Protein 2ISS (pdb70)

Nearest PDB structures (foldseek):
  2iss-assembly1_B  TM=1.004E+00  e=1.706E-60  Thermotoga maritima
  4wxy-assembly1_C  TM=9.943E-01  e=1.405E-43  Geobacillus kaustophilus HTA426
  5k2z-assembly1_D  TM=9.893E-01  e=1.104E-43  Arabidopsis thaliana
  7nhe-assembly1_A-3  TM=9.900E-01  e=8.049E-43  Arabidopsis thaliana
  5lnt-assembly1_A  TM=9.871E-01  e=1.227E-42  Arabidopsis thaliana

Structure (mmCIF, N/CA/C/O backbone):
data_2ISS
#
_entry.id   2ISS
#
_cell.length_a   92.529
_cell.length_b   204.098
_cell.length_c   221.336
_cell.angle_alpha   90.00
_cell.angle_beta   90.00
_cell.angle_gamma   90.00
#
_symmetry.space_group_name_H-M   'I 2 2 2'
#
loop_
_entity.id
_entity.type
_entity.pdbx_description
1 polymer 'Pyridoxal biosynthesis lyase pdxS'
2 polymer 'Glutamine amidotransferase subunit pdxT'
3 non-polymer RIBULOSE-5-PHOSPHATE
4 non-polymer 'PHOSPHATE ION'
5 water water
#
loop_
_atom_site.group_PDB
_atom_site.id
_atom_site.type_symbol
_atom_site.label_atom_id
_atom_site.label_alt_id
_atom_site.label_comp_id
_atom_site.label_asym_id
_atom_site.label_entity_id
_atom_site.label_seq_id
_atom_site.pdbx_PDB_ins_code
_atom_site.Cartn_x
_atom_site.Cartn_y
_atom_site.Cartn_z
_atom_site.occupancy
_atom_site.B_iso_or_equiv
_atom_site.auth_seq_id
_atom_site.auth_comp_id
_atom_site.auth_asym_id
_atom_site.auth_atom_id
_atom_site.pdbx_PDB_model_num
ATOM 1 N N . HIS A 1 20 ? 67.601 0.763 36.680 1.00 100.42 0 HIS A N 1
ATOM 2 C CA . HIS A 1 20 ? 67.595 1.671 37.862 1.00 100.43 0 HIS A CA 1
ATOM 3 C C . HIS A 1 20 ? 66.313 2.506 37.976 1.00 98.91 0 HIS A C 1
ATOM 4 O O . HIS A 1 20 ? 65.768 2.974 36.977 1.00 99.70 0 HIS A O 1
ATOM 11 N N . MET A 1 21 ? 65.833 2.680 39.204 1.00 96.00 1 MET A N 1
ATOM 12 C CA . MET 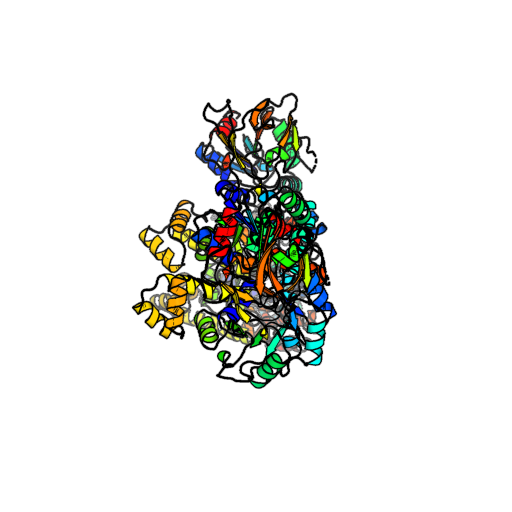A 1 21 ? 64.629 3.463 39.461 1.00 91.85 1 MET A CA 1
ATOM 13 C C . MET A 1 21 ? 64.664 4.097 40.844 1.00 88.94 1 MET A C 1
ATOM 14 O O . MET A 1 21 ? 65.715 4.168 41.482 1.00 89.81 1 MET A O 1
ATOM 19 N N . GLU A 1 22 ? 63.503 4.549 41.305 1.00 84.33 2 GLU A N 1
ATOM 20 C CA . GLU A 1 22 ? 63.391 5.188 42.610 1.00 79.33 2 GLU A CA 1
ATOM 21 C C . GLU A 1 22 ? 63.737 4.240 43.759 1.00 75.04 2 GLU A C 1
ATOM 22 O O . GLU A 1 22 ? 63.248 3.107 43.818 1.00 73.60 2 GLU A O 1
ATOM 28 N N . ILE A 1 23 ? 64.585 4.711 44.670 1.00 69.83 3 ILE A N 1
ATOM 29 C CA . ILE A 1 23 ? 64.973 3.906 45.815 1.00 65.31 3 ILE A CA 1
ATOM 30 C C . ILE A 1 23 ? 64.384 4.491 47.090 1.00 62.60 3 ILE A C 1
ATOM 31 O O . ILE A 1 23 ? 64.100 5.682 47.156 1.00 61.94 3 ILE A O 1
ATOM 36 N N . LYS A 1 24 ? 64.204 3.644 48.096 1.00 60.04 4 LYS A N 1
ATOM 37 C CA . LYS A 1 24 ? 63.665 4.069 49.380 1.00 58.58 4 LYS A CA 1
ATOM 38 C C . LYS A 1 24 ? 64.604 3.561 50.476 1.00 58.09 4 LYS A C 1
ATOM 39 O O . LYS A 1 24 ? 65.095 2.430 50.410 1.00 58.33 4 LYS A O 1
ATOM 45 N N . LYS A 1 25 ? 64.868 4.402 51.471 1.00 56.37 5 LYS A N 1
AT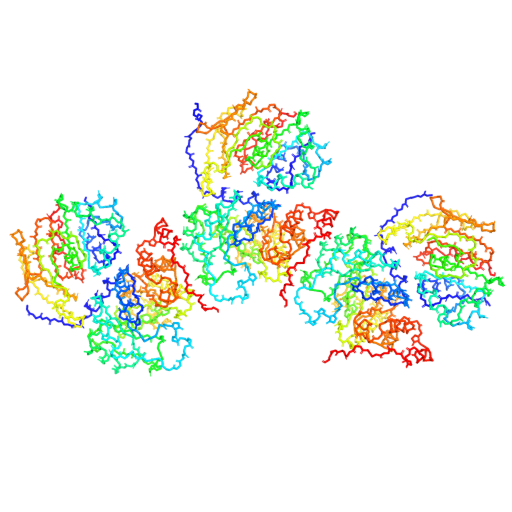OM 46 C CA . LYS A 1 25 ? 65.747 4.020 52.569 1.00 55.42 5 LYS A CA 1
ATOM 47 C C . LYS A 1 25 ? 65.026 4.099 53.910 1.00 54.61 5 LYS A C 1
ATOM 48 O O . LYS A 1 25 ? 63.980 4.730 54.032 1.00 54.65 5 LYS A O 1
ATOM 54 N N . GLY A 1 26 ? 65.598 3.451 54.916 1.00 53.20 6 GLY A N 1
ATOM 55 C CA . GLY A 1 26 ? 65.013 3.480 56.243 1.00 51.86 6 GLY A CA 1
ATOM 56 C C . GLY A 1 26 ? 63.531 3.179 56.393 1.00 50.63 6 GLY A C 1
ATOM 57 O O . GLY A 1 26 ? 62.878 3.750 57.259 1.00 51.47 6 GLY A O 1
ATOM 58 N N . THR A 1 27 ? 62.992 2.285 55.573 1.00 49.62 7 THR A N 1
ATOM 59 C CA . THR A 1 27 ? 61.580 1.932 55.669 1.00 47.91 7 THR A CA 1
ATOM 60 C C . THR A 1 27 ? 61.427 0.756 56.633 1.00 48.21 7 THR A C 1
ATOM 61 O O . THR A 1 27 ? 62.409 0.085 56.961 1.00 49.09 7 THR A O 1
ATOM 65 N N . TRP A 1 28 ? 60.198 0.495 57.074 1.00 46.80 8 TRP A N 1
ATOM 66 C CA . TRP A 1 28 ? 59.942 -0.584 58.024 1.00 44.53 8 TRP A CA 1
ATOM 67 C C . TRP A 1 28 ? 60.394 -1.957 57.562 1.00 44.31 8 TRP A C 1
ATOM 68 O O . TRP A 1 28 ? 60.919 -2.735 58.350 1.00 43.51 8 TRP A O 1
ATOM 79 N N . ILE A 1 29 ? 60.186 -2.260 56.289 1.00 44.30 9 ILE A N 1
ATOM 80 C CA . ILE A 1 29 ? 60.584 -3.552 55.756 1.00 44.19 9 ILE A CA 1
ATOM 81 C C . ILE A 1 29 ? 62.101 -3.725 55.876 1.00 44.22 9 ILE A C 1
ATOM 82 O O . ILE A 1 29 ? 62.592 -4.817 56.167 1.00 45.87 9 ILE A O 1
ATOM 87 N N . ILE A 1 30 ? 62.839 -2.636 55.687 1.00 41.83 10 ILE A N 1
ATOM 88 C CA . ILE A 1 30 ? 64.291 -2.674 55.765 1.00 40.22 10 ILE A CA 1
ATOM 89 C C . ILE A 1 30 ? 64.797 -2.804 57.200 1.00 39.80 10 ILE A C 1
ATOM 90 O O . ILE A 1 30 ? 65.773 -3.509 57.461 1.00 40.75 10 ILE A O 1
ATOM 95 N N . LYS A 1 31 ? 64.143 -2.115 58.129 1.00 38.74 11 LYS A N 1
ATOM 96 C CA . LYS A 1 31 ? 64.561 -2.159 59.529 1.00 38.11 11 LYS A CA 1
ATOM 97 C C . LYS A 1 31 ? 64.223 -3.510 60.132 1.00 38.45 11 LYS A C 1
ATOM 98 O O . LYS A 1 31 ? 65.080 -4.197 60.676 1.00 38.33 11 LYS A O 1
ATOM 104 N N . LYS A 1 32 ? 62.954 -3.879 60.036 1.00 39.67 12 LYS A N 1
ATOM 105 C CA . LYS A 1 32 ? 62.474 -5.150 60.553 1.00 39.60 12 LYS A CA 1
ATOM 106 C C . LYS A 1 32 ? 63.273 -6.255 59.870 1.00 38.90 12 LYS A C 1
ATOM 107 O O . LYS A 1 32 ? 63.686 -7.227 60.499 1.00 38.04 12 LYS A O 1
ATOM 113 N N . GLY A 1 33 ? 63.484 -6.086 58.569 1.00 38.44 13 GLY A N 1
ATOM 114 C CA . GLY A 1 33 ? 64.226 -7.060 57.800 1.00 37.84 13 GLY A CA 1
ATOM 115 C C . GLY A 1 33 ? 65.665 -7.244 58.241 1.00 38.23 13 GLY A C 1
ATOM 116 O O . GLY A 1 33 ? 66.124 -8.368 58.419 1.00 37.88 13 GLY A O 1
ATOM 117 N N . PHE A 1 34 ? 66.388 -6.149 58.421 1.00 38.54 14 PHE A N 1
ATOM 118 C CA . PHE A 1 34 ? 67.778 -6.242 58.831 1.00 38.97 14 PHE A CA 1
ATOM 119 C C . PHE A 1 34 ? 67.937 -7.159 60.025 1.00 40.45 14 PHE A C 1
ATOM 120 O O . PHE A 1 34 ? 68.855 -7.982 60.066 1.00 41.48 14 PHE A O 1
ATOM 128 N N . ALA A 1 35 ? 67.034 -7.025 60.991 1.00 41.13 15 ALA A N 1
ATOM 129 C CA . ALA A 1 35 ? 67.089 -7.827 62.208 1.00 42.32 15 ALA A CA 1
ATOM 130 C C . ALA A 1 35 ? 66.800 -9.316 62.007 1.00 43.43 15 ALA A C 1
ATOM 131 O O . ALA A 1 35 ? 67.218 -10.152 62.813 1.00 43.54 15 ALA A O 1
ATOM 133 N N . GLU A 1 36 ? 66.080 -9.647 60.944 1.00 44.32 16 GLU A N 1
ATOM 134 C CA . GLU A 1 36 ? 65.765 -11.039 60.666 1.00 46.28 16 GLU A CA 1
ATOM 135 C C . GLU A 1 36 ? 67.059 -11.786 60.382 1.00 45.32 16 GLU A C 1
ATOM 136 O O . GLU A 1 36 ? 67.176 -12.976 60.678 1.00 44.60 16 GLU A O 1
ATOM 142 N N . MET A 1 37 ? 68.030 -11.064 59.822 1.00 45.08 17 MET A N 1
ATOM 143 C CA . MET A 1 37 ? 69.331 -11.626 59.472 1.00 43.20 17 MET A CA 1
ATOM 144 C C . MET A 1 37 ? 70.131 -12.066 60.689 1.00 42.11 17 MET A C 1
ATOM 145 O O . MET A 1 37 ? 71.063 -12.853 60.566 1.00 42.90 17 MET A O 1
ATOM 150 N N . PHE A 1 38 ? 69.767 -11.565 61.866 1.00 40.81 18 PHE A N 1
ATOM 151 C CA . PHE A 1 38 ? 70.468 -11.925 63.091 1.00 38.21 18 PHE A CA 1
ATOM 152 C C . PHE A 1 38 ? 69.998 -13.218 63.712 1.00 36.42 18 PHE A C 1
ATOM 153 O O . PHE A 1 38 ? 70.697 -13.786 64.535 1.00 36.80 18 PHE A O 1
ATOM 161 N N . LYS A 1 39 ? 68.818 -13.683 63.331 1.00 35.73 19 LYS A N 1
ATOM 162 C CA . LYS A 1 39 ? 68.286 -14.902 63.916 1.00 35.79 19 LYS A CA 1
ATOM 163 C C . LYS A 1 39 ? 69.278 -16.055 63.944 1.00 36.14 19 LYS A C 1
ATOM 164 O O . LYS A 1 39 ? 70.048 -16.246 63.003 1.00 37.48 19 LYS A O 1
ATOM 170 N N . GLY A 1 40 ? 69.261 -16.809 65.042 1.00 34.91 20 GLY A N 1
ATOM 171 C CA . GLY A 1 40 ? 70.158 -17.941 65.203 1.00 33.97 20 GLY A CA 1
ATOM 172 C C . GLY A 1 40 ? 71.578 -17.555 65.577 1.00 34.42 20 GLY A C 1
ATOM 173 O O . GLY A 1 40 ? 72.485 -18.392 65.560 1.00 33.50 20 GLY A O 1
ATOM 174 N N . GLY A 1 41 ? 71.775 -16.289 65.932 1.00 34.44 21 GLY A N 1
ATOM 175 C CA . GLY A 1 41 ? 73.105 -15.832 66.284 1.00 34.87 21 GLY A CA 1
ATOM 176 C C . GLY A 1 41 ? 73.313 -15.247 67.672 1.00 35.64 21 GLY A C 1
ATOM 177 O O . GLY A 1 41 ? 72.401 -15.206 68.511 1.00 35.49 21 GLY A O 1
ATOM 178 N N . VAL A 1 42 ? 74.542 -14.791 67.902 1.00 35.26 22 VAL A N 1
ATOM 179 C CA . VAL A 1 42 ? 74.944 -14.185 69.161 1.00 35.81 22 VAL A CA 1
ATOM 180 C C . VAL A 1 42 ? 75.534 -12.790 68.927 1.00 37.02 22 VAL A C 1
ATOM 181 O O . VAL A 1 42 ? 76.383 -12.599 68.048 1.00 38.04 22 VAL A O 1
ATOM 185 N N . ILE A 1 43 ? 75.071 -11.819 69.709 1.00 36.38 23 ILE A N 1
ATOM 186 C CA . ILE A 1 43 ? 75.559 -10.453 69.623 1.00 35.13 23 ILE A CA 1
ATOM 187 C C . ILE A 1 43 ? 76.392 -10.261 70.874 1.00 36.64 23 ILE A C 1
ATOM 188 O O . ILE A 1 43 ? 75.900 -10.469 71.973 1.00 35.97 23 ILE A O 1
ATOM 193 N N . MET A 1 44 ? 77.648 -9.861 70.704 1.00 38.29 24 MET A N 1
ATOM 194 C CA . MET A 1 44 ? 78.557 -9.692 71.829 1.00 39.23 24 MET A CA 1
ATOM 195 C C . MET A 1 44 ? 78.945 -8.263 72.176 1.00 40.72 24 MET A C 1
ATOM 196 O O . MET A 1 44 ? 79.192 -7.444 71.292 1.00 41.07 24 MET A O 1
ATOM 201 N N . ASP A 1 45 ? 78.998 -7.973 73.473 1.00 42.54 25 ASP A N 1
ATOM 202 C CA . ASP A 1 45 ? 79.403 -6.656 73.952 1.00 43.53 25 ASP A CA 1
ATOM 203 C C . ASP A 1 45 ? 80.915 -6.659 73.828 1.00 43.10 25 ASP A C 1
ATOM 204 O O . ASP A 1 45 ? 81.557 -7.658 74.168 1.00 42.67 25 ASP A O 1
ATOM 209 N N . VAL A 1 46 ? 81.479 -5.561 73.334 1.00 42.89 26 VAL A N 1
ATOM 210 C CA . VAL A 1 46 ? 82.925 -5.447 73.178 1.00 42.58 26 VAL A CA 1
ATOM 211 C C . VAL A 1 46 ? 83.387 -4.067 73.630 1.00 44.57 26 VAL A C 1
ATOM 212 O O . VAL A 1 46 ? 82.721 -3.061 73.395 1.00 44.95 26 VAL A O 1
ATOM 216 N N . THR A 1 47 ? 84.541 -4.032 74.280 1.00 47.41 27 THR A N 1
ATOM 217 C CA . THR A 1 47 ? 85.097 -2.802 74.823 1.00 49.64 27 THR A CA 1
ATOM 218 C C . THR A 1 47 ? 86.282 -2.256 74.058 1.00 48.97 27 THR A C 1
ATOM 219 O O . THR A 1 47 ? 86.626 -1.085 74.188 1.00 49.24 27 THR A O 1
ATOM 223 N N . SER A 1 48 ? 86.902 -3.111 73.258 1.00 48.28 28 SER A N 1
ATOM 224 C CA . SER A 1 48 ? 88.073 -2.720 72.493 1.00 47.89 28 SER A CA 1
ATOM 225 C C . SER A 1 48 ? 88.033 -3.264 71.077 1.00 48.54 28 SER A C 1
ATOM 226 O O . SER A 1 48 ? 87.139 -4.027 70.714 1.00 48.80 28 SER A O 1
ATOM 229 N N . ALA A 1 49 ? 89.020 -2.874 70.281 1.00 49.04 29 ALA A N 1
ATOM 230 C CA . ALA A 1 49 ? 89.097 -3.350 68.914 1.00 49.47 29 ALA A CA 1
ATOM 231 C C . ALA A 1 49 ? 89.567 -4.796 68.969 1.00 49.76 29 ALA A C 1
ATOM 232 O O . ALA A 1 49 ? 89.258 -5.598 68.081 1.00 48.67 29 ALA A O 1
ATOM 234 N N . GLU A 1 50 ? 90.309 -5.132 70.025 1.00 50.36 30 GLU A N 1
ATOM 235 C CA . GLU A 1 50 ? 90.798 -6.496 70.161 1.00 51.08 30 GLU A CA 1
ATOM 236 C C . GLU A 1 50 ? 89.660 -7.445 70.444 1.00 48.62 30 GLU A C 1
ATOM 237 O O . GLU A 1 50 ? 89.623 -8.548 69.916 1.00 47.60 30 GLU A O 1
ATOM 243 N N . GLN A 1 51 ? 88.731 -7.010 71.283 1.00 46.91 31 GLN A N 1
ATOM 244 C CA . GLN A 1 51 ? 87.591 -7.836 71.623 1.00 44.68 31 GLN A CA 1
ATOM 245 C C . GLN A 1 51 ? 86.679 -7.984 70.420 1.00 44.47 31 GLN A C 1
ATOM 246 O O . GLN A 1 51 ? 86.124 -9.058 70.177 1.00 45.96 31 GLN A O 1
ATOM 252 N N . ALA A 1 52 ? 86.524 -6.897 69.672 1.00 42.28 32 ALA A N 1
ATOM 253 C CA . ALA A 1 52 ? 85.677 -6.914 68.498 1.00 41.55 32 ALA A CA 1
ATOM 254 C C . ALA A 1 52 ? 86.159 -8.019 67.577 1.00 42.21 32 ALA A C 1
ATOM 255 O O . ALA A 1 52 ? 85.358 -8.778 67.029 1.00 41.79 32 ALA A O 1
ATOM 257 N N . LYS A 1 53 ? 87.478 -8.115 67.422 1.00 43.40 33 LYS A N 1
ATOM 258 C CA . LYS A 1 53 ? 88.072 -9.123 66.553 1.00 43.91 33 LYS A CA 1
ATOM 259 C C . LYS A 1 53 ? 87.877 -10.539 67.075 1.00 42.68 33 LYS A C 1
ATOM 260 O O . LYS A 1 53 ? 87.643 -11.459 66.299 1.00 41.87 33 LYS A O 1
ATOM 266 N N . ILE A 1 54 ? 87.981 -10.721 68.385 1.00 41.41 34 ILE A N 1
ATOM 267 C CA . ILE A 1 54 ? 87.780 -12.040 68.968 1.00 40.18 34 ILE A CA 1
ATOM 268 C C . ILE A 1 54 ? 86.336 -12.420 68.684 1.00 41.71 34 ILE A C 1
ATOM 269 O O . ILE A 1 54 ? 86.055 -13.508 68.177 1.00 41.91 34 ILE A O 1
ATOM 274 N N . ALA A 1 55 ? 85.424 -11.504 69.003 1.00 41.69 35 ALA A N 1
ATOM 275 C CA . ALA A 1 55 ? 84.004 -11.720 68.780 1.00 42.55 35 ALA A CA 1
ATOM 276 C C . ALA A 1 55 ? 83.722 -12.107 67.331 1.00 44.46 35 ALA A C 1
ATOM 277 O O . ALA A 1 55 ? 83.008 -13.074 67.071 1.00 44.94 35 ALA A O 1
ATOM 279 N N . GLU A 1 56 ? 84.283 -11.352 66.388 1.00 46.11 36 GLU A N 1
ATOM 280 C CA . GLU A 1 56 ? 84.072 -11.626 64.969 1.00 48.11 36 GLU A CA 1
ATOM 281 C C . GLU A 1 56 ? 84.649 -12.976 64.537 1.00 49.06 36 GLU A C 1
ATOM 282 O O . GLU A 1 56 ? 84.032 -13.695 63.759 1.00 49.90 36 GLU A O 1
ATOM 288 N N . GLU A 1 57 ? 85.831 -13.319 65.040 1.00 49.93 37 GLU A N 1
ATOM 289 C CA . GLU A 1 57 ? 86.468 -14.585 64.701 1.00 50.53 37 GLU A CA 1
ATOM 290 C C . GLU A 1 57 ? 85.651 -15.736 65.272 1.00 48.40 37 GLU A C 1
ATOM 291 O O . GLU A 1 57 ? 85.577 -16.813 64.682 1.00 48.07 37 GLU A O 1
ATOM 297 N N . ALA A 1 58 ? 85.040 -15.503 66.429 1.00 45.31 38 ALA A N 1
ATOM 298 C CA . ALA A 1 58 ? 84.243 -16.528 67.095 1.00 43.73 38 ALA A CA 1
ATOM 299 C C . ALA A 1 58 ? 82.961 -16.880 66.344 1.00 42.53 38 ALA A C 1
ATOM 300 O O . ALA A 1 58 ? 82.415 -17.979 66.507 1.00 43.96 38 ALA A O 1
ATOM 302 N N . GLY A 1 59 ? 82.479 -15.946 65.529 1.00 39.01 39 GLY A N 1
ATOM 303 C CA . GLY A 1 59 ? 81.271 -16.193 64.770 1.00 36.55 39 GLY A CA 1
ATOM 304 C C . GLY A 1 59 ? 80.104 -15.345 65.216 1.00 35.68 39 GLY A C 1
ATOM 305 O O . GLY A 1 59 ? 78.952 -15.647 64.904 1.00 34.20 39 GLY A O 1
ATOM 306 N N . ALA A 1 60 ? 80.396 -14.286 65.961 1.00 36.19 40 ALA A N 1
ATOM 307 C CA . ALA A 1 60 ? 79.360 -13.383 66.434 1.00 35.93 40 ALA A CA 1
ATOM 308 C C . ALA A 1 60 ? 78.687 -12.765 65.211 1.00 36.53 40 ALA A C 1
ATOM 309 O O . ALA A 1 60 ? 79.345 -12.527 64.196 1.00 37.97 40 ALA A O 1
ATOM 311 N N . VAL A 1 61 ? 77.386 -12.509 65.293 1.00 35.84 41 VAL A N 1
ATOM 312 C CA . VAL A 1 61 ? 76.696 -11.908 64.159 1.00 37.02 41 VAL A CA 1
ATOM 313 C C . VAL A 1 61 ? 76.771 -10.378 64.195 1.00 37.87 41 VAL A C 1
ATOM 314 O O . VAL A 1 61 ? 76.483 -9.706 63.198 1.00 40.00 41 VAL A O 1
ATOM 318 N N . ALA A 1 62 ? 77.167 -9.829 65.341 1.00 37.02 42 ALA A N 1
ATOM 319 C CA . ALA A 1 62 ? 77.301 -8.382 65.509 1.00 36.05 42 ALA A CA 1
ATOM 320 C C . ALA A 1 62 ? 77.908 -8.080 66.870 1.00 36.76 42 ALA A C 1
ATOM 321 O O . ALA A 1 62 ? 77.873 -8.916 67.774 1.00 37.72 42 ALA A O 1
ATOM 323 N N . VAL A 1 63 ? 78.469 -6.887 67.017 1.00 37.14 43 VAL A N 1
ATOM 324 C CA . VAL A 1 63 ? 79.073 -6.502 68.283 1.00 39.15 43 VAL A CA 1
ATOM 325 C C . VAL A 1 63 ? 78.389 -5.252 68.818 1.00 42.27 43 VAL A C 1
ATOM 326 O O . VAL A 1 63 ? 77.834 -4.461 68.054 1.00 43.74 43 VAL A O 1
ATOM 330 N N . MET A 1 64 ? 78.434 -5.084 70.136 1.00 44.76 44 MET A N 1
ATOM 331 C CA . MET A 1 64 ? 77.836 -3.938 70.809 1.00 46.29 44 MET A CA 1
ATOM 332 C C . MET A 1 64 ? 78.995 -3.138 71.414 1.00 46.51 44 MET A C 1
ATOM 333 O O . MET A 1 64 ? 79.739 -3.645 72.259 1.00 45.90 44 MET A O 1
ATOM 338 N N . ALA A 1 65 ? 79.148 -1.893 70.973 1.00 47.03 45 ALA A N 1
ATOM 339 C CA . ALA A 1 65 ? 80.219 -1.024 71.457 1.00 47.02 45 ALA A CA 1
ATOM 340 C C . ALA A 1 65 ? 79.939 -0.406 72.823 1.00 48.52 45 ALA A C 1
ATOM 341 O O . ALA A 1 65 ? 78.913 0.255 73.034 1.00 49.10 45 ALA A O 1
ATOM 343 N N . LEU A 1 66 ? 80.873 -0.611 73.742 1.00 50.45 46 LEU A N 1
ATOM 344 C CA . LEU A 1 66 ? 80.748 -0.087 75.092 1.00 53.81 46 LEU A CA 1
ATOM 345 C C . LEU A 1 66 ? 82.095 0.370 75.658 1.00 57.12 46 LEU A C 1
ATOM 346 O O . LEU A 1 66 ? 83.162 -0.009 75.165 1.00 57.61 46 LEU A O 1
ATOM 351 N N . GLU A 1 67 ? 82.031 1.184 76.705 1.00 60.63 47 GLU A N 1
ATOM 352 C CA . GLU A 1 67 ? 83.227 1.669 77.370 1.00 63.89 47 GLU A CA 1
ATOM 353 C C . GLU A 1 67 ? 83.552 0.635 78.441 1.00 65.66 47 GLU A C 1
ATOM 354 O O . GLU A 1 67 ? 84.718 0.331 78.694 1.00 66.24 47 GLU A O 1
ATOM 360 N N . ARG A 1 68 ? 82.503 0.100 79.064 1.00 67.42 48 ARG A N 1
ATOM 361 C CA . ARG A 1 68 ? 82.637 -0.916 80.109 1.00 69.30 48 ARG A CA 1
ATOM 362 C C . ARG A 1 68 ? 81.397 -1.825 80.088 1.00 69.89 48 ARG A C 1
ATOM 363 O O . ARG A 1 68 ? 80.268 -1.330 80.040 1.00 69.62 48 ARG A O 1
ATOM 365 N N . VAL A 1 69 ? 81.614 -3.143 80.108 1.00 70.54 49 VAL A N 1
ATOM 366 C CA . VAL A 1 69 ? 80.513 -4.110 80.084 1.00 71.49 49 VAL A CA 1
ATOM 367 C C . VAL A 1 69 ? 79.578 -3.971 81.291 1.00 72.98 49 VAL A C 1
ATOM 368 O O . VAL A 1 69 ? 79.952 -3.402 82.317 1.00 72.35 49 VAL A O 1
ATOM 372 N N . PRO A 1 70 ? 78.344 -4.497 81.180 1.00 74.08 50 PRO A N 1
ATOM 373 C CA . PRO A 1 70 ? 77.329 -4.446 82.237 1.00 74.67 50 PRO A CA 1
ATOM 374 C C . PRO A 1 70 ? 77.807 -4.731 83.658 1.00 75.51 50 PRO A C 1
ATOM 375 O O . PRO A 1 70 ? 77.423 -4.027 84.590 1.00 76.62 50 PRO A O 1
ATOM 379 N N . ALA A 1 71 ? 78.639 -5.756 83.825 1.00 75.96 51 ALA A N 1
ATOM 380 C CA . ALA A 1 71 ? 79.145 -6.115 85.150 1.00 75.79 51 ALA A CA 1
ATOM 381 C C . ALA A 1 71 ? 79.965 -4.984 85.758 1.00 76.24 51 ALA A C 1
ATOM 382 O O . ALA A 1 71 ? 79.910 -4.754 86.965 1.00 76.93 51 ALA A O 1
ATOM 384 N N . ASP A 1 72 ? 80.725 -4.280 84.925 1.00 76.59 52 ASP A N 1
ATOM 385 C CA . ASP A 1 72 ? 81.533 -3.164 85.403 1.00 76.81 52 ASP A CA 1
ATOM 386 C C . ASP A 1 72 ? 80.626 -1.961 85.645 1.00 76.58 52 ASP A C 1
ATOM 387 O O . ASP A 1 72 ? 80.832 -1.199 86.586 1.00 77.61 52 ASP A O 1
ATOM 392 N N . ILE A 1 73 ? 79.621 -1.793 84.791 1.00 76.07 53 ILE A N 1
ATOM 393 C CA . ILE A 1 73 ? 78.678 -0.696 84.945 1.00 75.12 53 ILE A CA 1
ATOM 394 C C . ILE A 1 73 ? 78.116 -0.768 86.364 1.00 75.79 53 ILE A C 1
ATOM 395 O O . ILE A 1 73 ? 77.930 0.260 87.019 1.00 75.68 53 ILE A O 1
ATOM 400 N N . ARG A 1 74 ? 77.850 -1.989 86.832 1.00 76.35 54 ARG A N 1
ATOM 401 C CA . ARG A 1 74 ? 77.318 -2.201 88.182 1.00 78.12 54 ARG A CA 1
ATOM 402 C C . ARG A 1 74 ? 78.378 -1.849 89.218 1.00 78.63 54 ARG A C 1
ATOM 403 O O . ARG A 1 74 ? 78.189 -0.942 90.030 1.00 78.20 54 ARG A O 1
ATOM 411 N N . LYS A 1 75 ? 79.490 -2.580 89.178 1.00 79.52 55 LYS A N 1
ATOM 412 C CA . LYS A 1 75 ? 80.590 -2.365 90.106 1.00 81.33 55 LYS A CA 1
ATOM 413 C C . LYS A 1 75 ? 80.949 -0.883 90.244 1.00 82.85 55 LYS A C 1
ATOM 414 O O . LYS A 1 75 ? 80.934 -0.338 91.350 1.00 83.47 55 LYS A O 1
ATOM 416 N N . GLU A 1 76 ? 81.262 -0.235 89.123 1.00 83.62 56 GLU A N 1
ATOM 417 C CA . GLU A 1 76 ? 81.639 1.180 89.120 1.00 84.14 56 GLU A CA 1
ATOM 418 C C . GLU A 1 76 ? 80.603 2.129 89.737 1.00 82.48 56 GLU A C 1
ATOM 419 O O . GLU A 1 76 ? 80.786 2.625 90.851 1.00 82.38 56 GLU A O 1
ATOM 425 N N . GLY A 1 77 ? 79.521 2.380 89.006 1.00 79.70 57 GLY A N 1
ATOM 426 C CA . GLY A 1 77 ? 78.497 3.282 89.498 1.00 75.27 57 GLY A CA 1
ATOM 427 C C . GLY A 1 77 ? 78.560 4.574 88.710 1.00 72.64 57 GLY A C 1
ATOM 428 O O . GLY A 1 77 ? 79.187 4.615 87.651 1.00 74.24 57 GLY A O 1
ATOM 429 N N . GLY A 1 78 ? 77.928 5.629 89.215 1.00 68.08 58 GLY A N 1
ATOM 430 C CA . GLY A 1 78 ? 77.942 6.898 88.505 1.00 61.81 58 GLY A CA 1
ATOM 431 C C . GLY A 1 78 ? 76.888 6.920 87.415 1.00 57.03 58 GLY A C 1
ATOM 432 O O . GLY A 1 78 ? 76.018 6.057 87.390 1.00 57.04 58 GLY A O 1
ATOM 433 N N . VAL A 1 79 ? 76.964 7.886 86.507 1.00 52.33 59 VAL A N 1
ATOM 434 C CA . VAL A 1 79 ? 75.977 7.994 85.433 1.00 47.67 59 VAL A CA 1
ATOM 435 C C . VAL A 1 79 ? 76.442 7.343 84.133 1.00 46.29 59 VAL A C 1
ATOM 436 O O . VAL A 1 79 ? 77.366 7.826 83.479 1.00 46.56 59 VAL A O 1
ATOM 440 N N . ALA A 1 80 ? 75.793 6.248 83.750 1.00 44.42 60 ALA A N 1
ATOM 441 C CA . ALA A 1 80 ? 76.163 5.549 82.524 1.00 42.36 60 ALA A CA 1
ATOM 442 C C . ALA A 1 80 ? 75.523 6.187 81.298 1.00 42.55 60 ALA A C 1
ATOM 443 O O . ALA A 1 80 ? 74.293 6.201 81.152 1.00 42.22 60 ALA A O 1
ATOM 445 N N . ARG A 1 81 ? 76.365 6.713 80.414 1.00 42.07 61 ARG A N 1
ATOM 446 C CA . ARG A 1 81 ? 75.887 7.358 79.194 1.00 40.39 61 ARG A CA 1
ATOM 447 C C . ARG A 1 81 ? 76.361 6.650 77.922 1.00 39.39 61 ARG A C 1
ATOM 448 O O . ARG A 1 81 ? 76.859 5.519 77.948 1.00 37.66 61 ARG A O 1
ATOM 456 N N . MET A 1 82 ? 76.185 7.349 76.809 1.00 38.91 62 MET A N 1
ATOM 457 C CA . MET A 1 82 ? 76.580 6.869 75.501 1.00 39.97 62 MET A CA 1
ATOM 458 C C . MET A 1 82 ? 78.103 6.717 75.486 1.00 40.80 62 MET A C 1
ATOM 459 O O . MET A 1 82 ? 78.820 7.431 76.183 1.00 42.02 62 MET A O 1
ATOM 464 N N . ALA A 1 83 ? 78.613 5.777 74.711 1.00 40.55 63 ALA A N 1
ATOM 465 C CA . ALA A 1 83 ? 80.055 5.609 74.662 1.00 39.04 63 ALA A CA 1
ATOM 466 C C . ALA A 1 83 ? 80.657 6.790 73.909 1.00 38.04 63 ALA A C 1
ATOM 467 O O . ALA A 1 83 ? 79.940 7.543 73.240 1.00 37.09 63 ALA A O 1
ATOM 469 N N . SER A 1 84 ? 81.972 6.954 74.023 1.00 36.62 64 SER A N 1
ATOM 470 C CA . SER A 1 84 ? 82.658 8.036 73.334 1.00 35.07 64 SER A CA 1
ATOM 471 C C . SER A 1 84 ? 82.703 7.705 71.841 1.00 35.71 64 SER A C 1
ATOM 472 O O . SER A 1 84 ? 82.833 6.538 71.455 1.00 36.48 64 SER A O 1
ATOM 475 N N . ILE A 1 85 ? 82.584 8.723 70.998 1.00 34.56 65 ILE A N 1
ATOM 476 C CA . ILE A 1 85 ? 82.607 8.493 69.566 1.00 34.47 65 ILE A CA 1
ATOM 477 C C . ILE A 1 85 ? 83.890 7.755 69.209 1.00 36.50 65 ILE A C 1
ATOM 478 O O . ILE A 1 85 ? 83.876 6.836 68.394 1.00 37.88 65 ILE A O 1
ATOM 483 N N . ALA A 1 86 ? 84.994 8.147 69.839 1.00 37.58 66 ALA A N 1
ATOM 484 C CA . ALA A 1 86 ? 86.285 7.523 69.576 1.00 37.70 66 ALA A CA 1
ATOM 485 C C . ALA A 1 86 ? 86.215 6.013 69.752 1.00 38.28 66 ALA A C 1
ATOM 486 O O . ALA A 1 86 ? 86.644 5.252 68.887 1.00 38.92 66 ALA A O 1
ATOM 488 N N . LYS A 1 87 ? 85.669 5.589 70.885 1.00 38.51 67 LYS A N 1
ATOM 489 C CA . LYS A 1 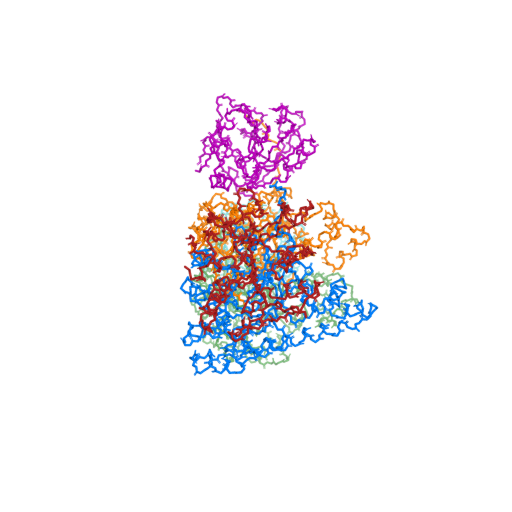87 ? 85.557 4.180 71.194 1.00 39.05 67 LYS A CA 1
ATOM 490 C C . LYS A 1 87 ? 84.720 3.441 70.161 1.00 40.30 67 LYS A C 1
ATOM 491 O O . LYS A 1 87 ? 85.066 2.324 69.764 1.00 41.16 67 LYS A O 1
ATOM 497 N N . ILE A 1 88 ? 83.628 4.062 69.717 1.00 39.56 68 ILE A N 1
ATOM 498 C CA . ILE A 1 88 ? 82.749 3.448 68.727 1.00 38.55 68 ILE A CA 1
ATOM 499 C C . ILE A 1 88 ? 83.406 3.356 67.343 1.00 39.94 68 ILE A C 1
ATOM 500 O O . ILE A 1 88 ? 83.262 2.352 66.645 1.00 40.70 68 ILE A O 1
ATOM 505 N N . ARG A 1 89 ? 84.131 4.395 66.944 1.00 40.61 69 ARG A N 1
ATOM 506 C CA . ARG A 1 89 ? 84.812 4.380 65.651 1.00 40.77 69 ARG A CA 1
ATOM 507 C C . ARG A 1 89 ? 85.852 3.273 65.675 1.00 41.03 69 ARG A C 1
ATOM 508 O O . ARG A 1 89 ? 86.031 2.553 64.695 1.00 40.83 69 ARG A O 1
ATOM 516 N N . GLU A 1 90 ? 86.531 3.150 66.809 1.00 41.47 70 GLU A N 1
ATOM 517 C CA . GLU A 1 90 ? 87.544 2.126 66.994 1.00 43.89 70 GLU A CA 1
ATOM 518 C C . GLU A 1 90 ? 86.967 0.778 66.593 1.00 44.88 70 GLU A C 1
ATOM 519 O O . GLU A 1 90 ? 87.519 0.057 65.753 1.00 45.16 70 GLU A O 1
ATOM 525 N N . ILE A 1 91 ? 85.835 0.449 67.197 1.00 45.98 71 ILE A N 1
ATOM 526 C CA . ILE A 1 91 ? 85.176 -0.813 66.936 1.00 45.65 71 ILE A CA 1
ATOM 527 C C . ILE A 1 91 ? 84.574 -0.913 65.541 1.00 45.49 71 ILE A C 1
ATOM 528 O O . ILE A 1 91 ? 84.599 -1.977 64.930 1.00 45.06 71 ILE A O 1
ATOM 533 N N . MET A 1 92 ? 84.046 0.189 65.023 1.00 45.69 72 MET A N 1
ATOM 534 C CA . MET A 1 92 ? 83.466 0.161 63.689 1.00 46.28 72 MET A CA 1
ATOM 535 C C . MET A 1 92 ? 84.527 -0.183 62.663 1.00 47.25 72 MET A C 1
ATOM 536 O O . MET A 1 92 ? 84.276 -0.919 61.713 1.00 46.12 72 MET A O 1
ATOM 541 N N . GLU A 1 93 ? 85.722 0.354 62.864 1.00 49.25 73 GLU A N 1
ATOM 542 C CA . GLU A 1 93 ? 86.820 0.124 61.941 1.00 49.98 73 GLU A CA 1
ATOM 543 C C . GLU A 1 93 ? 87.518 -1.216 62.130 1.00 47.66 73 GLU A C 1
ATOM 544 O O . GLU A 1 93 ? 88.247 -1.665 61.250 1.00 47.93 73 GLU A O 1
ATOM 550 N N . ALA A 1 94 ? 87.271 -1.870 63.257 1.00 44.65 74 ALA A N 1
ATOM 551 C CA . ALA A 1 94 ? 87.924 -3.139 63.558 1.00 42.56 74 ALA A CA 1
ATOM 552 C C . ALA A 1 94 ? 87.304 -4.402 62.976 1.00 41.71 74 ALA A C 1
ATOM 553 O O . ALA A 1 94 ? 87.991 -5.422 62.843 1.00 43.50 74 ALA A O 1
ATOM 555 N N . VAL A 1 95 ? 86.019 -4.353 62.636 1.00 40.03 75 VAL A N 1
ATOM 556 C CA . VAL A 1 95 ? 85.337 -5.531 62.104 1.00 37.91 75 VAL A CA 1
ATOM 557 C C . VAL A 1 95 ? 84.454 -5.165 60.945 1.00 37.79 75 VAL A C 1
ATOM 558 O O . VAL A 1 95 ? 84.210 -3.995 60.705 1.00 39.08 75 VAL A O 1
ATOM 562 N N . SER A 1 96 ? 83.966 -6.165 60.226 1.00 37.59 76 SER A N 1
ATOM 563 C CA . SER A 1 96 ? 83.101 -5.901 59.091 1.00 38.28 76 SER A CA 1
ATOM 564 C C . SER A 1 96 ? 81.649 -6.230 59.408 1.00 38.57 76 SER A C 1
ATOM 565 O O . SER A 1 96 ? 80.756 -5.959 58.604 1.00 40.87 76 SER A O 1
ATOM 568 N N . ILE A 1 97 ? 81.409 -6.825 60.573 1.00 38.12 77 ILE A N 1
ATOM 569 C CA . ILE A 1 97 ? 80.049 -7.155 60.968 1.00 36.59 77 ILE A CA 1
ATOM 570 C C . ILE A 1 97 ? 79.408 -5.907 61.546 1.00 35.53 77 ILE A C 1
ATOM 571 O O . ILE A 1 97 ? 80.101 -4.985 61.967 1.00 35.24 77 ILE A O 1
ATOM 576 N N . PRO A 1 98 ? 78.071 -5.856 61.562 1.00 34.62 78 PRO A N 1
ATOM 577 C CA . PRO A 1 98 ? 77.365 -4.689 62.092 1.00 34.46 78 PRO A CA 1
ATOM 578 C C . PRO A 1 98 ? 77.832 -4.309 63.488 1.00 35.59 78 PRO A C 1
ATOM 579 O O . PRO A 1 98 ? 78.208 -5.165 64.293 1.00 34.74 78 PRO A O 1
ATOM 583 N N . VAL A 1 99 ? 77.802 -3.013 63.766 1.00 37.60 79 VAL A N 1
ATOM 584 C CA . VAL A 1 99 ? 78.201 -2.495 65.066 1.00 39.18 79 VAL A CA 1
ATOM 585 C C . VAL A 1 99 ? 77.009 -1.753 65.675 1.00 41.21 79 VAL A C 1
ATOM 586 O O . VAL A 1 99 ? 76.421 -0.879 65.029 1.00 40.79 79 VAL A O 1
ATOM 590 N N . MET A 1 100 ? 76.645 -2.128 66.904 1.00 42.33 80 MET A N 1
ATOM 591 C CA . MET A 1 100 ? 75.538 -1.496 67.623 1.00 43.35 80 MET A CA 1
ATOM 592 C C . MET A 1 100 ? 76.098 -0.641 68.755 1.00 43.64 80 MET A C 1
ATOM 593 O O . MET A 1 100 ? 77.192 -0.894 69.258 1.00 44.34 80 MET A O 1
ATOM 598 N N . ALA A 1 101 ? 75.342 0.370 69.157 1.00 42.92 81 ALA A N 1
ATOM 599 C CA . ALA A 1 101 ? 75.755 1.242 70.248 1.00 41.79 81 ALA A CA 1
ATOM 600 C C . ALA A 1 101 ? 74.519 1.512 71.106 1.00 41.04 81 ALA A C 1
ATOM 601 O O . ALA A 1 101 ? 73.412 1.626 70.587 1.00 41.91 81 ALA A O 1
ATOM 603 N N . LYS A 1 102 ? 74.713 1.597 72.416 1.00 38.97 82 LYS A N 1
ATOM 604 C CA . LYS A 1 102 ? 73.615 1.835 73.362 1.00 37.87 82 LYS A CA 1
ATOM 605 C C . LYS A 1 102 ? 73.430 3.337 73.589 1.00 37.50 82 LYS A C 1
ATOM 606 O O . LYS A 1 102 ? 74.365 4.114 73.448 1.00 39.51 82 LYS A O 1
ATOM 612 N N . VAL A 1 103 ? 72.203 3.747 73.898 1.00 36.62 83 VAL A N 1
ATOM 613 C CA . VAL A 1 103 ? 71.908 5.144 74.220 1.00 35.83 83 VAL A CA 1
ATOM 614 C C . VAL A 1 103 ? 70.973 5.117 75.416 1.00 35.04 83 VAL A C 1
ATOM 615 O O . VAL A 1 103 ? 70.231 4.153 75.603 1.00 35.21 83 VAL A O 1
ATOM 619 N N . ARG A 1 104 ? 71.018 6.163 76.231 1.00 33.99 84 ARG A N 1
ATOM 620 C CA . ARG A 1 104 ? 70.161 6.245 77.402 1.00 32.16 84 ARG A CA 1
ATOM 621 C C . ARG A 1 104 ? 68.711 6.359 76.966 1.00 32.16 84 ARG A C 1
ATOM 622 O O . ARG A 1 104 ? 68.399 7.011 75.978 1.00 31.47 84 ARG A O 1
ATOM 630 N N . ILE A 1 105 ? 67.820 5.703 77.692 1.00 33.49 85 ILE A N 1
ATOM 631 C CA . ILE A 1 105 ? 66.410 5.768 77.353 1.00 34.29 85 ILE A CA 1
ATOM 632 C C . ILE A 1 105 ? 65.927 7.221 77.241 1.00 35.03 85 ILE A C 1
ATOM 633 O O . ILE A 1 105 ? 66.222 8.061 78.093 1.00 35.38 85 ILE A O 1
ATOM 638 N N . GLY A 1 106 ? 65.203 7.509 76.165 1.00 34.23 86 GLY A N 1
ATOM 639 C CA . GLY A 1 106 ? 64.671 8.837 75.957 1.00 32.40 86 GLY A CA 1
ATOM 640 C C . GLY A 1 106 ? 65.654 9.898 75.517 1.00 32.32 86 GLY A C 1
ATOM 641 O O . GLY A 1 106 ? 65.257 11.046 75.332 1.00 33.34 86 GLY A O 1
ATOM 642 N N . HIS A 1 107 ? 66.920 9.541 75.331 1.00 31.47 87 HIS A N 1
ATOM 643 C CA . HIS A 1 107 ? 67.916 10.530 74.918 1.00 31.16 87 HIS A CA 1
ATOM 644 C C . HIS A 1 107 ? 67.970 10.738 73.404 1.00 31.59 87 HIS A C 1
ATOM 645 O O . HIS A 1 107 ? 68.847 10.204 72.722 1.00 31.71 87 HIS A O 1
ATOM 652 N N . ILE A 1 108 ? 67.045 11.534 72.882 1.00 30.34 88 ILE A N 1
ATOM 653 C CA . ILE A 1 108 ? 66.987 11.777 71.451 1.00 30.18 88 ILE A CA 1
ATOM 654 C C . ILE A 1 108 ? 68.323 12.231 70.858 1.00 31.95 88 ILE A C 1
ATOM 655 O O . ILE A 1 108 ? 68.764 11.712 69.833 1.00 32.68 88 ILE A O 1
ATOM 660 N N . ALA A 1 109 ? 68.970 13.191 71.508 1.00 32.94 89 ALA A N 1
ATOM 661 C CA . ALA A 1 109 ? 70.246 13.714 71.030 1.00 33.11 89 ALA A CA 1
ATOM 662 C C . ALA A 1 109 ? 71.307 12.636 70.823 1.00 33.54 89 ALA A C 1
ATOM 663 O O . ALA A 1 109 ? 71.931 12.589 69.769 1.00 33.31 89 ALA A O 1
ATOM 665 N N . GLU A 1 110 ? 71.516 11.778 71.818 1.00 33.66 90 GLU A N 1
ATOM 666 C CA . GLU A 1 110 ? 72.508 10.720 71.682 1.00 35.19 90 GLU A CA 1
ATOM 667 C C . GLU A 1 110 ? 72.211 9.894 70.439 1.00 35.75 90 GLU A C 1
ATOM 668 O O . GLU A 1 110 ? 73.117 9.582 69.661 1.00 35.89 90 GLU A O 1
ATOM 674 N N . ALA A 1 111 ? 70.937 9.553 70.251 1.00 35.72 91 ALA A N 1
ATOM 675 C CA . ALA A 1 111 ? 70.516 8.744 69.109 1.00 36.69 91 ALA A CA 1
ATOM 676 C C . ALA A 1 111 ? 70.762 9.447 67.773 1.00 36.90 91 ALA A C 1
ATOM 677 O O . ALA A 1 111 ? 71.186 8.819 66.799 1.00 36.34 91 ALA A O 1
ATOM 679 N N . LYS A 1 112 ? 70.487 10.747 67.719 1.00 37.09 92 LYS A N 1
ATOM 680 C CA . LYS A 1 112 ? 70.707 11.510 66.497 1.00 36.24 92 LYS A CA 1
ATOM 681 C C . LYS A 1 112 ? 72.183 11.447 66.155 1.00 36.28 92 LYS A C 1
ATOM 682 O O . LYS A 1 112 ? 72.559 11.190 65.011 1.00 37.12 92 LYS A O 1
ATOM 688 N N . ILE A 1 113 ? 73.017 11.686 67.162 1.00 35.03 93 ILE A N 1
ATOM 689 C CA . ILE A 1 113 ? 74.462 11.642 66.986 1.00 35.00 93 ILE A CA 1
ATOM 690 C C . ILE A 1 113 ? 74.883 10.274 66.441 1.00 36.40 93 ILE A C 1
ATOM 691 O O . ILE A 1 113 ? 75.621 10.183 65.460 1.00 37.08 93 ILE A O 1
ATOM 696 N N . LEU A 1 114 ? 74.398 9.212 67.071 1.00 36.75 94 LEU A N 1
ATOM 697 C CA . LEU A 1 114 ? 74.733 7.855 66.647 1.00 37.59 94 LEU A CA 1
ATOM 698 C C . LEU A 1 114 ? 74.284 7.542 65.228 1.00 37.66 94 LEU A C 1
ATOM 699 O O . LEU A 1 114 ? 75.031 6.927 64.465 1.00 38.40 94 LEU A O 1
ATOM 704 N N . GLU A 1 115 ? 73.069 7.949 64.875 1.00 37.99 95 GLU A N 1
ATOM 705 C CA . GLU A 1 115 ? 72.572 7.707 63.532 1.00 39.36 95 GLU A CA 1
ATOM 706 C C . GLU A 1 115 ? 73.523 8.364 62.540 1.00 39.34 95 GLU A C 1
ATOM 707 O O . GLU A 1 115 ? 73.942 7.737 61.573 1.00 38.79 95 GLU A O 1
ATOM 713 N N . GLU A 1 116 ? 73.870 9.622 62.804 1.00 39.47 96 GLU A N 1
ATOM 714 C CA . GLU A 1 116 ? 74.788 10.383 61.960 1.00 40.68 96 GLU A CA 1
ATOM 715 C C . GLU A 1 116 ? 76.159 9.704 61.886 1.00 40.14 96 GLU A C 1
ATOM 716 O O . GLU A 1 116 ? 76.839 9.757 60.866 1.00 39.26 96 GLU A O 1
ATOM 722 N N . LEU A 1 117 ? 76.569 9.062 62.971 1.00 40.94 97 LEU A N 1
ATOM 723 C CA . LEU A 1 117 ? 77.853 8.386 62.985 1.00 41.02 97 LEU A CA 1
ATOM 724 C C . LEU A 1 117 ? 77.834 7.148 62.093 1.00 42.96 97 LEU A C 1
ATOM 725 O O . LEU A 1 117 ? 78.886 6.649 61.697 1.00 45.08 97 LEU A O 1
ATOM 730 N N . GLY A 1 118 ? 76.643 6.642 61.786 1.00 41.89 98 GLY A N 1
ATOM 731 C CA . GLY A 1 118 ? 76.561 5.473 60.934 1.00 41.46 98 GLY A CA 1
ATOM 732 C C . GLY A 1 118 ? 76.479 4.130 61.641 1.00 42.73 98 GLY A C 1
ATOM 733 O O . GLY A 1 118 ? 76.661 3.083 61.009 1.00 43.61 98 GLY A O 1
ATOM 734 N N . VAL A 1 119 ? 76.228 4.137 62.948 1.00 42.42 99 VAL A N 1
ATOM 735 C CA . VAL A 1 119 ? 76.086 2.884 63.688 1.00 41.75 99 VAL A CA 1
ATOM 736 C C . VAL A 1 119 ? 74.983 2.060 62.993 1.00 41.11 99 VAL A C 1
ATOM 737 O O . VAL A 1 119 ? 74.054 2.630 62.426 1.00 40.47 99 VAL A O 1
ATOM 741 N N . ASP A 1 120 ? 75.079 0.733 63.031 1.00 40.46 100 ASP A N 1
ATOM 742 C CA . ASP A 1 120 ? 74.091 -0.107 62.356 1.00 40.34 100 ASP A CA 1
ATOM 743 C C . ASP A 1 120 ? 72.802 -0.381 63.123 1.00 39.68 100 ASP A C 1
ATOM 744 O O . ASP A 1 120 ? 71.770 -0.692 62.522 1.00 40.50 100 ASP A O 1
ATOM 749 N N . PHE A 1 121 ? 72.841 -0.254 64.442 1.00 37.80 101 PHE A N 1
ATOM 750 C CA . PHE A 1 121 ? 71.652 -0.522 65.238 1.00 36.45 101 PHE A CA 1
ATOM 751 C C . PHE A 1 121 ? 71.788 0.180 66.568 1.00 36.03 101 PHE A C 1
ATOM 752 O O . PHE A 1 121 ? 72.770 -0.044 67.280 1.00 35.89 101 PHE A O 1
ATOM 760 N N . ILE A 1 122 ? 70.823 1.034 66.906 1.00 34.51 102 ILE A N 1
ATOM 761 C CA . ILE A 1 122 ? 70.868 1.724 68.192 1.00 32.83 102 ILE A CA 1
ATOM 762 C C . ILE A 1 122 ? 70.106 0.919 69.229 1.00 35.29 102 ILE A C 1
ATOM 763 O O . ILE A 1 122 ? 69.044 0.367 68.942 1.00 35.53 102 ILE A O 1
ATOM 768 N N . ASP A 1 123 ? 70.653 0.852 70.435 1.00 37.57 103 ASP A N 1
ATOM 769 C CA . ASP A 1 123 ? 70.012 0.124 71.511 1.00 39.20 103 ASP A CA 1
ATOM 770 C C . ASP A 1 123 ? 69.645 1.082 72.624 1.00 40.30 103 ASP A C 1
ATOM 771 O O . ASP A 1 123 ? 70.511 1.557 73.350 1.00 40.53 103 ASP A O 1
ATOM 776 N N . GLU A 1 124 ? 68.352 1.386 72.726 1.00 41.82 104 GLU A N 1
ATOM 777 C CA . GLU A 1 124 ? 67.845 2.259 73.769 1.00 42.37 104 GLU A CA 1
ATOM 778 C C . GLU A 1 124 ? 67.733 1.294 74.934 1.00 43.36 104 GLU A C 1
ATOM 779 O O . GLU A 1 124 ? 66.697 0.678 75.131 1.00 43.77 104 GLU A O 1
ATOM 785 N N . SER A 1 125 ? 68.814 1.140 75.691 1.00 45.91 105 SER A N 1
ATOM 786 C CA . SER A 1 125 ? 68.805 0.185 76.789 1.00 49.23 105 SER A CA 1
ATOM 787 C C . SER A 1 125 ? 68.669 0.762 78.183 1.00 50.31 105 SER A C 1
ATOM 788 O O . SER A 1 125 ? 68.960 1.934 78.438 1.00 51.18 105 SER A O 1
ATOM 791 N N . GLU A 1 126 ? 68.226 -0.097 79.090 1.00 50.93 106 GLU A N 1
ATOM 792 C CA . GLU A 1 126 ? 68.031 0.286 80.470 1.00 52.28 106 GLU A CA 1
ATOM 793 C C . GLU A 1 126 ? 69.257 -0.017 81.327 1.00 50.02 106 GLU A C 1
ATOM 794 O O . GLU A 1 126 ? 69.244 0.220 82.527 1.00 50.81 106 GLU A O 1
ATOM 800 N N . VAL A 1 127 ? 70.324 -0.526 80.723 1.00 47.75 107 VAL A N 1
ATOM 801 C CA . VAL A 1 127 ? 71.519 -0.813 81.500 1.00 47.05 107 VAL A CA 1
ATOM 802 C C . VAL A 1 127 ? 72.280 0.496 81.670 1.00 46.69 107 VAL A C 1
ATOM 803 O O . VAL A 1 127 ? 73.279 0.565 82.393 1.00 48.31 107 VAL A O 1
ATOM 807 N N . LEU A 1 128 ? 71.801 1.537 80.998 1.00 45.52 108 LEU A N 1
ATOM 808 C CA . LEU A 1 128 ? 72.404 2.864 81.086 1.00 44.26 108 LEU A CA 1
ATOM 809 C C . LEU A 1 128 ? 71.443 3.795 81.826 1.00 45.27 108 LEU A C 1
ATOM 810 O O . LEU A 1 128 ? 70.222 3.654 81.717 1.00 47.65 108 LEU A O 1
ATOM 815 N N . THR A 1 129 ? 71.994 4.750 82.565 1.00 44.21 109 THR A N 1
ATOM 816 C CA . THR A 1 129 ? 71.194 5.708 83.325 1.00 42.78 109 THR A CA 1
ATOM 817 C C . THR A 1 129 ? 70.140 6.374 82.434 1.00 44.19 109 THR A C 1
ATOM 818 O O . THR A 1 129 ? 70.467 7.191 81.578 1.00 45.53 109 THR A O 1
ATOM 822 N N . PRO A 1 130 ? 68.856 6.047 82.638 1.00 43.81 110 PRO A N 1
ATOM 823 C CA . PRO A 1 130 ? 67.777 6.624 81.829 1.00 43.68 110 PRO A CA 1
ATOM 824 C C . PRO A 1 130 ? 67.825 8.139 81.789 1.00 44.45 110 PRO A C 1
ATOM 825 O O . PRO A 1 130 ? 68.103 8.777 82.799 1.00 45.41 110 PRO A O 1
ATOM 829 N N . ALA A 1 131 ? 67.554 8.699 80.612 1.00 45.64 111 ALA A N 1
ATOM 830 C CA . ALA A 1 131 ? 67.564 10.143 80.402 1.00 46.50 111 ALA A CA 1
ATOM 831 C C . ALA A 1 131 ? 66.160 10.709 80.560 1.00 47.86 111 ALA A C 1
ATOM 832 O O . ALA A 1 131 ? 65.979 11.820 81.052 1.00 49.01 111 ALA A O 1
ATOM 834 N N . ASP A 1 132 ? 65.172 9.947 80.111 1.00 49.06 112 ASP A N 1
ATOM 835 C CA . ASP A 1 132 ? 63.785 10.347 80.241 1.00 50.94 112 ASP A CA 1
ATOM 836 C C . ASP A 1 132 ? 63.181 9.330 81.197 1.00 53.32 112 ASP A C 1
ATOM 837 O O . ASP A 1 132 ? 63.423 8.134 81.084 1.00 51.87 112 ASP A O 1
ATOM 842 N N . ASP A 1 133 ? 62.393 9.817 82.144 1.00 56.96 113 ASP A N 1
ATOM 843 C CA . ASP A 1 133 ? 61.786 8.969 83.152 1.00 58.36 113 ASP A CA 1
ATOM 844 C C . ASP A 1 133 ? 60.416 8.417 82.777 1.00 57.35 113 ASP A C 1
ATOM 845 O O . ASP A 1 133 ? 59.925 7.499 83.420 1.00 57.26 113 ASP A O 1
ATOM 850 N N . ARG A 1 134 ? 59.804 8.969 81.735 1.00 56.63 114 ARG A N 1
ATOM 851 C CA . ARG A 1 134 ? 58.483 8.529 81.305 1.00 56.08 114 ARG A CA 1
ATOM 852 C C . ARG A 1 134 ? 58.404 8.105 79.849 1.00 55.47 114 ARG A C 1
ATOM 853 O O . ARG A 1 134 ? 57.860 7.048 79.523 1.00 55.38 114 ARG A O 1
ATOM 861 N N . PHE A 1 135 ? 58.947 8.931 78.966 1.00 54.76 115 PHE A N 1
ATOM 862 C CA . PHE A 1 135 ? 58.891 8.629 77.547 1.00 52.72 115 PHE A CA 1
ATOM 863 C C . PHE A 1 135 ? 60.160 8.029 76.974 1.00 50.12 115 PHE A C 1
ATOM 864 O O . PHE A 1 135 ? 61.241 8.159 77.537 1.00 49.56 115 PHE A O 1
ATOM 872 N N . HIS A 1 136 ? 59.999 7.353 75.845 1.00 47.96 116 HIS A N 1
ATOM 873 C CA . HIS A 1 136 ? 61.109 6.752 75.141 1.00 43.97 116 HIS A CA 1
ATOM 874 C C . HIS A 1 136 ? 61.318 7.580 73.889 1.00 42.92 116 HIS A C 1
ATOM 875 O O . HIS A 1 136 ? 60.615 8.563 73.643 1.00 43.19 116 HIS A O 1
ATOM 882 N N . ILE A 1 137 ? 62.299 7.190 73.097 1.00 40.73 117 ILE A N 1
ATOM 883 C CA . ILE A 1 137 ? 62.581 7.914 71.875 1.00 37.04 117 ILE A CA 1
ATOM 884 C C . ILE A 1 137 ? 61.547 7.518 70.841 1.00 35.76 117 ILE A C 1
ATOM 885 O O . ILE A 1 137 ? 61.188 6.352 70.734 1.00 35.11 117 ILE A O 1
ATOM 890 N N . ASN A 1 138 ? 61.047 8.496 70.101 1.00 35.62 118 ASN A N 1
ATOM 891 C CA . ASN A 1 138 ? 60.108 8.203 69.038 1.00 36.50 118 ASN A CA 1
ATOM 892 C C . ASN A 1 138 ? 60.993 7.708 67.894 1.00 36.57 118 ASN A C 1
ATOM 893 O O . ASN A 1 138 ? 61.520 8.496 67.109 1.00 36.20 118 ASN A O 1
ATOM 898 N N . LYS A 1 139 ? 61.150 6.392 67.817 1.00 36.53 119 LYS A N 1
ATOM 899 C CA . LYS A 1 139 ? 62.013 5.766 66.825 1.00 37.49 119 LYS A CA 1
ATOM 900 C C . LYS A 1 139 ? 61.594 5.843 65.368 1.00 39.24 119 LYS A C 1
ATOM 901 O O . LYS A 1 139 ? 62.400 5.554 64.484 1.00 40.60 119 LYS A O 1
ATOM 907 N N . HIS A 1 140 ? 60.355 6.240 65.103 1.00 41.54 120 HIS A N 1
ATOM 908 C CA . HIS A 1 140 ? 59.889 6.346 63.728 1.00 42.90 120 HIS A CA 1
ATOM 909 C C . HIS A 1 140 ? 60.657 7.414 62.953 1.00 45.47 120 HIS A C 1
ATOM 910 O O . HIS A 1 140 ? 60.880 7.287 61.748 1.00 45.77 120 HIS A O 1
ATOM 917 N N . GLU A 1 141 ? 61.050 8.472 63.656 1.00 47.86 121 GLU A N 1
ATOM 918 C CA . GLU A 1 141 ? 61.775 9.580 63.052 1.00 49.84 121 GLU A CA 1
ATOM 919 C C . GLU A 1 141 ? 63.111 9.175 62.457 1.00 48.03 121 GLU A C 1
ATOM 920 O O . GLU A 1 141 ? 63.610 9.833 61.555 1.00 49.12 121 GLU A O 1
ATOM 926 N N . PHE A 1 142 ? 63.682 8.089 62.963 1.00 44.99 122 PHE A N 1
ATOM 927 C CA . PHE A 1 142 ? 64.990 7.616 62.515 1.00 43.02 122 PHE A CA 1
ATOM 928 C C . PHE A 1 142 ? 65.006 6.699 61.296 1.00 42.21 122 PHE A C 1
ATOM 929 O O . PHE A 1 142 ? 63.987 6.126 60.915 1.00 42.14 122 PHE A O 1
ATOM 937 N N . LYS A 1 143 ? 66.182 6.570 60.690 1.00 42.05 123 LYS A N 1
ATOM 938 C CA . LYS A 1 143 ? 66.360 5.706 59.534 1.00 43.13 123 LYS A CA 1
ATOM 939 C C . LYS A 1 143 ? 67.003 4.434 60.025 1.00 42.02 123 LYS A C 1
ATOM 940 O O . LYS A 1 143 ? 66.764 3.354 59.492 1.00 44.00 123 LYS A O 1
ATOM 946 N N . VAL A 1 144 ? 67.816 4.556 61.062 1.00 38.79 124 VAL A N 1
ATOM 947 C CA . VAL A 1 144 ? 68.485 3.393 61.605 1.00 36.33 124 VAL A CA 1
ATOM 948 C C . VAL A 1 144 ? 67.560 2.655 62.557 1.00 35.05 124 VAL A C 1
ATOM 949 O O . VAL A 1 144 ? 66.798 3.270 63.289 1.00 35.87 124 VAL A O 1
ATOM 953 N N . PRO A 1 145 ? 67.601 1.319 62.545 1.00 34.60 125 PRO A N 1
ATOM 954 C CA . PRO A 1 145 ? 66.744 0.544 63.441 1.00 34.89 125 PRO A CA 1
ATOM 955 C C . PRO A 1 145 ? 67.151 0.601 64.912 1.00 34.26 125 PRO A C 1
ATOM 956 O O . PRO A 1 145 ? 68.314 0.797 65.243 1.00 35.21 125 PRO A O 1
ATOM 960 N N . PHE A 1 146 ? 66.165 0.426 65.782 1.00 34.49 126 PHE A N 1
ATOM 961 C CA . PHE A 1 146 ? 66.353 0.419 67.228 1.00 33.61 126 PHE A CA 1
ATOM 962 C C . PHE A 1 146 ? 65.949 -0.948 67.813 1.00 33.55 126 PHE A C 1
ATOM 963 O O . PHE A 1 146 ? 65.107 -1.670 67.264 1.00 32.83 126 PHE A O 1
ATOM 971 N N . VAL A 1 147 ? 66.553 -1.287 68.940 1.00 32.49 127 VAL A N 1
ATOM 972 C CA . VAL A 1 147 ? 66.239 -2.520 69.637 1.00 32.10 127 VAL A CA 1
ATOM 973 C C . VAL A 1 147 ? 65.958 -2.081 71.068 1.00 32.60 127 VAL A C 1
ATOM 974 O O . VAL A 1 147 ? 66.700 -1.271 71.619 1.00 32.36 127 VAL A O 1
ATOM 978 N N . CYS A 1 148 ? 64.871 -2.588 71.651 1.00 32.77 128 CYS A N 1
ATOM 979 C CA . CYS A 1 148 ? 64.508 -2.226 73.011 1.00 33.53 128 CYS A CA 1
ATOM 980 C C . CYS A 1 148 ? 64.221 -3.424 73.889 1.00 33.94 128 CYS A C 1
ATOM 981 O O . CYS A 1 148 ? 63.951 -4.520 73.403 1.00 34.94 128 CYS A O 1
ATOM 984 N N . GLY A 1 149 ? 64.260 -3.191 75.194 1.00 33.40 129 GLY A N 1
ATOM 985 C CA . GLY A 1 149 ? 64.003 -4.252 76.140 1.00 34.96 129 GLY A CA 1
ATOM 986 C C . GLY A 1 149 ? 62.546 -4.357 76.540 1.00 36.79 129 GLY A C 1
ATOM 987 O O . GLY A 1 149 ? 61.753 -3.417 76.373 1.00 37.37 129 GLY A O 1
ATOM 988 N N . ALA A 1 150 ? 62.193 -5.518 77.076 1.00 36.71 130 ALA A N 1
ATOM 989 C CA . ALA A 1 150 ? 60.835 -5.771 77.500 1.00 38.10 130 ALA A CA 1
ATOM 990 C C . ALA A 1 150 ? 60.866 -6.885 78.525 1.00 40.84 130 ALA A C 1
ATOM 991 O O . ALA A 1 150 ? 61.752 -7.741 78.490 1.00 42.02 130 ALA A O 1
ATOM 993 N N . ARG A 1 151 ? 59.906 -6.869 79.443 1.00 42.19 131 ARG A N 1
ATOM 994 C CA . ARG A 1 151 ? 59.838 -7.897 80.455 1.00 43.84 131 ARG A CA 1
ATOM 995 C C . ARG A 1 151 ? 58.601 -8.732 80.226 1.00 42.95 131 ARG A C 1
ATOM 996 O O . ARG A 1 151 ? 58.402 -9.744 80.895 1.00 42.42 131 ARG A O 1
ATOM 1004 N N . ASP A 1 152 ? 57.779 -8.310 79.268 1.00 42.63 132 ASP A N 1
ATOM 1005 C CA . ASP A 1 152 ? 56.543 -9.018 78.941 1.00 43.10 132 ASP A CA 1
ATOM 1006 C C . ASP A 1 152 ? 55.988 -8.531 77.612 1.00 41.08 132 ASP A C 1
ATOM 1007 O O . ASP A 1 152 ? 56.503 -7.569 77.031 1.00 40.01 132 ASP A O 1
ATOM 1012 N N . LEU A 1 153 ? 54.918 -9.186 77.155 1.00 39.55 133 LEU A N 1
ATOM 1013 C CA . LEU A 1 153 ? 54.270 -8.846 75.884 1.00 37.55 133 LEU A CA 1
ATOM 1014 C C . LEU A 1 153 ? 53.766 -7.410 75.832 1.00 36.69 133 LEU A C 1
ATOM 1015 O O . LEU A 1 153 ? 53.790 -6.779 74.776 1.00 35.26 133 LEU A O 1
ATOM 1020 N N . GLY A 1 154 ? 53.304 -6.914 76.978 1.00 36.76 134 GLY A N 1
ATOM 1021 C CA . GLY A 1 154 ? 52.800 -5.559 77.069 1.00 36.04 134 GLY A CA 1
ATOM 1022 C C . GLY A 1 154 ? 53.817 -4.503 76.673 1.00 37.76 134 GLY A C 1
ATOM 1023 O O . GLY A 1 154 ? 53.525 -3.660 75.812 1.00 36.22 134 GLY A O 1
ATOM 1024 N N . GLU A 1 155 ? 55.009 -4.522 77.280 1.00 38.05 135 GLU A N 1
ATOM 1025 C CA . GLU A 1 155 ? 55.992 -3.512 76.910 1.00 37.29 135 GLU A CA 1
ATOM 1026 C C . GLU A 1 155 ? 56.717 -3.842 75.625 1.00 35.19 135 GLU A C 1
ATOM 1027 O O . GLU A 1 155 ? 57.161 -2.949 74.915 1.00 34.84 135 GLU A O 1
ATOM 1033 N N . ALA A 1 156 ? 56.828 -5.118 75.296 1.00 33.56 136 ALA A N 1
ATOM 1034 C CA . ALA A 1 156 ? 57.464 -5.471 74.038 1.00 31.48 136 ALA A CA 1
ATOM 1035 C C . ALA A 1 156 ? 56.621 -4.800 72.967 1.00 31.21 136 ALA A C 1
ATOM 1036 O O . ALA A 1 156 ? 57.135 -4.172 72.047 1.00 30.78 136 ALA A O 1
ATOM 1038 N N . LEU A 1 157 ? 55.307 -4.930 73.111 1.00 31.79 137 LEU A N 1
ATOM 1039 C CA . LEU A 1 157 ? 54.363 -4.351 72.166 1.00 30.76 137 LEU A CA 1
ATOM 1040 C C . LEU A 1 157 ? 54.371 -2.833 72.165 1.00 30.70 137 LEU A C 1
ATOM 1041 O O . LEU A 1 157 ? 54.237 -2.216 71.107 1.00 29.89 137 LEU A O 1
ATOM 1046 N N . ARG A 1 158 ? 54.512 -2.226 73.344 1.00 31.49 138 ARG A N 1
ATOM 1047 C CA . ARG A 1 158 ? 54.570 -0.763 73.434 1.00 31.42 138 ARG A CA 1
ATOM 1048 C C . ARG A 1 158 ? 55.835 -0.267 72.738 1.00 32.03 138 ARG A C 1
ATOM 1049 O O . ARG A 1 158 ? 55.782 0.655 71.929 1.00 32.06 138 ARG A O 1
ATOM 1057 N N . ARG A 1 159 ? 56.967 -0.892 73.052 1.00 31.34 139 ARG A N 1
ATOM 1058 C CA . ARG A 1 159 ? 58.238 -0.526 72.455 1.00 30.71 139 ARG A CA 1
ATOM 1059 C C . ARG A 1 159 ? 58.124 -0.576 70.939 1.00 32.43 139 ARG A C 1
ATOM 1060 O O . ARG A 1 159 ? 58.653 0.286 70.239 1.00 34.48 139 ARG A O 1
ATOM 1068 N N . ILE A 1 160 ? 57.429 -1.585 70.428 1.00 33.60 140 ILE A N 1
ATOM 1069 C CA . ILE A 1 160 ? 57.251 -1.726 68.986 1.00 34.34 140 ILE A CA 1
ATOM 1070 C C . ILE A 1 160 ? 56.393 -0.596 68.420 1.00 35.79 140 ILE A C 1
ATOM 1071 O O . ILE A 1 160 ? 56.641 -0.105 67.316 1.00 37.22 140 ILE A O 1
ATOM 1076 N N . ALA A 1 161 ? 55.387 -0.184 69.186 1.00 35.50 141 ALA A N 1
ATOM 1077 C CA . ALA A 1 161 ? 54.490 0.886 68.767 1.00 35.24 141 ALA A CA 1
ATOM 1078 C C . ALA A 1 161 ? 55.254 2.195 68.614 1.00 34.87 141 ALA A C 1
ATOM 1079 O O . ALA A 1 161 ? 54.836 3.084 67.866 1.00 33.96 141 ALA A O 1
ATOM 1081 N N . GLU A 1 162 ? 56.371 2.309 69.329 1.00 35.30 142 GLU A N 1
ATOM 1082 C CA . GLU A 1 162 ? 57.202 3.506 69.270 1.00 36.23 142 GLU A CA 1
ATOM 1083 C C . GLU A 1 162 ? 58.183 3.421 68.112 1.00 36.80 142 GLU A C 1
ATOM 1084 O O . GLU A 1 162 ? 58.848 4.405 67.795 1.00 36.71 142 GLU A O 1
ATOM 1090 N N . GLY A 1 163 ? 58.271 2.244 67.486 1.00 37.82 143 GLY A N 1
ATOM 1091 C CA . GLY A 1 163 ? 59.151 2.076 66.338 1.00 38.60 143 GLY A CA 1
ATOM 1092 C C . GLY A 1 163 ? 60.223 1.000 66.391 1.00 38.66 143 GLY A C 1
ATOM 1093 O O . GLY A 1 163 ? 60.896 0.753 65.389 1.00 38.30 143 GLY A O 1
ATOM 1094 N N . ALA A 1 164 ? 60.386 0.358 67.544 1.00 38.97 144 ALA A N 1
ATOM 1095 C CA . ALA A 1 164 ? 61.408 -0.674 67.716 1.00 38.66 144 ALA A CA 1
ATOM 1096 C C . ALA A 1 164 ? 61.318 -1.746 66.656 1.00 38.85 144 ALA A C 1
ATOM 1097 O O . ALA A 1 164 ? 60.249 -2.294 66.427 1.00 39.09 144 ALA A O 1
ATOM 1099 N N . ALA A 1 165 ? 62.442 -2.051 66.015 1.00 38.58 145 ALA A N 1
ATOM 1100 C CA . ALA A 1 165 ? 62.466 -3.081 64.977 1.00 38.58 145 ALA A CA 1
ATOM 1101 C C . ALA A 1 165 ? 62.879 -4.444 65.539 1.00 38.52 145 ALA A C 1
ATOM 1102 O O . ALA A 1 165 ? 62.758 -5.473 64.873 1.00 39.66 145 ALA A O 1
ATOM 1104 N N . MET A 1 166 ? 63.360 -4.445 66.775 1.00 36.35 146 MET A N 1
ATOM 1105 C CA . MET A 1 166 ? 63.799 -5.665 67.423 1.00 34.95 146 MET A CA 1
ATOM 1106 C C . MET A 1 166 ? 63.667 -5.512 68.936 1.00 34.74 146 MET A C 1
ATOM 1107 O O . MET A 1 166 ? 63.980 -4.472 69.508 1.00 34.34 146 MET A O 1
ATOM 1112 N N . ILE A 1 167 ? 63.195 -6.569 69.578 1.00 33.62 147 ILE A N 1
ATOM 1113 C CA . ILE A 1 167 ? 62.991 -6.583 71.013 1.00 32.62 147 ILE A CA 1
ATOM 1114 C C . ILE A 1 167 ? 63.942 -7.575 71.641 1.00 35.78 147 ILE A C 1
ATOM 1115 O O . ILE A 1 167 ? 64.295 -8.582 71.032 1.00 36.88 147 ILE A O 1
ATOM 1120 N N . ARG A 1 168 ? 64.383 -7.288 72.855 1.00 38.25 148 ARG A N 1
ATOM 1121 C CA . ARG A 1 168 ? 65.234 -8.233 73.539 1.00 42.22 148 ARG A CA 1
ATOM 1122 C C . ARG A 1 168 ? 64.609 -8.358 74.905 1.00 44.75 148 ARG A C 1
ATOM 1123 O O . ARG A 1 168 ? 64.330 -7.361 75.576 1.00 45.69 148 ARG A O 1
ATOM 1131 N N . THR A 1 169 ? 64.320 -9.596 75.277 1.00 46.21 149 THR A N 1
ATOM 1132 C CA . THR A 1 169 ? 63.710 -9.883 76.556 1.00 46.53 149 THR A CA 1
ATOM 1133 C C . THR A 1 169 ? 64.867 -9.881 77.538 1.00 46.92 149 THR A C 1
ATOM 1134 O O . THR A 1 169 ? 65.729 -10.758 77.507 1.00 46.18 149 THR A O 1
ATOM 1138 N N . LYS A 1 170 ? 64.879 -8.856 78.383 1.00 48.93 150 LYS A N 1
ATOM 1139 C CA . LYS A 1 170 ? 65.920 -8.632 79.376 1.00 53.28 150 LYS A CA 1
ATOM 1140 C C . LYS A 1 170 ? 65.794 -9.376 80.706 1.00 54.43 150 LYS A C 1
ATOM 1141 O O . LYS A 1 170 ? 64.719 -9.807 81.113 1.00 54.02 150 LYS A O 1
ATOM 1147 N N . GLY A 1 171 ? 66.931 -9.498 81.379 1.00 55.68 151 GLY A N 1
ATOM 1148 C CA . GLY A 1 171 ? 66.997 -10.143 82.669 1.00 56.28 151 GLY A CA 1
ATOM 1149 C C . GLY A 1 171 ? 67.809 -9.186 83.515 1.00 57.83 151 GLY A C 1
ATOM 1150 O O . GLY A 1 171 ? 67.565 -7.987 83.479 1.00 58.04 151 GLY A O 1
ATOM 1151 N N . GLU A 1 172 ? 68.778 -9.695 84.264 1.00 59.19 152 GLU A N 1
ATOM 1152 C CA . GLU A 1 172 ? 69.607 -8.839 85.098 1.00 60.77 152 GLU A CA 1
ATOM 1153 C C . GLU A 1 172 ? 70.957 -8.709 84.428 1.00 59.55 152 GLU A C 1
ATOM 1154 O O . GLU A 1 172 ? 71.723 -9.668 84.371 1.00 60.61 152 GLU A O 1
ATOM 1160 N N . ALA A 1 173 ? 71.260 -7.526 83.919 1.00 57.43 153 ALA A N 1
ATOM 1161 C CA . ALA A 1 173 ? 72.538 -7.329 83.262 1.00 55.46 153 ALA A CA 1
ATOM 1162 C C . ALA A 1 173 ? 73.714 -7.565 84.218 1.00 55.05 153 ALA A C 1
ATOM 1163 O O . ALA A 1 173 ? 73.663 -7.204 85.396 1.00 53.70 153 ALA A O 1
ATOM 1165 N N . GLY A 1 174 ? 74.759 -8.199 83.695 1.00 54.78 154 GLY A N 1
ATOM 1166 C CA . GLY A 1 174 ? 75.964 -8.457 84.461 1.00 53.34 154 GLY A CA 1
ATOM 1167 C C . GLY A 1 174 ? 75.892 -9.117 85.823 1.00 51.69 154 GLY A C 1
ATOM 1168 O O . GLY A 1 174 ? 76.522 -8.644 86.761 1.00 51.77 154 GLY A O 1
ATOM 1169 N N . THR A 1 175 ? 75.147 -10.209 85.944 1.00 49.53 155 THR A N 1
ATOM 1170 C CA . THR A 1 175 ? 75.066 -10.915 87.217 1.00 47.26 155 THR A CA 1
ATOM 1171 C C . THR A 1 175 ? 75.368 -12.397 87.030 1.00 45.28 155 THR A C 1
ATOM 1172 O O . THR A 1 175 ? 75.581 -13.116 87.997 1.00 45.74 155 THR A O 1
ATOM 1176 N N . GLY A 1 176 ? 75.394 -12.843 85.779 1.00 43.48 156 GLY A N 1
ATOM 1177 C CA . GLY A 1 176 ? 75.680 -14.235 85.490 1.00 42.02 156 GLY A CA 1
ATOM 1178 C C . GLY A 1 176 ? 74.542 -15.160 85.873 1.00 42.21 156 GLY A C 1
ATOM 1179 O O . GLY A 1 176 ? 74.714 -16.383 85.950 1.00 44.13 156 GLY A O 1
ATOM 1180 N N . ASN A 1 177 ? 73.367 -14.579 86.088 1.00 40.53 157 ASN A N 1
ATOM 1181 C CA . ASN A 1 177 ? 72.195 -15.343 86.487 1.00 39.02 157 ASN A CA 1
ATOM 1182 C C . ASN A 1 177 ? 71.077 -15.268 85.442 1.00 38.73 157 ASN A C 1
ATOM 1183 O O . ASN A 1 177 ? 70.443 -14.222 85.287 1.00 40.83 157 ASN A O 1
ATOM 1188 N N . VAL A 1 178 ? 70.821 -16.365 84.733 1.00 36.81 158 VAL A N 1
ATOM 1189 C CA . VAL A 1 178 ? 69.764 -16.369 83.711 1.00 36.13 158 VAL A CA 1
ATOM 1190 C C . VAL A 1 178 ? 68.325 -16.325 84.240 1.00 36.96 158 VAL A C 1
ATOM 1191 O O . VAL A 1 178 ? 67.381 -16.145 83.471 1.00 37.48 158 VAL A O 1
ATOM 1195 N N . VAL A 1 179 ? 68.158 -16.491 85.543 1.00 35.88 159 VAL A N 1
ATOM 1196 C CA . VAL A 1 179 ? 66.835 -16.513 86.133 1.00 36.65 159 VAL A CA 1
ATOM 1197 C C . VAL A 1 179 ? 65.820 -15.457 85.633 1.00 39.07 159 VAL A C 1
ATOM 1198 O O . VAL A 1 179 ? 64.693 -15.807 85.246 1.00 38.38 159 VAL A O 1
ATOM 1202 N N . GLU A 1 180 ? 66.184 -14.177 85.632 1.00 40.87 160 GLU A N 1
ATOM 1203 C CA . GLU A 1 180 ? 65.230 -13.175 85.152 1.00 44.05 160 GLU A CA 1
ATOM 1204 C C . GLU A 1 180 ? 64.966 -13.341 83.654 1.00 43.89 160 GLU A C 1
ATOM 1205 O O . GLU A 1 180 ? 63.840 -13.179 83.191 1.00 42.06 1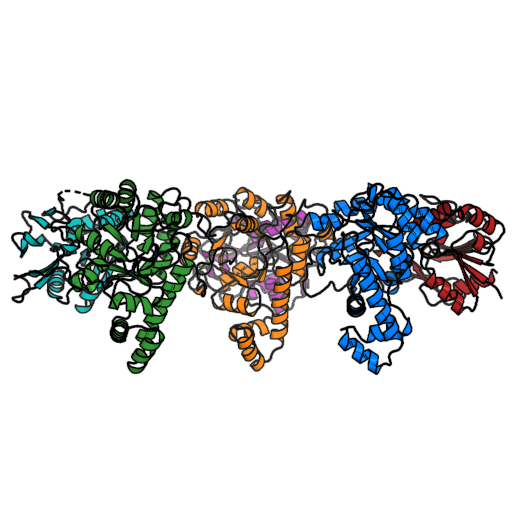60 GLU A O 1
ATOM 1211 N N . ALA A 1 181 ? 66.010 -13.666 82.898 1.00 43.47 161 ALA A N 1
ATOM 1212 C CA . ALA A 1 181 ? 65.857 -13.877 81.467 1.00 41.90 161 ALA A CA 1
ATOM 1213 C C . ALA A 1 181 ? 64.872 -15.023 81.231 1.00 40.34 161 ALA A C 1
ATOM 1214 O O . ALA A 1 181 ? 63.991 -14.933 80.383 1.00 40.64 161 ALA A O 1
ATOM 1216 N N . VAL A 1 182 ? 65.023 -16.105 81.980 1.00 38.23 162 VAL A N 1
ATOM 1217 C CA . VAL A 1 182 ? 64.117 -17.228 81.832 1.00 38.30 162 VAL A CA 1
ATOM 1218 C C . VAL A 1 182 ? 62.708 -16.761 82.145 1.00 38.77 162 VAL A C 1
ATOM 1219 O O . VAL A 1 182 ? 61.800 -16.910 81.329 1.00 38.01 162 VAL A O 1
ATOM 1223 N N . LYS A 1 183 ? 62.540 -16.180 83.330 1.00 40.06 163 LYS A N 1
ATOM 1224 C CA . LYS A 1 183 ? 61.245 -15.677 83.782 1.00 41.19 163 LYS A CA 1
ATOM 1225 C C . LYS A 1 183 ? 60.498 -14.914 82.680 1.00 39.71 163 LYS A C 1
ATOM 1226 O O . LYS A 1 183 ? 59.387 -15.270 82.306 1.00 40.63 163 LYS A O 1
ATOM 1232 N N . HIS A 1 184 ? 61.138 -13.883 82.149 1.00 38.43 164 HIS A N 1
ATOM 1233 C CA . HIS A 1 184 ? 60.562 -13.034 81.116 1.00 39.33 164 HIS A CA 1
ATOM 1234 C C . HIS A 1 184 ? 60.371 -13.674 79.746 1.00 39.84 164 HIS A C 1
ATOM 1235 O O . HIS A 1 184 ? 59.412 -13.369 79.036 1.00 39.59 164 HIS A O 1
ATOM 1242 N N . MET A 1 185 ? 61.290 -14.539 79.352 1.00 40.66 165 MET A N 1
ATOM 1243 C CA . MET A 1 185 ? 61.162 -15.181 78.063 1.00 41.11 165 MET A CA 1
ATOM 1244 C C . MET A 1 185 ? 59.938 -16.081 78.145 1.00 40.14 165 MET A C 1
ATOM 1245 O O . MET A 1 185 ? 59.138 -16.141 77.211 1.00 39.03 165 MET A O 1
ATOM 1250 N N . ARG A 1 186 ? 59.784 -16.762 79.278 1.00 38.55 166 ARG A N 1
ATOM 1251 C CA . ARG A 1 186 ? 58.644 -17.647 79.461 1.00 38.90 166 ARG A CA 1
ATOM 1252 C C . ARG A 1 186 ? 57.378 -16.820 79.484 1.00 39.13 166 ARG A C 1
ATOM 1253 O O . ARG A 1 186 ? 56.378 -17.169 78.860 1.00 39.68 166 ARG A O 1
ATOM 1261 N N . ARG A 1 187 ? 57.434 -15.714 80.206 1.00 39.77 167 ARG A N 1
ATOM 1262 C CA . ARG A 1 187 ? 56.299 -14.816 80.311 1.00 41.87 167 ARG A CA 1
ATOM 1263 C C . ARG A 1 187 ? 55.806 -14.368 78.929 1.00 41.19 167 ARG A C 1
ATOM 1264 O O . ARG A 1 187 ? 54.640 -14.555 78.580 1.00 40.74 167 ARG A O 1
ATOM 1272 N N . VAL A 1 188 ? 56.700 -13.783 78.140 1.00 40.29 168 VAL A N 1
ATOM 1273 C CA . VAL A 1 188 ? 56.338 -13.316 76.811 1.00 40.22 168 VAL A CA 1
ATOM 1274 C C . VAL A 1 188 ? 55.718 -14.428 75.978 1.00 40.48 168 VAL A C 1
ATOM 1275 O O . VAL A 1 188 ? 54.614 -14.281 75.453 1.00 40.51 168 VAL A O 1
ATOM 1279 N N . MET A 1 189 ? 56.437 -15.538 75.862 1.00 41.65 169 MET A N 1
ATOM 1280 C CA . MET A 1 189 ? 55.981 -16.676 75.078 1.00 41.46 169 MET A CA 1
ATOM 1281 C C . MET A 1 189 ? 54.616 -17.177 75.526 1.00 41.57 169 MET A C 1
ATOM 1282 O O . MET A 1 189 ? 53.773 -17.527 74.701 1.00 41.10 169 MET A O 1
ATOM 1287 N N . GLU A 1 190 ? 54.408 -17.212 76.837 1.00 41.75 170 GLU A N 1
ATOM 1288 C CA . GLU A 1 190 ? 53.147 -17.664 77.419 1.00 43.93 170 GLU A CA 1
ATOM 1289 C C . GLU A 1 190 ? 52.003 -16.776 76.915 1.00 42.91 170 GLU A C 1
ATOM 1290 O O . GLU A 1 190 ? 51.014 -17.261 76.356 1.00 40.68 170 GLU A O 1
ATOM 1296 N N . GLN A 1 191 ? 52.156 -15.470 77.121 1.00 41.48 171 GLN A N 1
ATOM 1297 C CA . GLN A 1 191 ? 51.167 -14.504 76.687 1.00 39.54 171 GLN A CA 1
ATOM 1298 C C . GLN A 1 191 ? 50.929 -14.609 75.190 1.00 38.99 171 GLN A C 1
ATOM 1299 O O . GLN A 1 191 ? 49.791 -14.627 74.744 1.00 40.80 171 GLN A O 1
ATOM 1305 N N . ILE A 1 192 ? 51.989 -14.663 74.398 1.00 39.11 172 ILE A N 1
ATOM 1306 C CA . ILE A 1 192 ? 51.782 -14.766 72.963 1.00 40.10 172 ILE A CA 1
ATOM 1307 C C . ILE A 1 192 ? 50.846 -15.930 72.706 1.00 41.13 172 ILE A C 1
ATOM 1308 O O . ILE A 1 192 ? 49.776 -15.754 72.136 1.00 40.27 172 ILE A O 1
ATOM 1313 N N . LYS A 1 193 ? 51.244 -17.112 73.162 1.00 42.97 173 LYS A N 1
ATOM 1314 C CA . LYS A 1 193 ? 50.450 -18.318 72.986 1.00 44.75 173 LYS A CA 1
ATOM 1315 C C . LYS A 1 193 ? 48.972 -18.068 73.302 1.00 45.84 173 LYS A C 1
ATOM 1316 O O . LYS A 1 193 ? 48.093 -18.398 72.493 1.00 45.90 173 LYS A O 1
ATOM 1322 N N . GLN A 1 194 ? 48.702 -17.475 74.463 1.00 46.23 174 GLN A N 1
ATOM 1323 C CA . GLN A 1 194 ? 47.335 -17.172 74.870 1.00 47.34 174 GLN A CA 1
ATOM 1324 C C . GLN A 1 194 ? 46.640 -16.275 73.857 1.00 47.00 174 GLN A C 1
ATOM 1325 O O . GLN A 1 194 ? 45.593 -16.620 73.309 1.00 48.20 174 GLN A O 1
ATOM 1331 N N . VAL A 1 195 ? 47.225 -15.115 73.612 1.00 46.48 175 VAL A N 1
ATOM 1332 C CA . VAL A 1 195 ? 46.664 -14.171 72.659 1.00 46.69 175 VAL A CA 1
ATOM 1333 C C . VAL A 1 195 ? 46.300 -14.856 71.350 1.00 49.45 175 VAL A C 1
ATOM 1334 O O . VAL A 1 195 ? 45.331 -14.483 70.686 1.00 49.61 175 VAL A O 1
ATOM 1338 N N . THR A 1 196 ? 47.057 -15.889 71.010 1.00 52.68 176 THR A N 1
ATOM 1339 C CA . THR A 1 196 ? 46.883 -16.585 69.741 1.00 56.48 176 THR A CA 1
ATOM 1340 C C . THR A 1 196 ? 45.475 -17.154 69.612 1.00 56.91 176 THR A C 1
ATOM 1341 O O . THR A 1 196 ? 44.977 -17.361 68.506 1.00 55.54 176 THR A O 1
ATOM 1345 N N . LYS A 1 197 ? 44.886 -17.481 70.754 1.00 59.22 177 LYS A N 1
ATOM 1346 C CA . LYS A 1 197 ? 43.566 -18.080 70.806 1.00 61.79 177 LYS A CA 1
ATOM 1347 C C . LYS A 1 197 ? 42.496 -17.193 71.440 1.00 62.21 177 LYS A C 1
ATOM 1348 O O . LYS A 1 197 ? 41.554 -17.690 72.057 1.00 62.41 177 LYS A O 1
ATOM 1354 N N . MET A 1 198 ? 42.636 -15.882 71.303 1.00 62.06 178 MET A N 1
ATOM 1355 C CA . MET A 1 198 ? 41.643 -14.986 71.865 1.00 60.31 178 MET A CA 1
ATOM 1356 C C . MET A 1 198 ? 40.752 -14.460 70.752 1.00 60.11 178 MET A C 1
ATOM 1357 O O . MET A 1 198 ? 41.179 -14.339 69.600 1.00 58.79 178 MET A O 1
ATOM 1362 N N . GLU A 1 199 ? 39.503 -14.176 71.106 1.00 59.79 179 GLU A N 1
ATOM 1363 C CA . GLU A 1 199 ? 38.541 -13.625 70.168 1.00 59.76 179 GLU A CA 1
ATOM 1364 C C . GLU A 1 199 ? 38.682 -12.108 70.245 1.00 58.67 179 GLU A C 1
ATOM 1365 O O . GLU A 1 199 ? 39.034 -11.562 71.288 1.00 58.30 179 GLU A O 1
ATOM 1371 N N . ASP A 1 200 ? 38.409 -11.427 69.142 1.00 57.00 180 ASP A N 1
ATOM 1372 C CA . ASP A 1 200 ? 38.554 -9.984 69.113 1.00 55.83 180 ASP A CA 1
ATOM 1373 C C . ASP A 1 200 ? 38.145 -9.261 70.395 1.00 54.73 180 ASP A C 1
ATOM 1374 O O . ASP A 1 200 ? 38.921 -8.471 70.929 1.00 54.47 180 ASP A O 1
ATOM 1379 N N . GLU A 1 201 ? 36.939 -9.524 70.891 1.00 53.86 181 GLU A N 1
ATOM 1380 C CA . GLU A 1 201 ? 36.468 -8.849 72.098 1.00 52.67 181 GLU A CA 1
ATOM 1381 C C . GLU A 1 201 ? 37.381 -9.117 73.283 1.00 51.63 181 GLU A C 1
ATOM 1382 O O . GLU A 1 201 ? 37.482 -8.288 74.194 1.00 49.97 181 GLU A O 1
ATOM 1388 N N . GLU A 1 202 ? 38.038 -10.278 73.266 1.00 51.94 182 GLU A N 1
ATOM 1389 C CA . GLU A 1 202 ? 38.974 -10.666 74.325 1.00 51.02 182 GLU A CA 1
ATOM 1390 C C . GLU A 1 202 ? 40.298 -9.935 74.111 1.00 48.03 182 GLU A C 1
ATOM 1391 O O . GLU A 1 202 ? 40.975 -9.556 75.066 1.00 46.24 182 GLU A O 1
ATOM 1397 N N . LEU A 1 203 ? 40.650 -9.742 72.845 1.00 45.88 183 LEU A N 1
ATOM 1398 C CA . LEU A 1 203 ? 41.864 -9.032 72.468 1.00 44.97 183 LEU A CA 1
ATOM 1399 C C . LEU A 1 203 ? 41.810 -7.584 72.977 1.00 43.99 183 LEU A C 1
ATOM 1400 O O . LEU A 1 203 ? 42.739 -7.112 73.635 1.00 43.48 183 LEU A O 1
ATOM 1405 N N . VAL A 1 204 ? 40.718 -6.885 72.670 1.00 41.90 184 VAL A N 1
ATOM 1406 C CA . VAL A 1 204 ? 40.540 -5.505 73.105 1.00 39.84 184 VAL A CA 1
ATOM 1407 C C . VAL A 1 204 ? 40.607 -5.415 74.626 1.00 39.98 184 VAL A C 1
ATOM 1408 O O . VAL A 1 204 ? 41.174 -4.477 75.190 1.00 41.68 184 VAL A O 1
ATOM 1412 N N . ALA A 1 205 ? 40.025 -6.399 75.291 1.00 37.38 185 ALA A N 1
ATOM 1413 C CA . ALA A 1 205 ? 40.035 -6.414 76.740 1.00 37.16 185 ALA A CA 1
ATOM 1414 C C . ALA A 1 205 ? 41.455 -6.660 77.253 1.00 37.50 185 ALA A C 1
ATOM 1415 O O . ALA A 1 205 ? 41.943 -5.955 78.141 1.00 36.43 185 ALA A O 1
ATOM 1417 N N . TYR A 1 206 ? 42.113 -7.666 76.691 1.00 39.09 186 TYR A N 1
ATOM 1418 C CA . TYR A 1 206 ? 43.468 -8.002 77.101 1.00 40.08 186 TYR A CA 1
ATOM 1419 C C . TYR A 1 206 ? 44.374 -6.791 76.910 1.00 40.59 186 TYR A C 1
ATOM 1420 O O . TYR A 1 206 ? 45.224 -6.497 77.753 1.00 39.17 186 TYR A O 1
ATOM 1429 N N . GLY A 1 207 ? 44.178 -6.090 75.797 1.00 40.08 187 GLY A N 1
ATOM 1430 C CA . GLY A 1 207 ? 44.987 -4.922 75.515 1.00 41.21 187 GLY A CA 1
ATOM 1431 C C . GLY A 1 207 ? 44.951 -3.946 76.674 1.00 42.99 187 GLY A C 1
ATOM 1432 O O . GLY A 1 207 ? 45.979 -3.380 77.067 1.00 43.15 187 GLY A O 1
ATOM 1433 N N . LYS A 1 208 ? 43.760 -3.736 77.224 1.00 44.09 188 LYS A N 1
ATOM 1434 C CA . LYS A 1 208 ? 43.610 -2.829 78.350 1.00 44.21 188 LYS A CA 1
ATOM 1435 C C . LYS A 1 208 ? 44.383 -3.390 79.544 1.00 44.50 188 LYS A C 1
ATOM 1436 O O . LYS A 1 208 ? 45.139 -2.680 80.196 1.00 42.87 188 LYS A O 1
ATOM 1442 N N . GLU A 1 209 ? 44.195 -4.678 79.804 1.00 46.24 189 GLU A N 1
ATOM 1443 C CA . GLU A 1 209 ? 44.848 -5.335 80.919 1.00 49.59 189 GLU A CA 1
ATOM 1444 C C . GLU A 1 209 ? 46.366 -5.196 80.913 1.00 48.82 189 GLU A C 1
ATOM 1445 O O . GLU A 1 209 ? 46.946 -4.665 81.861 1.00 49.50 189 GLU A O 1
ATOM 1451 N N . ILE A 1 210 ? 47.014 -5.662 79.849 1.00 47.30 190 ILE A N 1
ATOM 1452 C CA . ILE A 1 210 ? 48.472 -5.589 79.768 1.00 44.70 190 ILE A CA 1
ATOM 1453 C C . ILE A 1 210 ? 48.975 -4.298 79.137 1.00 43.37 190 ILE A C 1
ATOM 1454 O O . ILE A 1 210 ? 50.153 -4.166 78.837 1.00 42.41 190 ILE A O 1
ATOM 1459 N N . GLY A 1 211 ? 48.073 -3.352 78.928 1.00 43.12 191 GLY A N 1
ATOM 1460 C CA . GLY A 1 211 ? 48.465 -2.077 78.359 1.00 44.42 191 GLY A CA 1
ATOM 1461 C C . GLY A 1 211 ? 49.234 -2.112 77.055 1.00 44.60 191 GLY A C 1
ATOM 1462 O O . GLY A 1 211 ? 50.265 -1.461 76.920 1.00 44.40 191 GLY A O 1
ATOM 1463 N N . ALA A 1 212 ? 48.719 -2.858 76.085 1.00 45.16 192 ALA A N 1
ATOM 1464 C CA . ALA A 1 212 ? 49.347 -2.959 74.775 1.00 44.87 192 ALA A CA 1
ATOM 1465 C C . ALA A 1 212 ? 48.341 -2.590 73.698 1.00 45.29 192 ALA A C 1
ATOM 1466 O O . ALA A 1 212 ? 47.140 -2.810 73.850 1.00 44.85 192 ALA A O 1
ATOM 1468 N N . PRO A 1 213 ? 48.818 -2.010 72.595 1.00 45.12 193 PRO A N 1
ATOM 1469 C CA . PRO A 1 213 ? 47.956 -1.610 71.479 1.00 45.80 193 PRO A CA 1
ATOM 1470 C C . PRO A 1 213 ? 47.244 -2.789 70.809 1.00 45.50 193 PRO A C 1
ATOM 1471 O O . PRO A 1 213 ? 47.889 -3.709 70.311 1.00 46.43 193 PRO A O 1
ATOM 1475 N N . VAL A 1 214 ? 45.912 -2.741 70.797 1.00 44.94 194 VAL A N 1
ATOM 1476 C CA . VAL A 1 214 ? 45.092 -3.803 70.219 1.00 44.59 194 VAL A CA 1
ATOM 1477 C C . VAL A 1 214 ? 45.488 -4.155 68.790 1.00 45.28 194 VAL A C 1
ATOM 1478 O O . VAL A 1 214 ? 45.418 -5.318 68.392 1.00 44.74 194 VAL A O 1
ATOM 1482 N N . GLU A 1 215 ? 45.900 -3.159 68.018 1.00 46.52 195 GLU A N 1
ATOM 1483 C CA . GLU A 1 215 ? 46.304 -3.428 66.649 1.00 48.69 195 GLU A CA 1
ATOM 1484 C C . GLU A 1 215 ? 47.454 -4.419 66.600 1.00 47.39 195 GLU A C 1
ATOM 1485 O O . GLU A 1 215 ? 47.459 -5.327 65.773 1.00 48.44 195 GLU A O 1
ATOM 1491 N N . LEU A 1 216 ? 48.432 -4.250 67.483 1.00 44.96 196 LEU A N 1
ATOM 1492 C CA . LEU A 1 216 ? 49.564 -5.164 67.505 1.00 43.17 196 LEU A CA 1
ATOM 1493 C C . LEU A 1 216 ? 49.154 -6.537 68.052 1.00 42.90 196 LEU A C 1
ATOM 1494 O O . LEU A 1 216 ? 49.721 -7.561 67.673 1.00 41.82 196 LEU A O 1
ATOM 1499 N N . LEU A 1 217 ? 48.163 -6.567 68.936 1.00 42.85 197 LEU A N 1
ATOM 1500 C CA . LEU A 1 217 ? 47.710 -7.841 69.478 1.00 42.15 197 LEU A CA 1
ATOM 1501 C C . LEU A 1 217 ? 47.077 -8.677 68.378 1.00 42.05 197 LEU A C 1
ATOM 1502 O O . LEU A 1 217 ? 47.277 -9.890 68.311 1.00 41.74 197 LEU A O 1
ATOM 1507 N N . ARG A 1 218 ? 46.314 -8.021 67.512 1.00 42.19 198 ARG A N 1
ATOM 1508 C CA . ARG A 1 218 ? 45.651 -8.720 66.418 1.00 42.48 198 ARG A CA 1
ATOM 1509 C C . ARG A 1 218 ? 46.713 -9.291 65.507 1.00 42.96 198 ARG A C 1
ATOM 1510 O O . ARG A 1 218 ? 46.533 -10.353 64.920 1.00 42.47 198 ARG A O 1
ATOM 1518 N N . GLU A 1 219 ? 47.828 -8.571 65.405 1.00 45.31 199 GLU A N 1
ATOM 1519 C CA . GLU A 1 219 ? 48.960 -8.966 64.567 1.00 46.08 199 GLU A CA 1
ATOM 1520 C C . GLU A 1 219 ? 49.639 -10.184 65.182 1.00 44.56 199 GLU A C 1
ATOM 1521 O O . GLU A 1 219 ? 49.963 -11.144 64.489 1.00 42.67 199 GLU A O 1
ATOM 1527 N N . VAL A 1 220 ? 49.848 -10.142 66.493 1.00 44.15 200 VAL A N 1
ATOM 1528 C CA . VAL A 1 220 ? 50.479 -11.255 67.188 1.00 44.25 200 VAL A CA 1
ATOM 1529 C C . VAL A 1 220 ? 49.611 -12.479 67.020 1.00 45.34 200 VAL A C 1
ATOM 1530 O O . VAL A 1 220 ? 50.105 -13.569 66.757 1.00 44.60 200 VAL A O 1
ATOM 1534 N N . LYS A 1 221 ? 48.308 -12.281 67.168 1.00 47.67 201 LYS A N 1
ATOM 1535 C CA . LYS A 1 221 ? 47.347 -13.362 67.052 1.00 49.02 201 LYS A CA 1
ATOM 1536 C C . LYS A 1 221 ? 47.451 -14.103 65.720 1.00 49.48 201 LYS A C 1
ATOM 1537 O O . LYS A 1 221 ? 47.298 -15.318 65.680 1.00 50.72 201 LYS A O 1
ATOM 1543 N N . ARG A 1 222 ? 47.716 -13.387 64.631 1.00 49.07 202 ARG A N 1
ATOM 1544 C CA . ARG A 1 222 ? 47.835 -14.055 63.347 1.00 49.61 202 ARG A CA 1
ATOM 1545 C C . ARG A 1 222 ? 49.202 -14.683 63.146 1.00 50.33 202 ARG A C 1
ATOM 1546 O O . ARG A 1 222 ? 49.288 -15.863 62.830 1.00 53.09 202 ARG A O 1
ATOM 1554 N N . LEU A 1 223 ? 50.273 -13.919 63.341 1.00 49.67 203 LEU A N 1
ATOM 1555 C CA . LEU A 1 223 ? 51.622 -14.454 63.164 1.00 47.15 203 LEU A CA 1
ATOM 1556 C C . LEU A 1 223 ? 51.961 -15.573 64.138 1.00 45.93 203 LEU A C 1
ATOM 1557 O O . LEU A 1 223 ? 52.833 -16.384 63.861 1.00 46.37 203 LEU A O 1
ATOM 1562 N N . GLY A 1 224 ? 51.281 -15.610 65.279 1.00 44.56 204 GLY A N 1
ATOM 1563 C CA . GLY A 1 224 ? 51.555 -16.633 66.269 1.00 42.94 204 GLY A CA 1
ATOM 1564 C C . GLY A 1 224 ? 52.862 -16.345 66.980 1.00 43.37 204 GLY A C 1
ATOM 1565 O O . GLY A 1 224 ? 53.393 -17.200 67.687 1.00 43.67 204 GLY A O 1
ATOM 1566 N N . ARG A 1 225 ? 53.368 -15.125 66.804 1.00 43.12 205 ARG A N 1
ATOM 1567 C CA . ARG A 1 225 ? 54.628 -14.692 67.406 1.00 42.02 205 ARG A CA 1
ATOM 1568 C C . ARG A 1 225 ? 54.701 -13.158 67.417 1.00 41.13 205 ARG A C 1
ATOM 1569 O O . ARG A 1 225 ? 53.817 -12.485 66.880 1.00 41.08 205 ARG A O 1
ATOM 1577 N N . LEU A 1 226 ? 55.755 -12.607 68.024 1.00 39.34 206 LEU A N 1
ATOM 1578 C CA . LEU A 1 226 ? 55.946 -11.155 68.046 1.00 37.33 206 LEU A CA 1
ATOM 1579 C C . LEU A 1 226 ? 56.117 -10.682 66.614 1.00 36.91 206 LEU A C 1
ATOM 1580 O O . LEU A 1 226 ? 56.544 -11.436 65.750 1.00 35.77 206 LEU A O 1
ATOM 1585 N N . PRO A 1 227 ? 55.779 -9.425 66.336 1.00 37.28 207 PRO A N 1
ATOM 1586 C CA . PRO A 1 227 ? 55.946 -8.974 64.956 1.00 36.30 207 PRO A CA 1
ATOM 1587 C C . PRO A 1 227 ? 57.363 -8.542 64.585 1.00 36.66 207 PRO A C 1
ATOM 1588 O O . PRO A 1 227 ? 57.571 -7.963 63.519 1.00 37.30 207 PRO A O 1
ATOM 1592 N N . VAL A 1 228 ? 58.328 -8.810 65.468 1.00 35.85 208 VAL A N 1
ATOM 1593 C CA . VAL A 1 228 ? 59.745 -8.502 65.219 1.00 34.26 208 VAL A CA 1
ATOM 1594 C C . VAL A 1 228 ? 60.591 -9.552 65.928 1.00 35.46 208 VAL A C 1
ATOM 1595 O O . VAL A 1 228 ? 60.090 -10.299 66.768 1.00 36.59 208 VAL A O 1
ATOM 1599 N N . VAL A 1 229 ? 61.877 -9.596 65.599 1.00 35.27 209 VAL A N 1
ATOM 1600 C CA . VAL A 1 229 ? 62.795 -10.560 66.201 1.00 34.73 209 VAL A CA 1
ATOM 1601 C C . VAL A 1 229 ? 62.913 -10.361 67.704 1.00 34.43 209 VAL A C 1
ATOM 1602 O O . VAL A 1 229 ? 63.032 -9.238 68.160 1.00 35.63 209 VAL A O 1
ATOM 1606 N N . ASN A 1 230 ? 62.890 -11.449 68.469 1.00 34.12 210 ASN A N 1
ATOM 1607 C CA . ASN A 1 230 ? 63.008 -11.368 69.928 1.00 34.03 210 ASN A CA 1
ATOM 1608 C C . ASN A 1 230 ? 64.232 -12.148 70.466 1.00 34.89 210 ASN A C 1
ATOM 1609 O O . ASN A 1 230 ? 64.327 -13.376 70.357 1.00 33.03 210 ASN A O 1
ATOM 1614 N N . PHE A 1 231 ? 65.172 -11.419 71.053 1.00 34.69 211 PHE A N 1
ATOM 1615 C CA . PHE A 1 231 ? 66.375 -12.033 71.580 1.00 35.64 211 PHE A CA 1
ATOM 1616 C C . PHE A 1 231 ? 66.379 -12.123 73.094 1.00 36.11 211 PHE A C 1
ATOM 1617 O O . PHE A 1 231 ? 65.775 -11.295 73.778 1.00 36.56 211 PHE A O 1
ATOM 1625 N N . ALA A 1 232 ? 67.068 -13.137 73.611 1.00 35.46 212 ALA A N 1
ATOM 1626 C CA . ALA A 1 232 ? 67.187 -13.331 75.049 1.00 35.01 212 ALA A CA 1
ATOM 1627 C C . ALA A 1 232 ? 68.395 -12.500 75.445 1.00 34.90 212 ALA A C 1
ATOM 1628 O O . ALA A 1 232 ? 69.333 -12.373 74.658 1.00 34.27 212 ALA A O 1
ATOM 1630 N N . ALA A 1 233 ? 68.374 -11.931 76.648 1.00 34.50 213 ALA A N 1
ATOM 1631 C CA . ALA A 1 233 ? 69.484 -11.105 77.101 1.00 35.06 213 ALA A CA 1
ATOM 1632 C C . ALA A 1 233 ? 69.555 -10.943 78.610 1.00 36.98 213 ALA A C 1
ATOM 1633 O O . ALA A 1 233 ? 68.532 -10.895 79.281 1.00 38.67 213 ALA A O 1
ATOM 1635 N N . GLY A 1 234 ? 70.771 -10.847 79.138 1.00 37.98 214 GLY A N 1
ATOM 1636 C CA . GLY A 1 234 ? 70.942 -10.655 80.563 1.00 37.23 214 GLY A CA 1
ATOM 1637 C C . GLY A 1 234 ? 71.174 -11.910 81.375 1.00 38.10 214 GLY A C 1
ATOM 1638 O O . GLY A 1 234 ? 70.244 -12.685 81.614 1.00 39.17 214 GLY A O 1
ATOM 1639 N N . GLY A 1 235 ? 72.419 -12.114 81.798 1.00 36.65 215 GLY A N 1
ATOM 1640 C CA . GLY A 1 235 ? 72.737 -13.270 82.618 1.00 35.87 215 GLY A CA 1
ATOM 1641 C C . GLY A 1 235 ? 73.272 -14.516 81.939 1.00 36.07 215 GLY A C 1
ATOM 1642 O O . GLY A 1 235 ? 73.573 -15.501 82.610 1.00 36.74 215 GLY A O 1
ATOM 1643 N N . VAL A 1 236 ? 73.387 -14.506 80.620 1.00 36.49 216 VAL A N 1
ATOM 1644 C CA . VAL A 1 236 ? 73.911 -15.675 79.946 1.00 35.50 216 VAL A CA 1
ATOM 1645 C C . VAL A 1 236 ? 75.407 -15.712 80.206 1.00 37.59 216 VAL A C 1
ATOM 1646 O O . VAL A 1 236 ? 76.134 -14.782 79.847 1.00 38.46 216 VAL A O 1
ATOM 1650 N N . ALA A 1 237 ? 75.861 -16.782 80.850 1.00 37.83 217 ALA A N 1
ATOM 1651 C CA . ALA A 1 237 ? 77.266 -16.902 81.207 1.00 39.73 217 ALA A CA 1
ATOM 1652 C C . ALA A 1 237 ? 77.950 -18.191 80.789 1.00 40.68 217 ALA A C 1
ATOM 1653 O O . ALA A 1 237 ? 79.155 -18.339 80.988 1.00 43.49 217 ALA A O 1
ATOM 1655 N N . THR A 1 238 ? 77.191 -19.126 80.226 1.00 40.72 218 THR A N 1
ATOM 1656 C CA . THR A 1 238 ? 77.744 -20.407 79.793 1.00 39.05 218 THR A CA 1
ATOM 1657 C C . THR A 1 238 ? 76.961 -20.957 78.598 1.00 39.17 218 THR A C 1
ATOM 1658 O O . THR A 1 238 ? 75.778 -20.667 78.439 1.00 38.97 218 THR A O 1
ATOM 1662 N N . PRO A 1 239 ? 77.610 -21.774 77.750 1.00 39.11 219 PRO A N 1
ATOM 1663 C CA . PRO A 1 239 ? 76.941 -22.354 76.579 1.00 38.57 219 PRO A CA 1
ATOM 1664 C C . PRO A 1 239 ? 75.563 -22.929 76.921 1.00 37.08 219 PRO A C 1
ATOM 1665 O O . PRO A 1 239 ? 74.595 -22.715 76.195 1.00 36.21 219 PRO A O 1
ATOM 1669 N N . ALA A 1 240 ? 75.481 -23.656 78.032 1.00 36.31 220 ALA A N 1
ATOM 1670 C CA . ALA A 1 240 ? 74.213 -24.243 78.451 1.00 36.44 220 ALA A CA 1
ATOM 1671 C C . ALA A 1 240 ? 73.145 -23.162 78.591 1.00 37.16 220 ALA A C 1
ATOM 1672 O O . ALA A 1 240 ? 72.012 -23.348 78.151 1.00 36.41 220 ALA A O 1
ATOM 1674 N N . ASP A 1 241 ? 73.508 -22.036 79.202 1.00 38.05 221 ASP A N 1
ATOM 1675 C CA . ASP A 1 241 ? 72.573 -20.929 79.372 1.00 39.15 221 ASP A CA 1
ATOM 1676 C C . ASP A 1 241 ? 72.038 -20.492 78.006 1.00 38.69 221 ASP A C 1
ATOM 1677 O O . ASP A 1 241 ? 70.831 -20.336 77.823 1.00 39.53 221 ASP A O 1
ATOM 1682 N N . ALA A 1 242 ? 72.932 -20.308 77.042 1.00 37.59 222 ALA A N 1
ATOM 1683 C CA . ALA A 1 242 ? 72.521 -19.890 75.702 1.00 37.50 222 ALA A CA 1
ATOM 1684 C C . ALA A 1 242 ? 71.547 -20.883 75.076 1.00 37.32 222 ALA A C 1
ATOM 1685 O O . ALA A 1 242 ? 70.537 -20.488 74.496 1.00 37.32 222 ALA A O 1
ATOM 1687 N N . ALA A 1 243 ? 71.860 -22.170 75.193 1.00 36.31 223 ALA A N 1
ATOM 1688 C CA . ALA A 1 243 ? 71.010 -23.212 74.641 1.00 35.25 223 ALA A CA 1
ATOM 1689 C C . ALA A 1 243 ? 69.620 -23.164 75.280 1.00 35.62 223 ALA A C 1
ATOM 1690 O O . ALA A 1 243 ? 68.606 -23.308 74.603 1.00 34.24 223 ALA A O 1
ATOM 1692 N N . LEU A 1 244 ? 69.584 -22.962 76.590 1.00 36.06 224 LEU A N 1
ATOM 1693 C CA . LEU A 1 244 ? 68.327 -22.892 77.309 1.00 36.10 224 LEU A CA 1
ATOM 1694 C C . LEU A 1 244 ? 67.461 -21.782 76.726 1.00 36.23 224 LEU A C 1
ATOM 1695 O O . LEU A 1 244 ? 66.292 -21.988 76.404 1.00 35.37 224 LEU A O 1
ATOM 1700 N N . MET A 1 245 ? 68.039 -20.598 76.593 1.00 36.43 225 MET A N 1
ATOM 1701 C CA . MET A 1 245 ? 67.297 -19.479 76.040 1.00 38.05 225 MET A CA 1
ATOM 1702 C C . MET A 1 245 ? 66.614 -19.858 74.736 1.00 37.01 225 MET A C 1
ATOM 1703 O O . MET A 1 245 ? 65.465 -19.486 74.494 1.00 35.52 225 MET A O 1
ATOM 1708 N N . MET A 1 246 ? 67.320 -20.604 73.896 1.00 37.58 226 MET A N 1
ATOM 1709 C CA . MET A 1 246 ? 66.748 -21.033 72.625 1.00 37.96 226 MET A CA 1
ATOM 1710 C C . MET A 1 246 ? 65.634 -22.053 72.866 1.00 38.41 226 MET A C 1
ATOM 1711 O O . MET A 1 246 ? 64.622 -22.050 72.164 1.00 38.99 226 MET A O 1
ATOM 1716 N N . MET A 1 247 ? 65.825 -22.918 73.862 1.00 36.91 227 MET A N 1
ATOM 1717 C CA . MET A 1 247 ? 64.824 -23.919 74.213 1.00 35.64 227 MET A CA 1
ATOM 1718 C C . MET A 1 247 ? 63.547 -23.234 74.663 1.00 34.50 227 MET A C 1
ATOM 1719 O O . MET A 1 247 ? 62.459 -23.761 74.499 1.00 34.09 227 MET A O 1
ATOM 1724 N N . LEU A 1 248 ? 63.689 -22.051 75.237 1.00 33.41 228 LEU A N 1
ATOM 1725 C CA . LEU A 1 248 ? 62.542 -21.301 75.696 1.00 32.06 228 LEU A CA 1
ATOM 1726 C C . LEU A 1 248 ? 61.917 -20.441 74.596 1.00 32.60 228 LEU A C 1
ATOM 1727 O O . LEU A 1 248 ? 60.953 -19.725 74.843 1.00 34.12 228 LEU A O 1
ATOM 1732 N N . GLY A 1 249 ? 62.464 -20.499 73.385 1.00 30.90 229 GLY A N 1
ATOM 1733 C CA . GLY A 1 249 ? 61.866 -19.751 72.296 1.00 29.89 229 GLY A CA 1
ATOM 1734 C C . GLY A 1 249 ? 62.520 -18.485 71.795 1.00 31.25 229 GLY A C 1
ATOM 1735 O O . GLY A 1 249 ? 61.904 -17.730 71.042 1.00 31.05 229 GLY A O 1
ATOM 1736 N N . ALA A 1 250 ? 63.762 -18.235 72.184 1.00 32.62 230 ALA A N 1
ATOM 1737 C CA . ALA A 1 250 ? 64.435 -17.022 71.722 1.00 32.30 230 ALA A CA 1
ATOM 1738 C C . ALA A 1 250 ? 64.915 -17.161 70.288 1.00 32.15 230 ALA A C 1
ATOM 1739 O O . ALA A 1 250 ? 65.090 -18.272 69.794 1.00 33.81 230 ALA A O 1
ATOM 1741 N N . ASP A 1 251 ? 65.114 -16.030 69.620 1.00 32.88 231 ASP A N 1
ATOM 1742 C CA . ASP A 1 251 ? 65.603 -16.037 68.247 1.00 34.74 231 ASP A CA 1
ATOM 1743 C C . ASP A 1 251 ? 67.135 -15.964 68.245 1.00 35.64 231 ASP A C 1
ATOM 1744 O O . ASP A 1 251 ? 67.771 -16.182 67.220 1.00 37.96 231 ASP A O 1
ATOM 1749 N N . GLY A 1 252 ? 67.715 -15.663 69.404 1.00 35.22 232 GLY A N 1
ATOM 1750 C CA . GLY A 1 252 ? 69.157 -15.550 69.540 1.00 33.33 232 GLY A CA 1
ATOM 1751 C C . GLY A 1 252 ? 69.469 -14.923 70.884 1.00 32.99 232 GLY A C 1
ATOM 1752 O O . GLY A 1 252 ? 68.556 -14.596 71.627 1.00 31.91 232 GLY A O 1
ATOM 1753 N N . VAL A 1 253 ? 70.740 -14.729 71.211 1.00 33.99 233 VAL A N 1
ATOM 1754 C CA . VAL A 1 253 ? 71.061 -14.146 72.506 1.00 35.51 233 VAL A CA 1
ATOM 1755 C C . VAL A 1 253 ? 72.075 -13.040 72.440 1.00 36.75 233 VAL A C 1
ATOM 1756 O O . VAL A 1 253 ? 72.895 -12.995 71.531 1.00 37.76 233 VAL A O 1
ATOM 1760 N N . PHE A 1 254 ? 71.996 -12.155 73.428 1.00 37.65 234 PHE A N 1
ATOM 1761 C CA . PHE A 1 254 ? 72.925 -11.047 73.595 1.00 38.31 234 PHE A CA 1
ATOM 1762 C C . PHE A 1 254 ? 73.794 -11.494 74.765 1.00 40.01 234 PHE A C 1
ATOM 1763 O O . PHE A 1 254 ? 73.280 -11.909 75.806 1.00 41.06 234 PHE A O 1
ATOM 1771 N N . VAL A 1 255 ? 75.106 -11.428 74.600 1.00 41.67 235 VAL A N 1
ATOM 1772 C CA . VAL A 1 255 ? 76.012 -11.810 75.670 1.00 42.19 235 VAL A CA 1
ATOM 1773 C C . VAL A 1 255 ? 77.020 -10.693 75.834 1.00 44.24 235 VAL A C 1
ATOM 1774 O O . VAL A 1 255 ? 77.721 -10.347 74.884 1.00 44.45 235 VAL A O 1
ATOM 1778 N N . GLY A 1 256 ? 77.077 -10.117 77.030 1.00 46.64 236 GLY A N 1
ATOM 1779 C CA . GLY A 1 256 ? 78.018 -9.044 77.284 1.00 49.53 236 GLY A CA 1
ATOM 1780 C C . GLY A 1 256 ? 79.141 -9.449 78.222 1.00 52.45 236 GLY A C 1
ATOM 1781 O O . GLY A 1 256 ? 80.266 -9.751 77.792 1.00 52.45 236 GLY A O 1
ATOM 1782 N N . SER A 1 257 ? 78.817 -9.471 79.511 1.00 54.52 237 SER A N 1
ATOM 1783 C CA . SER A 1 257 ? 79.766 -9.816 80.569 1.00 56.54 237 SER A CA 1
ATOM 1784 C C . SER A 1 257 ? 80.213 -11.283 80.568 1.00 57.06 237 SER A C 1
ATOM 1785 O O . SER A 1 257 ? 81.385 -11.585 80.781 1.00 57.75 237 SER A O 1
ATOM 1788 N N . GLY A 1 258 ? 79.270 -12.186 80.322 1.00 57.83 238 GLY A N 1
ATOM 1789 C CA . GLY A 1 258 ? 79.563 -13.610 80.323 1.00 57.72 238 GLY A CA 1
ATOM 1790 C C . GLY A 1 258 ? 80.731 -14.144 79.511 1.00 57.76 238 GLY A C 1
ATOM 1791 O O . GLY A 1 258 ? 81.233 -15.227 79.818 1.00 58.57 238 GLY A O 1
ATOM 1792 N N . ILE A 1 259 ? 81.165 -13.411 78.487 1.00 57.68 239 ILE A N 1
ATOM 1793 C CA . ILE A 1 259 ? 82.276 -13.857 77.639 1.00 56.61 239 ILE A CA 1
ATOM 1794 C C . ILE A 1 259 ? 83.621 -13.283 78.043 1.00 56.78 239 ILE A C 1
ATOM 1795 O O . ILE A 1 259 ? 84.567 -14.020 78.301 1.00 56.48 239 ILE A O 1
ATOM 1800 N N . PHE A 1 260 ? 83.711 -11.966 78.106 1.00 57.70 240 PHE A N 1
ATOM 1801 C CA . PHE A 1 260 ? 84.980 -11.362 78.448 1.00 60.07 240 PHE A CA 1
ATOM 1802 C C . PHE A 1 260 ? 85.304 -11.353 79.935 1.00 61.70 240 PHE A C 1
ATOM 1803 O O . PHE A 1 260 ? 86.441 -11.083 80.322 1.00 63.83 240 PHE A O 1
ATOM 1811 N N . LYS A 1 261 ? 84.316 -11.676 80.765 1.00 62.73 241 LYS A N 1
ATOM 1812 C CA . LYS A 1 261 ? 84.532 -11.731 82.210 1.00 63.51 241 LYS A CA 1
ATOM 1813 C C . LYS A 1 261 ? 84.909 -13.145 82.642 1.00 63.91 241 LYS A C 1
ATOM 1814 O O . LYS A 1 261 ? 84.977 -13.445 83.831 1.00 64.31 241 LYS A O 1
ATOM 1820 N N . SER A 1 262 ? 85.154 -14.014 81.669 1.00 64.31 242 SER A N 1
ATOM 1821 C CA . SER A 1 262 ? 85.541 -15.389 81.956 1.00 65.18 242 SER A CA 1
ATOM 1822 C C . SER A 1 262 ? 87.039 -15.547 81.696 1.00 65.63 242 SER A C 1
ATOM 1823 O O . SER A 1 262 ? 87.675 -14.649 81.137 1.00 64.20 242 SER A O 1
ATOM 1826 N N . LYS A 1 263 ? 87.592 -16.689 82.097 1.00 66.33 243 LYS A N 1
ATOM 1827 C CA . LYS A 1 263 ? 89.013 -16.953 81.910 1.00 67.76 243 LYS A CA 1
ATOM 1828 C C . LYS A 1 263 ? 89.467 -16.863 80.463 1.00 68.25 243 LYS A C 1
ATOM 1829 O O . LYS A 1 263 ? 90.285 -16.016 80.123 1.00 69.27 243 LYS A O 1
ATOM 1835 N N . ASP A 1 264 ? 88.945 -17.729 79.604 1.00 68.21 244 ASP A N 1
ATOM 1836 C CA . ASP A 1 264 ? 89.355 -17.711 78.206 1.00 68.03 244 ASP A CA 1
ATOM 1837 C C . ASP A 1 264 ? 88.225 -17.235 77.291 1.00 67.57 244 ASP A C 1
ATOM 1838 O O . ASP A 1 264 ? 87.463 -18.041 76.752 1.00 66.85 244 ASP A O 1
ATOM 1843 N N . PRO A 1 265 ? 88.114 -15.908 77.098 1.00 67.28 245 PRO A N 1
ATOM 1844 C CA . PRO A 1 265 ? 87.073 -15.318 76.251 1.00 65.93 245 PRO A CA 1
ATOM 1845 C C . PRO A 1 265 ? 86.939 -15.902 74.859 1.00 64.73 245 PRO A C 1
ATOM 1846 O O . PRO A 1 265 ? 85.847 -16.280 74.453 1.00 64.95 245 PRO A O 1
ATOM 1850 N N . ARG A 1 266 ? 88.033 -15.985 74.119 1.00 64.48 246 ARG A N 1
ATOM 1851 C CA . ARG A 1 266 ? 87.936 -16.536 72.774 1.00 64.45 246 ARG A CA 1
ATOM 1852 C C . ARG A 1 266 ? 87.333 -17.938 72.800 1.00 62.66 246 ARG A C 1
ATOM 1853 O O . ARG A 1 266 ? 86.504 -18.285 71.961 1.00 61.34 246 ARG A O 1
ATOM 1861 N N . LYS A 1 267 ? 87.748 -18.733 73.777 1.00 61.15 247 LYS A N 1
ATOM 1862 C CA . LYS A 1 267 ? 87.258 -20.098 73.930 1.00 60.02 247 LYS A CA 1
ATOM 1863 C C . LYS A 1 267 ? 85.752 -20.066 74.215 1.00 58.06 247 LYS A C 1
ATOM 1864 O O . LYS A 1 267 ? 84.958 -20.701 73.521 1.00 57.99 247 LYS A O 1
ATOM 1870 N N . MET A 1 268 ? 85.368 -19.312 75.239 1.00 55.38 248 MET A N 1
ATOM 1871 C CA . MET A 1 268 ? 83.969 -19.188 75.631 1.00 51.63 248 MET A CA 1
ATOM 1872 C C . MET A 1 268 ? 83.116 -18.698 74.479 1.00 49.01 248 MET A C 1
ATOM 1873 O O . MET A 1 268 ? 82.050 -19.240 74.222 1.00 47.88 248 MET A O 1
ATOM 1878 N N . ALA A 1 269 ? 83.598 -17.671 73.790 1.00 48.13 249 ALA A N 1
ATOM 1879 C CA . ALA A 1 269 ? 82.879 -17.075 72.672 1.00 47.20 249 ALA A CA 1
ATOM 1880 C C . ALA A 1 269 ? 82.501 -18.057 71.568 1.00 47.83 249 ALA A C 1
ATOM 1881 O O . ALA A 1 269 ? 81.354 -18.067 71.119 1.00 47.51 249 ALA A O 1
ATOM 1883 N N . LYS A 1 270 ? 83.455 -18.869 71.119 1.00 48.44 250 LYS A N 1
ATOM 1884 C CA . LYS A 1 270 ? 83.168 -19.839 70.064 1.00 48.38 250 LYS A CA 1
ATOM 1885 C C . LYS A 1 270 ? 82.093 -20.842 70.507 1.00 47.34 250 LYS A C 1
ATOM 1886 O O . LYS A 1 270 ? 81.280 -21.304 69.697 1.00 46.42 250 LYS A O 1
ATOM 1892 N N . ALA A 1 271 ? 82.099 -21.171 71.798 1.00 44.66 251 ALA A N 1
ATOM 1893 C CA . ALA A 1 271 ? 81.137 -22.102 72.370 1.00 42.28 251 ALA A CA 1
ATOM 1894 C C . ALA A 1 271 ? 79.716 -21.516 72.373 1.00 42.24 251 ALA A C 1
ATOM 1895 O O . ALA A 1 271 ? 78.748 -22.206 72.054 1.00 40.70 251 ALA A O 1
ATOM 1897 N N . MET A 1 272 ? 79.599 -20.246 72.747 1.00 42.01 252 MET A N 1
ATOM 1898 C CA . MET A 1 272 ? 78.309 -19.579 72.774 1.00 42.20 252 MET A CA 1
ATOM 1899 C C . MET A 1 272 ? 77.693 -19.656 71.383 1.00 41.96 252 MET A C 1
ATOM 1900 O O . MET A 1 272 ? 76.546 -20.096 71.218 1.00 42.14 252 MET A O 1
ATOM 1905 N N . VAL A 1 273 ? 78.462 -19.224 70.385 1.00 39.61 253 VAL A N 1
ATOM 1906 C CA . VAL A 1 273 ? 77.997 -19.236 69.005 1.00 37.67 253 VAL A CA 1
ATOM 1907 C C . VAL A 1 273 ? 77.475 -20.608 68.611 1.00 38.05 253 VAL A C 1
ATOM 1908 O O . VAL A 1 273 ? 76.425 -20.715 67.982 1.00 39.52 253 VAL A O 1
ATOM 1912 N N . LEU A 1 274 ? 78.188 -21.661 68.996 1.00 38.55 254 LEU A N 1
ATOM 1913 C CA . LEU A 1 274 ? 77.763 -23.018 68.657 1.00 37.37 254 LEU A CA 1
ATOM 1914 C C . LEU A 1 274 ? 76.582 -23.527 69.473 1.00 37.26 254 LEU A C 1
ATOM 1915 O O . LEU A 1 274 ? 75.827 -24.363 68.996 1.00 36.94 254 LEU A O 1
ATOM 1920 N N . ALA A 1 275 ? 76.414 -23.030 70.695 1.00 38.37 255 ALA A N 1
ATOM 1921 C CA . ALA A 1 275 ? 75.303 -23.470 71.532 1.00 39.11 255 ALA A CA 1
ATOM 1922 C C . ALA A 1 275 ? 73.984 -22.930 70.996 1.00 39.89 255 ALA A C 1
ATOM 1923 O O . ALA A 1 275 ? 72.965 -23.621 71.010 1.00 42.26 255 ALA A O 1
ATOM 1925 N N . VAL A 1 276 ? 73.996 -21.693 70.523 1.00 39.00 256 VAL A N 1
ATOM 1926 C CA . VAL A 1 276 ? 72.781 -21.118 69.985 1.00 38.99 256 VAL A CA 1
ATOM 1927 C C . VAL A 1 276 ? 72.360 -21.858 68.719 1.00 41.09 256 VAL A C 1
ATOM 1928 O O . VAL A 1 276 ? 71.170 -21.980 68.434 1.00 43.08 256 VAL A O 1
ATOM 1932 N N . THR A 1 277 ? 73.330 -22.360 67.963 1.00 42.06 257 THR A N 1
ATOM 1933 C CA . THR A 1 277 ? 73.027 -23.087 66.730 1.00 43.80 257 THR A CA 1
ATOM 1934 C C . THR A 1 277 ? 72.600 -24.535 67.001 1.00 43.28 257 THR A C 1
ATOM 1935 O O . THR A 1 277 ? 71.640 -25.034 66.413 1.00 43.53 257 THR A O 1
ATOM 1939 N N . TYR A 1 278 ? 73.309 -25.196 67.906 1.00 42.36 258 TYR A N 1
ATOM 1940 C CA . TYR A 1 278 ? 73.030 -26.584 68.223 1.00 42.65 258 TYR A CA 1
ATOM 1941 C C . TYR A 1 278 ? 72.413 -26.771 69.600 1.00 44.12 258 TYR A C 1
ATOM 1942 O O . TYR A 1 278 ? 72.770 -27.698 70.320 1.00 45.93 258 TYR A O 1
ATOM 1951 N N . TRP A 1 279 ? 71.469 -25.904 69.959 1.00 44.80 259 TRP A N 1
ATOM 1952 C CA . TRP A 1 279 ? 70.808 -25.987 71.261 1.00 43.25 259 TRP A CA 1
ATOM 1953 C C . TRP A 1 279 ? 70.009 -27.273 71.435 1.00 43.51 259 TRP A C 1
ATOM 1954 O O . TRP A 1 279 ? 69.766 -27.711 72.559 1.00 44.22 259 TRP A O 1
ATOM 1965 N N . ASP A 1 280 ? 69.589 -27.877 70.328 1.00 44.03 260 ASP A N 1
ATOM 1966 C CA . ASP A 1 280 ? 68.842 -29.131 70.405 1.00 46.60 260 ASP A CA 1
ATOM 1967 C C . ASP A 1 280 ? 69.719 -30.362 70.115 1.00 44.37 260 ASP A C 1
ATOM 1968 O O . ASP A 1 280 ? 69.208 -31.433 69.802 1.00 42.68 260 ASP A O 1
ATOM 1973 N N . ASN A 1 281 ? 71.035 -30.211 70.236 1.00 43.28 261 ASN A N 1
ATOM 1974 C CA . ASN A 1 281 ? 71.953 -31.314 69.986 1.00 42.31 261 ASN A CA 1
ATOM 1975 C C . ASN A 1 281 ? 72.836 -31.564 7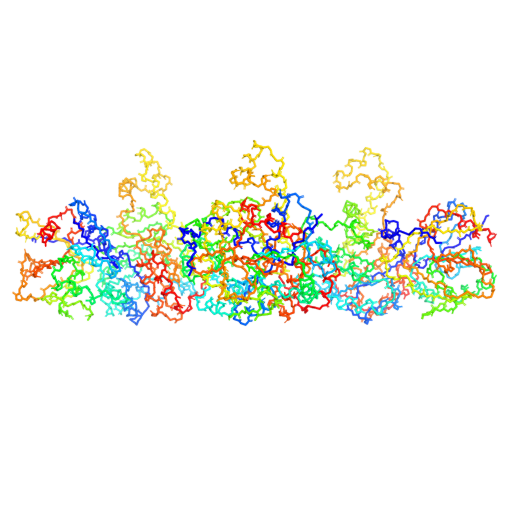1.210 1.00 41.56 261 ASN A C 1
ATOM 1976 O O . ASN A 1 281 ? 73.916 -30.980 71.342 1.00 41.98 261 ASN A O 1
ATOM 1981 N N . PRO A 1 282 ? 72.392 -32.450 72.116 1.00 37.83 262 PRO A N 1
ATOM 1982 C CA . PRO A 1 282 ? 73.151 -32.762 73.327 1.00 36.35 262 PRO A CA 1
ATOM 1983 C C . PRO A 1 282 ? 74.584 -33.167 73.057 1.00 36.69 262 PRO A C 1
ATOM 1984 O O . PRO A 1 282 ? 75.483 -32.771 73.785 1.00 36.86 262 PRO A O 1
ATOM 1988 N N . ARG A 1 283 ? 74.805 -33.957 72.014 1.00 37.91 263 ARG A N 1
ATOM 1989 C CA . ARG A 1 283 ? 76.161 -34.395 71.706 1.00 38.26 263 ARG A CA 1
ATOM 1990 C C . ARG A 1 283 ? 77.047 -33.185 71.527 1.00 36.56 263 ARG A C 1
ATOM 1991 O O . ARG A 1 283 ? 78.109 -33.078 72.138 1.00 35.85 263 ARG A O 1
ATOM 1999 N N . ILE A 1 284 ? 76.591 -32.258 70.702 1.00 35.69 264 ILE A N 1
ATOM 2000 C CA . ILE A 1 284 ? 77.353 -31.052 70.430 1.00 34.98 264 ILE A CA 1
ATOM 2001 C C . ILE A 1 284 ? 77.440 -30.107 71.623 1.00 34.45 264 ILE A C 1
ATOM 2002 O O . ILE A 1 284 ? 78.496 -29.519 71.881 1.00 31.88 264 ILE A O 1
ATOM 2007 N N . LEU A 1 285 ? 76.343 -29.963 72.357 1.00 34.10 265 LEU A N 1
ATOM 2008 C CA . LEU A 1 285 ? 76.363 -29.097 73.521 1.00 34.10 265 LEU A CA 1
ATOM 2009 C C . LEU A 1 285 ? 77.423 -29.586 74.496 1.00 35.69 265 LEU A C 1
ATOM 2010 O O . LEU A 1 285 ? 78.125 -28.784 75.101 1.00 37.07 265 LEU A O 1
ATOM 2015 N N . LEU A 1 286 ? 77.539 -30.904 74.647 1.00 35.78 266 LEU A N 1
ATOM 2016 C CA . LEU A 1 286 ? 78.521 -31.483 75.559 1.00 36.40 266 LEU A CA 1
ATOM 2017 C C . LEU A 1 286 ? 79.933 -31.257 75.038 1.00 38.49 266 LEU A C 1
ATOM 2018 O O . LEU A 1 286 ? 80.856 -30.987 75.803 1.00 37.67 266 LEU A O 1
ATOM 2023 N N . LYS A 1 287 ? 80.095 -31.372 73.727 1.00 41.05 267 LYS A N 1
ATOM 2024 C CA . LYS A 1 287 ? 81.396 -31.186 73.104 1.00 43.01 267 LYS A CA 1
ATOM 2025 C C . LYS A 1 287 ? 81.929 -29.779 73.380 1.00 43.03 267 LYS A C 1
ATOM 2026 O O . LYS A 1 287 ? 83.063 -29.614 73.831 1.00 42.16 267 LYS A O 1
ATOM 2032 N N . ILE A 1 288 ? 81.107 -28.765 73.123 1.00 43.84 268 ILE A N 1
ATOM 2033 C CA . ILE A 1 288 ? 81.536 -27.387 73.321 1.00 45.08 268 ILE A CA 1
ATOM 2034 C C . ILE A 1 288 ? 81.632 -27.015 74.787 1.00 48.02 268 ILE A C 1
ATOM 2035 O O . ILE A 1 288 ? 82.125 -25.942 75.122 1.00 48.93 268 ILE A O 1
ATOM 2040 N N . SER A 1 289 ? 81.167 -27.908 75.656 1.00 50.76 269 SER A N 1
ATOM 2041 C CA . SER A 1 289 ? 81.201 -27.678 77.100 1.00 52.96 269 SER A CA 1
ATOM 2042 C C . SER A 1 289 ? 82.376 -28.383 77.764 1.00 56.15 269 SER A C 1
ATOM 2043 O O . SER A 1 289 ? 82.745 -28.030 78.878 1.00 56.42 269 SER A O 1
ATOM 2046 N N . GLU A 1 290 ? 82.944 -29.384 77.086 1.00 59.76 270 GLU A N 1
ATOM 2047 C CA . GLU A 1 290 ? 84.078 -30.154 77.607 1.00 62.02 270 GLU A CA 1
ATOM 2048 C C . GLU A 1 290 ? 85.105 -29.229 78.213 1.00 64.97 270 GLU A C 1
ATOM 2049 O O . GLU A 1 290 ? 85.719 -29.544 79.229 1.00 66.41 270 GLU A O 1
ATOM 2055 N N . ASP A 1 291 ? 85.308 -28.092 77.571 1.00 67.60 271 ASP A N 1
ATOM 2056 C CA . ASP A 1 291 ? 86.241 -27.116 78.085 1.00 72.92 271 ASP A CA 1
ATOM 2057 C C . ASP A 1 291 ? 85.819 -25.740 77.624 1.00 75.43 271 ASP A C 1
ATOM 2058 O O . ASP A 1 291 ? 85.595 -25.521 76.435 1.00 77.76 271 ASP A O 1
ATOM 2063 N N . ILE A 1 292 ? 85.710 -24.811 78.562 1.00 76.63 272 ILE A N 1
ATOM 2064 C CA . ILE A 1 292 ? 85.302 -23.458 78.227 1.00 78.74 272 ILE A CA 1
ATOM 2065 C C . ILE A 1 292 ? 85.999 -22.457 79.134 1.00 81.09 272 ILE A C 1
ATOM 2066 O O . ILE A 1 292 ? 85.958 -21.247 78.904 1.00 82.21 272 ILE A O 1
ATOM 2071 N N . GLY A 1 293 ? 86.647 -22.969 80.169 1.00 82.59 273 GLY A N 1
ATOM 2072 C CA . GLY A 1 293 ? 87.317 -22.087 81.097 1.00 84.02 273 GLY A CA 1
ATOM 2073 C C . GLY A 1 293 ? 86.412 -21.885 82.292 1.00 85.25 273 GLY A C 1
ATOM 2074 O O . GLY A 1 293 ? 85.524 -22.702 82.540 1.00 85.56 273 GLY A O 1
ATOM 2075 N N . GLU A 1 294 ? 86.628 -20.797 83.024 1.00 85.99 274 GLU A N 1
ATOM 2076 C CA . GLU A 1 294 ? 85.835 -20.499 84.210 1.00 86.01 274 GLU A CA 1
ATOM 2077 C C . GLU A 1 294 ? 84.869 -19.350 83.943 1.00 83.99 274 GLU A C 1
ATOM 2078 O O . GLU A 1 294 ? 85.290 -18.211 83.726 1.00 84.29 274 GLU A O 1
ATOM 2084 N N . PRO A 1 295 ? 83.555 -19.638 83.949 1.00 81.87 275 PRO A N 1
ATOM 2085 C CA . PRO A 1 295 ? 82.534 -18.615 83.710 1.00 81.18 275 PRO A CA 1
ATOM 2086 C C . PRO A 1 295 ? 82.653 -17.559 84.793 1.00 81.02 275 PRO A C 1
ATOM 2087 O O . PRO A 1 295 ? 83.152 -17.844 85.881 1.00 81.00 275 PRO A O 1
ATOM 2091 N N . MET A 1 296 ? 82.205 -16.345 84.507 1.00 81.11 276 MET A N 1
ATOM 2092 C CA . MET A 1 296 ? 82.268 -15.288 85.502 1.00 81.49 276 MET A CA 1
ATOM 2093 C C . MET A 1 296 ? 81.642 -15.813 86.793 1.00 83.88 276 MET A C 1
ATOM 2094 O O . MET A 1 296 ? 80.756 -16.669 86.740 1.00 84.63 276 MET A O 1
ATOM 2099 N N . ARG A 1 297 ? 82.097 -15.320 87.946 1.00 86.54 277 ARG A N 1
ATOM 2100 C CA . ARG A 1 297 ? 81.554 -15.771 89.236 1.00 88.54 277 ARG A CA 1
ATOM 2101 C C . ARG A 1 297 ? 80.074 -15.447 89.398 1.00 88.10 277 ARG A C 1
ATOM 2102 O O . ARG A 1 297 ? 79.297 -16.254 89.926 1.00 87.04 277 ARG A O 1
ATOM 2110 N N . GLY A 1 298 ? 79.691 -14.260 88.943 1.00 87.95 278 GLY A N 1
ATOM 2111 C CA . GLY A 1 298 ? 78.304 -13.856 89.035 1.00 88.54 278 GLY A CA 1
ATOM 2112 C C . GLY A 1 298 ? 77.940 -13.247 90.372 1.00 89.09 278 GLY A C 1
ATOM 2113 O O . GLY A 1 298 ? 78.640 -13.423 91.371 1.00 88.57 278 GLY A O 1
ATOM 2114 N N . LEU A 1 299 ? 76.828 -12.524 90.380 1.00 89.68 279 LEU A N 1
ATOM 2115 C CA . LEU A 1 299 ? 76.338 -11.868 91.579 1.00 91.14 279 LEU A CA 1
ATOM 2116 C C . LEU A 1 299 ? 74.950 -12.429 91.873 1.00 92.51 279 LEU A C 1
ATOM 2117 O O . LEU A 1 299 ? 74.111 -12.513 90.975 1.00 92.61 279 LEU A O 1
ATOM 2122 N N . ASP A 1 300 ? 74.715 -12.821 93.123 1.00 94.01 280 ASP A N 1
ATOM 2123 C CA . ASP A 1 300 ? 73.419 -13.364 93.522 1.00 95.02 280 ASP A CA 1
ATOM 2124 C C . ASP A 1 300 ? 73.084 -13.063 94.981 1.00 95.56 280 ASP A C 1
ATOM 2125 O O . ASP A 1 300 ? 72.053 -12.394 95.219 1.00 96.00 280 ASP A O 1
ATOM 2130 N N . PRO B 1 16 ? 77.344 68.833 70.035 1.00 49.91 -4 PRO B N 1
ATOM 2131 C CA . PRO B 1 16 ? 75.986 68.497 69.501 1.00 50.48 -4 PRO B CA 1
ATOM 2132 C C . PRO B 1 16 ? 75.342 67.495 70.450 1.00 51.52 -4 PRO B C 1
ATOM 2133 O O . PRO B 1 16 ? 75.480 66.282 70.269 1.00 53.01 -4 PRO B O 1
ATOM 2137 N N . ARG B 1 17 ? 74.634 68.005 71.456 1.00 51.11 -3 ARG B N 1
ATOM 2138 C CA . ARG B 1 17 ? 74.010 67.155 72.467 1.00 50.19 -3 ARG B CA 1
ATOM 2139 C C . ARG B 1 17 ? 72.926 66.166 72.052 1.00 50.52 -3 ARG B C 1
ATOM 2140 O O . ARG B 1 17 ? 72.884 65.039 72.552 1.00 48.75 -3 ARG B O 1
ATOM 2148 N N . GLY B 1 18 ? 72.036 66.585 71.162 1.00 50.44 -2 GLY B N 1
ATOM 2149 C CA . GLY B 1 18 ? 70.977 65.695 70.743 1.00 50.22 -2 GLY B CA 1
ATOM 2150 C C . GLY B 1 18 ? 69.956 65.564 71.854 1.00 51.42 -2 GLY B C 1
ATOM 2151 O O . GLY B 1 18 ? 69.790 66.482 72.666 1.00 50.97 -2 GLY B O 1
ATOM 2152 N N . SER B 1 19 ? 69.283 64.416 71.898 1.00 52.86 -1 SER B N 1
ATOM 2153 C CA . SER B 1 19 ? 68.250 64.150 72.894 1.00 54.66 -1 SER B CA 1
ATOM 2154 C C . SER B 1 19 ? 68.789 64.047 74.309 1.00 55.86 -1 SER B C 1
ATOM 2155 O O . SER B 1 19 ? 69.963 63.742 74.514 1.00 56.98 -1 SER B O 1
ATOM 2158 N N . HIS B 1 20 ? 67.922 64.307 75.284 1.00 56.78 0 HIS B N 1
ATOM 2159 C CA . HIS B 1 20 ? 68.287 64.200 76.695 1.00 58.25 0 HIS B CA 1
ATOM 2160 C C . HIS B 1 20 ? 67.075 64.355 77.610 1.00 58.36 0 HIS B C 1
ATOM 2161 O O . HIS B 1 20 ? 67.084 65.163 78.538 1.00 58.12 0 HIS B O 1
ATOM 2168 N N . MET B 1 21 ? 66.030 63.578 77.341 1.00 59.90 1 MET B N 1
ATOM 2169 C CA . MET B 1 21 ? 64.821 63.629 78.150 1.00 62.27 1 MET B CA 1
ATOM 2170 C C . MET B 1 21 ? 64.952 62.652 79.309 1.00 63.04 1 MET B C 1
ATOM 2171 O O . MET B 1 21 ? 65.966 61.957 79.424 1.00 64.15 1 MET B O 1
ATOM 2176 N N . GLU B 1 22 ? 63.933 62.601 80.167 1.00 62.63 2 GLU B N 1
ATOM 2177 C CA . GLU B 1 22 ? 63.950 61.713 81.322 1.00 62.59 2 GLU B CA 1
ATOM 2178 C C . GLU B 1 22 ? 64.217 60.266 80.919 1.00 61.45 2 GLU B C 1
ATOM 2179 O O . GLU B 1 22 ? 63.844 59.820 79.826 1.00 59.37 2 GLU B O 1
ATOM 2185 N N . ILE B 1 23 ? 64.863 59.544 81.828 1.00 61.50 3 ILE B N 1
ATOM 2186 C CA . ILE B 1 23 ? 65.208 58.142 81.644 1.00 61.33 3 ILE B CA 1
ATOM 2187 C C . ILE B 1 23 ? 64.603 57.325 82.781 1.00 60.40 3 ILE B C 1
ATOM 2188 O O . ILE B 1 23 ? 64.299 57.859 83.841 1.00 61.10 3 ILE B O 1
ATOM 2193 N N . LYS B 1 24 ? 64.436 56.029 82.555 1.00 58.08 4 LYS B N 1
ATOM 2194 C CA . LYS B 1 24 ? 63.884 55.140 83.562 1.00 56.32 4 LYS B CA 1
ATOM 2195 C C . LYS B 1 24 ? 64.811 53.928 83.679 1.00 55.11 4 LYS B C 1
ATOM 2196 O O . LYS B 1 24 ? 65.292 53.404 82.673 1.00 54.80 4 LYS B O 1
ATOM 2202 N N . LYS B 1 25 ? 65.070 53.492 84.906 1.00 53.60 5 LYS B N 1
ATOM 2203 C CA . LYS B 1 25 ? 65.933 52.338 85.133 1.00 52.81 5 LYS B CA 1
ATOM 2204 C C . LYS B 1 25 ? 65.203 51.215 85.868 1.00 51.53 5 LYS B C 1
ATOM 2205 O O . LYS B 1 25 ? 64.154 51.423 86.476 1.00 51.27 5 LYS B O 1
ATOM 2211 N N . GLY B 1 26 ? 65.772 50.021 85.806 1.00 50.24 6 GLY B N 1
ATOM 2212 C CA . GLY B 1 26 ? 65.186 48.884 86.486 1.00 49.57 6 GLY B CA 1
ATOM 2213 C C . GLY B 1 26 ? 63.704 48.617 86.303 1.00 48.63 6 GLY B C 1
ATOM 2214 O O . GLY B 1 26 ? 63.039 48.165 87.232 1.00 49.59 6 GLY B O 1
ATOM 2215 N N . THR B 1 27 ? 63.176 48.881 85.116 1.00 48.23 7 THR B N 1
ATOM 2216 C CA . THR B 1 27 ? 61.767 48.629 84.843 1.00 46.19 7 THR B CA 1
ATOM 2217 C C . THR B 1 27 ? 61.603 47.205 84.301 1.00 45.89 7 THR B C 1
ATOM 2218 O O . THR B 1 27 ? 62.581 46.575 83.885 1.00 44.89 7 THR B O 1
ATOM 2222 N N . TRP B 1 28 ? 60.370 46.702 84.298 1.00 45.40 8 TRP B N 1
ATOM 2223 C CA . TRP B 1 28 ? 60.104 45.340 83.836 1.00 43.56 8 TRP B CA 1
ATOM 2224 C C . TRP B 1 28 ? 60.564 45.045 82.420 1.00 43.13 8 TRP B C 1
ATOM 2225 O O . TRP B 1 28 ? 61.092 43.971 82.149 1.00 42.52 8 TRP B O 1
ATOM 2236 N N . ILE B 1 29 ? 60.358 45.994 81.516 1.00 42.95 9 ILE B N 1
ATOM 2237 C CA . ILE B 1 29 ? 60.763 45.816 80.130 1.00 41.42 9 ILE B CA 1
ATOM 2238 C C . ILE B 1 29 ? 62.291 45.633 80.042 1.00 40.11 9 ILE B C 1
ATOM 2239 O O . ILE B 1 29 ? 62.793 44.862 79.230 1.00 40.47 9 ILE B O 1
ATOM 2244 N N . ILE B 1 30 ? 63.023 46.326 80.904 1.00 37.61 10 ILE B N 1
ATOM 2245 C CA . ILE B 1 30 ? 64.475 46.237 80.920 1.00 36.21 10 ILE B CA 1
ATOM 2246 C C . ILE B 1 30 ? 64.979 44.928 81.526 1.00 36.18 10 ILE B C 1
ATOM 2247 O O . ILE B 1 30 ? 65.954 44.349 81.043 1.00 35.38 10 ILE B O 1
ATOM 2252 N N . LYS B 1 31 ? 64.330 44.474 82.596 1.00 36.50 11 LYS B N 1
ATOM 2253 C CA . LYS B 1 31 ? 64.734 43.236 83.254 1.00 35.20 11 LYS B CA 1
ATOM 2254 C C . LYS B 1 31 ? 64.372 42.046 82.381 1.00 35.92 11 LYS B C 1
ATOM 2255 O O . LYS B 1 31 ? 65.217 41.224 82.062 1.00 35.43 11 LYS B O 1
ATOM 2261 N N . LYS B 1 32 ? 63.101 41.958 82.007 1.00 37.25 12 LYS B N 1
ATOM 2262 C CA . LYS B 1 32 ? 62.619 40.873 81.168 1.00 38.46 12 LYS B CA 1
ATOM 2263 C C . LYS B 1 32 ? 63.423 40.897 79.880 1.00 38.16 12 LYS B C 1
ATOM 2264 O O . LYS B 1 32 ? 63.837 39.859 79.369 1.00 38.47 12 LYS B O 1
ATOM 2270 N N . GLY B 1 33 ? 63.645 42.105 79.372 1.00 37.96 13 GLY B N 1
ATOM 2271 C CA . GLY B 1 33 ? 64.395 42.286 78.142 1.00 37.35 13 GLY B CA 1
ATOM 2272 C C . GLY B 1 33 ? 65.827 41.802 78.193 1.00 36.49 13 GLY B C 1
ATOM 2273 O O . GLY B 1 33 ? 66.276 41.085 77.303 1.00 37.31 13 GLY B O 1
ATOM 2274 N N . PHE B 1 34 ? 66.556 42.192 79.227 1.00 36.05 14 PHE B N 1
ATOM 2275 C CA . PHE B 1 34 ? 67.944 41.774 79.362 1.00 36.74 14 PHE B CA 1
ATOM 2276 C C . PHE B 1 34 ? 68.088 40.275 79.158 1.00 38.51 14 PHE B C 1
ATOM 2277 O O . PHE B 1 34 ? 68.985 39.824 78.448 1.00 39.28 14 PHE B O 1
ATOM 2285 N N . ALA B 1 35 ? 67.186 39.507 79.763 1.00 39.77 15 ALA B N 1
ATOM 2286 C CA . ALA B 1 35 ? 67.228 38.050 79.675 1.00 40.05 15 ALA B CA 1
ATOM 2287 C C . ALA B 1 35 ? 66.940 37.485 78.288 1.00 41.00 15 ALA B C 1
ATOM 2288 O O . ALA B 1 35 ? 67.356 36.376 77.960 1.00 40.99 15 ALA B O 1
ATOM 2290 N N . GLU B 1 36 ? 66.222 38.242 77.475 1.00 42.40 16 GLU B N 1
ATOM 2291 C CA . GLU B 1 36 ? 65.913 37.789 76.134 1.00 44.41 16 GLU B CA 1
ATOM 2292 C C . GLU B 1 36 ? 67.218 37.673 75.358 1.00 44.10 16 GLU B C 1
ATOM 2293 O O . GLU B 1 36 ? 67.348 36.843 74.455 1.00 44.58 16 GLU B O 1
ATOM 2299 N N . MET B 1 37 ? 68.190 38.503 75.729 1.00 42.93 17 MET B N 1
ATOM 2300 C CA . MET B 1 37 ? 69.486 38.519 75.062 1.00 42.26 17 MET B CA 1
ATOM 2301 C C . MET B 1 37 ? 70.278 37.234 75.277 1.00 40.62 17 MET B C 1
ATOM 2302 O O . MET B 1 37 ? 71.197 36.925 74.518 1.00 39.48 17 MET B O 1
ATOM 2307 N N . PHE B 1 38 ? 69.913 36.478 76.303 1.00 39.71 18 PHE B N 1
ATOM 2308 C CA . PHE B 1 38 ? 70.608 35.234 76.595 1.00 39.09 18 PHE B CA 1
ATOM 2309 C C . PHE B 1 38 ? 70.135 34.053 75.783 1.00 37.80 18 PHE B C 1
ATOM 2310 O O . PHE B 1 38 ? 70.828 33.047 75.716 1.00 37.98 18 PHE B O 1
ATOM 2318 N N . LYS B 1 39 ? 68.960 34.161 75.173 1.00 36.15 19 LYS B N 1
ATOM 2319 C CA . LYS B 1 39 ? 68.427 33.045 74.407 1.00 35.45 19 LYS B CA 1
ATOM 2320 C C . LYS B 1 39 ? 69.420 32.434 73.429 1.00 35.79 19 LYS B C 1
ATOM 2321 O O . LYS B 1 39 ? 70.203 33.145 72.792 1.00 36.60 19 LYS B O 1
ATOM 2327 N N . GLY B 1 40 ? 69.388 31.104 73.334 1.00 35.01 20 GLY B N 1
ATOM 2328 C CA . GLY B 1 40 ? 70.279 30.381 72.443 1.00 31.75 20 GLY B CA 1
ATOM 2329 C C . GLY B 1 40 ? 71.689 30.267 72.973 1.00 30.32 20 GLY B C 1
ATOM 2330 O O . GLY B 1 40 ? 72.588 29.880 72.239 1.00 29.58 20 GLY B O 1
ATOM 2331 N N . GLY B 1 41 ? 71.884 30.586 74.250 1.00 30.81 21 GLY B N 1
ATOM 2332 C CA . GLY B 1 41 ? 73.212 30.527 74.832 1.00 33.52 21 GLY B CA 1
ATOM 2333 C C . GLY B 1 41 ? 73.423 29.611 76.028 1.00 36.98 21 GLY B C 1
ATOM 2334 O O . GLY B 1 41 ? 72.511 28.893 76.470 1.00 38.44 21 GLY B O 1
ATOM 2335 N N . VAL B 1 42 ? 74.653 29.636 76.544 1.00 37.13 22 VAL B N 1
ATOM 2336 C CA . VAL B 1 42 ? 75.048 28.831 77.694 1.00 36.13 22 VAL B CA 1
ATOM 2337 C C . VAL B 1 42 ? 75.638 29.727 78.781 1.00 36.43 22 VAL B C 1
ATOM 2338 O O . VAL B 1 42 ? 76.479 30.575 78.501 1.00 37.78 22 VAL B O 1
ATOM 2342 N N . ILE B 1 43 ? 75.172 29.544 80.015 1.00 35.07 23 ILE B N 1
ATOM 2343 C CA . ILE B 1 43 ? 75.661 30.299 81.157 1.00 33.99 23 ILE B CA 1
ATOM 2344 C C . ILE B 1 43 ? 76.484 29.296 81.947 1.00 36.24 23 ILE B C 1
ATOM 2345 O O . ILE B 1 43 ? 75.984 28.221 82.301 1.00 35.71 23 ILE B O 1
ATOM 2350 N N . MET B 1 44 ? 77.742 29.643 82.220 1.00 37.97 24 MET B N 1
ATOM 2351 C CA . MET B 1 44 ? 78.650 28.747 82.935 1.00 38.25 24 MET B CA 1
ATOM 2352 C C . MET B 1 44 ? 79.034 29.148 84.360 1.00 38.81 24 MET B C 1
ATOM 2353 O O . MET B 1 44 ? 79.285 30.318 84.648 1.00 38.25 24 MET B O 1
ATOM 2358 N N . ASP B 1 45 ? 79.074 28.164 85.251 1.00 40.48 25 ASP B N 1
ATOM 2359 C CA . ASP B 1 45 ? 79.469 28.406 86.631 1.00 42.80 25 ASP B CA 1
ATOM 2360 C C . ASP B 1 45 ? 80.975 28.502 86.575 1.00 43.36 25 ASP B C 1
ATOM 2361 O O . ASP B 1 45 ? 81.611 27.696 85.893 1.00 44.01 25 ASP B O 1
ATOM 2366 N N . VAL B 1 46 ? 81.543 29.482 87.275 1.00 43.36 26 VAL B N 1
ATOM 2367 C CA . VAL B 1 46 ? 82.992 29.679 87.309 1.00 42.52 26 VAL B CA 1
ATOM 2368 C C . VAL B 1 46 ? 83.454 29.976 88.734 1.00 44.20 26 VAL B C 1
ATOM 2369 O O . VAL B 1 46 ? 82.797 30.697 89.487 1.00 43.76 26 VAL B O 1
ATOM 2373 N N . THR B 1 47 ? 84.601 29.416 89.093 1.00 46.10 27 THR B N 1
ATOM 2374 C CA . THR B 1 47 ? 85.156 29.561 90.428 1.00 48.19 27 THR B CA 1
ATOM 2375 C C . THR B 1 47 ? 86.343 30.495 90.520 1.00 47.96 27 THR B C 1
ATOM 2376 O O . THR B 1 47 ? 86.693 30.963 91.601 1.00 48.51 27 THR B O 1
ATOM 2380 N N . SER B 1 48 ? 86.961 30.765 89.381 1.00 48.03 28 SER B N 1
ATOM 2381 C CA . SER B 1 48 ? 88.135 31.614 89.335 1.00 46.96 28 SER B CA 1
ATOM 2382 C C . SER B 1 48 ? 88.103 32.568 88.149 1.00 47.87 28 SER B C 1
ATOM 2383 O O . SER B 1 48 ? 87.214 32.506 87.307 1.00 48.04 28 SER B O 1
ATOM 2386 N N . ALA B 1 49 ? 89.095 33.447 88.085 1.00 48.82 29 ALA B N 1
ATOM 2387 C CA . ALA B 1 49 ? 89.184 34.391 86.993 1.00 48.53 29 ALA B CA 1
ATOM 2388 C C . ALA B 1 49 ? 89.657 33.616 85.784 1.00 50.13 29 ALA B C 1
ATOM 2389 O O . ALA B 1 49 ? 89.356 33.985 84.650 1.00 50.01 29 ALA B O 1
ATOM 2391 N N . GLU B 1 50 ? 90.393 32.534 86.022 1.00 51.01 30 GLU B N 1
ATOM 2392 C CA . GLU B 1 50 ? 90.882 31.735 84.913 1.00 52.38 30 GLU B CA 1
ATOM 2393 C C . GLU B 1 50 ? 89.739 31.015 84.234 1.00 50.65 30 GLU B C 1
ATOM 2394 O O . GLU B 1 50 ? 89.707 30.908 83.007 1.00 51.81 30 GLU B O 1
ATOM 2400 N N . GLN B 1 51 ? 88.799 30.517 85.030 1.00 48.31 31 GLN B N 1
ATOM 2401 C CA . GLN B 1 51 ? 87.655 29.810 84.476 1.00 45.63 31 GLN B CA 1
ATOM 2402 C C . GLN B 1 51 ? 86.739 30.776 83.742 1.00 45.17 31 GLN B C 1
ATOM 2403 O O . GLN B 1 51 ? 86.171 30.448 82.695 1.00 45.67 31 GLN B O 1
ATOM 2409 N N . ALA B 1 52 ? 86.598 31.973 84.299 1.00 43.21 32 ALA B N 1
ATOM 2410 C CA . ALA B 1 52 ? 85.761 32.984 83.687 1.00 41.15 32 ALA B CA 1
ATOM 2411 C C . ALA B 1 52 ? 86.260 33.222 82.273 1.00 41.88 32 ALA B C 1
ATOM 2412 O O . ALA B 1 52 ? 85.472 33.318 81.331 1.00 41.76 32 ALA B O 1
ATOM 2414 N N . LYS B 1 53 ? 87.580 33.305 82.126 1.00 42.43 33 LYS B N 1
ATOM 2415 C CA . LYS B 1 53 ? 88.183 33.551 80.824 1.00 42.75 33 LYS B CA 1
ATOM 2416 C C . LYS B 1 53 ? 87.987 32.398 79.859 1.00 40.52 33 LYS B C 1
ATOM 2417 O O . LYS B 1 53 ? 87.776 32.624 78.670 1.00 39.61 33 LYS B O 1
ATOM 2423 N N . ILE B 1 54 ? 88.066 31.168 80.362 1.00 38.87 34 ILE B N 1
ATOM 2424 C CA . ILE B 1 54 ? 87.868 30.000 79.512 1.00 38.78 34 ILE B CA 1
ATOM 2425 C C . ILE B 1 54 ? 86.427 30.058 79.032 1.00 40.26 34 ILE B C 1
ATOM 2426 O O . ILE B 1 54 ? 86.151 29.950 77.832 1.00 41.00 34 ILE B O 1
ATOM 2431 N N . ALA B 1 55 ? 85.514 30.250 79.981 1.00 39.46 35 ALA B N 1
ATOM 2432 C CA . ALA B 1 55 ? 84.094 30.346 79.673 1.00 39.65 35 ALA B CA 1
ATOM 2433 C C . ALA B 1 55 ? 83.826 31.410 78.610 1.00 42.81 35 ALA B C 1
ATOM 2434 O O . ALA B 1 55 ? 83.112 31.162 77.635 1.00 42.90 35 ALA B O 1
ATOM 2436 N N . GLU B 1 56 ? 84.397 32.598 78.798 1.00 45.50 36 GLU B N 1
ATOM 2437 C CA . GLU B 1 56 ? 84.206 33.689 77.852 1.00 47.83 36 GLU B CA 1
ATOM 2438 C C . GLU B 1 56 ? 84.788 33.377 76.474 1.00 49.06 36 GLU B C 1
ATOM 2439 O O . GLU B 1 56 ? 84.176 33.692 75.458 1.00 50.43 36 GLU B O 1
ATOM 2445 N N . GLU B 1 57 ? 85.964 32.759 76.439 1.00 49.68 37 GLU B N 1
ATOM 2446 C CA . GLU B 1 57 ? 86.603 32.416 75.173 1.00 50.49 37 GLU B CA 1
ATOM 2447 C C . GLU B 1 57 ? 85.793 31.357 74.450 1.00 48.19 37 GLU B C 1
ATOM 2448 O O . GLU B 1 57 ? 85.747 31.333 73.220 1.00 46.58 37 GLU B O 1
ATOM 2454 N N . ALA B 1 58 ? 85.155 30.484 75.226 1.00 44.57 38 ALA B N 1
ATOM 2455 C CA . ALA B 1 58 ? 84.364 29.400 74.660 1.00 42.50 38 ALA B CA 1
ATOM 2456 C C . ALA B 1 58 ? 83.089 29.879 73.980 1.00 41.56 38 ALA B C 1
ATOM 2457 O O . ALA B 1 58 ? 82.552 29.193 73.103 1.00 42.59 38 ALA B O 1
ATOM 2459 N N . GLY B 1 59 ? 82.602 31.047 74.386 1.00 37.70 39 GLY B N 1
ATOM 2460 C CA . GLY B 1 59 ? 81.399 31.580 73.781 1.00 35.70 39 GLY B CA 1
ATOM 2461 C C . GLY B 1 59 ? 80.227 31.622 74.738 1.00 35.60 39 GLY B C 1
ATOM 2462 O O . GLY B 1 59 ? 79.070 31.741 74.322 1.00 34.74 39 GLY B O 1
ATOM 2463 N N . ALA B 1 60 ? 80.522 31.516 76.027 1.00 35.22 40 ALA B N 1
ATOM 2464 C CA . ALA B 1 60 ? 79.486 31.562 77.041 1.00 35.58 40 ALA B CA 1
ATOM 2465 C C . ALA B 1 60 ? 78.814 32.927 76.953 1.00 35.85 40 ALA B C 1
ATOM 2466 O O . ALA B 1 60 ? 79.478 33.917 76.636 1.00 38.32 40 ALA B O 1
ATOM 2468 N N . VAL B 1 61 ? 77.512 32.995 77.221 1.00 33.96 41 VAL B N 1
ATOM 2469 C CA . VAL B 1 61 ? 76.827 34.278 77.165 1.00 33.99 41 VAL B CA 1
ATOM 2470 C C . VAL B 1 61 ? 76.900 35.010 78.508 1.00 34.80 41 VAL B C 1
ATOM 2471 O O . VAL B 1 61 ? 76.627 36.213 78.588 1.00 35.69 41 VAL B O 1
ATOM 2475 N N . ALA B 1 62 ? 77.276 34.282 79.559 1.00 34.36 42 ALA B N 1
ATOM 2476 C CA . ALA B 1 62 ? 77.408 34.851 80.902 1.00 33.60 42 ALA B CA 1
ATOM 2477 C C . ALA B 1 62 ? 78.008 33.814 81.853 1.00 35.09 42 ALA B C 1
ATOM 2478 O O . ALA B 1 62 ? 77.967 32.608 81.592 1.00 35.60 42 ALA B O 1
ATOM 2480 N N . VAL B 1 63 ? 78.573 34.281 82.958 1.00 35.92 43 VAL B N 1
ATOM 2481 C CA . VAL B 1 63 ? 79.175 33.377 83.923 1.00 36.12 43 VAL B CA 1
ATOM 2482 C C . VAL B 1 63 ? 78.489 33.556 85.263 1.00 38.67 43 VAL B C 1
ATOM 2483 O O . VAL B 1 63 ? 77.944 34.621 85.552 1.00 39.07 43 VAL B O 1
ATOM 2487 N N . MET B 1 64 ? 78.517 32.504 86.072 1.00 41.40 44 MET B N 1
ATOM 2488 C CA . MET B 1 64 ? 77.913 32.506 87.401 1.00 44.30 44 MET B CA 1
ATOM 2489 C C . MET B 1 64 ? 79.065 32.378 88.412 1.00 45.46 44 MET B C 1
ATOM 2490 O O . MET B 1 64 ? 79.792 31.377 88.413 1.00 45.95 44 MET B O 1
ATOM 2495 N N . ALA B 1 65 ? 79.229 33.388 89.265 1.00 45.09 45 ALA B N 1
ATOM 2496 C CA . ALA B 1 65 ? 80.296 33.401 90.258 1.00 45.01 45 ALA B CA 1
ATOM 2497 C C . ALA B 1 65 ? 80.015 32.529 91.474 1.00 46.60 45 ALA B C 1
ATOM 2498 O O . ALA B 1 65 ? 78.997 32.696 92.152 1.00 48.08 45 ALA B O 1
ATOM 2500 N N . LEU B 1 66 ? 80.933 31.608 91.755 1.00 49.26 46 LEU B N 1
ATOM 2501 C CA . LEU B 1 66 ? 80.800 30.702 92.891 1.00 52.24 46 LEU B CA 1
ATOM 2502 C C . LEU B 1 66 ? 82.135 30.437 93.567 1.00 55.56 46 LEU B C 1
ATOM 2503 O O . LEU B 1 66 ? 83.205 30.671 92.990 1.00 54.82 46 LEU B O 1
ATOM 2508 N N . GLU B 1 67 ? 82.061 29.941 94.797 1.00 60.31 47 GLU B N 1
ATOM 2509 C CA . GLU B 1 67 ? 83.253 29.598 95.560 1.00 64.63 47 GLU B CA 1
ATOM 2510 C C . GLU B 1 67 ? 83.582 28.149 95.202 1.00 66.16 47 GLU B C 1
ATOM 2511 O O . GLU B 1 67 ? 84.744 27.774 95.067 1.00 67.14 47 GLU B O 1
ATOM 2517 N N . ARG B 1 68 ? 82.534 27.345 95.045 1.00 68.01 48 ARG B N 1
ATOM 2518 C CA . ARG B 1 68 ? 82.664 25.933 94.689 1.00 69.68 48 ARG B CA 1
ATOM 2519 C C . ARG B 1 68 ? 81.421 25.502 93.891 1.00 70.89 48 ARG B C 1
ATOM 2520 O O . ARG B 1 68 ? 80.288 25.792 94.289 1.00 69.47 48 ARG B O 1
ATOM 2522 N N . VAL B 1 69 ? 81.641 24.822 92.765 1.00 72.59 49 VAL B N 1
ATOM 2523 C CA . VAL B 1 69 ? 80.539 24.371 91.911 1.00 73.73 49 VAL B CA 1
ATOM 2524 C C . VAL B 1 69 ? 79.596 23.409 92.631 1.00 74.57 49 VAL B C 1
ATOM 2525 O O . VAL B 1 69 ? 79.958 22.810 93.641 1.00 74.21 49 VAL B O 1
ATOM 2529 N N . PRO B 1 70 ? 78.369 23.247 92.110 1.00 75.77 50 PRO B N 1
ATOM 2530 C CA . PRO B 1 70 ? 77.347 22.364 92.683 1.00 76.81 50 PRO B CA 1
ATOM 2531 C C . PRO B 1 70 ? 77.816 20.984 93.151 1.00 76.65 50 PRO B C 1
ATOM 2532 O O . PRO B 1 70 ? 77.424 20.531 94.229 1.00 77.01 50 PRO B O 1
ATOM 2536 N N . ALA B 1 71 ? 78.645 20.319 92.348 1.00 76.63 51 ALA B N 1
ATOM 2537 C CA . ALA B 1 71 ? 79.145 18.990 92.694 1.00 76.39 51 ALA B CA 1
ATOM 2538 C C . ALA B 1 71 ? 79.962 19.024 93.979 1.00 76.72 51 ALA B C 1
ATOM 2539 O O . ALA B 1 71 ? 79.901 18.095 94.779 1.00 76.91 51 ALA B O 1
ATOM 2541 N N . ASP B 1 72 ? 80.729 20.092 94.175 1.00 77.30 52 ASP B N 1
ATOM 2542 C CA . ASP B 1 72 ? 81.534 20.229 95.384 1.00 77.44 52 ASP B CA 1
ATOM 2543 C C . ASP B 1 72 ? 80.625 20.632 96.540 1.00 76.87 52 ASP B C 1
ATOM 2544 O O . ASP B 1 72 ? 80.834 20.205 97.673 1.00 77.47 52 ASP B O 1
ATOM 2549 N N . ILE B 1 73 ? 79.619 21.456 96.251 1.00 76.68 53 ILE B N 1
ATOM 2550 C CA . ILE B 1 73 ? 78.673 21.882 97.276 1.00 75.32 53 ILE B CA 1
ATOM 2551 C C . ILE B 1 73 ? 78.099 20.627 97.927 1.00 76.59 53 ILE B C 1
ATOM 2552 O O . ILE B 1 73 ? 77.907 20.586 99.145 1.00 76.61 53 ILE B O 1
ATOM 2557 N N . ARG B 1 74 ? 77.830 19.608 97.105 1.00 77.09 54 ARG B N 1
ATOM 2558 C CA . ARG B 1 74 ? 77.296 18.326 97.591 1.00 78.15 54 ARG B CA 1
ATOM 2559 C C . ARG B 1 74 ? 78.351 17.590 98.420 1.00 78.34 54 ARG B C 1
ATOM 2560 O O . ARG B 1 74 ? 78.156 17.332 99.609 1.00 78.13 54 ARG B O 1
ATOM 2568 N N . LYS B 1 75 ? 79.464 17.259 97.775 1.00 79.08 55 LYS B N 1
ATOM 2569 C CA . LYS B 1 75 ? 80.557 16.561 98.431 1.00 80.91 55 LYS B CA 1
ATOM 2570 C C . LYS B 1 75 ? 80.919 17.187 99.784 1.00 82.43 55 LYS B C 1
ATOM 2571 O O . LYS B 1 75 ? 80.903 16.504 100.809 1.00 82.61 55 LYS B O 1
ATOM 2573 N N . GLU B 1 76 ? 81.238 18.481 99.783 1.00 83.37 56 GLU B N 1
ATOM 2574 C CA . GLU B 1 76 ? 81.616 19.192 101.005 1.00 84.04 56 GLU B CA 1
ATOM 2575 C C . GLU B 1 76 ? 80.579 19.139 102.125 1.00 82.50 56 GLU B C 1
ATOM 2576 O O . GLU B 1 76 ? 80.753 18.421 103.110 1.00 82.90 56 GLU B O 1
ATOM 2582 N N . GLY B 1 77 ? 79.506 19.908 101.973 1.00 80.05 57 GLY B N 1
ATOM 2583 C CA . GLY B 1 77 ? 78.480 19.943 102.998 1.00 76.50 57 GLY B CA 1
ATOM 2584 C C . GLY B 1 77 ? 78.548 21.274 103.725 1.00 73.38 57 GLY B C 1
ATOM 2585 O O . GLY B 1 77 ? 79.183 22.209 103.237 1.00 73.84 57 GLY B O 1
ATOM 2586 N N . GLY B 1 78 ? 77.908 21.369 104.889 1.00 68.89 58 GLY B N 1
ATOM 2587 C CA . GLY B 1 78 ? 77.921 22.617 105.631 1.00 61.82 58 GLY B CA 1
ATOM 2588 C C . GLY B 1 78 ? 76.866 23.571 105.104 1.00 57.04 58 GLY B C 1
ATOM 2589 O O . GLY B 1 78 ? 75.989 23.170 104.338 1.00 56.58 58 GLY B O 1
ATOM 2590 N N . VAL B 1 79 ? 76.951 24.838 105.492 1.00 51.74 59 VAL B N 1
ATOM 2591 C CA . VAL B 1 79 ? 75.973 25.822 105.050 1.00 47.98 59 VAL B CA 1
ATOM 2592 C C . VAL B 1 79 ? 76.444 26.614 103.833 1.00 46.96 59 VAL B C 1
ATOM 2593 O O . VAL B 1 79 ? 77.383 27.406 103.919 1.00 47.17 59 VAL B O 1
ATOM 2597 N N . ALA B 1 80 ? 75.782 26.408 102.700 1.00 44.93 60 ALA B N 1
ATOM 2598 C CA . ALA B 1 80 ? 76.150 27.113 101.483 1.00 43.01 60 ALA B CA 1
ATOM 2599 C C . ALA B 1 80 ? 75.524 28.506 101.418 1.00 42.44 60 ALA B C 1
ATOM 2600 O O . ALA B 1 80 ? 74.302 28.652 101.338 1.00 41.85 60 ALA B O 1
ATOM 2602 N N . ARG B 1 81 ? 76.374 29.530 101.446 1.00 41.56 61 ARG B N 1
ATOM 2603 C CA . ARG B 1 81 ? 75.907 30.909 101.388 1.00 39.72 61 ARG B CA 1
ATOM 2604 C C . ARG B 1 81 ? 76.385 31.653 100.136 1.00 39.19 61 ARG B C 1
ATOM 2605 O O . ARG B 1 81 ? 76.888 31.064 99.175 1.00 38.04 61 ARG B O 1
ATOM 2613 N N . MET B 1 82 ? 76.213 32.967 100.175 1.00 39.29 62 MET B N 1
ATOM 2614 C CA . MET B 1 82 ? 76.617 33.858 99.105 1.00 39.81 62 MET B CA 1
ATOM 2615 C C . MET B 1 82 ? 78.144 33.803 98.985 1.00 40.12 62 MET B C 1
ATOM 2616 O O . MET B 1 82 ? 78.847 33.596 99.971 1.00 40.69 62 MET B O 1
ATOM 2621 N N . ALA B 1 83 ? 78.669 33.969 97.781 1.00 39.55 63 ALA B N 1
ATOM 2622 C CA . ALA B 1 83 ? 80.114 33.939 97.610 1.00 36.32 63 ALA B CA 1
ATOM 2623 C C . ALA B 1 83 ? 80.721 35.179 98.259 1.00 35.47 63 ALA B C 1
ATOM 2624 O O . ALA B 1 83 ? 80.013 36.141 98.590 1.00 33.26 63 ALA B O 1
ATOM 2626 N N . SER B 1 84 ? 82.036 35.153 98.445 1.00 34.72 64 SER B N 1
ATOM 2627 C CA . SER B 1 84 ? 82.721 36.284 99.047 1.00 34.46 64 SER B CA 1
ATOM 2628 C C . SER B 1 84 ? 82.769 37.413 98.023 1.00 34.14 64 SER B C 1
ATOM 2629 O O . SER B 1 84 ? 82.898 37.165 96.826 1.00 34.66 64 SER B O 1
ATOM 2632 N N . ILE B 1 85 ? 82.655 38.654 98.483 1.00 33.56 65 ILE B N 1
ATOM 2633 C CA . ILE B 1 85 ? 82.697 39.781 97.567 1.00 33.96 65 ILE B CA 1
ATOM 2634 C C . ILE B 1 85 ? 83.982 39.732 96.753 1.00 35.77 65 ILE B C 1
ATOM 2635 O O . ILE B 1 85 ? 83.972 40.004 95.559 1.00 37.10 65 ILE B O 1
ATOM 2640 N N . ALA B 1 86 ? 85.084 39.369 97.402 1.00 37.53 66 ALA B N 1
ATOM 2641 C CA . ALA B 1 86 ? 86.379 39.276 96.739 1.00 36.58 66 ALA B CA 1
ATOM 2642 C C . ALA B 1 86 ? 86.310 38.368 95.524 1.00 37.11 66 ALA B C 1
ATOM 2643 O O . ALA B 1 86 ? 86.757 38.728 94.434 1.00 38.11 66 ALA B O 1
ATOM 2645 N N . LYS B 1 87 ? 85.754 37.181 95.724 1.00 37.00 67 LYS B N 1
ATOM 2646 C CA . LYS B 1 87 ? 85.639 36.204 94.655 1.00 38.76 67 LYS B CA 1
ATOM 2647 C C . LYS B 1 87 ? 84.809 36.732 93.490 1.00 39.04 67 LYS B C 1
ATOM 2648 O O . LYS B 1 87 ? 85.154 36.503 92.331 1.00 39.65 67 LYS B O 1
ATOM 2654 N N . ILE B 1 88 ? 83.724 37.443 93.801 1.00 37.65 68 ILE B N 1
ATOM 2655 C CA . ILE B 1 88 ? 82.844 37.994 92.774 1.00 37.43 68 ILE B CA 1
ATOM 2656 C C . ILE B 1 88 ? 83.499 39.148 92.012 1.00 37.67 68 ILE B C 1
ATOM 2657 O O . ILE B 1 88 ? 83.338 39.261 90.796 1.00 38.27 68 ILE B O 1
ATOM 2662 N N . ARG B 1 89 ? 84.239 40.001 92.711 1.00 38.62 69 ARG B N 1
ATOM 2663 C CA . ARG B 1 89 ? 84.922 41.113 92.044 1.00 40.15 69 ARG B CA 1
ATOM 2664 C C . ARG B 1 89 ? 85.970 40.534 91.099 1.00 41.32 69 ARG B C 1
ATOM 2665 O O . ARG B 1 89 ? 86.153 41.017 89.978 1.00 39.79 69 ARG B O 1
ATOM 2673 N N . GLU B 1 90 ? 86.649 39.491 91.568 1.00 41.90 70 GLU B N 1
ATOM 2674 C CA . GLU B 1 90 ? 87.659 38.815 90.777 1.00 43.89 70 GLU B CA 1
ATOM 2675 C C . GLU B 1 90 ? 87.071 38.491 89.411 1.00 44.79 70 GLU B C 1
ATOM 2676 O O . GLU B 1 90 ? 87.621 38.862 88.375 1.00 45.90 70 GLU B O 1
ATOM 2682 N N . ILE B 1 91 ? 85.935 37.806 89.424 1.00 45.33 71 ILE B N 1
ATOM 2683 C CA . ILE B 1 91 ? 85.271 37.403 88.202 1.00 44.77 71 ILE B CA 1
ATOM 2684 C C . ILE B 1 91 ? 84.675 38.563 87.410 1.00 44.72 71 ILE B C 1
ATOM 2685 O O . ILE B 1 91 ? 84.702 38.561 86.179 1.00 44.62 71 ILE B O 1
ATOM 2690 N N . MET B 1 92 ? 84.154 39.566 88.101 1.00 44.54 72 MET B N 1
ATOM 2691 C CA . MET B 1 92 ? 83.582 40.709 87.403 1.00 45.08 72 MET B CA 1
ATOM 2692 C C . MET B 1 92 ? 84.647 41.421 86.599 1.00 46.87 72 MET B C 1
ATOM 2693 O O . MET B 1 92 ? 84.397 41.891 85.491 1.00 46.70 72 MET B O 1
ATOM 2698 N N . GLU B 1 93 ? 85.842 41.504 87.168 1.00 49.31 73 GLU B N 1
ATOM 2699 C CA . GLU B 1 93 ? 86.949 42.179 86.509 1.00 50.04 73 GLU B CA 1
ATOM 2700 C C . GLU B 1 93 ? 87.645 41.333 85.445 1.00 47.79 73 GLU B C 1
ATOM 2701 O O . GLU B 1 93 ? 88.376 41.859 84.615 1.00 48.59 73 GLU B O 1
ATOM 2707 N N . ALA B 1 94 ? 87.396 40.030 85.451 1.00 44.74 74 ALA B N 1
ATOM 2708 C CA . ALA B 1 94 ? 88.045 39.129 84.508 1.00 42.82 74 ALA B CA 1
ATOM 2709 C C . ALA B 1 94 ? 87.431 39.004 83.119 1.00 42.90 74 ALA B C 1
ATOM 2710 O O . ALA B 1 94 ? 88.119 38.599 82.173 1.00 45.30 74 ALA B O 1
ATOM 2712 N N . VAL B 1 95 ? 86.149 39.331 82.987 1.00 41.08 75 VAL B N 1
ATOM 2713 C CA . VAL B 1 95 ? 85.469 39.209 81.699 1.00 38.53 75 VAL B CA 1
ATOM 2714 C C . VAL B 1 95 ? 84.590 40.403 81.425 1.00 38.69 75 VAL B C 1
ATOM 2715 O O . VAL B 1 95 ? 84.342 41.208 82.314 1.00 40.39 75 VAL B O 1
ATOM 2719 N N . SER B 1 96 ? 84.112 40.521 80.195 1.00 38.35 76 SER B N 1
ATOM 2720 C CA . SER B 1 96 ? 83.254 41.645 79.848 1.00 38.52 76 SER B CA 1
ATOM 2721 C C . SER B 1 96 ? 81.790 41.217 79.708 1.00 39.17 76 SER B C 1
ATOM 2722 O O . SER B 1 96 ? 80.899 42.053 79.531 1.00 39.00 76 SER B O 1
ATOM 2725 N N . ILE B 1 97 ? 81.546 39.911 79.778 1.00 38.17 77 ILE B N 1
ATOM 2726 C CA . ILE B 1 97 ? 80.188 39.402 79.689 1.00 35.51 77 ILE B CA 1
ATOM 2727 C C . ILE B 1 97 ? 79.544 39.523 81.062 1.00 35.09 77 ILE B C 1
ATOM 2728 O O . ILE B 1 97 ? 80.239 39.607 82.076 1.00 35.79 77 ILE B O 1
ATOM 2733 N N . PRO B 1 98 ? 78.205 39.534 81.115 1.00 33.81 78 PRO B N 1
ATOM 2734 C CA . PRO B 1 98 ? 77.491 39.659 82.387 1.00 32.83 78 PRO B CA 1
ATOM 2735 C C . PRO B 1 98 ? 77.950 38.648 83.423 1.00 34.46 78 PRO B C 1
ATOM 2736 O O . PRO B 1 98 ? 78.329 37.526 83.094 1.00 35.45 78 PRO B O 1
ATOM 2740 N N . VAL B 1 99 ? 77.914 39.057 84.680 1.00 35.09 79 VAL B N 1
ATOM 2741 C CA . VAL B 1 99 ? 78.311 38.183 85.772 1.00 37.20 79 VAL B CA 1
ATOM 2742 C C . VAL B 1 99 ? 77.121 38.036 86.722 1.00 39.21 79 VAL B C 1
ATOM 2743 O O . VAL B 1 99 ? 76.539 39.035 87.164 1.00 38.90 79 VAL B O 1
ATOM 2747 N N . MET B 1 100 ? 76.751 36.788 87.008 1.00 40.72 80 MET B N 1
ATOM 2748 C CA . MET B 1 100 ? 75.647 36.489 87.915 1.00 42.16 80 MET B CA 1
ATOM 2749 C C . MET B 1 100 ? 76.197 35.931 89.227 1.00 42.26 80 MET B C 1
ATOM 2750 O O . MET B 1 100 ? 77.287 35.360 89.272 1.00 41.88 80 MET B O 1
ATOM 2755 N N . ALA B 1 101 ? 75.432 36.095 90.296 1.00 42.27 81 ALA B N 1
ATOM 2756 C CA . ALA B 1 101 ? 75.832 35.592 91.598 1.00 41.91 81 ALA B CA 1
ATOM 2757 C C . ALA B 1 101 ? 74.588 34.992 92.251 1.00 41.06 81 ALA B C 1
ATOM 2758 O O . ALA B 1 101 ? 73.488 35.508 92.078 1.00 41.12 81 ALA B O 1
ATOM 2760 N N . LYS B 1 102 ? 74.773 33.896 92.981 1.00 39.15 82 LYS B N 1
ATOM 2761 C CA . LYS B 1 102 ? 73.676 33.199 93.667 1.00 36.64 82 LYS B CA 1
ATOM 2762 C C . LYS B 1 102 ? 73.493 33.760 95.079 1.00 35.52 82 LYS B C 1
ATOM 2763 O O . LYS B 1 102 ? 74.427 34.261 95.682 1.00 36.41 82 LYS B O 1
ATOM 2769 N N . VAL B 1 103 ? 72.263 33.718 95.582 1.00 35.52 83 VAL B N 1
ATOM 2770 C CA . VAL B 1 103 ? 71.959 34.132 96.959 1.00 35.42 83 VAL B CA 1
ATOM 2771 C C . VAL B 1 103 ? 71.014 33.086 97.538 1.00 33.63 83 VAL B C 1
ATOM 2772 O O . VAL B 1 103 ? 70.268 32.441 96.810 1.00 33.29 83 VAL B O 1
ATOM 2776 N N . ARG B 1 104 ? 71.060 32.900 98.846 1.00 32.61 84 ARG B N 1
ATOM 2777 C CA . ARG B 1 104 ? 70.199 31.932 99.490 1.00 31.67 84 ARG B CA 1
ATOM 2778 C C . ARG B 1 104 ? 68.750 32.375 99.359 1.00 32.04 84 ARG B C 1
ATOM 2779 O O . ARG B 1 104 ? 68.451 33.559 99.424 1.00 32.07 84 ARG B O 1
ATOM 2787 N N . ILE B 1 105 ? 67.848 31.424 99.159 1.00 32.54 85 ILE B N 1
ATOM 2788 C CA . ILE B 1 105 ? 66.442 31.754 99.033 1.00 31.90 85 ILE B CA 1
ATOM 2789 C C . ILE B 1 105 ? 65.961 32.576 100.231 1.00 32.38 85 ILE B C 1
ATOM 2790 O O . ILE B 1 105 ? 66.263 32.261 101.380 1.00 32.89 85 ILE B O 1
ATOM 2795 N N . GLY B 1 106 ? 65.229 33.649 99.946 1.00 32.98 86 GLY B N 1
ATOM 2796 C CA . GLY B 1 106 ? 64.705 34.507 100.990 1.00 31.03 86 GLY B CA 1
ATOM 2797 C C . GLY B 1 106 ? 65.689 35.426 101.688 1.00 30.86 86 GLY B C 1
ATOM 2798 O O . GLY B 1 106 ? 65.286 36.174 102.574 1.00 30.33 86 GLY B O 1
ATOM 2799 N N . HIS B 1 107 ? 66.963 35.393 101.304 1.00 30.74 87 HIS B N 1
ATOM 2800 C CA . HIS B 1 107 ? 67.963 36.236 101.954 1.00 30.12 87 HIS B CA 1
ATOM 2801 C C . HIS B 1 107 ? 68.030 37.645 101.380 1.00 31.03 87 HIS B C 1
ATOM 2802 O O . HIS B 1 107 ? 68.919 37.967 100.595 1.00 31.62 87 HIS B O 1
ATOM 2809 N N . ILE B 1 108 ? 67.105 38.498 101.795 1.00 29.92 88 ILE B N 1
ATOM 2810 C CA . ILE B 1 108 ? 67.058 39.860 101.292 1.00 29.68 88 ILE B CA 1
ATOM 2811 C C . ILE B 1 108 ? 68.399 40.590 101.391 1.00 30.64 88 ILE B C 1
ATOM 2812 O O . ILE B 1 108 ? 68.850 41.201 100.427 1.00 30.49 88 ILE B O 1
ATOM 2817 N N . ALA B 1 109 ? 69.036 40.524 102.554 1.00 30.98 89 ALA B N 1
ATOM 2818 C CA . ALA B 1 109 ? 70.307 41.202 102.757 1.00 31.24 89 ALA B CA 1
ATOM 2819 C C . ALA B 1 109 ? 71.366 40.826 101.726 1.00 32.12 89 ALA B C 1
ATOM 2820 O O . ALA B 1 109 ? 71.988 41.710 101.143 1.00 31.28 89 ALA B O 1
ATOM 2822 N N . GLU B 1 110 ? 71.574 39.530 101.489 1.00 33.34 90 GLU B N 1
ATOM 2823 C CA . GLU B 1 110 ? 72.579 39.114 100.513 1.00 34.63 90 GLU B CA 1
ATOM 2824 C C . GLU B 1 110 ? 72.296 39.783 99.178 1.00 35.07 90 GLU B C 1
ATOM 2825 O O . GLU B 1 110 ? 73.200 40.310 98.542 1.00 35.49 90 GLU B O 1
ATOM 2831 N N . ALA B 1 111 ? 71.030 39.774 98.769 1.00 35.90 91 ALA B N 1
ATOM 2832 C CA . ALA B 1 111 ? 70.613 40.364 97.498 1.00 35.06 91 ALA B CA 1
ATOM 2833 C C . ALA B 1 111 ? 70.866 41.865 97.444 1.00 34.66 91 ALA B C 1
ATOM 2834 O O . ALA B 1 111 ? 71.308 42.388 96.426 1.00 34.65 91 ALA B O 1
ATOM 2836 N N . LYS B 1 112 ? 70.576 42.562 98.534 1.00 34.09 92 LYS B N 1
ATOM 2837 C CA . LYS B 1 112 ? 70.801 43.994 98.577 1.00 34.14 92 LYS B CA 1
ATOM 2838 C C . LYS B 1 112 ? 72.285 44.239 98.364 1.00 34.25 92 LYS B C 1
ATOM 2839 O O . LYS B 1 112 ? 72.679 45.089 97.571 1.00 35.74 92 LYS B O 1
ATOM 2845 N N . ILE B 1 113 ? 73.110 43.488 99.081 1.00 33.58 93 ILE B N 1
ATOM 2846 C CA . ILE B 1 113 ? 74.554 43.631 98.961 1.00 33.44 93 ILE B CA 1
ATOM 2847 C C . ILE B 1 113 ? 74.975 43.415 97.507 1.00 34.42 93 ILE B C 1
ATOM 2848 O O . ILE B 1 113 ? 75.720 44.209 96.942 1.00 34.76 93 ILE B O 1
ATOM 2853 N N . LEU B 1 114 ? 74.481 42.346 96.900 1.00 35.28 94 LEU B N 1
ATOM 2854 C CA . LEU B 1 114 ? 74.826 42.023 95.524 1.00 36.29 94 LEU B CA 1
ATOM 2855 C C . LEU B 1 114 ? 74.397 43.097 94.544 1.00 37.57 94 LEU B C 1
ATOM 2856 O O . LEU B 1 114 ? 75.151 43.451 93.641 1.00 38.32 94 LEU B O 1
ATOM 2861 N N . GLU B 1 115 ? 73.184 43.610 94.709 1.00 38.71 95 GLU B N 1
ATOM 2862 C CA . GLU B 1 115 ? 72.697 44.655 93.823 1.00 39.81 95 GLU B CA 1
ATOM 2863 C C . GLU B 1 115 ? 73.655 45.835 93.893 1.00 39.49 95 GLU B C 1
ATOM 2864 O O . GLU B 1 115 ? 74.096 46.331 92.866 1.00 39.88 95 GLU B O 1
ATOM 2870 N N . GLU B 1 116 ? 73.981 46.263 95.113 1.00 39.24 96 GLU B N 1
ATOM 2871 C CA . GLU B 1 116 ? 74.910 47.371 95.356 1.00 39.71 96 GLU B CA 1
ATOM 2872 C C . GLU B 1 116 ? 76.290 47.082 94.737 1.00 39.73 96 GLU B C 1
ATOM 2873 O O . GLU B 1 116 ? 76.980 47.991 94.278 1.00 38.99 96 GLU B O 1
ATOM 2879 N N . LEU B 1 117 ? 76.690 45.813 94.721 1.00 39.23 97 LEU B N 1
ATOM 2880 C CA . LEU B 1 117 ? 77.975 45.443 94.148 1.00 38.88 97 LEU B CA 1
ATOM 2881 C C . LEU B 1 117 ? 77.966 45.593 92.632 1.00 40.41 97 LEU B C 1
ATOM 2882 O O . LEU B 1 117 ? 79.021 45.661 92.004 1.00 41.62 97 LEU B O 1
ATOM 2887 N N . GLY B 1 118 ? 76.776 45.626 92.043 1.00 40.74 98 GLY B N 1
ATOM 2888 C CA . GLY B 1 118 ? 76.689 45.769 90.605 1.00 41.02 98 GLY B CA 1
ATOM 2889 C C . GLY B 1 118 ? 76.599 44.482 89.801 1.00 41.40 98 GLY B C 1
ATOM 2890 O O . GLY B 1 118 ? 76.770 44.506 88.587 1.00 43.77 98 GLY B O 1
ATOM 2891 N N . VAL B 1 119 ? 76.352 43.355 90.456 1.00 40.62 99 VAL B N 1
ATOM 2892 C CA . VAL B 1 119 ? 76.204 42.092 89.739 1.00 41.04 99 VAL B CA 1
ATOM 2893 C C . VAL B 1 119 ? 75.104 42.285 88.679 1.00 40.38 99 VAL B C 1
ATOM 2894 O O . VAL B 1 119 ? 74.170 43.057 88.886 1.00 39.32 99 VAL B O 1
ATOM 2898 N N . ASP B 1 120 ? 75.205 41.593 87.549 1.00 39.87 100 ASP B N 1
ATOM 2899 C CA . ASP B 1 120 ? 74.219 41.761 86.482 1.00 39.91 100 ASP B CA 1
ATOM 2900 C C . ASP B 1 120 ? 72.922 40.964 86.620 1.00 39.25 100 ASP B C 1
ATOM 2901 O O . ASP B 1 120 ? 71.897 41.330 86.048 1.00 37.47 100 ASP B O 1
ATOM 2906 N N . PHE B 1 121 ? 72.957 39.882 87.384 1.00 38.42 101 PHE B N 1
ATOM 2907 C CA . PHE B 1 121 ? 71.772 39.055 87.546 1.00 37.38 101 PHE B CA 1
ATOM 2908 C C . PHE B 1 121 ? 71.892 38.249 88.831 1.00 37.09 101 PHE B C 1
ATOM 2909 O O . PHE B 1 121 ? 72.860 37.510 89.007 1.00 37.31 101 PHE B O 1
ATOM 2917 N N . ILE B 1 122 ? 70.922 38.395 89.733 1.00 34.92 102 ILE B N 1
ATOM 2918 C CA . ILE B 1 122 ? 70.951 37.629 90.974 1.00 32.62 102 ILE B CA 1
ATOM 2919 C C . ILE B 1 122 ? 70.186 36.329 90.794 1.00 34.91 102 ILE B C 1
ATOM 2920 O O . ILE B 1 122 ? 69.120 36.296 90.185 1.00 34.98 102 ILE B O 1
ATOM 2925 N N . ASP B 1 123 ? 70.739 35.250 91.322 1.00 36.80 103 ASP B N 1
ATOM 2926 C CA . ASP B 1 123 ? 70.089 33.964 91.227 1.00 37.76 103 ASP B CA 1
ATOM 2927 C C . ASP B 1 123 ? 69.714 33.480 92.619 1.00 38.77 103 ASP B C 1
ATOM 2928 O O . ASP B 1 123 ? 70.578 33.089 93.402 1.00 37.52 103 ASP B O 1
ATOM 2933 N N . GLU B 1 124 ? 68.418 33.542 92.926 1.00 40.30 104 GLU B N 1
ATOM 2934 C CA . GLU B 1 124 ? 67.903 33.085 94.206 1.00 40.90 104 GLU B CA 1
ATOM 2935 C C . GLU B 1 124 ? 67.780 31.596 93.962 1.00 41.95 104 GLU B C 1
ATOM 2936 O O . GLU B 1 124 ? 66.738 31.121 93.535 1.00 41.58 104 GLU B O 1
ATOM 2942 N N . SER B 1 125 ? 68.861 30.861 94.208 1.00 44.73 105 SER B N 1
ATOM 2943 C CA . SER B 1 125 ? 68.853 29.429 93.939 1.00 48.30 105 SER B CA 1
ATOM 2944 C C . SER B 1 125 ? 68.705 28.509 95.138 1.00 49.25 105 SER B C 1
ATOM 2945 O O . SER B 1 125 ? 69.000 28.869 96.275 1.00 49.58 105 SER B O 1
ATOM 2948 N N . GLU B 1 126 ? 68.245 27.301 94.854 1.00 50.63 106 GLU B N 1
ATOM 2949 C CA . GLU B 1 126 ? 68.046 26.301 95.874 1.00 51.90 106 GLU B CA 1
ATOM 2950 C C . GLU B 1 126 ? 69.272 25.405 96.040 1.00 50.24 106 GLU B C 1
ATOM 2951 O O . GLU B 1 126 ? 69.254 24.486 96.848 1.00 50.24 106 GLU B O 1
ATOM 2957 N N . VAL B 1 127 ? 70.343 25.667 95.293 1.00 48.34 107 VAL B N 1
ATOM 2958 C CA . VAL B 1 127 ? 71.534 24.846 95.436 1.00 46.93 107 VAL B CA 1
ATOM 2959 C C . VAL B 1 127 ? 72.296 25.359 96.654 1.00 45.49 107 VAL B C 1
ATOM 2960 O O . VAL B 1 127 ? 73.297 24.777 97.071 1.00 46.32 107 VAL B O 1
ATOM 2964 N N . LEU B 1 128 ? 71.816 26.462 97.214 1.00 43.92 108 LEU B N 1
ATOM 2965 C CA . LEU B 1 128 ? 72.415 27.054 98.409 1.00 43.05 108 LEU B CA 1
ATOM 2966 C C . LEU B 1 128 ? 71.450 26.886 99.584 1.00 43.75 108 LEU B C 1
ATOM 2967 O O . LEU B 1 128 ? 70.227 26.918 99.405 1.00 44.96 108 LEU B O 1
ATOM 2972 N N . THR B 1 129 ? 72.000 26.720 100.784 1.00 43.54 109 THR B N 1
ATOM 2973 C CA . THR B 1 129 ? 71.199 26.537 101.998 1.00 42.28 109 THR B CA 1
ATOM 2974 C C . THR B 1 129 ? 70.151 27.638 102.127 1.00 43.19 109 THR B C 1
ATOM 2975 O O . THR B 1 129 ? 70.482 28.785 102.418 1.00 43.20 109 THR B O 1
ATOM 2979 N N . PRO B 1 130 ? 68.867 27.301 101.931 1.00 43.96 110 PRO B N 1
ATOM 2980 C CA . PRO B 1 130 ? 67.791 28.298 102.025 1.00 44.55 110 PRO B CA 1
ATOM 2981 C C . PRO B 1 130 ? 67.830 29.092 103.322 1.00 45.03 110 PRO B C 1
ATOM 2982 O O . PRO B 1 130 ? 68.085 28.539 104.387 1.00 46.73 110 PRO B O 1
ATOM 2986 N N . ALA B 1 131 ? 67.579 30.390 103.215 1.00 45.07 111 ALA B N 1
ATOM 2987 C CA . ALA B 1 131 ? 67.584 31.293 104.359 1.00 46.18 111 ALA B CA 1
ATOM 2988 C C . ALA B 1 131 ? 66.182 31.436 104.930 1.00 47.69 111 ALA B C 1
ATOM 2989 O O . ALA B 1 131 ? 66.006 31.553 106.145 1.00 47.38 111 ALA B O 1
ATOM 2991 N N . ASP B 1 132 ? 65.191 31.464 104.039 1.00 48.95 112 ASP B N 1
ATOM 2992 C CA . ASP B 1 132 ? 63.795 31.551 104.438 1.00 50.09 112 ASP B CA 1
ATOM 2993 C C . ASP B 1 132 ? 63.179 30.215 104.033 1.00 51.43 112 ASP B C 1
ATOM 2994 O O . ASP B 1 132 ? 63.421 29.701 102.946 1.00 50.16 112 ASP B O 1
ATOM 2999 N N . ASP B 1 133 ? 62.383 29.649 104.922 1.00 54.74 113 ASP B N 1
ATOM 3000 C CA . ASP B 1 133 ? 61.783 28.356 104.687 1.00 56.97 113 ASP B CA 1
ATOM 3001 C C . ASP B 1 133 ? 60.418 28.420 104.030 1.00 56.52 113 ASP B C 1
ATOM 3002 O O . ASP B 1 133 ? 59.908 27.405 103.574 1.00 56.65 113 ASP B O 1
ATOM 3007 N N . ARG B 1 134 ? 59.823 29.605 103.976 1.00 56.15 114 ARG B N 1
ATOM 3008 C CA . ARG B 1 134 ? 58.505 29.752 103.376 1.00 56.38 114 ARG B CA 1
ATOM 3009 C C . ARG B 1 134 ? 58.438 30.797 102.280 1.00 56.21 114 ARG B C 1
ATOM 3010 O O . ARG B 1 134 ? 57.909 30.546 101.196 1.00 57.27 114 ARG B O 1
ATOM 3018 N N . PHE B 1 135 ? 58.976 31.978 102.555 1.00 55.21 115 PHE B N 1
ATOM 3019 C CA . PHE B 1 135 ? 58.924 33.059 101.585 1.00 51.97 115 PHE B CA 1
ATOM 3020 C C . PHE B 1 135 ? 60.188 33.254 100.788 1.00 49.29 115 PHE B C 1
ATOM 3021 O O . PHE B 1 135 ? 61.264 32.842 101.195 1.00 48.18 115 PHE B O 1
ATOM 3029 N N . HIS B 1 136 ? 60.033 33.885 99.632 1.00 46.76 116 HIS B N 1
ATOM 3030 C CA . HIS B 1 136 ? 61.152 34.187 98.765 1.00 43.47 116 HIS B CA 1
ATOM 3031 C C . HIS B 1 136 ? 61.375 35.679 98.851 1.00 42.34 116 HIS B C 1
ATOM 3032 O O . HIS B 1 136 ? 60.674 36.387 99.578 1.00 42.94 116 HIS B O 1
ATOM 3039 N N . ILE B 1 137 ? 62.358 36.162 98.113 1.00 39.64 117 ILE B N 1
ATOM 3040 C CA . ILE B 1 137 ? 62.646 37.577 98.129 1.00 36.37 117 ILE B CA 1
ATOM 3041 C C . ILE B 1 137 ? 61.620 38.287 97.270 1.00 35.52 117 ILE B C 1
ATOM 3042 O O . ILE B 1 137 ? 61.251 37.802 96.212 1.00 34.98 117 ILE B O 1
ATOM 3047 N N . ASN B 1 138 ? 61.135 39.424 97.742 1.00 36.29 118 ASN B N 1
ATOM 3048 C CA . ASN B 1 138 ? 60.201 40.205 96.959 1.00 36.68 118 ASN B CA 1
ATOM 3049 C C . ASN B 1 138 ? 61.088 40.942 95.959 1.00 37.77 118 ASN B C 1
ATOM 3050 O O . ASN B 1 138 ? 61.612 42.021 96.240 1.00 38.02 118 ASN B O 1
ATOM 3055 N N . LYS B 1 139 ? 61.251 40.344 94.788 1.00 37.34 119 LYS B N 1
ATOM 3056 C CA . LYS B 1 139 ? 62.118 40.884 93.753 1.00 37.49 119 LYS B CA 1
ATOM 3057 C C . LYS B 1 139 ? 61.706 42.191 93.088 1.00 39.28 119 LYS B C 1
ATOM 3058 O O . LYS B 1 139 ? 62.515 42.812 92.391 1.00 41.33 119 LYS B O 1
ATOM 3064 N N . HIS B 1 140 ? 60.466 42.620 93.292 1.00 40.49 120 HIS B N 1
ATOM 3065 C CA . HIS B 1 140 ? 60.009 43.869 92.683 1.00 41.38 120 HIS B CA 1
ATOM 3066 C C . HIS B 1 140 ? 60.778 45.074 93.229 1.00 43.28 120 HIS B C 1
ATOM 3067 O O . HIS B 1 140 ? 61.001 46.055 92.521 1.00 41.25 120 HIS B O 1
ATOM 3074 N N . GLU B 1 141 ? 61.169 44.989 94.499 1.00 46.31 121 GLU B N 1
ATOM 3075 C CA . GLU B 1 141 ? 61.894 46.061 95.164 1.00 48.67 121 GLU B CA 1
ATOM 3076 C C . GLU B 1 141 ? 63.238 46.368 94.530 1.00 47.00 121 GLU B C 1
ATOM 3077 O O . GLU B 1 141 ? 63.749 47.473 94.669 1.00 48.77 121 GLU B O 1
ATOM 3083 N N . PHE B 1 142 ? 63.798 45.390 93.827 1.00 43.87 122 PHE B N 1
ATOM 3084 C CA . PHE B 1 142 ? 65.116 45.532 93.209 1.00 41.84 122 PHE B CA 1
ATOM 3085 C C . PHE B 1 142 ? 65.147 46.134 91.812 1.00 40.98 122 PHE B C 1
ATOM 3086 O O . PHE B 1 142 ? 64.135 46.188 91.124 1.00 40.25 122 PHE B O 1
ATOM 3094 N N . LYS B 1 143 ? 66.327 46.588 91.401 1.00 40.96 123 LYS B N 1
ATOM 3095 C CA . LYS B 1 143 ? 66.512 47.154 90.071 1.00 41.77 123 LYS B CA 1
ATOM 3096 C C . LYS B 1 143 ? 67.162 46.096 89.209 1.00 39.57 123 LYS B C 1
ATOM 3097 O O . LYS B 1 143 ? 66.960 46.040 87.997 1.00 41.91 123 LYS B O 1
ATOM 3103 N N . VAL B 1 144 ? 67.949 45.245 89.842 1.00 35.68 124 VAL B N 1
ATOM 3104 C CA . VAL B 1 144 ? 68.615 44.191 89.110 1.00 33.71 124 VAL B CA 1
ATOM 3105 C C . VAL B 1 144 ? 67.677 42.997 88.947 1.00 31.49 124 VAL B C 1
ATOM 3106 O O . VAL B 1 144 ? 66.902 42.679 89.837 1.00 29.41 124 VAL B O 1
ATOM 3110 N N . PRO B 1 145 ? 67.720 42.340 87.783 1.00 31.57 125 PRO B N 1
ATOM 3111 C CA . PRO B 1 145 ? 66.861 41.179 87.555 1.00 32.31 125 PRO B CA 1
ATOM 3112 C C . PRO B 1 145 ? 67.259 39.932 88.347 1.00 31.86 125 PRO B C 1
ATOM 3113 O O . PRO B 1 145 ? 68.421 39.738 88.702 1.00 30.59 125 PRO B O 1
ATOM 3117 N N . PHE B 1 146 ? 66.264 39.095 88.620 1.00 33.28 126 PHE B N 1
ATOM 3118 C CA . PHE B 1 146 ? 66.448 37.844 89.344 1.00 31.96 126 PHE B CA 1
ATOM 3119 C C . PHE B 1 146 ? 66.042 36.660 88.459 1.00 32.13 126 PHE B C 1
ATOM 3120 O O . PHE B 1 146 ? 65.196 36.780 87.573 1.00 32.44 126 PHE B O 1
ATOM 3128 N N . VAL B 1 147 ? 66.654 35.514 88.715 1.00 32.45 127 VAL B N 1
ATOM 3129 C CA . VAL B 1 147 ? 66.336 34.287 88.001 1.00 32.47 127 VAL B CA 1
ATOM 3130 C C . VAL B 1 147 ? 66.040 33.264 89.100 1.00 32.45 127 VAL B C 1
ATOM 3131 O O . VAL B 1 147 ? 66.770 33.186 90.094 1.00 30.11 127 VAL B O 1
ATOM 3135 N N . CYS B 1 148 ? 64.953 32.512 88.942 1.00 33.04 128 CYS B N 1
ATOM 3136 C CA . CYS B 1 148 ? 64.578 31.515 89.937 1.00 33.88 128 CYS B CA 1
ATOM 3137 C C . CYS B 1 148 ? 64.295 30.160 89.339 1.00 34.28 128 CYS B C 1
ATOM 3138 O O . CYS B 1 148 ? 64.051 30.028 88.137 1.00 34.29 128 CYS B O 1
ATOM 3141 N N . GLY B 1 149 ? 64.307 29.154 90.203 1.00 34.43 129 GLY B N 1
ATOM 3142 C CA . GLY B 1 149 ? 64.055 27.801 89.751 1.00 36.78 129 GLY B CA 1
ATOM 3143 C C . GLY B 1 149 ? 62.599 27.405 89.847 1.00 37.91 129 GLY B C 1
ATOM 3144 O O . GLY B 1 149 ? 61.813 28.018 90.579 1.00 38.23 129 GLY B O 1
ATOM 3145 N N . ALA B 1 150 ? 62.240 26.374 89.095 1.00 37.56 130 ALA B N 1
ATOM 3146 C CA . ALA B 1 150 ? 60.878 25.878 89.088 1.00 38.17 130 ALA B CA 1
ATOM 3147 C C . ALA B 1 150 ? 60.904 24.433 88.643 1.00 40.58 130 ALA B C 1
ATOM 3148 O O . ALA B 1 150 ? 61.800 24.026 87.904 1.00 43.33 130 ALA B O 1
ATOM 3150 N N . ARG B 1 151 ? 59.938 23.651 89.104 1.00 41.74 131 ARG B N 1
ATOM 3151 C CA . ARG B 1 151 ? 59.872 22.256 88.723 1.00 43.28 131 ARG B CA 1
ATOM 3152 C C . ARG B 1 151 ? 58.633 22.037 87.885 1.00 42.62 131 ARG B C 1
ATOM 3153 O O . ARG B 1 151 ? 58.424 20.947 87.351 1.00 42.02 131 ARG B O 1
ATOM 3161 N N . ASP B 1 152 ? 57.822 23.087 87.762 1.00 42.44 132 ASP B N 1
ATOM 3162 C CA . ASP B 1 152 ? 56.587 23.025 86.984 1.00 42.93 132 ASP B CA 1
ATOM 3163 C C . ASP B 1 152 ? 56.040 24.425 86.737 1.00 40.47 132 ASP B C 1
ATOM 3164 O O . ASP B 1 152 ? 56.562 25.411 87.271 1.00 38.72 132 ASP B O 1
ATOM 3169 N N . LEU B 1 153 ? 54.965 24.495 85.950 1.00 38.23 133 LEU B N 1
ATOM 3170 C CA . LEU B 1 153 ? 54.326 25.764 85.607 1.00 36.57 133 LEU B CA 1
ATOM 3171 C C . LEU B 1 153 ? 53.826 26.530 86.827 1.00 35.77 133 LEU B C 1
ATOM 3172 O O . LEU B 1 153 ? 53.867 27.761 86.855 1.00 35.98 133 LEU B O 1
ATOM 3177 N N . GLY B 1 154 ? 53.348 25.794 87.825 1.00 34.81 134 GLY B N 1
ATOM 3178 C CA . GLY B 1 154 ? 52.841 26.404 89.037 1.00 33.18 134 GLY B CA 1
ATOM 3179 C C . GLY B 1 154 ? 53.859 27.262 89.757 1.00 35.33 134 GLY B C 1
ATOM 3180 O O . GLY B 1 154 ? 53.572 28.430 90.060 1.00 33.73 134 GLY B O 1
ATOM 3181 N N . GLU B 1 155 ? 55.046 26.718 90.046 1.00 36.47 135 GLU B N 1
ATOM 3182 C CA . GLU B 1 155 ? 56.024 27.537 90.747 1.00 36.86 135 GLU B CA 1
ATOM 3183 C C . GLU B 1 155 ? 56.755 28.483 89.827 1.00 34.74 135 GLU B C 1
ATOM 3184 O O . GLU B 1 155 ? 57.184 29.549 90.254 1.00 33.82 135 GLU B O 1
ATOM 3190 N N . ALA B 1 156 ? 56.888 28.121 88.559 1.00 33.37 136 ALA B N 1
ATOM 3191 C CA . ALA B 1 156 ? 57.535 29.034 87.628 1.00 31.67 136 ALA B CA 1
ATOM 3192 C C . ALA B 1 156 ? 56.693 30.313 87.673 1.00 31.64 136 ALA B C 1
ATOM 3193 O O . ALA B 1 156 ? 57.210 31.429 87.779 1.00 29.98 136 ALA B O 1
ATOM 3195 N N . LEU B 1 157 ? 55.380 30.123 87.622 1.00 32.34 137 LEU B N 1
ATOM 3196 C CA . LEU B 1 157 ? 54.444 31.227 87.644 1.00 32.05 137 LEU B CA 1
ATOM 3197 C C . LEU B 1 157 ? 54.455 31.986 88.961 1.00 32.57 137 LEU B C 1
ATOM 3198 O O . LEU B 1 157 ? 54.342 33.212 88.971 1.00 33.65 137 LEU B O 1
ATOM 3203 N N . ARG B 1 158 ? 54.583 31.267 90.072 1.00 32.20 138 ARG B N 1
ATOM 3204 C CA . ARG B 1 158 ? 54.637 31.934 91.376 1.00 31.32 138 ARG B CA 1
ATOM 3205 C C . ARG B 1 158 ? 55.912 32.777 91.457 1.00 29.89 138 ARG B C 1
ATOM 3206 O O . ARG B 1 158 ? 55.874 33.940 91.845 1.00 28.19 138 ARG B O 1
ATOM 3214 N N . ARG B 1 159 ? 57.037 32.182 91.080 1.00 30.30 139 ARG B N 1
ATOM 3215 C CA . ARG B 1 159 ? 58.311 32.884 91.097 1.00 32.21 139 ARG B CA 1
ATOM 3216 C C . ARG B 1 159 ? 58.199 34.185 90.300 1.00 33.78 139 ARG B C 1
ATOM 3217 O O . ARG B 1 159 ? 58.708 35.233 90.707 1.00 34.05 139 ARG B O 1
ATOM 3225 N N . ILE B 1 160 ? 57.529 34.117 89.158 1.00 34.70 140 ILE B N 1
ATOM 3226 C CA . ILE B 1 160 ? 57.354 35.296 88.324 1.00 34.44 140 ILE B CA 1
ATOM 3227 C C . ILE B 1 160 ? 56.497 36.355 89.018 1.00 35.47 140 ILE B C 1
ATOM 3228 O O . ILE B 1 160 ? 56.750 37.550 88.887 1.00 36.48 140 ILE B O 1
ATOM 3233 N N . ALA B 1 161 ? 55.485 35.908 89.758 1.00 35.15 141 ALA B N 1
ATOM 3234 C CA . ALA B 1 161 ? 54.586 36.811 90.464 1.00 33.59 141 ALA B CA 1
ATOM 3235 C C . ALA B 1 161 ? 55.348 37.579 91.518 1.00 33.94 141 ALA B C 1
ATOM 3236 O O . ALA B 1 161 ? 54.940 38.662 91.912 1.00 34.07 141 ALA B O 1
ATOM 3238 N N . GLU B 1 162 ? 56.458 37.013 91.979 1.00 35.73 142 GLU B N 1
ATOM 3239 C CA . GLU B 1 162 ? 57.284 37.665 92.992 1.00 36.76 142 GLU B CA 1
ATOM 3240 C C . GLU B 1 162 ? 58.272 38.629 92.341 1.00 36.62 142 GLU B C 1
ATOM 3241 O O . GLU B 1 162 ? 58.947 39.394 93.030 1.00 36.61 142 GLU B O 1
ATOM 3247 N N . GLY B 1 163 ? 58.357 38.582 91.014 1.00 36.39 143 GLY B N 1
ATOM 3248 C CA . GLY B 1 163 ? 59.249 39.479 90.304 1.00 37.08 143 GLY B CA 1
ATOM 3249 C C . GLY B 1 163 ? 60.313 38.877 89.402 1.00 37.29 143 GLY B C 1
ATOM 3250 O O . GLY B 1 163 ? 60.967 39.608 88.665 1.00 38.65 143 GLY B O 1
ATOM 3251 N N . ALA B 1 164 ? 60.489 37.561 89.442 1.00 37.72 144 ALA B N 1
ATOM 3252 C CA . ALA B 1 164 ? 61.507 36.894 88.627 1.00 38.11 144 ALA B CA 1
ATOM 3253 C C . ALA B 1 164 ? 61.430 37.278 87.157 1.00 37.95 144 ALA B C 1
ATOM 3254 O O . ALA B 1 164 ? 60.361 37.220 86.561 1.00 38.22 144 ALA B O 1
ATOM 3256 N N . ALA B 1 165 ? 62.563 37.665 86.572 1.00 37.28 145 ALA B N 1
ATOM 3257 C CA . ALA B 1 165 ? 62.597 38.054 85.161 1.00 36.64 145 ALA B CA 1
ATOM 3258 C C . ALA B 1 165 ? 63.017 36.897 84.269 1.00 36.73 145 ALA B C 1
ATOM 3259 O O . ALA B 1 165 ? 62.935 36.982 83.048 1.00 37.58 145 ALA B O 1
ATOM 3261 N N . MET B 1 166 ? 63.463 35.814 84.888 1.00 35.89 146 MET B N 1
ATOM 3262 C CA . MET B 1 166 ? 63.906 34.638 84.157 1.00 35.23 146 MET B CA 1
ATOM 3263 C C . MET B 1 166 ? 63.769 33.405 85.044 1.00 34.54 146 MET B C 1
ATOM 3264 O O . MET B 1 166 ? 64.071 33.431 86.234 1.00 34.81 146 MET B O 1
ATOM 3269 N N . ILE B 1 167 ? 63.308 32.323 84.443 1.00 32.00 147 ILE B N 1
ATOM 3270 C CA . ILE B 1 167 ? 63.087 31.079 85.147 1.00 30.99 147 ILE B CA 1
ATOM 3271 C C . ILE B 1 167 ? 64.027 30.027 84.617 1.00 33.19 147 ILE B C 1
ATOM 3272 O O . ILE B 1 167 ? 64.372 30.023 83.443 1.00 33.44 147 ILE B O 1
ATOM 3277 N N . ARG B 1 168 ? 64.465 29.133 85.482 1.00 36.61 148 ARG B N 1
ATOM 3278 C CA . ARG B 1 168 ? 65.304 28.054 85.017 1.00 40.56 148 ARG B CA 1
ATOM 3279 C C . ARG B 1 168 ? 64.667 26.806 85.588 1.00 41.82 148 ARG B C 1
ATOM 3280 O O . ARG B 1 168 ? 64.365 26.720 86.783 1.00 41.18 148 ARG B O 1
ATOM 3288 N N . THR B 1 169 ? 64.388 25.870 84.696 1.00 44.01 149 THR B N 1
ATOM 3289 C CA . THR B 1 169 ? 63.771 24.623 85.075 1.00 45.38 149 THR B CA 1
ATOM 3290 C C . THR B 1 169 ? 64.924 23.766 85.573 1.00 46.48 149 THR B C 1
ATOM 3291 O O . THR B 1 169 ? 65.786 23.343 84.800 1.00 44.42 149 THR B O 1
ATOM 3295 N N . LYS B 1 170 ? 64.926 23.551 86.885 1.00 48.86 150 LYS B N 1
ATOM 3296 C CA . LYS B 1 170 ? 65.962 22.800 87.580 1.00 52.70 150 LYS B CA 1
ATOM 3297 C C . LYS B 1 170 ? 65.832 21.280 87.599 1.00 54.05 150 LYS B C 1
ATOM 3298 O O . LYS B 1 170 ? 64.758 20.718 87.423 1.00 53.61 150 LYS B O 1
ATOM 3304 N N . GLY B 1 171 ? 66.967 20.633 87.832 1.00 55.50 151 GLY B N 1
ATOM 3305 C CA . GLY B 1 171 ? 67.030 19.191 87.922 1.00 56.78 151 GLY B CA 1
ATOM 3306 C C . GLY B 1 171 ? 67.832 18.924 89.179 1.00 57.95 151 GLY B C 1
ATOM 3307 O O . GLY B 1 171 ? 67.588 19.546 90.206 1.00 57.29 151 GLY B O 1
ATOM 3308 N N . GLU B 1 172 ? 68.795 18.016 89.110 1.00 58.74 152 GLU B N 1
ATOM 3309 C CA . GLU B 1 172 ? 69.612 17.717 90.274 1.00 61.24 152 GLU B CA 1
ATOM 3310 C C . GLU B 1 172 ? 70.964 18.353 90.058 1.00 60.27 152 GLU B C 1
ATOM 3311 O O . GLU B 1 172 ? 71.733 17.913 89.204 1.00 62.21 152 GLU B O 1
ATOM 3317 N N . ALA B 1 173 ? 71.270 19.384 90.830 1.00 57.22 153 ALA B N 1
ATOM 3318 C CA . ALA B 1 173 ? 72.548 20.052 90.666 1.00 54.38 153 ALA B CA 1
ATOM 3319 C C . ALA B 1 173 ? 73.720 19.111 90.937 1.00 52.67 153 ALA B C 1
ATOM 3320 O O . ALA B 1 173 ? 73.663 18.283 91.836 1.00 50.78 153 ALA B O 1
ATOM 3322 N N . GLY B 1 174 ? 74.766 19.235 90.126 1.00 52.46 154 GLY B N 1
ATOM 3323 C CA . GLY B 1 174 ? 75.967 18.435 90.295 1.00 52.61 154 GLY B CA 1
ATOM 3324 C C . GLY B 1 174 ? 75.881 16.924 90.412 1.00 51.94 154 GLY B C 1
ATOM 3325 O O . GLY B 1 174 ? 76.484 16.337 91.305 1.00 52.70 154 GLY B O 1
ATOM 3326 N N . THR B 1 175 ? 75.151 16.279 89.514 1.00 49.90 155 THR B N 1
ATOM 3327 C CA . THR B 1 175 ? 75.052 14.827 89.554 1.00 48.57 155 THR B CA 1
ATOM 3328 C C . THR B 1 175 ? 75.351 14.225 88.182 1.00 47.14 155 THR B C 1
ATOM 3329 O O . THR B 1 175 ? 75.530 13.012 88.046 1.00 46.35 155 THR B O 1
ATOM 3333 N N . GLY B 1 176 ? 75.407 15.086 87.171 1.00 44.86 156 GLY B N 1
ATOM 3334 C CA . GLY B 1 176 ? 75.689 14.631 85.824 1.00 42.79 156 GLY B CA 1
ATOM 3335 C C . GLY B 1 176 ? 74.549 13.848 85.212 1.00 42.03 156 GLY B C 1
ATOM 3336 O O . GLY B 1 176 ? 74.721 13.170 84.193 1.00 43.16 156 GLY B O 1
ATOM 3337 N N . ASN B 1 177 ? 73.371 13.965 85.816 1.00 40.50 157 ASN B N 1
ATOM 3338 C CA . ASN B 1 177 ? 72.196 13.247 85.347 1.00 39.05 157 ASN B CA 1
ATOM 3339 C C . ASN B 1 177 ? 71.077 14.198 84.884 1.00 38.12 157 ASN B C 1
ATOM 3340 O O . ASN B 1 177 ? 70.443 14.861 85.705 1.00 39.05 157 ASN B O 1
ATOM 3345 N N . VAL B 1 178 ? 70.820 14.256 83.580 1.00 36.21 158 VAL B N 1
ATOM 3346 C CA . VAL B 1 178 ? 69.774 15.144 83.064 1.00 36.35 158 VAL B CA 1
ATOM 3347 C C . VAL B 1 178 ? 68.338 14.713 83.358 1.00 36.63 158 VAL B C 1
ATOM 3348 O O . VAL B 1 178 ? 67.394 15.472 83.128 1.00 37.82 158 VAL B O 1
ATOM 3352 N N . VAL B 1 179 ? 68.168 13.502 83.859 1.00 34.58 159 VAL B N 1
ATOM 3353 C CA . VAL B 1 179 ? 66.837 12.989 84.130 1.00 35.36 159 VAL B CA 1
ATOM 3354 C C . VAL B 1 179 ? 65.824 13.963 84.790 1.00 37.17 159 VAL B C 1
ATOM 3355 O O . VAL B 1 179 ? 64.699 14.135 84.292 1.00 34.45 159 VAL B O 1
ATOM 3359 N N . GLU B 1 180 ? 66.192 14.602 85.895 1.00 39.84 160 GLU B N 1
ATOM 3360 C CA . GLU B 1 180 ? 65.242 15.522 86.521 1.00 43.66 160 GLU B CA 1
ATOM 3361 C C . GLU B 1 180 ? 64.984 16.734 85.630 1.00 42.72 160 GLU B C 1
ATOM 3362 O O . GLU B 1 180 ? 63.859 17.225 85.539 1.00 41.02 160 GLU B O 1
ATOM 3368 N N . ALA B 1 181 ? 66.032 17.213 84.969 1.00 42.30 161 ALA B N 1
ATOM 3369 C CA . ALA B 1 181 ? 65.892 18.351 84.082 1.00 41.14 161 ALA B CA 1
ATOM 3370 C C . ALA B 1 181 ? 64.901 18.002 82.979 1.00 40.28 161 ALA B C 1
ATOM 3371 O O . ALA B 1 181 ? 64.024 18.801 82.637 1.00 38.78 161 ALA B O 1
ATOM 3373 N N . VAL B 1 182 ? 65.043 16.805 82.418 1.00 39.07 162 VAL B N 1
ATOM 3374 C CA . VAL B 1 182 ? 64.141 16.381 81.361 1.00 38.73 162 VAL B CA 1
ATOM 3375 C C . VAL B 1 182 ? 62.729 16.348 81.920 1.00 39.70 162 VAL B C 1
ATOM 3376 O O . VAL B 1 182 ? 61.820 16.968 81.375 1.00 38.24 162 VAL B O 1
ATOM 3380 N N . LYS B 1 183 ? 62.561 15.627 83.026 1.00 41.11 163 LYS B N 1
ATOM 3381 C CA . LYS B 1 183 ? 61.264 15.484 83.674 1.00 40.95 163 LYS B CA 1
ATOM 3382 C C . LYS B 1 183 ? 60.527 16.814 83.782 1.00 39.62 163 LYS B C 1
ATOM 3383 O O . LYS B 1 183 ? 59.412 16.956 83.285 1.00 40.59 163 LYS B O 1
ATOM 3389 N N . HIS B 1 184 ? 61.172 17.787 84.411 1.00 38.79 164 HIS B N 1
ATOM 3390 C CA . HIS B 1 184 ? 60.598 19.114 84.623 1.00 39.59 164 HIS B CA 1
ATOM 3391 C C . HIS B 1 184 ? 60.408 19.979 83.386 1.00 38.98 164 HIS B C 1
ATOM 3392 O O . HIS B 1 184 ? 59.441 20.736 83.295 1.00 38.17 164 HIS B O 1
ATOM 3399 N N . MET B 1 185 ? 61.335 19.893 82.443 1.00 39.65 165 MET B N 1
ATOM 3400 C CA . MET B 1 185 ? 61.212 20.682 81.235 1.00 39.88 165 MET B CA 1
ATOM 3401 C C . MET B 1 185 ? 59.982 20.173 80.493 1.00 39.51 165 MET B C 1
ATOM 3402 O O . MET B 1 185 ? 59.178 20.963 79.993 1.00 39.33 165 MET B O 1
ATOM 3407 N N . ARG B 1 186 ? 59.827 18.850 80.446 1.00 38.79 166 ARG B N 1
ATOM 3408 C CA . ARG B 1 186 ? 58.686 18.249 79.770 1.00 38.48 166 ARG B CA 1
ATOM 3409 C C . ARG B 1 186 ? 57.419 18.647 80.492 1.00 38.73 166 ARG B C 1
ATOM 3410 O O . ARG B 1 186 ? 56.425 19.011 79.867 1.00 38.18 166 ARG B O 1
ATOM 3418 N N . ARG B 1 187 ? 57.469 18.582 81.816 1.00 40.09 167 ARG B N 1
ATOM 3419 C CA . ARG B 1 187 ? 56.332 18.939 82.650 1.00 41.56 167 ARG B CA 1
ATOM 3420 C C . ARG B 1 187 ? 55.841 20.359 82.360 1.00 40.43 167 ARG B C 1
ATOM 3421 O O . ARG B 1 187 ? 54.667 20.567 82.053 1.00 39.15 167 ARG B O 1
ATOM 3429 N N . VAL B 1 188 ? 56.742 21.333 82.456 1.00 40.00 168 VAL B N 1
ATOM 3430 C CA . VAL B 1 188 ? 56.389 22.726 82.204 1.00 39.98 168 VAL B CA 1
ATOM 3431 C C . VAL B 1 188 ? 55.784 22.897 80.812 1.00 39.79 168 VAL B C 1
ATOM 3432 O O . VAL B 1 188 ? 54.686 23.437 80.660 1.00 39.14 168 VAL B O 1
ATOM 3436 N N . MET B 1 189 ? 56.504 22.429 79.800 1.00 40.42 169 MET B N 1
ATOM 3437 C CA . MET B 1 189 ? 56.053 22.545 78.421 1.00 40.96 169 MET B CA 1
ATOM 3438 C C . MET B 1 189 ? 54.687 21.909 78.209 1.00 41.63 169 MET B C 1
ATOM 3439 O O . MET B 1 189 ? 53.853 22.448 77.489 1.00 41.29 169 MET B O 1
ATOM 3444 N N . GLU B 1 190 ? 54.470 20.757 78.836 1.00 42.52 170 GLU B N 1
ATOM 3445 C CA . GLU B 1 190 ? 53.207 20.032 78.739 1.00 44.57 170 GLU B CA 1
ATOM 3446 C C . GLU B 1 190 ? 52.068 20.912 79.251 1.00 43.69 170 GLU B C 1
ATOM 3447 O O . GLU B 1 190 ? 51.081 21.155 78.544 1.00 42.91 170 GLU B O 1
ATOM 3453 N N . GLN B 1 191 ? 52.215 21.383 80.487 1.00 41.72 171 GLN B N 1
ATOM 3454 C CA . GLN B 1 191 ? 51.223 22.247 81.099 1.00 40.70 171 GLN B CA 1
ATOM 3455 C C . GLN B 1 191 ? 50.985 23.496 80.255 1.00 41.75 171 GLN B C 1
ATOM 3456 O O . GLN B 1 191 ? 49.838 23.880 80.019 1.00 42.19 171 GLN B O 1
ATOM 3462 N N . ILE B 1 192 ? 52.055 24.143 79.803 1.00 41.87 172 ILE B N 1
ATOM 3463 C CA . ILE B 1 192 ? 51.864 25.343 79.000 1.00 41.70 172 ILE B CA 1
ATOM 3464 C C . ILE B 1 192 ? 50.933 24.993 77.866 1.00 41.37 172 ILE B C 1
ATOM 3465 O O . ILE B 1 192 ? 49.869 25.585 77.732 1.00 40.57 172 ILE B O 1
ATOM 3470 N N . LYS B 1 193 ? 51.329 24.003 77.074 1.00 42.83 173 LYS B N 1
ATOM 3471 C CA . LYS B 1 193 ? 50.536 23.550 75.940 1.00 45.54 173 LYS B CA 1
ATOM 3472 C C . LYS B 1 193 ? 49.050 23.402 76.302 1.00 45.87 173 LYS B C 1
ATOM 3473 O O . LYS B 1 193 ? 48.176 23.927 75.599 1.00 44.00 173 LYS B O 1
ATOM 3479 N N . GLN B 1 194 ? 48.771 22.703 77.399 1.00 46.36 174 GLN B N 1
ATOM 3480 C CA . GLN B 1 194 ? 47.404 22.509 77.856 1.00 47.58 174 GLN B CA 1
ATOM 3481 C C . GLN B 1 194 ? 46.714 23.842 78.127 1.00 47.43 174 GLN B C 1
ATOM 3482 O O . GLN B 1 194 ? 45.664 24.144 77.556 1.00 49.58 174 GLN B O 1
ATOM 3488 N N . VAL B 1 195 ? 47.299 24.637 79.011 1.00 46.58 175 VAL B N 1
ATOM 3489 C CA . VAL B 1 195 ? 46.742 25.939 79.353 1.00 45.99 175 VAL B CA 1
ATOM 3490 C C . VAL B 1 195 ? 46.385 26.730 78.096 1.00 49.48 175 VAL B C 1
ATOM 3491 O O . VAL B 1 195 ? 45.409 27.488 78.069 1.00 49.86 175 VAL B O 1
ATOM 3495 N N . THR B 1 196 ? 47.161 26.518 77.042 1.00 52.93 176 THR B N 1
ATOM 3496 C CA . THR B 1 196 ? 46.989 27.266 75.802 1.00 56.58 176 THR B CA 1
ATOM 3497 C C . THR B 1 196 ? 45.580 27.095 75.245 1.00 57.80 176 THR B C 1
ATOM 3498 O O . THR B 1 196 ? 45.083 27.951 74.513 1.00 58.16 176 THR B O 1
ATOM 3502 N N . LYS B 1 197 ? 44.991 25.939 75.534 1.00 59.53 177 LYS B N 1
ATOM 3503 C CA . LYS B 1 197 ? 43.670 25.591 75.040 1.00 62.25 177 LYS B CA 1
ATOM 3504 C C . LYS B 1 197 ? 42.596 25.487 76.115 1.00 62.56 177 LYS B C 1
ATOM 3505 O O . LYS B 1 197 ? 41.653 24.704 75.984 1.00 63.00 177 LYS B O 1
ATOM 3511 N N . MET B 1 198 ? 42.731 26.265 77.180 1.00 62.06 178 MET B N 1
ATOM 3512 C CA . MET B 1 198 ? 41.729 26.232 78.230 1.00 60.57 178 MET B CA 1
ATOM 3513 C C . MET B 1 198 ? 40.844 27.460 78.123 1.00 60.22 178 MET B C 1
ATOM 3514 O O . MET B 1 198 ? 41.278 28.515 77.649 1.00 58.41 178 MET B O 1
ATOM 3519 N N . GLU B 1 199 ? 39.595 27.305 78.549 1.00 60.79 179 GLU B N 1
ATOM 3520 C CA . GLU B 1 199 ? 38.639 28.399 78.554 1.00 61.05 179 GLU B CA 1
ATOM 3521 C C . GLU B 1 199 ? 38.770 29.083 79.906 1.00 59.95 179 GLU B C 1
ATOM 3522 O O . GLU B 1 199 ? 39.096 28.439 80.899 1.00 61.27 179 GLU B O 1
ATOM 3528 N N . ASP B 1 200 ? 38.515 30.383 79.949 1.00 57.54 180 ASP B N 1
ATOM 3529 C CA . ASP B 1 200 ? 38.658 31.130 81.190 1.00 55.91 180 ASP B CA 1
ATOM 3530 C C . ASP B 1 200 ? 38.240 30.382 82.453 1.00 55.21 180 ASP B C 1
ATOM 3531 O O . ASP B 1 200 ? 39.015 30.299 83.404 1.00 54.05 180 ASP B O 1
ATOM 3536 N N . GLU B 1 201 ? 37.024 29.838 82.471 1.00 54.42 181 GLU B N 1
ATOM 3537 C CA . GLU B 1 201 ? 36.544 29.130 83.655 1.00 53.03 181 GLU B CA 1
ATOM 3538 C C . GLU B 1 201 ? 37.453 27.964 84.005 1.00 52.27 181 GLU B C 1
ATOM 3539 O O . GLU B 1 201 ? 37.554 27.582 85.174 1.00 52.70 181 GLU B O 1
ATOM 3545 N N . GLU B 1 202 ? 38.106 27.400 82.990 1.00 50.76 182 GLU B N 1
ATOM 3546 C CA . GLU B 1 202 ? 39.033 26.287 83.190 1.00 50.27 182 GLU B CA 1
ATOM 3547 C C . GLU B 1 202 ? 40.362 26.832 83.719 1.00 48.32 182 GLU B C 1
ATOM 3548 O O . GLU B 1 202 ? 41.042 26.187 84.521 1.00 46.95 182 GLU B O 1
ATOM 3554 N N . LEU B 1 203 ? 40.718 28.029 83.260 1.00 45.67 183 LEU B N 1
ATOM 3555 C CA . LEU B 1 203 ? 41.936 28.696 83.689 1.00 44.09 183 LEU B CA 1
ATOM 3556 C C . LEU B 1 203 ? 41.880 28.970 85.195 1.00 42.26 183 LEU B C 1
ATOM 3557 O O . LEU B 1 203 ? 42.806 28.624 85.930 1.00 41.12 183 LEU B O 1
ATOM 3562 N N . VAL B 1 204 ? 40.788 29.585 85.643 1.00 41.01 184 VAL B N 1
ATOM 3563 C CA . VAL B 1 204 ? 40.610 29.904 87.053 1.00 39.68 184 VAL B CA 1
ATOM 3564 C C . VAL B 1 204 ? 40.671 28.635 87.895 1.00 40.52 184 VAL B C 1
ATOM 3565 O O . VAL B 1 204 ? 41.239 28.621 88.999 1.00 41.12 184 VAL B O 1
ATOM 3569 N N . ALA B 1 205 ? 40.085 27.566 87.373 1.00 37.97 185 ALA B N 1
ATOM 3570 C CA . ALA B 1 205 ? 40.084 26.304 88.089 1.00 36.81 185 ALA B CA 1
ATOM 3571 C C . ALA B 1 205 ? 41.500 25.726 88.141 1.00 36.95 185 ALA B C 1
ATOM 3572 O O . ALA B 1 205 ? 41.978 25.308 89.200 1.00 34.65 185 ALA B O 1
ATOM 3574 N N . TYR B 1 206 ? 42.169 25.712 86.992 1.00 38.64 186 TYR B N 1
ATOM 3575 C CA . TYR B 1 206 ? 43.524 25.190 86.907 1.00 39.36 186 TYR B CA 1
ATOM 3576 C C . TYR B 1 206 ? 44.429 25.963 87.854 1.00 40.09 186 TYR B C 1
ATOM 3577 O O . TYR B 1 206 ? 45.281 25.387 88.529 1.00 39.10 186 TYR B O 1
ATOM 3586 N N . GLY B 1 207 ? 44.238 27.276 87.899 1.00 39.80 187 GLY B N 1
ATOM 3587 C CA . GLY B 1 207 ? 45.042 28.096 88.779 1.00 41.12 187 GLY B CA 1
ATOM 3588 C C . GLY B 1 207 ? 45.004 27.578 90.202 1.00 42.55 187 GLY B C 1
ATOM 3589 O O . GLY B 1 207 ? 46.028 27.523 90.891 1.00 42.87 187 GLY B O 1
ATOM 3590 N N . LYS B 1 208 ? 43.812 27.200 90.651 1.00 44.41 188 LYS B N 1
ATOM 3591 C CA . LYS B 1 208 ? 43.650 26.681 91.999 1.00 45.83 188 LYS B CA 1
ATOM 3592 C C . LYS B 1 208 ? 44.421 25.376 92.116 1.00 46.86 188 LYS B C 1
ATOM 3593 O O . LYS B 1 208 ? 45.186 25.170 93.055 1.00 45.54 188 LYS B O 1
ATOM 3599 N N . GLU B 1 209 ? 44.222 24.504 91.138 1.00 48.93 189 GLU B N 1
ATOM 3600 C CA . GLU B 1 209 ? 44.874 23.210 91.128 1.00 51.06 189 GLU B CA 1
ATOM 3601 C C . GLU B 1 209 ? 46.394 23.277 91.260 1.00 50.70 189 GLU B C 1
ATOM 3602 O O . GLU B 1 209 ? 46.962 22.719 92.199 1.00 51.69 189 GLU B O 1
ATOM 3608 N N . ILE B 1 210 ? 47.053 23.963 90.328 1.00 48.94 190 ILE B N 1
ATOM 3609 C CA . ILE B 1 210 ? 48.507 24.064 90.356 1.00 46.23 190 ILE B CA 1
ATOM 3610 C C . ILE B 1 210 ? 49.010 25.259 91.157 1.00 44.93 190 ILE B C 1
ATOM 3611 O O . ILE B 1 210 ? 50.190 25.587 91.120 1.00 45.32 190 ILE B O 1
ATOM 3616 N N . GLY B 1 211 ? 48.110 25.909 91.880 1.00 44.30 191 GLY B N 1
ATOM 3617 C CA . GLY B 1 211 ? 48.497 27.046 92.695 1.00 46.10 191 GLY B CA 1
ATOM 3618 C C . GLY B 1 211 ? 49.268 28.159 92.005 1.00 46.51 191 GLY B C 1
ATOM 3619 O O . GLY B 1 211 ? 50.305 28.602 92.499 1.00 46.56 191 GLY B O 1
ATOM 3620 N N . ALA B 1 212 ? 48.756 28.625 90.871 1.00 45.76 192 ALA B N 1
ATOM 3621 C CA . ALA B 1 212 ? 49.401 29.693 90.125 1.00 44.98 192 ALA B CA 1
ATOM 3622 C C . ALA B 1 212 ? 48.408 30.814 89.913 1.00 44.98 192 ALA B C 1
ATOM 3623 O O . ALA B 1 212 ? 47.209 30.573 89.806 1.00 46.14 192 ALA B O 1
ATOM 3625 N N . PRO B 1 213 ? 48.888 32.062 89.858 1.00 43.62 193 PRO B N 1
ATOM 3626 C CA . PRO B 1 213 ? 48.022 33.231 89.652 1.00 44.10 193 PRO B CA 1
ATOM 3627 C C . PRO B 1 213 ? 47.317 33.229 88.287 1.00 45.01 193 PRO B C 1
ATOM 3628 O O . PRO B 1 213 ? 47.963 33.200 87.234 1.00 44.89 193 PRO B O 1
ATOM 3632 N N . VAL B 1 214 ? 45.985 33.261 88.319 1.00 44.74 194 VAL B N 1
ATOM 3633 C CA . VAL B 1 214 ? 45.178 33.240 87.099 1.00 44.12 194 VAL B CA 1
ATOM 3634 C C . VAL B 1 214 ? 45.590 34.299 86.079 1.00 44.84 194 VAL B C 1
ATOM 3635 O O . VAL B 1 214 ? 45.539 34.058 84.877 1.00 43.67 194 VAL B O 1
ATOM 3639 N N . GLU B 1 215 ? 45.989 35.473 86.553 1.00 46.41 195 GLU B N 1
ATOM 3640 C CA . GLU B 1 215 ? 46.411 36.521 85.639 1.00 47.99 195 GLU B CA 1
ATOM 3641 C C . GLU B 1 215 ? 47.567 36.060 84.769 1.00 46.87 195 GLU B C 1
ATOM 3642 O O . GLU B 1 215 ? 47.579 36.314 83.572 1.00 47.43 195 GLU B O 1
ATOM 3648 N N . LEU B 1 216 ? 48.542 35.381 85.363 1.00 44.69 196 LEU B N 1
ATOM 3649 C CA . LEU B 1 216 ? 49.671 34.901 84.586 1.00 42.97 196 LEU B CA 1
ATOM 3650 C C . LEU B 1 216 ? 49.255 33.746 83.672 1.00 43.57 196 LEU B C 1
ATOM 3651 O O . LEU B 1 216 ? 49.823 33.572 82.593 1.00 44.21 196 LEU B O 1
ATOM 3656 N N . LEU B 1 217 ? 48.264 32.960 84.089 1.00 43.06 197 LEU B N 1
ATOM 3657 C CA . LEU B 1 217 ? 47.805 31.855 83.253 1.00 41.48 197 LEU B CA 1
ATOM 3658 C C . LEU B 1 217 ? 47.178 32.390 81.978 1.00 42.06 197 LEU B C 1
ATOM 3659 O O . LEU B 1 217 ? 47.384 31.839 80.897 1.00 42.67 197 LEU B O 1
ATOM 3664 N N . ARG B 1 218 ? 46.416 33.470 82.105 1.00 42.69 198 ARG B N 1
ATOM 3665 C CA . ARG B 1 218 ? 45.766 34.077 80.949 1.00 43.20 198 ARG B CA 1
ATOM 3666 C C . ARG B 1 218 ? 46.837 34.595 80.004 1.00 44.05 198 ARG B C 1
ATOM 3667 O O . ARG B 1 218 ? 46.658 34.605 78.787 1.00 43.93 198 ARG B O 1
ATOM 3675 N N . GLU B 1 219 ? 47.955 35.020 80.584 1.00 45.13 199 GLU B N 1
ATOM 3676 C CA . GLU B 1 219 ? 49.089 35.544 79.827 1.00 46.21 199 GLU B CA 1
ATOM 3677 C C . GLU B 1 219 ? 49.773 34.397 79.082 1.00 44.51 199 GLU B C 1
ATOM 3678 O O . GLU B 1 219 ? 50.115 34.526 77.908 1.00 43.52 199 GLU B O 1
ATOM 3684 N N . VAL B 1 220 ? 49.970 33.275 79.772 1.00 42.88 200 VAL B N 1
ATOM 3685 C CA . VAL B 1 220 ? 50.593 32.111 79.159 1.00 42.50 200 VAL B CA 1
ATOM 3686 C C . VAL B 1 220 ? 49.728 31.639 78.015 1.00 43.30 200 VAL B C 1
ATOM 3687 O O . VAL B 1 220 ? 50.224 31.308 76.948 1.00 42.20 200 VAL B O 1
ATOM 3691 N N . LYS B 1 221 ? 48.422 31.613 78.251 1.00 45.50 201 LYS B N 1
ATOM 3692 C CA . LYS B 1 221 ? 47.468 31.177 77.245 1.00 47.10 201 LYS B CA 1
ATOM 3693 C C . LYS B 1 221 ? 47.579 31.971 75.941 1.00 47.12 201 LYS B C 1
ATOM 3694 O O . LYS B 1 221 ? 47.430 31.408 74.867 1.00 47.74 201 LYS B O 1
ATOM 3700 N N . ARG B 1 222 ? 47.848 33.269 76.021 1.00 47.35 202 ARG B N 1
ATOM 3701 C CA . ARG B 1 222 ? 47.973 34.050 74.801 1.00 49.30 202 ARG B CA 1
ATOM 3702 C C . ARG B 1 222 ? 49.345 33.911 74.156 1.00 49.89 202 ARG B C 1
ATOM 3703 O O . ARG B 1 222 ? 49.438 33.598 72.972 1.00 52.68 202 ARG B O 1
ATOM 3711 N N . LEU B 1 223 ? 50.412 34.126 74.918 1.00 48.68 203 LEU B N 1
ATOM 3712 C CA . LEU B 1 223 ? 51.760 34.000 74.371 1.00 47.61 203 LEU B CA 1
ATOM 3713 C C . LEU B 1 223 ? 52.094 32.589 73.887 1.00 47.30 203 LEU B C 1
ATOM 3714 O O . LEU B 1 223 ? 52.959 32.415 73.040 1.00 47.59 203 LEU B O 1
ATOM 3719 N N . GLY B 1 224 ? 51.417 31.584 74.431 1.00 46.63 204 GLY B N 1
ATOM 3720 C CA . GLY B 1 224 ? 51.691 30.218 74.032 1.00 44.15 204 GLY B CA 1
ATOM 3721 C C . GLY B 1 224 ? 52.993 29.742 74.644 1.00 44.04 204 GLY B C 1
ATOM 3722 O O . GLY B 1 224 ? 53.527 28.706 74.255 1.00 44.33 204 GLY B O 1
ATOM 3723 N N . ARG B 1 225 ? 53.493 30.495 75.623 1.00 43.05 205 ARG B N 1
ATOM 3724 C CA . ARG B 1 225 ? 54.751 30.173 76.297 1.00 41.88 205 ARG B CA 1
ATOM 3725 C C . ARG B 1 225 ? 54.818 30.926 77.626 1.00 41.08 205 ARG B C 1
ATOM 3726 O O . ARG B 1 225 ? 53.925 31.722 77.935 1.00 41.05 205 ARG B O 1
ATOM 3734 N N . LEU B 1 226 ? 55.875 30.682 78.405 1.00 38.83 206 LEU B N 1
ATOM 3735 C CA . LEU B 1 226 ? 56.053 31.387 79.676 1.00 37.12 206 LEU B CA 1
ATOM 3736 C C . LEU B 1 226 ? 56.224 32.868 79.382 1.00 37.00 206 LEU B C 1
ATOM 3737 O O . LEU B 1 226 ? 56.648 33.246 78.300 1.00 37.74 206 LEU B O 1
ATOM 3742 N N . PRO B 1 227 ? 55.886 33.733 80.334 1.00 36.99 207 PRO B N 1
ATOM 3743 C CA . PRO B 1 227 ? 56.063 35.156 80.031 1.00 36.46 207 PRO B CA 1
ATOM 3744 C C . PRO B 1 227 ? 57.487 35.690 80.222 1.00 35.73 207 PRO B C 1
ATOM 3745 O O . PRO B 1 227 ? 57.698 36.901 80.196 1.00 36.66 207 PRO B O 1
ATOM 3749 N N . VAL B 1 228 ? 58.447 34.788 80.431 1.00 33.77 208 VAL B N 1
ATOM 3750 C CA . VAL B 1 228 ? 59.862 35.151 80.583 1.00 33.78 208 VAL B CA 1
ATOM 3751 C C . VAL B 1 228 ? 60.708 34.010 80.032 1.00 34.72 208 VAL B C 1
ATOM 3752 O O . VAL B 1 228 ? 60.201 32.911 79.814 1.00 34.42 208 VAL B O 1
ATOM 3756 N N . VAL B 1 229 ? 61.996 34.268 79.822 1.00 35.58 209 VAL B N 1
ATOM 3757 C CA . VAL B 1 229 ? 62.917 33.261 79.297 1.00 34.93 209 VAL B CA 1
ATOM 3758 C C . VAL B 1 229 ? 63.034 32.059 80.228 1.00 35.21 209 VAL B C 1
ATOM 3759 O O . VAL B 1 229 ? 63.156 32.235 81.435 1.00 35.46 209 VAL B O 1
ATOM 3763 N N . ASN B 1 230 ? 63.012 30.849 79.668 1.00 34.87 210 ASN B N 1
ATOM 3764 C CA . ASN B 1 230 ? 63.116 29.629 80.470 1.00 35.57 210 ASN B CA 1
ATOM 3765 C C . ASN B 1 230 ? 64.327 28.776 80.069 1.00 35.92 210 ASN B C 1
ATOM 3766 O O . ASN B 1 230 ? 64.428 28.275 78.948 1.00 35.07 210 ASN B O 1
ATOM 3771 N N . PHE B 1 231 ? 65.252 28.615 81.002 1.00 34.79 211 PHE B N 1
ATOM 3772 C CA . PHE B 1 231 ? 66.447 27.836 80.740 1.00 35.57 211 PHE B CA 1
ATOM 3773 C C . PHE B 1 231 ? 66.438 26.467 81.413 1.00 34.34 211 PHE B C 1
ATOM 3774 O O . PHE B 1 231 ? 65.829 26.278 82.458 1.00 32.89 211 PHE B O 1
ATOM 3782 N N . ALA B 1 232 ? 67.126 25.514 80.797 1.00 35.61 212 ALA B N 1
ATOM 3783 C CA . ALA B 1 232 ? 67.253 24.173 81.350 1.00 36.30 212 ALA B CA 1
ATOM 3784 C C . ALA B 1 232 ? 68.468 24.231 82.271 1.00 36.70 212 ALA B C 1
ATOM 3785 O O . ALA B 1 232 ? 69.425 24.956 81.987 1.00 37.70 212 ALA B O 1
ATOM 3787 N N . ALA B 1 233 ? 68.442 23.478 83.365 1.00 35.65 213 ALA B N 1
ATOM 3788 C CA . ALA B 1 233 ? 69.558 23.499 84.301 1.00 35.38 213 ALA B CA 1
ATOM 3789 C C . ALA B 1 233 ? 69.609 22.280 85.188 1.00 37.15 213 ALA B C 1
ATOM 3790 O O . ALA B 1 233 ? 68.578 21.728 85.546 1.00 39.82 213 ALA B O 1
ATOM 3792 N N . GLY B 1 234 ? 70.817 21.871 85.555 1.00 38.13 214 GLY B N 1
ATOM 3793 C CA . GLY B 1 234 ? 70.973 20.730 86.436 1.00 37.53 214 GLY B CA 1
ATOM 3794 C C . GLY B 1 234 ? 71.203 19.397 85.756 1.00 38.60 214 GLY B C 1
ATOM 3795 O O . GLY B 1 234 ? 70.281 18.801 85.193 1.00 38.50 214 GLY B O 1
ATOM 3796 N N . GLY B 1 235 ? 72.444 18.925 85.795 1.00 38.65 215 GLY B N 1
ATOM 3797 C CA . GLY B 1 235 ? 72.751 17.635 85.206 1.00 38.37 215 GLY B CA 1
ATOM 3798 C C . GLY B 1 235 ? 73.301 17.605 83.799 1.00 38.34 215 GLY B C 1
ATOM 3799 O O . GLY B 1 235 ? 73.613 16.536 83.285 1.00 41.33 215 GLY B O 1
ATOM 3800 N N . VAL B 1 236 ? 73.422 18.753 83.154 1.00 37.61 216 VAL B N 1
ATOM 3801 C CA . VAL B 1 236 ? 73.957 18.750 81.807 1.00 36.94 216 VAL B CA 1
ATOM 3802 C C . VAL B 1 236 ? 75.459 18.501 81.907 1.00 39.02 216 VAL B C 1
ATOM 3803 O O . VAL B 1 236 ? 76.189 19.273 82.528 1.00 39.87 216 VAL B O 1
ATOM 3807 N N . ALA B 1 237 ? 75.910 17.407 81.303 1.00 39.32 217 ALA B N 1
ATOM 3808 C CA . ALA B 1 237 ? 77.310 17.027 81.375 1.00 40.11 217 ALA B CA 1
ATOM 3809 C C . ALA B 1 237 ? 77.991 16.739 80.047 1.00 40.82 217 ALA B C 1
ATOM 3810 O O . ALA B 1 237 ? 79.193 16.485 80.019 1.00 43.80 217 ALA B O 1
ATOM 3812 N N . THR B 1 238 ? 77.235 16.759 78.956 1.00 41.02 218 THR B N 1
ATOM 3813 C CA . THR B 1 238 ? 77.787 16.487 77.629 1.00 39.37 218 THR B CA 1
ATOM 3814 C C . THR B 1 238 ? 77.008 17.248 76.554 1.00 40.39 218 THR B C 1
ATOM 3815 O O . THR B 1 238 ? 75.823 17.533 76.721 1.00 40.71 218 THR B O 1
ATOM 3819 N N . PRO B 1 239 ? 77.662 17.572 75.425 1.00 40.42 219 PRO B N 1
ATOM 3820 C CA . PRO B 1 239 ? 76.996 18.301 74.340 1.00 38.47 219 PRO B CA 1
ATOM 3821 C C . PRO B 1 239 ? 75.621 17.719 74.015 1.00 37.55 219 PRO B C 1
ATOM 3822 O O . PRO B 1 239 ? 74.650 18.456 73.838 1.00 37.08 219 PRO B O 1
ATOM 3826 N N . ALA B 1 240 ? 75.539 16.393 73.943 1.00 37.02 220 ALA B N 1
ATOM 3827 C CA . ALA B 1 240 ? 74.269 15.737 73.639 1.00 37.39 220 ALA B CA 1
ATOM 3828 C C . ALA B 1 240 ? 73.196 16.162 74.629 1.00 37.71 220 ALA B C 1
ATOM 3829 O O . ALA B 1 240 ? 72.068 16.445 74.239 1.00 35.89 220 ALA B O 1
ATOM 3831 N N . ASP B 1 241 ? 73.554 16.202 75.910 1.00 39.54 221 ASP B N 1
ATOM 3832 C CA . ASP B 1 241 ? 72.617 16.615 76.949 1.00 40.22 221 ASP B CA 1
ATOM 3833 C C . ASP B 1 241 ? 72.084 18.016 76.635 1.00 38.86 221 ASP B C 1
ATOM 3834 O O . ASP B 1 241 ? 70.872 18.246 76.655 1.00 38.53 221 ASP B O 1
ATOM 3839 N N . ALA B 1 242 ? 72.987 18.946 76.329 1.00 37.14 222 ALA B N 1
ATOM 3840 C CA . ALA B 1 242 ? 72.585 20.319 76.020 1.00 36.11 222 ALA B CA 1
ATOM 3841 C C . ALA B 1 242 ? 71.624 20.370 74.839 1.00 36.60 222 ALA B C 1
ATOM 3842 O O . ALA B 1 242 ? 70.618 21.069 74.884 1.00 36.45 222 ALA B O 1
ATOM 3844 N N . ALA B 1 243 ? 71.936 19.628 73.779 1.00 37.44 223 ALA B N 1
ATOM 3845 C CA . ALA B 1 243 ? 71.080 19.588 72.597 1.00 36.58 223 ALA B CA 1
ATOM 3846 C C . ALA B 1 243 ? 69.685 19.058 72.955 1.00 36.38 223 ALA B C 1
ATOM 3847 O O . ALA B 1 243 ? 68.677 19.571 72.487 1.00 33.93 223 ALA B O 1
ATOM 3849 N N . LEU B 1 244 ? 69.638 18.031 73.793 1.00 37.15 224 LEU B N 1
ATOM 3850 C CA . LEU B 1 244 ? 68.375 17.447 74.212 1.00 36.83 224 LEU B CA 1
ATOM 3851 C C . LEU B 1 244 ? 67.508 18.504 74.886 1.00 36.91 224 LEU B C 1
ATOM 3852 O O . LEU B 1 244 ? 66.330 18.672 74.562 1.00 34.34 224 LEU B O 1
ATOM 3857 N N . MET B 1 245 ? 68.093 19.214 75.838 1.00 36.98 225 MET B N 1
ATOM 3858 C CA . MET B 1 245 ? 67.353 20.252 76.534 1.00 37.24 225 MET B CA 1
ATOM 3859 C C . MET B 1 245 ? 66.684 21.190 75.544 1.00 36.62 225 MET B C 1
ATOM 3860 O O . MET B 1 245 ? 65.539 21.590 75.738 1.00 35.13 225 MET B O 1
ATOM 3865 N N . MET B 1 246 ? 67.398 21.534 74.477 1.00 36.77 226 MET B N 1
ATOM 3866 C CA . MET B 1 246 ? 66.844 22.422 73.467 1.00 36.66 226 MET B CA 1
ATOM 3867 C C . MET B 1 246 ? 65.727 21.715 72.706 1.00 36.68 226 MET B C 1
ATOM 3868 O O . MET B 1 246 ? 64.718 22.324 72.369 1.00 36.53 226 MET B O 1
ATOM 3873 N N . MET B 1 247 ? 65.910 20.423 72.448 1.00 37.46 227 MET B N 1
ATOM 3874 C CA . MET B 1 247 ? 64.905 19.636 71.747 1.00 36.31 227 MET B CA 1
ATOM 3875 C C . MET B 1 247 ? 63.628 19.593 72.568 1.00 36.19 227 MET B C 1
ATOM 3876 O O . MET B 1 247 ? 62.538 19.473 72.024 1.00 37.47 227 MET B O 1
ATOM 3881 N N . LEU B 1 248 ? 63.768 19.689 73.883 1.00 34.10 228 LEU B N 1
ATOM 3882 C CA . LEU B 1 248 ? 62.616 19.674 74.763 1.00 31.94 228 LEU B CA 1
ATOM 3883 C C . LEU B 1 248 ? 62.009 21.064 74.953 1.00 31.96 228 LEU B C 1
ATOM 3884 O O . LEU B 1 248 ? 61.067 21.238 75.720 1.00 33.92 228 LEU B O 1
ATOM 3889 N N . GLY B 1 249 ? 62.547 22.063 74.271 1.00 29.23 229 GLY B N 1
ATOM 3890 C CA . GLY B 1 249 ? 61.953 23.380 74.382 1.00 29.84 229 GLY B CA 1
ATOM 3891 C C . GLY B 1 249 ? 62.595 24.448 75.241 1.00 31.11 229 GLY B C 1
ATOM 3892 O O . GLY B 1 249 ? 61.966 25.479 75.514 1.00 31.66 229 GLY B O 1
ATOM 3893 N N . ALA B 1 250 ? 63.838 24.239 75.664 1.00 32.00 230 ALA B N 1
ATOM 3894 C CA . ALA B 1 250 ? 64.512 25.238 76.490 1.00 32.04 230 ALA B CA 1
ATOM 3895 C C . ALA B 1 250 ? 65.009 26.407 75.653 1.00 32.47 230 ALA B C 1
ATOM 3896 O O . ALA B 1 250 ? 65.192 26.275 74.450 1.00 33.87 230 ALA B O 1
ATOM 3898 N N . ASP B 1 251 ? 65.208 27.554 76.294 1.00 33.64 231 ASP B N 1
ATOM 3899 C CA . ASP B 1 251 ? 65.711 28.733 75.608 1.00 36.24 231 ASP B CA 1
ATOM 3900 C C . ASP B 1 251 ? 67.247 28.756 75.664 1.00 38.15 231 ASP B C 1
ATOM 3901 O O . ASP B 1 251 ? 67.891 29.527 74.952 1.00 40.75 231 ASP B O 1
ATOM 3906 N N . GLY B 1 252 ? 67.821 27.902 76.508 1.00 35.69 232 GLY B N 1
ATOM 3907 C CA . GLY B 1 252 ? 69.259 27.837 76.669 1.00 34.17 232 GLY B CA 1
ATOM 3908 C C . GLY B 1 252 ? 69.562 26.989 77.887 1.00 35.80 232 GLY B C 1
ATOM 3909 O O . GLY B 1 252 ? 68.636 26.512 78.532 1.00 36.04 232 GLY B O 1
ATOM 3910 N N . VAL B 1 253 ? 70.834 26.795 78.227 1.00 36.37 233 VAL B N 1
ATOM 3911 C CA . VAL B 1 253 ? 71.149 25.962 79.380 1.00 36.26 233 VAL B CA 1
ATOM 3912 C C . VAL B 1 253 ? 72.166 26.554 80.308 1.00 37.49 233 VAL B C 1
ATOM 3913 O O . VAL B 1 253 ? 73.010 27.342 79.895 1.00 37.01 233 VAL B O 1
ATOM 3917 N N . PHE B 1 254 ? 72.067 26.151 81.572 1.00 38.07 234 PHE B N 1
ATOM 3918 C CA . PHE B 1 254 ? 72.997 26.561 82.613 1.00 38.41 234 PHE B CA 1
ATOM 3919 C C . PHE B 1 254 ? 73.856 25.320 82.817 1.00 40.50 234 PHE B C 1
ATOM 3920 O O . PHE B 1 254 ? 73.326 24.215 82.989 1.00 41.81 234 PHE B O 1
ATOM 3928 N N . VAL B 1 255 ? 75.172 25.486 82.788 1.00 41.80 235 VAL B N 1
ATOM 3929 C CA . VAL B 1 255 ? 76.070 24.361 83.002 1.00 42.13 235 VAL B CA 1
ATOM 3930 C C . VAL B 1 255 ? 77.080 24.773 84.053 1.00 44.53 235 VAL B C 1
ATOM 3931 O O . VAL B 1 255 ? 77.779 25.771 83.879 1.00 44.80 235 VAL B O 1
ATOM 3935 N N . GLY B 1 256 ? 77.136 24.020 85.151 1.00 47.22 236 GLY B N 1
ATOM 3936 C CA . GLY B 1 256 ? 78.070 24.332 86.217 1.00 49.54 236 GLY B CA 1
ATOM 3937 C C . GLY B 1 256 ? 79.185 23.312 86.340 1.00 51.34 236 GLY B C 1
ATOM 3938 O O . GLY B 1 256 ? 80.313 23.520 85.868 1.00 51.11 236 GLY B O 1
ATOM 3939 N N . SER B 1 257 ? 78.848 22.190 86.963 1.00 52.87 237 SER B N 1
ATOM 3940 C CA . SER B 1 257 ? 79.790 21.103 87.198 1.00 54.55 237 SER B CA 1
ATOM 3941 C C . SER B 1 257 ? 80.240 20.373 85.937 1.00 55.30 237 SER B C 1
ATOM 3942 O O . SER B 1 257 ? 81.413 20.033 85.792 1.00 55.12 237 SER B O 1
ATOM 3945 N N . GLY B 1 258 ? 79.301 20.139 85.028 1.00 56.63 238 GLY B N 1
ATOM 3946 C CA . GLY B 1 258 ? 79.601 19.421 83.800 1.00 57.78 238 GLY B CA 1
ATOM 3947 C C . GLY B 1 258 ? 80.778 19.848 82.935 1.00 57.88 238 GLY B C 1
ATOM 3948 O O . GLY B 1 258 ? 81.283 19.035 82.155 1.00 58.92 238 GLY B O 1
ATOM 3949 N N . ILE B 1 259 ? 81.213 21.102 83.054 1.00 56.95 239 ILE B N 1
ATOM 3950 C CA . ILE B 1 259 ? 82.329 21.604 82.247 1.00 55.11 239 ILE B CA 1
ATOM 3951 C C . ILE B 1 259 ? 83.673 21.528 82.951 1.00 55.18 239 ILE B C 1
ATOM 3952 O O . ILE B 1 259 ? 84.611 20.921 82.447 1.00 53.42 239 ILE B O 1
ATOM 3957 N N . PHE B 1 260 ? 83.768 22.136 84.122 1.00 56.99 240 PHE B N 1
ATOM 3958 C CA . PHE B 1 260 ? 85.032 22.141 84.824 1.00 59.19 240 PHE B CA 1
ATOM 3959 C C . PHE B 1 260 ? 85.344 20.861 85.577 1.00 61.39 240 PHE B C 1
ATOM 3960 O O . PHE B 1 260 ? 86.479 20.658 86.007 1.00 62.52 240 PHE B O 1
ATOM 3968 N N . LYS B 1 261 ? 84.351 19.986 85.710 1.00 63.39 241 LYS B N 1
ATOM 3969 C CA . LYS B 1 261 ? 84.557 18.706 86.387 1.00 64.43 241 LYS B CA 1
ATOM 3970 C C . LYS B 1 261 ? 84.935 17.617 85.380 1.00 65.43 241 LYS B C 1
ATOM 3971 O O . LYS B 1 261 ? 85.004 16.440 85.719 1.00 65.81 241 LYS B O 1
ATOM 3977 N N . SER B 1 262 ? 85.177 18.019 84.138 1.00 66.08 242 SER B N 1
ATOM 3978 C CA . SER B 1 262 ? 85.564 17.083 83.090 1.00 65.67 242 SER B CA 1
ATOM 3979 C C . SER B 1 262 ? 87.063 17.223 82.834 1.00 66.02 242 SER B C 1
ATOM 3980 O O . SER B 1 262 ? 87.700 18.150 83.342 1.00 64.50 242 SER B O 1
ATOM 3983 N N . LYS B 1 263 ? 87.615 16.309 82.039 1.00 66.99 243 LYS B N 1
ATOM 3984 C CA . LYS B 1 263 ? 89.037 16.325 81.721 1.00 67.79 243 LYS B CA 1
ATOM 3985 C C . LYS B 1 263 ? 89.504 17.616 81.077 1.00 68.07 243 LYS B C 1
ATOM 3986 O O . LYS B 1 263 ? 90.333 18.321 81.641 1.00 69.30 243 LYS B O 1
ATOM 3992 N N . ASP B 1 264 ? 88.981 17.935 79.899 1.00 67.88 244 ASP B N 1
ATOM 3993 C CA . ASP B 1 264 ? 89.403 19.156 79.219 1.00 68.29 244 ASP B CA 1
ATOM 3994 C C . ASP B 1 264 ? 88.285 20.192 79.166 1.00 68.09 244 ASP B C 1
ATOM 3995 O O . ASP B 1 264 ? 87.538 20.268 78.191 1.00 67.41 244 ASP B O 1
ATOM 4000 N N . PRO B 1 265 ? 88.168 21.015 80.222 1.00 67.84 245 PRO B N 1
ATOM 4001 C CA . PRO B 1 265 ? 87.137 22.049 80.303 1.00 66.88 245 PRO B CA 1
ATOM 4002 C C . PRO B 1 265 ? 87.019 22.966 79.098 1.00 65.94 245 PRO B C 1
ATOM 4003 O O . PRO B 1 265 ? 85.927 23.136 78.559 1.00 67.28 245 PRO B O 1
ATOM 4007 N N . ARG B 1 266 ? 88.122 23.556 78.661 1.00 64.59 246 ARG B N 1
ATOM 4008 C CA . ARG B 1 266 ? 88.029 24.451 77.519 1.00 64.74 246 ARG B CA 1
ATOM 4009 C C . ARG B 1 266 ? 87.423 23.735 76.320 1.00 62.84 246 ARG B C 1
ATOM 4010 O O . ARG B 1 266 ? 86.590 24.297 75.605 1.00 61.02 246 ARG B O 1
ATOM 4018 N N . LYS B 1 267 ? 87.838 22.489 76.117 1.00 61.13 247 LYS B N 1
ATOM 4019 C CA . LYS B 1 267 ? 87.345 21.678 75.012 1.00 60.21 247 LYS B CA 1
ATOM 4020 C C . LYS B 1 267 ? 85.838 21.452 75.175 1.00 58.55 247 LYS B C 1
ATOM 4021 O O . LYS B 1 267 ? 85.053 21.751 74.273 1.00 59.59 247 LYS B O 1
ATOM 4027 N N . MET B 1 268 ? 85.442 20.933 76.335 1.00 54.98 248 MET B N 1
ATOM 4028 C CA . MET B 1 268 ? 84.038 20.664 76.629 1.00 51.61 248 MET B CA 1
ATOM 4029 C C . MET B 1 268 ? 83.190 21.914 76.476 1.00 49.95 248 MET B C 1
ATOM 4030 O O . MET B 1 268 ? 82.116 21.872 75.880 1.00 49.80 248 MET B O 1
ATOM 4035 N N . ALA B 1 269 ? 83.677 23.023 77.021 1.00 48.23 249 ALA B N 1
ATOM 4036 C CA . ALA B 1 269 ? 82.964 24.293 76.971 1.00 46.94 249 ALA B CA 1
ATOM 4037 C C . ALA B 1 269 ? 82.598 24.755 75.562 1.00 47.39 249 ALA B C 1
ATOM 4038 O O . ALA B 1 269 ? 81.458 25.148 75.307 1.00 47.96 249 ALA B O 1
ATOM 4040 N N . LYS B 1 270 ? 83.556 24.727 74.645 1.00 47.51 250 LYS B N 1
ATOM 4041 C CA . LYS B 1 270 ? 83.275 25.159 73.280 1.00 48.04 250 LYS B CA 1
ATOM 4042 C C . LYS B 1 270 ? 82.192 24.293 72.637 1.00 46.15 250 LYS B C 1
ATOM 4043 O O . LYS B 1 270 ? 81.386 24.775 71.836 1.00 45.14 250 LYS B O 1
ATOM 4049 N N . ALA B 1 271 ? 82.184 23.012 72.996 1.00 44.09 251 ALA B N 1
ATOM 4050 C CA . ALA B 1 271 ? 81.214 22.063 72.461 1.00 42.13 251 ALA B CA 1
ATOM 4051 C C . ALA B 1 271 ? 79.800 22.365 72.964 1.00 42.37 251 ALA B C 1
ATOM 4052 O O . ALA B 1 271 ? 78.839 22.325 72.199 1.00 40.96 251 ALA B O 1
ATOM 4054 N N . MET B 1 272 ? 79.680 22.655 74.255 1.00 42.43 252 MET B N 1
ATOM 4055 C CA . MET B 1 272 ? 78.392 22.973 74.842 1.00 41.59 252 MET B CA 1
ATOM 4056 C C . MET B 1 272 ? 77.796 24.140 74.077 1.00 40.92 252 MET B C 1
ATOM 4057 O O . MET B 1 272 ? 76.663 24.062 73.597 1.00 41.88 252 MET B O 1
ATOM 4062 N N . VAL B 1 273 ? 78.561 25.223 73.968 1.00 38.13 253 VAL B N 1
ATOM 4063 C CA . VAL B 1 273 ? 78.096 26.409 73.260 1.00 36.92 253 VAL B CA 1
ATOM 4064 C C . VAL B 1 273 ? 77.577 26.064 71.867 1.00 37.35 253 VAL B C 1
ATOM 4065 O O . VAL B 1 273 ? 76.540 26.559 71.451 1.00 38.34 253 VAL B O 1
ATOM 4069 N N . LEU B 1 274 ? 78.286 25.202 71.155 1.00 37.55 254 LEU B N 1
ATOM 4070 C CA . LEU B 1 274 ? 77.864 24.830 69.813 1.00 38.16 254 LEU B CA 1
ATOM 4071 C C . LEU B 1 274 ? 76.670 23.872 69.774 1.00 37.66 254 LEU B C 1
ATOM 4072 O O . LEU B 1 274 ? 75.916 23.866 68.812 1.00 37.75 254 LEU B O 1
ATOM 4077 N N . ALA B 1 275 ? 76.495 23.063 70.808 1.00 38.69 255 ALA B N 1
ATOM 4078 C CA . ALA B 1 275 ? 75.386 22.117 70.825 1.00 37.93 255 ALA B CA 1
ATOM 4079 C C . ALA B 1 275 ? 74.077 22.854 71.031 1.00 38.37 255 ALA B C 1
ATOM 4080 O O . ALA B 1 275 ? 73.054 22.488 70.457 1.00 39.93 255 ALA B O 1
ATOM 4082 N N . VAL B 1 276 ? 74.098 23.893 71.854 1.00 37.20 256 VAL B N 1
ATOM 4083 C CA . VAL B 1 276 ? 72.887 24.659 72.085 1.00 37.58 256 VAL B CA 1
ATOM 4084 C C . VAL B 1 276 ? 72.462 25.397 70.816 1.00 39.64 256 VAL B C 1
ATOM 4085 O O . VAL B 1 276 ? 71.275 25.605 70.576 1.00 40.78 256 VAL B O 1
ATOM 4089 N N . THR B 1 277 ? 73.432 25.784 69.998 1.00 40.46 257 THR B N 1
ATOM 4090 C CA . THR B 1 277 ? 73.138 26.491 68.755 1.00 41.81 257 THR B CA 1
ATOM 4091 C C . THR B 1 277 ? 72.720 25.532 67.633 1.00 42.21 257 THR B C 1
ATOM 4092 O O . THR B 1 277 ? 71.776 25.797 66.884 1.00 42.27 257 THR B O 1
ATOM 4096 N N . TYR B 1 278 ? 73.421 24.413 67.528 1.00 41.74 258 TYR B N 1
ATOM 4097 C CA . TYR B 1 278 ? 73.147 23.442 66.487 1.00 42.13 258 TYR B CA 1
ATOM 4098 C C . TYR B 1 278 ? 72.524 22.156 67.006 1.00 43.47 258 TYR B C 1
ATOM 4099 O O . TYR B 1 278 ? 72.890 21.063 66.566 1.00 44.27 258 TYR B O 1
ATOM 4108 N N . TRP B 1 279 ? 71.571 22.287 67.928 1.00 44.11 259 TRP B N 1
ATOM 4109 C CA . TRP B 1 279 ? 70.904 21.123 68.506 1.00 43.44 259 TRP B CA 1
ATOM 4110 C C . TRP B 1 279 ? 70.108 20.331 67.474 1.00 43.98 259 TRP B C 1
ATOM 4111 O O . TRP B 1 279 ? 69.864 19.139 67.654 1.00 44.73 259 TRP B O 1
ATOM 4122 N N . ASP B 1 280 ? 69.697 20.988 66.395 1.00 44.25 260 ASP B N 1
ATOM 4123 C CA . ASP B 1 280 ? 68.953 20.300 65.346 1.00 45.86 260 ASP B CA 1
ATOM 4124 C C . ASP B 1 280 ? 69.828 19.944 64.144 1.00 43.64 260 ASP B C 1
ATOM 4125 O O . ASP B 1 280 ? 69.319 19.705 63.062 1.00 42.85 260 ASP B O 1
ATOM 4130 N N . ASN B 1 281 ? 71.142 19.897 64.338 1.00 42.70 261 ASN B N 1
ATOM 4131 C CA . ASN B 1 281 ? 72.061 19.556 63.257 1.00 41.80 261 ASN B CA 1
ATOM 4132 C C . ASN B 1 281 ? 72.946 18.364 63.648 1.00 40.89 261 ASN B C 1
ATOM 4133 O O . ASN B 1 281 ? 74.035 18.534 64.208 1.00 41.01 261 ASN B O 1
ATOM 4138 N N . PRO B 1 282 ? 72.489 17.136 63.349 1.00 38.81 262 PRO B N 1
ATOM 4139 C CA . PRO B 1 282 ? 73.243 15.926 63.678 1.00 37.25 262 PRO B CA 1
ATOM 4140 C C . PRO B 1 282 ? 74.679 15.951 63.192 1.00 37.04 262 PRO B C 1
ATOM 4141 O O . PRO B 1 282 ? 75.583 15.511 63.900 1.00 37.94 262 PRO B O 1
ATOM 4145 N N . ARG B 1 283 ? 74.901 16.459 61.987 1.00 36.46 263 ARG B N 1
ATOM 4146 C CA . ARG B 1 283 ? 76.257 16.494 61.466 1.00 37.03 263 ARG B CA 1
ATOM 4147 C C . ARG B 1 283 ? 77.146 17.255 62.428 1.00 36.54 263 ARG B C 1
ATOM 4148 O O . ARG B 1 283 ? 78.210 16.776 62.829 1.00 35.98 263 ARG B O 1
ATOM 4156 N N . ILE B 1 284 ? 76.689 18.435 62.817 1.00 34.66 264 ILE B N 1
ATOM 4157 C CA . ILE B 1 284 ? 77.456 19.265 63.724 1.00 35.31 264 ILE B CA 1
ATOM 4158 C C . ILE B 1 284 ? 77.538 18.714 65.145 1.00 34.49 264 ILE B C 1
ATOM 4159 O O . ILE B 1 284 ? 78.583 18.812 65.795 1.00 33.10 264 ILE B O 1
ATOM 4164 N N . LEU B 1 285 ? 76.442 18.141 65.630 1.00 34.71 265 LEU B N 1
ATOM 4165 C CA . LEU B 1 285 ? 76.443 17.579 66.966 1.00 34.57 265 LEU B CA 1
ATOM 4166 C C . LEU B 1 285 ? 77.490 16.489 67.039 1.00 35.65 265 LEU B C 1
ATOM 4167 O O . LEU B 1 285 ? 78.170 16.363 68.050 1.00 36.06 265 LEU B O 1
ATOM 4172 N N . LEU B 1 286 ? 77.617 15.706 65.965 1.00 36.40 266 LEU B N 1
ATOM 4173 C CA . LEU B 1 286 ? 78.593 14.616 65.918 1.00 37.56 266 LEU B CA 1
ATOM 4174 C C . LEU B 1 286 ? 80.007 15.158 65.853 1.00 38.85 266 LEU B C 1
ATOM 4175 O O . LEU B 1 286 ? 80.914 14.605 66.463 1.00 38.13 266 LEU B O 1
ATOM 4180 N N . LYS B 1 287 ? 80.183 16.243 65.107 1.00 40.97 267 LYS B N 1
ATOM 4181 C CA . LYS B 1 287 ? 81.482 16.874 64.963 1.00 43.10 267 LYS B CA 1
ATOM 4182 C C . LYS B 1 287 ? 82.013 17.342 66.324 1.00 44.16 267 LYS B C 1
ATOM 4183 O O . LYS B 1 287 ? 83.149 17.034 66.696 1.00 44.59 267 LYS B O 1
ATOM 4189 N N . ILE B 1 288 ? 81.191 18.072 67.071 1.00 44.72 268 ILE B N 1
ATOM 4190 C CA . ILE B 1 288 ? 81.613 18.587 68.367 1.00 46.21 268 ILE B CA 1
ATOM 4191 C C . ILE B 1 288 ? 81.696 17.504 69.428 1.00 48.58 268 ILE B C 1
ATOM 4192 O O . ILE B 1 288 ? 82.170 17.750 70.534 1.00 49.55 268 ILE B O 1
ATOM 4197 N N . SER B 1 289 ? 81.235 16.306 69.083 1.00 50.32 269 SER B N 1
ATOM 4198 C CA . SER B 1 289 ? 81.262 15.173 70.004 1.00 52.80 269 SER B CA 1
ATOM 4199 C C . SER B 1 289 ? 82.439 14.242 69.734 1.00 55.86 269 SER B C 1
ATOM 4200 O O . SER B 1 289 ? 82.804 13.463 70.607 1.00 56.08 269 SER B O 1
ATOM 4203 N N . GLU B 1 290 ? 83.010 14.316 68.526 1.00 59.47 270 GLU B N 1
ATOM 4204 C CA . GLU B 1 290 ? 84.147 13.475 68.123 1.00 61.84 270 GLU B CA 1
ATOM 4205 C C . GLU B 1 290 ? 85.170 13.400 69.234 1.00 64.71 270 GLU B C 1
ATOM 4206 O O . GLU B 1 290 ? 85.771 12.356 69.476 1.00 65.27 270 GLU B O 1
ATOM 4212 N N . ASP B 1 291 ? 85.375 14.523 69.902 1.00 67.69 271 ASP B N 1
ATOM 4213 C CA . ASP B 1 291 ? 86.302 14.567 71.008 1.00 72.08 271 ASP B CA 1
ATOM 4214 C C . ASP B 1 291 ? 85.880 15.665 71.961 1.00 75.01 271 ASP B C 1
ATOM 4215 O O . ASP B 1 291 ? 85.663 16.807 71.553 1.00 77.39 271 ASP B O 1
ATOM 4220 N N . ILE B 1 292 ? 85.766 15.320 73.235 1.00 76.35 272 ILE B N 1
ATOM 4221 C CA . ILE B 1 292 ? 85.356 16.288 74.239 1.00 78.12 272 ILE B CA 1
ATOM 4222 C C . ILE B 1 292 ? 86.046 15.997 75.562 1.00 80.18 272 ILE B C 1
ATOM 4223 O O . ILE B 1 292 ? 86.004 16.802 76.495 1.00 80.74 272 ILE B O 1
ATOM 4228 N N . GLY B 1 293 ? 86.687 14.837 75.637 1.00 81.91 273 GLY B N 1
ATOM 4229 C CA . GLY B 1 293 ? 87.355 14.459 76.863 1.00 83.89 273 GLY B CA 1
ATOM 4230 C C . GLY B 1 293 ? 86.444 13.532 77.636 1.00 84.87 273 GLY B C 1
ATOM 4231 O O . GLY B 1 293 ? 85.552 12.914 77.052 1.00 85.19 273 GLY B O 1
ATOM 4232 N N . GLU B 1 294 ? 86.655 13.443 78.945 1.00 85.65 274 GLU B N 1
ATOM 4233 C CA . GLU B 1 294 ? 85.855 12.571 79.795 1.00 86.17 274 GLU B CA 1
ATOM 4234 C C . GLU B 1 294 ? 84.889 13.377 80.653 1.00 84.89 274 GLU B C 1
ATOM 4235 O O . GLU B 1 294 ? 85.307 14.120 81.543 1.00 85.43 274 GLU B O 1
ATOM 4241 N N . PRO B 1 295 ? 83.578 13.243 80.394 1.00 83.12 275 PRO B N 1
ATOM 4242 C CA . PRO B 1 295 ? 82.557 13.968 81.156 1.00 82.36 275 PRO B CA 1
ATOM 4243 C C . PRO B 1 295 ? 82.665 13.560 82.612 1.00 82.07 275 PRO B C 1
ATOM 4244 O O . PRO B 1 295 ? 83.158 12.476 82.913 1.00 82.10 275 PRO B O 1
ATOM 4248 N N . MET B 1 296 ? 82.212 14.418 83.517 1.00 81.71 276 MET B N 1
ATOM 4249 C CA . MET B 1 296 ? 82.265 14.081 84.933 1.00 81.53 276 MET B CA 1
ATOM 4250 C C . MET B 1 296 ? 81.637 12.695 85.124 1.00 83.61 276 MET B C 1
ATOM 4251 O O . MET B 1 296 ? 80.762 12.303 84.351 1.00 84.18 276 MET B O 1
ATOM 4256 N N . ARG B 1 297 ? 82.085 11.948 86.131 1.00 86.19 277 ARG B N 1
ATOM 4257 C CA . ARG B 1 297 ? 81.540 10.609 86.376 1.00 87.84 277 ARG B CA 1
ATOM 4258 C C . ARG B 1 297 ? 80.059 10.647 86.734 1.00 86.87 277 ARG B C 1
ATOM 4259 O O . ARG B 1 297 ? 79.277 9.803 86.291 1.00 86.11 277 ARG B O 1
ATOM 4267 N N . GLY B 1 298 ? 79.679 11.630 87.540 1.00 86.24 278 GLY B N 1
ATOM 4268 C CA . GLY B 1 298 ? 78.289 11.751 87.927 1.00 86.91 278 GLY B CA 1
ATOM 4269 C C . GLY B 1 298 ? 77.910 10.900 89.124 1.00 87.36 278 GLY B C 1
ATOM 4270 O O . GLY B 1 298 ? 78.598 9.937 89.468 1.00 86.15 278 GLY B O 1
ATOM 4271 N N . LEU B 1 299 ? 76.800 11.264 89.755 1.00 88.37 279 LEU B N 1
ATOM 4272 C CA . LEU B 1 299 ? 76.309 10.557 90.922 1.00 90.34 279 LEU B CA 1
ATOM 4273 C C . LEU B 1 299 ? 74.926 10.030 90.579 1.00 92.00 279 LEU B C 1
ATOM 4274 O O . LEU B 1 299 ? 74.100 10.770 90.049 1.00 92.43 279 LEU B O 1
ATOM 4279 N N . ASP B 1 300 ? 74.678 8.755 90.867 1.00 93.81 280 ASP B N 1
ATOM 4280 C CA . ASP B 1 300 ? 73.377 8.148 90.591 1.00 95.37 280 ASP B CA 1
ATOM 4281 C C . ASP B 1 300 ? 73.029 7.039 91.581 1.00 95.94 280 ASP B C 1
ATOM 4282 O O . ASP B 1 300 ? 71.992 7.170 92.271 1.00 96.30 280 ASP B O 1
ATOM 4287 N N . MET C 1 21 ? 64.646 60.996 148.295 1.00 87.95 1 MET C N 1
ATOM 4288 C CA . MET C 1 21 ? 63.690 60.369 149.247 1.00 87.92 1 MET C CA 1
ATOM 4289 C C . MET C 1 21 ? 64.049 58.895 149.443 1.00 87.09 1 MET C C 1
ATOM 4290 O O . MET C 1 21 ? 65.111 58.584 149.985 1.00 87.35 1 MET C O 1
ATOM 4295 N N . GLU C 1 22 ? 63.171 57.990 149.013 1.00 85.44 2 GLU C N 1
ATOM 4296 C CA . GLU C 1 22 ? 63.428 56.554 149.139 1.00 83.24 2 GLU C CA 1
ATOM 4297 C C . GLU C 1 22 ? 63.759 55.966 147.778 1.00 79.44 2 GLU C C 1
ATOM 4298 O O . GLU C 1 22 ? 63.298 56.464 146.749 1.00 79.57 2 GLU C O 1
ATOM 4304 N N . ILE C 1 23 ? 64.548 54.898 147.768 1.00 73.52 3 ILE C N 1
ATOM 4305 C CA . ILE C 1 23 ? 64.922 54.286 146.506 1.00 68.63 3 ILE C CA 1
ATOM 4306 C C . ILE C 1 23 ? 64.332 52.896 146.372 1.00 65.56 3 ILE C C 1
ATOM 4307 O O . ILE C 1 23 ? 64.050 52.242 147.367 1.00 64.67 3 ILE C O 1
ATOM 4312 N N . LYS C 1 24 ? 64.151 52.452 145.132 1.00 63.01 4 LYS C N 1
ATOM 4313 C CA . LYS C 1 24 ? 63.610 51.127 144.848 1.00 60.89 4 LYS C CA 1
ATOM 4314 C C . LYS C 1 24 ? 64.543 50.418 143.865 1.00 59.92 4 LYS C C 1
ATOM 4315 O O . LYS C 1 24 ? 65.024 51.022 142.905 1.00 60.16 4 LYS C O 1
ATOM 4321 N N . LYS C 1 25 ? 64.807 49.140 144.111 1.00 57.60 5 LYS C N 1
ATOM 4322 C CA . LYS C 1 25 ? 65.688 48.378 143.240 1.00 56.53 5 LYS C CA 1
ATOM 4323 C C . LYS C 1 25 ? 64.969 47.181 142.630 1.00 55.85 5 LYS C C 1
ATOM 4324 O O . LYS C 1 25 ? 63.916 46.766 143.112 1.00 55.50 5 LYS C O 1
ATOM 4330 N N . GLY C 1 26 ? 65.551 46.631 141.567 1.00 54.06 6 GLY C N 1
ATOM 4331 C CA . GLY C 1 26 ? 64.973 45.472 140.914 1.00 51.94 6 GLY C CA 1
ATOM 4332 C C . GLY C 1 26 ? 63.492 45.489 140.578 1.00 50.20 6 GLY C C 1
ATOM 4333 O O . GLY C 1 26 ? 62.838 44.455 140.639 1.00 50.43 6 GLY C O 1
ATOM 4334 N N . THR C 1 27 ? 62.954 46.646 140.215 1.00 49.83 7 THR C N 1
ATOM 4335 C CA . THR C 1 27 ? 61.543 46.746 139.857 1.00 48.58 7 THR C CA 1
ATOM 4336 C C . THR C 1 27 ? 61.390 46.498 138.356 1.00 48.57 7 THR C C 1
ATOM 4337 O O . THR C 1 27 ? 62.373 46.541 137.613 1.00 48.38 7 THR C O 1
ATOM 4341 N N . TRP C 1 28 ? 60.160 46.254 137.908 1.00 47.22 8 TRP C N 1
ATOM 4342 C CA . TRP C 1 28 ? 59.906 45.964 136.501 1.00 45.08 8 TRP C CA 1
ATOM 4343 C C . TRP C 1 28 ? 60.360 47.048 135.537 1.00 45.06 8 TRP C C 1
ATOM 4344 O O . TRP C 1 28 ? 60.878 46.755 134.464 1.00 44.55 8 TRP C O 1
ATOM 4355 N N . ILE C 1 29 ? 60.162 48.303 135.912 1.00 44.99 9 ILE C N 1
ATOM 4356 C CA . ILE C 1 29 ? 60.560 49.405 135.054 1.00 44.29 9 ILE C CA 1
ATOM 4357 C C . ILE C 1 29 ? 62.088 49.392 134.857 1.00 44.17 9 ILE C C 1
ATOM 4358 O O . ILE C 1 29 ? 62.593 49.697 133.775 1.00 44.68 9 ILE C O 1
ATOM 4363 N N . ILE C 1 30 ? 62.818 49.012 135.900 1.00 41.84 10 ILE C N 1
ATOM 4364 C CA . ILE C 1 30 ? 64.270 48.961 135.838 1.00 40.39 10 ILE C CA 1
ATOM 4365 C C . ILE C 1 30 ? 64.770 47.779 135.005 1.00 40.56 10 ILE C C 1
ATOM 4366 O O . ILE C 1 30 ? 65.742 47.905 134.249 1.00 41.59 10 ILE C O 1
ATOM 4371 N N . LYS C 1 31 ? 64.117 46.631 135.148 1.00 38.46 11 LYS C N 1
ATOM 4372 C CA . LYS C 1 31 ? 64.527 45.449 134.410 1.00 38.15 11 LYS C CA 1
ATOM 4373 C C . LYS C 1 31 ? 64.188 45.612 132.937 1.00 39.27 11 LYS C C 1
ATOM 4374 O O . LYS C 1 31 ? 65.056 45.517 132.066 1.00 40.18 11 LYS C O 1
ATOM 4380 N N . LYS C 1 32 ? 62.914 45.855 132.664 1.00 40.11 12 LYS C N 1
ATOM 4381 C CA . LYS C 1 32 ? 62.444 46.040 131.300 1.00 40.34 12 LYS C CA 1
ATOM 4382 C C . LYS C 1 32 ? 63.245 47.173 130.688 1.00 40.11 12 LYS C C 1
ATOM 4383 O O . LYS C 1 32 ? 63.667 47.095 129.541 1.00 40.17 12 LYS C O 1
ATOM 4389 N N . GLY C 1 33 ? 63.459 48.221 131.477 1.00 40.06 13 GLY C N 1
ATOM 4390 C CA . GLY C 1 33 ? 64.202 49.374 131.011 1.00 39.40 13 GLY C CA 1
ATOM 4391 C C . GLY C 1 33 ? 65.645 49.092 130.635 1.00 39.48 13 GLY C C 1
ATOM 4392 O O . GLY C 1 33 ? 66.114 49.528 129.576 1.00 37.64 13 GLY C O 1
ATOM 4393 N N . PHE C 1 34 ? 66.359 48.373 131.496 1.00 39.50 14 PHE C N 1
ATOM 4394 C CA . PHE C 1 34 ? 67.756 48.069 131.219 1.00 40.15 14 PHE C CA 1
ATOM 4395 C C . PHE C 1 34 ? 67.924 47.492 129.822 1.00 40.71 14 PHE C C 1
ATOM 4396 O O . PHE C 1 34 ? 68.838 47.871 129.093 1.00 39.49 14 PHE C O 1
ATOM 4404 N N . ALA C 1 35 ? 67.024 46.586 129.452 1.00 41.58 15 ALA C N 1
ATOM 4405 C CA . ALA C 1 35 ? 67.075 45.930 128.149 1.00 42.29 15 ALA C CA 1
ATOM 4406 C C . ALA C 1 35 ? 66.796 46.850 126.964 1.00 43.15 15 ALA C C 1
ATOM 4407 O O . ALA C 1 35 ? 67.217 46.568 125.846 1.00 42.97 15 ALA C O 1
ATOM 4409 N N . GLU C 1 36 ? 66.076 47.939 127.202 1.00 44.27 16 GLU C N 1
ATOM 4410 C CA . GLU C 1 36 ? 65.768 48.876 126.136 1.00 45.53 16 GLU C CA 1
ATOM 4411 C C . GLU C 1 36 ? 67.068 49.498 125.646 1.00 45.32 16 GLU C C 1
ATOM 4412 O O . GLU C 1 36 ? 67.192 49.864 124.478 1.00 46.02 16 GLU C O 1
ATOM 4418 N N . MET C 1 37 ? 68.038 49.599 126.551 1.00 45.20 17 MET C N 1
ATOM 4419 C CA . MET C 1 37 ? 69.334 50.188 126.241 1.00 44.56 17 MET C CA 1
ATOM 4420 C C . MET C 1 37 ? 70.137 49.360 125.251 1.00 43.53 17 MET C C 1
ATOM 4421 O O . MET C 1 37 ? 71.068 49.863 124.625 1.00 43.33 17 MET C O 1
ATOM 4426 N N . PHE C 1 38 ? 69.771 48.093 125.097 1.00 42.75 18 PHE C N 1
ATOM 4427 C CA . PHE C 1 38 ? 70.479 47.212 124.175 1.00 41.78 18 PHE C CA 1
ATOM 4428 C C . PHE C 1 38 ? 70.018 47.318 122.736 1.00 40.80 18 PHE C C 1
ATOM 4429 O O . PHE C 1 38 ? 70.720 46.885 121.832 1.00 41.55 18 PHE C O 1
ATOM 4437 N N . LYS C 1 39 ? 68.841 47.885 122.520 1.00 39.03 19 LYS C N 1
ATOM 4438 C CA . LYS C 1 39 ? 68.308 47.980 121.177 1.00 37.79 19 LYS C CA 1
ATOM 4439 C C . LYS C 1 39 ? 69.305 48.523 120.163 1.00 38.67 19 LYS C C 1
ATOM 4440 O O . LYS C 1 39 ? 70.083 49.429 120.464 1.00 40.55 19 LYS C O 1
ATOM 4446 N N . GLY C 1 40 ? 69.277 47.948 118.961 1.00 37.54 20 GLY C N 1
ATOM 4447 C CA . GLY C 1 40 ? 70.176 48.362 117.896 1.00 35.93 20 GLY C CA 1
ATOM 4448 C C . GLY C 1 40 ? 71.596 47.853 118.057 1.00 35.78 20 GLY C C 1
ATOM 4449 O O . GLY C 1 40 ? 72.501 48.289 117.348 1.00 36.32 20 GLY C O 1
ATOM 4450 N N . GLY C 1 41 ? 71.794 46.915 118.976 1.00 35.69 21 GLY C N 1
ATOM 4451 C CA . GLY C 1 41 ? 73.127 46.392 119.213 1.00 36.07 21 GLY C CA 1
ATOM 4452 C C . GLY C 1 41 ? 73.333 44.897 119.038 1.00 37.09 21 GLY C C 1
ATOM 4453 O O . GLY C 1 41 ? 72.417 44.151 118.661 1.00 37.67 21 GLY C O 1
ATOM 4454 N N . VAL C 1 42 ? 74.561 44.470 119.321 1.00 36.00 22 VAL C N 1
ATOM 4455 C CA . VAL C 1 42 ? 74.959 43.076 119.209 1.00 36.25 22 VAL C CA 1
ATOM 4456 C C . VAL C 1 42 ? 75.541 42.576 120.523 1.00 37.70 22 VAL C C 1
ATOM 4457 O O . VAL C 1 42 ? 76.397 43.236 121.114 1.00 39.94 22 VAL C O 1
ATOM 4461 N N . ILE C 1 43 ? 75.068 41.415 120.978 1.00 36.74 23 ILE C N 1
ATOM 4462 C CA . ILE C 1 43 ? 75.557 40.800 122.208 1.00 35.78 23 ILE C CA 1
ATOM 4463 C C . ILE C 1 43 ? 76.391 39.612 121.756 1.00 36.94 23 ILE C C 1
ATOM 4464 O O . ILE C 1 43 ? 75.900 38.753 121.023 1.00 35.94 23 ILE C O 1
ATOM 4469 N N . MET C 1 44 ? 77.649 39.567 122.194 1.00 38.02 24 MET C N 1
ATOM 4470 C CA . MET C 1 44 ? 78.564 38.507 121.786 1.00 39.42 24 MET C CA 1
ATOM 4471 C C . MET C 1 44 ? 78.939 37.485 122.848 1.00 40.71 24 MET C C 1
ATOM 4472 O O . MET C 1 44 ? 79.184 37.839 124.000 1.00 42.08 24 MET C O 1
ATOM 4477 N N . ASP C 1 45 ? 78.981 36.214 122.454 1.00 41.28 25 ASP C N 1
ATOM 4478 C CA . ASP C 1 45 ? 79.381 35.138 123.357 1.00 42.67 25 ASP C CA 1
ATOM 4479 C C . ASP C 1 45 ? 80.889 35.239 123.425 1.00 42.40 25 ASP C C 1
ATOM 4480 O O . ASP C 1 45 ? 81.526 35.424 122.390 1.00 43.62 25 ASP C O 1
ATOM 4485 N N . VAL C 1 46 ? 81.457 35.130 124.626 1.00 41.84 26 VAL C N 1
ATOM 4486 C CA . VAL C 1 46 ? 82.907 35.213 124.804 1.00 41.12 26 VAL C CA 1
ATOM 4487 C C . VAL C 1 46 ? 83.365 34.144 125.777 1.00 43.27 26 VAL C C 1
ATOM 4488 O O . VAL C 1 46 ? 82.695 33.861 126.770 1.00 43.72 26 VAL C O 1
ATOM 4492 N N . THR C 1 47 ? 84.519 33.556 125.485 1.00 46.18 27 THR C N 1
ATOM 4493 C CA . THR C 1 47 ? 85.078 32.468 126.279 1.00 47.65 27 THR C CA 1
ATOM 4494 C C . THR C 1 47 ? 86.259 32.854 127.133 1.00 47.63 27 THR C C 1
ATOM 4495 O O . THR C 1 47 ? 86.605 32.157 128.082 1.00 48.82 27 THR C O 1
ATOM 4499 N N . SER C 1 48 ? 86.877 33.970 126.792 1.00 47.42 28 SER C N 1
ATOM 4500 C CA . SER C 1 48 ? 88.046 34.438 127.515 1.00 48.04 28 SER C CA 1
ATOM 4501 C C . SER C 1 48 ? 88.003 35.943 127.759 1.00 48.76 28 SER C C 1
ATOM 4502 O O . SER C 1 48 ? 87.104 36.640 127.295 1.00 49.49 28 SER C O 1
ATOM 4505 N N . ALA C 1 49 ? 88.992 36.441 128.488 1.00 49.26 29 ALA C N 1
ATOM 4506 C CA . ALA C 1 49 ? 89.070 37.860 128.761 1.00 48.91 29 ALA C CA 1
ATOM 4507 C C . ALA C 1 49 ? 89.543 38.525 127.477 1.00 49.34 29 ALA C C 1
ATOM 4508 O O . ALA C 1 49 ? 89.234 39.691 127.216 1.00 47.86 29 ALA C O 1
ATOM 4510 N N . GLU C 1 50 ? 90.283 37.773 126.665 1.00 50.29 30 GLU C N 1
ATOM 4511 C CA . GLU C 1 50 ? 90.776 38.332 125.421 1.00 52.29 30 GLU C CA 1
ATOM 4512 C C . GLU C 1 50 ? 89.635 38.567 124.456 1.00 50.66 30 GLU C C 1
ATOM 4513 O O . GLU C 1 50 ? 89.596 39.585 123.764 1.00 49.74 30 GLU C O 1
ATOM 4519 N N . GLN C 1 51 ? 88.708 37.619 124.407 1.00 48.39 31 GLN C N 1
ATOM 4520 C CA . GLN C 1 51 ? 87.568 37.740 123.520 1.00 45.08 31 GLN C CA 1
ATOM 4521 C C . GLN C 1 51 ? 86.653 38.855 123.989 1.00 45.03 31 GLN C C 1
ATOM 4522 O O . GLN C 1 51 ? 86.090 39.600 123.180 1.00 46.83 31 GLN C O 1
ATOM 4528 N N . ALA C 1 52 ? 86.501 38.965 125.303 1.00 42.80 32 ALA C N 1
ATOM 4529 C CA . ALA C 1 52 ? 85.660 40.003 125.870 1.00 41.92 32 ALA C CA 1
ATOM 4530 C C . ALA C 1 52 ? 86.146 41.355 125.367 1.00 42.22 32 ALA C C 1
ATOM 4531 O O . ALA C 1 52 ? 85.348 42.217 124.978 1.00 40.36 32 ALA C O 1
ATOM 4533 N N . LYS C 1 53 ? 87.466 41.528 125.368 1.00 43.65 33 LYS C N 1
ATOM 4534 C CA . LYS C 1 53 ? 88.068 42.776 124.931 1.00 44.58 33 LYS C CA 1
ATOM 4535 C C . LYS C 1 53 ? 87.874 43.030 123.451 1.00 42.81 33 LYS C C 1
ATOM 4536 O O . LYS C 1 53 ? 87.635 44.159 123.047 1.00 43.17 33 LYS C O 1
ATOM 4542 N N . ILE C 1 54 ? 87.981 41.988 122.639 1.00 41.89 34 ILE C N 1
ATOM 4543 C CA . ILE C 1 54 ? 87.782 42.143 121.200 1.00 41.52 34 ILE C CA 1
ATOM 4544 C C . ILE C 1 54 ? 86.338 42.585 121.009 1.00 42.26 34 ILE C C 1
ATOM 4545 O O . ILE C 1 54 ? 86.063 43.571 120.320 1.00 42.18 34 ILE C O 1
ATOM 4550 N N . ALA C 1 55 ? 85.424 41.851 121.640 1.00 41.22 35 ALA C N 1
ATOM 4551 C CA . ALA C 1 55 ? 84.005 42.153 121.567 1.00 41.47 35 ALA C CA 1
ATOM 4552 C C . ALA C 1 55 ? 83.722 43.603 121.951 1.00 43.14 35 ALA C C 1
ATOM 4553 O O . ALA C 1 55 ? 82.999 44.309 121.246 1.00 43.67 35 ALA C O 1
ATOM 4555 N N . GLU C 1 56 ? 84.287 44.044 123.074 1.00 44.39 36 GLU C N 1
ATOM 4556 C CA . GLU C 1 56 ? 84.077 45.408 123.545 1.00 47.03 36 GLU C CA 1
ATOM 4557 C C . GLU C 1 56 ? 84.654 46.462 122.591 1.00 48.76 36 GLU C C 1
ATOM 4558 O O . GLU C 1 56 ? 84.031 47.505 122.357 1.00 48.37 36 GLU C O 1
ATOM 4564 N N . GLU C 1 57 ? 85.841 46.192 122.051 1.00 50.25 37 GLU C N 1
ATOM 4565 C CA . GLU C 1 57 ? 86.484 47.113 121.123 1.00 51.42 37 GLU C CA 1
ATOM 4566 C C . GLU C 1 57 ? 85.672 47.194 119.840 1.00 49.33 37 GLU C C 1
ATOM 4567 O O . GLU C 1 57 ? 85.606 48.246 119.209 1.00 50.24 37 GLU C O 1
ATOM 4573 N N . ALA C 1 58 ? 85.059 46.075 119.460 1.00 45.14 38 ALA C N 1
ATOM 4574 C CA . ALA C 1 58 ? 84.267 46.010 118.239 1.00 42.34 38 ALA C CA 1
ATOM 4575 C C . ALA C 1 58 ? 82.993 46.837 118.311 1.00 41.87 38 ALA C C 1
ATOM 4576 O O . ALA C 1 58 ? 82.462 47.263 117.279 1.00 43.34 38 ALA C O 1
ATOM 4578 N N . GLY C 1 59 ? 82.498 47.062 119.522 1.00 39.79 39 GLY C N 1
ATOM 4579 C CA . GLY C 1 59 ? 81.292 47.851 119.675 1.00 38.52 39 GLY C CA 1
ATOM 4580 C C . GLY C 1 59 ? 80.118 47.050 120.182 1.00 37.70 39 GLY C C 1
ATOM 4581 O O . GLY C 1 59 ? 78.967 47.479 120.071 1.00 37.30 39 GLY C O 1
ATOM 4582 N N . ALA C 1 60 ? 80.409 45.876 120.728 1.00 37.41 40 ALA C N 1
ATOM 4583 C CA . ALA C 1 60 ? 79.375 45.015 121.273 1.00 37.23 40 ALA C CA 1
ATOM 4584 C C . ALA C 1 60 ? 78.700 45.773 122.407 1.00 37.80 40 ALA C C 1
ATOM 4585 O O . ALA C 1 60 ? 79.359 46.535 123.107 1.00 41.29 40 ALA C O 1
ATOM 4587 N N . VAL C 1 61 ? 77.397 45.584 122.593 1.00 36.12 41 VAL C N 1
ATOM 4588 C CA . VAL C 1 61 ? 76.699 46.269 123.677 1.00 36.26 41 VAL C CA 1
ATOM 4589 C C . VAL C 1 61 ? 76.760 45.464 124.990 1.00 37.05 41 VAL C C 1
ATOM 4590 O O . VAL C 1 61 ? 76.456 45.983 126.071 1.00 38.11 41 VAL C O 1
ATOM 4594 N N . ALA C 1 62 ? 77.159 44.199 124.891 1.00 36.36 42 ALA C N 1
ATOM 4595 C CA . ALA C 1 62 ? 77.280 43.328 126.056 1.00 35.45 42 ALA C CA 1
ATOM 4596 C C . ALA C 1 62 ? 77.889 41.995 125.634 1.00 36.36 42 ALA C C 1
ATOM 4597 O O . ALA C 1 62 ? 77.863 41.630 124.456 1.00 36.61 42 ALA C O 1
ATOM 4599 N N . VAL C 1 63 ? 78.444 41.270 126.594 1.00 36.83 43 VAL C N 1
ATOM 4600 C CA . VAL C 1 63 ? 79.051 39.987 126.293 1.00 38.14 43 VAL C CA 1
ATOM 4601 C C . VAL C 1 63 ? 78.362 38.909 127.112 1.00 40.74 43 VAL C C 1
ATOM 4602 O O . VAL C 1 63 ? 77.805 39.192 128.178 1.00 40.83 43 VAL C O 1
ATOM 4606 N N . MET C 1 64 ? 78.409 37.680 126.606 1.00 42.49 44 MET C N 1
ATOM 4607 C CA . MET C 1 64 ? 77.810 36.531 127.265 1.00 45.26 44 MET C CA 1
ATOM 4608 C C . MET C 1 64 ? 78.958 35.604 127.664 1.00 46.65 44 MET C C 1
ATOM 4609 O O . MET C 1 64 ? 79.693 35.115 126.796 1.00 47.76 44 MET C O 1
ATOM 4614 N N . ALA C 1 65 ? 79.112 35.367 128.969 1.00 46.87 45 ALA C N 1
ATOM 4615 C CA . ALA C 1 65 ? 80.179 34.507 129.488 1.00 46.87 45 ALA C CA 1
ATOM 4616 C C . ALA C 1 65 ? 79.905 33.010 129.340 1.00 47.94 45 ALA C C 1
ATOM 4617 O O . ALA C 1 65 ? 78.882 32.495 129.811 1.00 47.97 45 ALA C O 1
ATOM 4619 N N . LEU C 1 66 ? 80.836 32.314 128.692 1.00 50.00 46 LEU C N 1
ATOM 4620 C CA . LEU C 1 66 ? 80.711 30.879 128.473 1.00 53.01 46 LEU C CA 1
ATOM 4621 C C . LEU C 1 66 ? 82.049 30.165 128.579 1.00 56.74 46 LEU C C 1
ATOM 4622 O O . LEU C 1 66 ? 83.115 30.780 128.475 1.00 56.96 46 LEU C O 1
ATOM 4627 N N . GLU C 1 67 ? 81.982 28.854 128.781 1.00 61.15 47 GLU C N 1
ATOM 4628 C CA . GLU C 1 67 ? 83.178 28.026 128.869 1.00 64.99 47 GLU C CA 1
ATOM 4629 C C . GLU C 1 67 ? 83.512 27.610 127.440 1.00 66.88 47 GLU C C 1
ATOM 4630 O O . GLU C 1 67 ? 84.679 27.537 127.059 1.00 67.36 47 GLU C O 1
ATOM 4636 N N . ARG C 1 68 ? 82.467 27.340 126.659 1.00 68.80 48 ARG C N 1
ATOM 4637 C CA . ARG C 1 68 ? 82.601 26.939 125.258 1.00 70.44 48 ARG C CA 1
ATOM 4638 C C . ARG C 1 68 ? 81.364 27.415 124.477 1.00 71.28 48 ARG C C 1
ATOM 4639 O O . ARG C 1 68 ? 80.231 27.213 124.923 1.00 70.69 48 ARG C O 1
ATOM 4641 N N . VAL C 1 69 ? 81.585 28.055 123.324 1.00 71.98 49 VAL C N 1
ATOM 4642 C CA . VAL C 1 69 ? 80.485 28.566 122.499 1.00 72.84 49 VAL C CA 1
ATOM 4643 C C . VAL C 1 69 ? 79.552 27.457 122.022 1.00 73.79 49 VAL C C 1
ATOM 4644 O O . VAL C 1 69 ? 79.921 26.285 122.007 1.00 73.76 49 VAL C O 1
ATOM 4648 N N . PRO C 1 70 ? 78.327 27.821 121.618 1.00 74.43 50 PRO C N 1
ATOM 4649 C CA . PRO C 1 70 ? 77.313 26.876 121.135 1.00 75.30 50 PRO C CA 1
ATOM 4650 C C . PRO C 1 70 ? 77.790 25.779 120.179 1.00 76.11 50 PRO C C 1
ATOM 4651 O O . PRO C 1 70 ? 77.397 24.617 120.319 1.00 77.12 50 PRO C O 1
ATOM 4655 N N . ALA C 1 71 ? 78.628 26.143 119.211 1.00 76.23 51 ALA C N 1
ATOM 4656 C CA . ALA C 1 71 ? 79.135 25.175 118.239 1.00 76.07 51 ALA C CA 1
ATOM 4657 C C . ALA C 1 71 ? 79.945 24.079 118.915 1.00 76.72 51 ALA C C 1
ATOM 4658 O O . ALA C 1 71 ? 79.880 22.917 118.515 1.00 76.92 51 ALA C O 1
ATOM 4660 N N . ASP C 1 72 ? 80.710 24.447 119.938 1.00 77.60 52 ASP C N 1
ATOM 4661 C CA . ASP C 1 72 ? 81.514 23.475 120.670 1.00 77.31 52 ASP C CA 1
ATOM 4662 C C . ASP C 1 72 ? 80.601 22.674 121.587 1.00 76.48 52 ASP C C 1
ATOM 4663 O O . ASP C 1 72 ? 80.808 21.479 121.783 1.00 76.55 52 ASP C O 1
ATOM 4668 N N . ILE C 1 73 ? 79.588 23.334 122.146 1.00 75.95 53 ILE C N 1
ATOM 4669 C CA . ILE C 1 73 ? 78.635 22.658 123.019 1.00 74.89 53 ILE C CA 1
ATOM 4670 C C . ILE C 1 73 ? 78.071 21.464 122.254 1.00 75.32 53 ILE C C 1
ATOM 4671 O O . ILE C 1 73 ? 77.877 20.387 122.824 1.00 74.90 53 ILE C O 1
ATOM 4676 N N . ARG C 1 74 ? 77.812 21.668 120.961 1.00 75.66 54 ARG C N 1
ATOM 4677 C CA . ARG C 1 74 ? 77.288 20.606 120.097 1.00 77.35 54 ARG C CA 1
ATOM 4678 C C . ARG C 1 74 ? 78.344 19.524 119.878 1.00 78.23 54 ARG C C 1
ATOM 4679 O O . ARG C 1 74 ? 78.147 18.361 120.247 1.00 78.73 54 ARG C O 1
ATOM 4687 N N . LYS C 1 75 ? 79.462 19.921 119.277 1.00 79.03 55 LYS C N 1
ATOM 4688 C CA . LYS C 1 75 ? 80.559 19.003 119.005 1.00 80.99 55 LYS C CA 1
ATOM 4689 C C . LYS C 1 75 ? 80.913 18.143 120.225 1.00 82.69 55 LYS C C 1
ATOM 4690 O O . LYS C 1 75 ? 80.890 16.912 120.144 1.00 82.79 55 LYS C O 1
ATOM 4692 N N . GLU C 1 76 ? 81.227 18.791 121.349 1.00 84.03 56 GLU C N 1
ATOM 4693 C CA . GLU C 1 76 ? 81.597 18.094 122.582 1.00 84.32 56 GLU C CA 1
ATOM 4694 C C . GLU C 1 76 ? 80.555 17.094 123.090 1.00 82.89 56 GLU C C 1
ATOM 4695 O O . GLU C 1 76 ? 80.729 15.880 122.957 1.00 84.03 56 GLU C O 1
ATOM 4701 N N . GLY C 1 77 ? 79.475 17.604 123.672 1.00 80.06 57 GLY C N 1
ATOM 4702 C CA . GLY C 1 77 ? 78.451 16.726 124.206 1.00 76.24 57 GLY C CA 1
ATOM 4703 C C . GLY C 1 77 ? 78.513 16.760 125.722 1.00 73.76 57 GLY C C 1
ATOM 4704 O O . GLY C 1 77 ? 79.143 17.655 126.291 1.00 74.82 57 GLY C O 1
ATOM 4705 N N . GLY C 1 78 ? 77.875 15.796 126.383 1.00 69.29 58 GLY C N 1
ATOM 4706 C CA . GLY C 1 78 ? 77.886 15.779 127.836 1.00 62.15 58 GLY C CA 1
ATOM 4707 C C . GLY C 1 78 ? 76.829 16.711 128.397 1.00 57.09 58 GLY C C 1
ATOM 4708 O O . GLY C 1 78 ? 75.949 17.157 127.665 1.00 57.17 58 GLY C O 1
ATOM 4709 N N . VAL C 1 79 ? 76.910 17.022 129.685 1.00 52.12 59 VAL C N 1
ATOM 4710 C CA . VAL C 1 79 ? 75.922 17.897 130.302 1.00 47.28 59 VAL C CA 1
ATOM 4711 C C . VAL C 1 79 ? 76.394 19.347 130.377 1.00 45.56 59 VAL C C 1
ATOM 4712 O O . VAL C 1 79 ? 77.340 19.665 131.099 1.00 45.31 59 VAL C O 1
ATOM 4716 N N . ALA C 1 80 ? 75.731 20.227 129.631 1.00 43.82 60 ALA C N 1
ATOM 4717 C CA . ALA C 1 80 ? 76.101 21.644 129.635 1.00 43.24 60 ALA C CA 1
ATOM 4718 C C . ALA C 1 80 ? 75.473 22.396 130.804 1.00 42.90 60 ALA C C 1
ATOM 4719 O O . ALA C 1 80 ? 74.245 22.530 130.885 1.00 43.17 60 ALA C O 1
ATOM 4721 N N . ARG C 1 81 ? 76.319 22.890 131.704 1.00 41.12 61 ARG C N 1
ATOM 4722 C CA . ARG C 1 81 ? 75.834 23.622 132.865 1.00 40.11 61 ARG C CA 1
ATOM 4723 C C . ARG C 1 81 ? 76.302 25.085 132.898 1.00 39.06 61 ARG C C 1
ATOM 4724 O O . ARG C 1 81 ? 76.796 25.644 131.911 1.00 35.78 61 ARG C O 1
ATOM 4732 N N . MET C 1 82 ? 76.123 25.693 134.061 1.00 39.55 62 MET C N 1
ATOM 4733 C CA . MET C 1 82 ? 76.515 27.066 134.296 1.00 40.87 62 MET C CA 1
ATOM 4734 C C . MET C 1 82 ? 78.037 27.145 134.186 1.00 41.16 62 MET C C 1
ATOM 4735 O O . MET C 1 82 ? 78.740 26.176 134.476 1.00 42.18 62 MET C O 1
ATOM 4740 N N . ALA C 1 83 ? 78.554 28.286 133.749 1.00 40.22 63 ALA C N 1
ATOM 4741 C CA . ALA C 1 83 ? 79.997 28.429 133.636 1.00 38.15 63 ALA C CA 1
ATOM 4742 C C . ALA C 1 83 ? 80.600 28.503 135.033 1.00 36.99 63 ALA C C 1
ATOM 4743 O O . ALA C 1 83 ? 79.887 28.723 136.019 1.00 36.86 63 ALA C O 1
ATOM 4745 N N . SER C 1 84 ? 81.913 28.313 135.116 1.00 34.45 64 SER C N 1
ATOM 4746 C CA . SER C 1 84 ? 82.600 28.363 136.398 1.00 33.34 64 SER C CA 1
ATOM 4747 C C . SER C 1 84 ? 82.643 29.812 136.861 1.00 32.68 64 SER C C 1
ATOM 4748 O O . SER C 1 84 ? 82.767 30.728 136.045 1.00 31.74 64 SER C O 1
ATOM 4751 N N . ILE C 1 85 ? 82.532 30.027 138.165 1.00 32.99 65 ILE C N 1
ATOM 4752 C CA . ILE C 1 85 ? 82.554 31.387 138.680 1.00 34.35 65 ILE C CA 1
ATOM 4753 C C . ILE C 1 85 ? 83.838 32.081 138.235 1.00 35.17 65 ILE C C 1
ATOM 4754 O O . ILE C 1 85 ? 83.830 33.257 137.877 1.00 34.44 65 ILE C O 1
ATOM 4759 N N . ALA C 1 86 ? 84.940 31.338 138.243 1.00 36.78 66 ALA C N 1
ATOM 4760 C CA . ALA C 1 86 ? 86.237 31.873 137.844 1.00 36.08 66 ALA C CA 1
ATOM 4761 C C . ALA C 1 86 ? 86.165 32.466 136.453 1.00 37.22 66 ALA C C 1
ATOM 4762 O O . ALA C 1 86 ? 86.586 33.595 136.226 1.00 37.39 66 ALA C O 1
ATOM 4764 N N . LYS C 1 87 ? 85.628 31.688 135.520 1.00 38.61 67 LYS C N 1
ATOM 4765 C CA . LYS C 1 87 ? 85.512 32.123 134.139 1.00 39.03 67 LYS C CA 1
ATOM 4766 C C . LYS C 1 87 ? 84.686 33.401 134.013 1.00 39.40 67 LYS C C 1
ATOM 4767 O O . LYS C 1 87 ? 85.046 34.303 133.251 1.00 38.80 67 LYS C O 1
ATOM 4773 N N . ILE C 1 88 ? 83.587 33.477 134.765 1.00 38.89 68 ILE C N 1
ATOM 4774 C CA . ILE C 1 88 ? 82.706 34.639 134.725 1.00 38.23 68 ILE C CA 1
ATOM 4775 C C . ILE C 1 88 ? 83.354 35.880 135.340 1.00 39.78 68 ILE C C 1
ATOM 4776 O O . ILE C 1 88 ? 83.189 36.988 134.818 1.00 39.58 68 ILE C O 1
ATOM 4781 N N . ARG C 1 89 ? 84.091 35.706 136.437 1.00 40.95 69 ARG C N 1
ATOM 4782 C CA . ARG C 1 89 ? 84.762 36.844 137.077 1.00 42.02 69 ARG C CA 1
ATOM 4783 C C . ARG C 1 89 ? 85.806 37.376 136.112 1.00 42.72 69 ARG C C 1
ATOM 4784 O O . ARG C 1 89 ? 85.987 38.589 135.979 1.00 42.34 69 ARG C O 1
ATOM 4792 N N . GLU C 1 90 ? 86.487 36.451 135.441 1.00 42.99 70 GLU C N 1
ATOM 4793 C CA . GLU C 1 90 ? 87.503 36.803 134.461 1.00 44.37 70 GLU C CA 1
ATOM 4794 C C . GLU C 1 90 ? 86.923 37.827 133.499 1.00 44.23 70 GLU C C 1
ATOM 4795 O O . GLU C 1 90 ? 87.459 38.919 133.314 1.00 43.23 70 GLU C O 1
ATOM 4801 N N . ILE C 1 91 ? 85.801 37.463 132.897 1.00 44.97 71 ILE C N 1
ATOM 4802 C CA . ILE C 1 91 ? 85.144 38.321 131.935 1.00 44.01 71 ILE C CA 1
ATOM 4803 C C . ILE C 1 91 ? 84.548 39.576 132.546 1.00 43.52 71 ILE C C 1
ATOM 4804 O O . ILE C 1 91 ? 84.585 40.639 131.936 1.00 42.54 71 ILE C O 1
ATOM 4809 N N . MET C 1 92 ? 84.012 39.469 133.754 1.00 43.74 72 MET C N 1
ATOM 4810 C CA . MET C 1 92 ? 83.429 40.639 134.390 1.00 44.59 72 MET C CA 1
ATOM 4811 C C . MET C 1 92 ? 84.486 41.695 134.602 1.00 45.23 72 MET C C 1
ATOM 4812 O O . MET C 1 92 ? 84.233 42.883 134.430 1.00 44.26 72 MET C O 1
ATOM 4817 N N . GLU C 1 93 ? 85.678 41.251 134.976 1.00 47.81 73 GLU C N 1
ATOM 4818 C CA . GLU C 1 93 ? 86.781 42.163 135.240 1.00 49.04 73 GLU C CA 1
ATOM 4819 C C . GLU C 1 93 ? 87.483 42.665 133.986 1.00 47.17 73 GLU C C 1
ATOM 4820 O O . GLU C 1 93 ? 88.217 43.641 134.037 1.00 47.41 73 GLU C O 1
ATOM 4826 N N . ALA C 1 94 ? 87.238 42.018 132.855 1.00 45.38 74 ALA C N 1
ATOM 4827 C CA . ALA C 1 94 ? 87.900 42.394 131.611 1.00 43.18 74 ALA C CA 1
ATOM 4828 C C . ALA C 1 94 ? 87.278 43.534 130.804 1.00 42.99 74 ALA C C 1
ATOM 4829 O O . ALA C 1 94 ? 87.961 44.160 129.988 1.00 45.34 74 ALA C O 1
ATOM 4831 N N . VAL C 1 95 ? 85.993 43.800 131.012 1.00 41.58 75 VAL C N 1
ATOM 4832 C CA . VAL C 1 95 ? 85.310 44.847 130.260 1.00 39.03 75 VAL C CA 1
ATOM 4833 C C . VAL C 1 95 ? 84.418 45.677 131.149 1.00 38.33 75 VAL C C 1
ATOM 4834 O O . VAL C 1 95 ? 84.148 45.305 132.283 1.00 39.03 75 VAL C O 1
ATOM 4838 N N . SER C 1 96 ? 83.944 46.802 130.632 1.00 37.32 76 SER C N 1
ATOM 4839 C CA . SER C 1 96 ? 83.079 47.656 131.423 1.00 38.26 76 SER C CA 1
ATOM 4840 C C . SER C 1 96 ? 81.625 47.549 130.975 1.00 38.00 76 SER C C 1
ATOM 4841 O O . SER C 1 96 ? 80.725 48.107 131.613 1.00 39.95 76 SER C O 1
ATOM 4844 N N . ILE C 1 97 ? 81.392 46.839 129.876 1.00 36.02 77 ILE C N 1
ATOM 4845 C CA . ILE C 1 97 ? 80.037 46.662 129.391 1.00 35.17 77 ILE C CA 1
ATOM 4846 C C . ILE C 1 97 ? 79.396 45.532 130.176 1.00 34.37 77 ILE C C 1
ATOM 4847 O O . ILE C 1 97 ? 80.094 44.693 130.750 1.00 34.63 77 ILE C O 1
ATOM 4852 N N . PRO C 1 98 ? 78.055 45.493 130.209 1.00 33.24 78 PRO C N 1
ATOM 4853 C CA . PRO C 1 98 ? 77.333 44.453 130.941 1.00 33.39 78 PRO C CA 1
ATOM 4854 C C . PRO C 1 98 ? 77.800 43.051 130.589 1.00 34.23 78 PRO C C 1
ATOM 4855 O O . PRO C 1 98 ? 78.178 42.779 129.453 1.00 34.34 78 PRO C O 1
ATOM 4859 N N . VAL C 1 99 ? 77.762 42.164 131.574 1.00 35.68 79 VAL C N 1
ATOM 4860 C CA . VAL C 1 99 ? 78.163 40.786 131.376 1.00 38.09 79 VAL C CA 1
ATOM 4861 C C . VAL C 1 99 ? 76.965 39.894 131.720 1.00 40.60 79 VAL C C 1
ATOM 4862 O O . VAL C 1 99 ? 76.372 40.027 132.796 1.00 39.98 79 VAL C O 1
ATOM 4866 N N . MET C 1 100 ? 76.603 39.011 130.786 1.00 41.71 80 MET C N 1
ATOM 4867 C CA . MET C 1 100 ? 75.500 38.073 130.981 1.00 42.17 80 MET C CA 1
ATOM 4868 C C . MET C 1 100 ? 76.064 36.665 131.160 1.00 42.34 80 MET C C 1
ATOM 4869 O O . MET C 1 100 ? 77.164 36.356 130.702 1.00 42.80 80 MET C O 1
ATOM 4874 N N . ALA C 1 101 ? 75.303 35.809 131.826 1.00 42.25 81 ALA C N 1
ATOM 4875 C CA . ALA C 1 101 ? 75.716 34.426 132.032 1.00 41.46 81 ALA C CA 1
ATOM 4876 C C . ALA C 1 101 ? 74.479 33.558 131.833 1.00 40.55 81 ALA C C 1
ATOM 4877 O O . ALA C 1 101 ? 73.367 33.966 132.169 1.00 40.49 81 ALA C O 1
ATOM 4879 N N . LYS C 1 102 ? 74.680 32.377 131.264 1.00 39.33 82 LYS C N 1
ATOM 4880 C CA . LYS C 1 102 ? 73.587 31.434 130.986 1.00 38.70 82 LYS C CA 1
ATOM 4881 C C . LYS C 1 102 ? 73.390 30.485 132.170 1.00 37.60 82 LYS C C 1
ATOM 4882 O O . LYS C 1 102 ? 74.326 30.199 132.909 1.00 39.24 82 LYS C O 1
ATOM 4888 N N . VAL C 1 103 ? 72.154 30.030 132.374 1.00 36.07 83 VAL C N 1
ATOM 4889 C CA . VAL C 1 103 ? 71.850 29.044 133.420 1.00 36.21 83 VAL C CA 1
ATOM 4890 C C . VAL C 1 103 ? 70.919 28.018 132.794 1.00 34.19 83 VAL C C 1
ATOM 4891 O O . VAL C 1 103 ? 70.193 28.328 131.848 1.00 34.61 83 VAL C O 1
ATOM 4895 N N . ARG C 1 104 ? 70.956 26.794 133.300 1.00 32.09 84 ARG C N 1
ATOM 4896 C CA . ARG C 1 104 ? 70.102 25.745 132.780 1.00 31.31 84 ARG C CA 1
ATOM 4897 C C . ARG C 1 104 ? 68.650 26.065 133.099 1.00 31.82 84 ARG C C 1
ATOM 4898 O O . ARG C 1 104 ? 68.336 26.573 134.168 1.00 31.93 84 ARG C O 1
ATOM 4906 N N . ILE C 1 105 ? 67.758 25.778 132.165 1.00 32.24 85 ILE C N 1
ATOM 4907 C CA . ILE C 1 105 ? 66.349 26.043 132.386 1.00 32.31 85 ILE C CA 1
ATOM 4908 C C . ILE C 1 105 ? 65.866 25.413 133.690 1.00 33.61 85 ILE C C 1
ATOM 4909 O O . ILE C 1 105 ? 66.160 24.255 133.984 1.00 33.70 85 ILE C O 1
ATOM 4914 N N . GLY C 1 106 ? 65.143 26.205 134.477 1.00 33.91 86 GLY C N 1
ATOM 4915 C CA . GLY C 1 106 ? 64.607 25.732 135.736 1.00 32.95 86 GLY C CA 1
ATOM 4916 C C . GLY C 1 106 ? 65.585 25.580 136.882 1.00 33.22 86 GLY C C 1
ATOM 4917 O O . GLY C 1 106 ? 65.183 25.168 137.971 1.00 33.71 86 GLY C O 1
ATOM 4918 N N . HIS C 1 107 ? 66.855 25.913 136.664 1.00 32.56 87 HIS C N 1
ATOM 4919 C CA . HIS C 1 107 ? 67.850 25.766 137.724 1.00 31.76 87 HIS C CA 1
ATOM 4920 C C . HIS C 1 107 ? 67.903 26.967 138.661 1.00 31.62 87 HIS C C 1
ATOM 4921 O O . HIS C 1 107 ? 68.774 27.820 138.540 1.00 33.25 87 HIS C O 1
ATOM 4928 N N . ILE C 1 108 ? 66.986 27.017 139.616 1.00 29.78 88 ILE C N 1
ATOM 4929 C CA . ILE C 1 108 ? 66.921 28.135 140.543 1.00 29.21 88 ILE C CA 1
ATOM 4930 C C . ILE C 1 108 ? 68.244 28.428 141.232 1.00 29.98 88 ILE C C 1
ATOM 4931 O O . ILE C 1 108 ? 68.677 29.575 141.295 1.00 29.97 88 ILE C O 1
ATOM 4936 N N . ALA C 1 109 ? 68.890 27.389 141.743 1.00 31.85 89 ALA C N 1
ATOM 4937 C CA . ALA C 1 109 ? 70.162 27.548 142.440 1.00 33.04 89 ALA C CA 1
ATOM 4938 C C . ALA C 1 109 ? 71.223 28.254 141.603 1.00 33.91 89 ALA C C 1
ATOM 4939 O O . ALA C 1 109 ? 71.844 29.196 142.081 1.00 33.14 89 ALA C O 1
ATOM 4941 N N . GLU C 1 110 ? 71.437 27.811 140.365 1.00 34.53 90 GLU C N 1
ATOM 4942 C CA . GLU C 1 110 ? 72.436 28.460 139.523 1.00 35.80 90 GLU C CA 1
ATOM 4943 C C . GLU C 1 110 ? 72.143 29.955 139.431 1.00 36.51 90 GLU C C 1
ATOM 4944 O O . GLU C 1 110 ? 73.046 30.787 139.566 1.00 37.16 90 GLU C O 1
ATOM 4950 N N . ALA C 1 111 ? 70.872 30.292 139.219 1.00 35.81 91 ALA C N 1
ATOM 4951 C CA . ALA C 1 111 ? 70.451 31.685 139.089 1.00 35.64 91 ALA C CA 1
ATOM 4952 C C . ALA C 1 111 ? 70.697 32.493 140.362 1.00 35.14 91 ALA C C 1
ATOM 4953 O O . ALA C 1 111 ? 71.129 33.644 140.305 1.00 33.07 91 ALA C O 1
ATOM 4955 N N . LYS C 1 112 ? 70.411 31.895 141.511 1.00 35.22 92 LYS C N 1
ATOM 4956 C CA . LYS C 1 112 ? 70.628 32.577 142.772 1.00 35.66 92 LYS C CA 1
ATOM 4957 C C . LYS C 1 112 ? 72.109 32.895 142.882 1.00 35.93 92 LYS C C 1
ATOM 4958 O O . LYS C 1 112 ? 72.496 34.019 143.220 1.00 37.73 92 LYS C O 1
ATOM 4964 N N . ILE C 1 113 ? 72.937 31.898 142.588 1.00 34.52 93 ILE C N 1
ATOM 4965 C CA . ILE C 1 113 ? 74.381 32.067 142.655 1.00 34.26 93 ILE C CA 1
ATOM 4966 C C . ILE C 1 113 ? 74.811 33.216 141.757 1.00 35.30 93 ILE C C 1
ATOM 4967 O O . ILE C 1 113 ? 75.551 34.104 142.178 1.00 35.03 93 ILE C O 1
ATOM 4972 N N . LEU C 1 114 ? 74.329 33.202 140.522 1.00 36.23 94 LEU C N 1
ATOM 4973 C CA . LEU C 1 114 ? 74.671 34.245 139.560 1.00 37.61 94 LEU C CA 1
ATOM 4974 C C . LEU C 1 114 ? 74.231 35.637 140.000 1.00 38.54 94 LEU C C 1
ATOM 4975 O O . LEU C 1 114 ? 74.981 36.599 139.853 1.00 39.02 94 LEU C O 1
ATOM 4980 N N . GLU C 1 115 ? 73.016 35.746 140.534 1.00 39.74 95 GLU C N 1
ATOM 4981 C CA . GLU C 1 115 ? 72.516 37.031 140.990 1.00 39.50 95 GLU C CA 1
ATOM 4982 C C . GLU C 1 115 ? 73.466 37.559 142.044 1.00 38.39 95 GLU C C 1
ATOM 4983 O O . GLU C 1 115 ? 73.900 38.702 141.973 1.00 37.46 95 GLU C O 1
ATOM 4989 N N . GLU C 1 116 ? 73.800 36.705 143.006 1.00 38.10 96 GLU C N 1
ATOM 4990 C CA . GLU C 1 116 ? 74.716 37.054 144.092 1.00 39.75 96 GLU C CA 1
ATOM 4991 C C . GLU C 1 116 ? 76.095 37.450 143.552 1.00 39.62 96 GLU C C 1
ATOM 4992 O O . GLU C 1 116 ? 76.785 38.285 144.137 1.00 39.56 96 GLU C O 1
ATOM 4998 N N . LEU C 1 117 ? 76.499 36.845 142.439 1.00 39.83 97 LEU C N 1
ATOM 4999 C CA . LEU C 1 117 ? 77.787 37.159 141.843 1.00 39.46 97 LEU C CA 1
ATOM 5000 C C . LEU C 1 117 ? 77.773 38.544 141.203 1.00 40.60 97 LEU C C 1
ATOM 5001 O O . LEU C 1 117 ? 78.826 39.126 140.950 1.00 41.85 97 LEU C O 1
ATOM 5006 N N . GLY C 1 118 ? 76.585 39.067 140.928 1.00 39.91 98 GLY C N 1
ATOM 5007 C CA . GLY C 1 118 ? 76.503 40.387 140.343 1.00 40.31 98 GLY C CA 1
ATOM 5008 C C . GLY C 1 118 ? 76.427 40.447 138.831 1.00 41.26 98 GLY C C 1
ATOM 5009 O O . GLY C 1 118 ? 76.608 41.516 138.249 1.00 43.43 98 GLY C O 1
ATOM 5010 N N . VAL C 1 119 ? 76.182 39.314 138.182 1.00 40.86 99 VAL C N 1
ATOM 5011 C CA . VAL C 1 119 ? 76.040 39.299 136.730 1.00 40.89 99 VAL C CA 1
ATOM 5012 C C . VAL C 1 119 ? 74.935 40.310 136.361 1.00 41.37 99 VAL C C 1
ATOM 5013 O O . VAL C 1 119 ? 73.997 40.511 137.130 1.00 42.07 99 VAL C O 1
ATOM 5017 N N . ASP C 1 120 ? 75.036 40.948 135.198 1.00 41.17 100 ASP C N 1
ATOM 5018 C CA . ASP C 1 120 ? 74.042 41.950 134.800 1.00 40.89 100 ASP C CA 1
ATOM 5019 C C . ASP C 1 120 ? 72.747 41.430 134.177 1.00 39.39 100 ASP C C 1
ATOM 5020 O O . ASP C 1 120 ? 71.731 42.117 134.189 1.00 36.57 100 ASP C O 1
ATOM 5025 N N . PHE C 1 121 ? 72.774 40.215 133.647 1.00 38.16 101 PHE C N 1
ATOM 5026 C CA . PHE C 1 121 ? 71.594 39.658 133.007 1.00 35.88 101 PHE C CA 1
ATOM 5027 C C . PHE C 1 121 ? 71.737 38.154 132.944 1.00 35.87 101 PHE C C 1
ATOM 5028 O O . PHE C 1 121 ? 72.719 37.649 132.394 1.00 36.87 101 PHE C O 1
ATOM 5036 N N . ILE C 1 122 ? 70.773 37.431 133.511 1.00 34.51 102 ILE C N 1
ATOM 5037 C CA . ILE C 1 122 ? 70.821 35.975 133.465 1.00 33.29 102 ILE C CA 1
ATOM 5038 C C . ILE C 1 122 ? 70.072 35.481 132.247 1.00 36.51 102 ILE C C 1
ATOM 5039 O O . ILE C 1 122 ? 69.013 36.010 131.899 1.00 37.35 102 ILE C O 1
ATOM 5044 N N . ASP C 1 123 ? 70.624 34.467 131.596 1.00 38.20 103 ASP C N 1
ATOM 5045 C CA . ASP C 1 123 ? 69.980 33.904 130.431 1.00 39.86 103 ASP C CA 1
ATOM 5046 C C . ASP C 1 123 ? 69.606 32.466 130.711 1.00 40.58 103 ASP C C 1
ATOM 5047 O O . ASP C 1 123 ? 70.467 31.596 130.789 1.00 40.15 103 ASP C O 1
ATOM 5052 N N . GLU C 1 124 ? 68.310 32.231 130.897 1.00 42.30 104 GLU C N 1
ATOM 5053 C CA . GLU C 1 124 ? 67.796 30.889 131.125 1.00 43.61 104 GLU C CA 1
ATOM 5054 C C . GLU C 1 124 ? 67.683 30.352 129.703 1.00 44.56 104 GLU C C 1
ATOM 5055 O O . GLU C 1 124 ? 66.640 30.478 129.065 1.00 43.35 104 GLU C O 1
ATOM 5061 N N . SER C 1 125 ? 68.771 29.779 129.197 1.00 46.72 105 SER C N 1
ATOM 5062 C CA . SER C 1 125 ? 68.769 29.301 127.821 1.00 49.54 105 SER C CA 1
ATOM 5063 C C . SER C 1 125 ? 68.637 27.807 127.630 1.00 50.03 105 SER C C 1
ATOM 5064 O O . SER C 1 125 ? 68.942 27.008 128.515 1.00 50.33 105 SER C O 1
ATOM 5067 N N . GLU C 1 126 ? 68.187 27.446 126.437 1.00 51.45 106 GLU C N 1
ATOM 5068 C CA . GLU C 1 126 ? 67.990 26.060 126.080 1.00 52.65 106 GLU C CA 1
ATOM 5069 C C . GLU C 1 126 ? 69.208 25.466 125.399 1.00 50.71 106 GLU C C 1
ATOM 5070 O O . GLU C 1 126 ? 69.182 24.303 125.022 1.00 50.84 106 GLU C O 1
ATOM 5076 N N . VAL C 1 127 ? 70.276 26.248 125.246 1.00 48.96 107 VAL C N 1
ATOM 5077 C CA . VAL C 1 127 ? 71.483 25.716 124.623 1.00 47.64 107 VAL C CA 1
ATOM 5078 C C . VAL C 1 127 ? 72.241 24.911 125.676 1.00 46.98 107 VAL C C 1
ATOM 5079 O O . VAL C 1 127 ? 73.237 24.253 125.374 1.00 49.00 107 VAL C O 1
ATOM 5083 N N . LEU C 1 128 ? 71.758 24.970 126.913 1.00 45.11 108 LEU C N 1
ATOM 5084 C CA . LEU C 1 128 ? 72.356 24.231 128.019 1.00 43.74 108 LEU C CA 1
ATOM 5085 C C . LEU C 1 128 ? 71.391 23.127 128.454 1.00 44.24 108 LEU C C 1
ATOM 5086 O O . LEU C 1 128 ? 70.168 23.291 128.381 1.00 46.47 108 LEU C O 1
ATOM 5091 N N . THR C 1 129 ? 71.940 22.011 128.919 1.00 43.66 109 THR C N 1
ATOM 5092 C CA . THR C 1 129 ? 71.142 20.871 129.367 1.00 42.04 109 THR C CA 1
ATOM 5093 C C . THR C 1 129 ? 70.090 21.307 130.387 1.00 43.63 109 THR C C 1
ATOM 5094 O O . THR C 1 129 ? 70.415 21.622 131.534 1.00 44.28 109 THR C O 1
ATOM 5098 N N . PRO C 1 130 ? 68.809 21.314 129.989 1.00 44.07 110 PRO C N 1
ATOM 5099 C CA . PRO C 1 130 ? 67.728 21.726 130.895 1.00 44.58 110 PRO C CA 1
ATOM 5100 C C . PRO C 1 130 ? 67.770 20.998 132.230 1.00 45.26 110 PRO C C 1
ATOM 5101 O O . PRO C 1 130 ? 68.045 19.797 132.280 1.00 44.44 110 PRO C O 1
ATOM 5105 N N . ALA C 1 131 ? 67.502 21.743 133.302 1.00 46.38 111 ALA C N 1
ATOM 5106 C CA . ALA C 1 131 ? 67.498 21.207 134.662 1.00 47.05 111 ALA C CA 1
ATOM 5107 C C . ALA C 1 131 ? 66.090 20.781 135.062 1.00 47.42 111 ALA C C 1
ATOM 5108 O O . ALA C 1 131 ? 65.905 19.789 135.761 1.00 46.77 111 ALA C O 1
ATOM 5110 N N . ASP C 1 132 ? 65.103 21.556 134.630 1.00 48.82 112 ASP C N 1
ATOM 5111 C CA . ASP C 1 132 ? 63.713 21.243 134.903 1.00 50.92 112 ASP C CA 1
ATOM 5112 C C . ASP C 1 132 ? 63.111 20.923 133.547 1.00 52.76 112 ASP C C 1
ATOM 5113 O O . ASP C 1 132 ? 63.362 21.609 132.569 1.00 51.63 112 ASP C O 1
ATOM 5118 N N . ASP C 1 133 ? 62.317 19.869 133.495 1.00 57.18 113 ASP C N 1
ATOM 5119 C CA . ASP C 1 133 ? 61.719 19.424 132.251 1.00 59.44 113 ASP C CA 1
ATOM 5120 C C . ASP C 1 133 ? 60.354 20.024 131.963 1.00 58.64 113 ASP C C 1
ATOM 5121 O O . ASP C 1 133 ? 59.860 19.916 130.852 1.00 58.93 113 ASP C O 1
ATOM 5126 N N . ARG C 1 134 ? 59.746 20.659 132.957 1.00 58.01 114 ARG C N 1
ATOM 5127 C CA . ARG C 1 134 ? 58.427 21.246 132.781 1.00 57.69 114 ARG C CA 1
ATOM 5128 C C . ARG C 1 134 ? 58.356 22.718 133.136 1.00 57.41 114 ARG C C 1
ATOM 5129 O O . ARG C 1 134 ? 57.836 23.531 132.373 1.00 59.31 114 ARG C O 1
ATOM 5137 N N . PHE C 1 135 ? 58.875 23.070 134.302 1.00 55.70 115 PHE C N 1
ATOM 5138 C CA . PHE C 1 135 ? 58.817 24.453 134.743 1.00 52.51 115 PHE C CA 1
ATOM 5139 C C . PHE C 1 135 ? 60.085 25.247 134.515 1.00 49.66 115 PHE C C 1
ATOM 5140 O O . PHE C 1 135 ? 61.167 24.693 134.356 1.00 49.23 115 PHE C O 1
ATOM 5148 N N . HIS C 1 136 ? 59.928 26.561 134.486 1.00 46.54 116 HIS C N 1
ATOM 5149 C CA . HIS C 1 136 ? 61.042 27.464 134.322 1.00 42.42 116 HIS C CA 1
ATOM 5150 C C . HIS C 1 136 ? 61.249 28.134 135.661 1.00 40.84 116 HIS C C 1
ATOM 5151 O O . HIS C 1 136 ? 60.542 27.861 136.627 1.00 40.66 116 HIS C O 1
ATOM 5158 N N . ILE C 1 137 ? 62.230 29.012 135.727 1.00 39.85 117 ILE C N 1
ATOM 5159 C CA . ILE C 1 137 ? 62.512 29.712 136.965 1.00 37.14 117 ILE C CA 1
ATOM 5160 C C . ILE C 1 137 ? 61.488 30.816 137.142 1.00 35.93 117 ILE C C 1
ATOM 5161 O O . ILE C 1 137 ? 61.147 31.517 136.191 1.00 34.42 117 ILE C O 1
ATOM 5166 N N . ASN C 1 138 ? 60.982 30.959 138.358 1.00 35.34 118 ASN C N 1
ATOM 5167 C CA . ASN C 1 138 ? 60.048 32.031 138.635 1.00 36.40 118 ASN C CA 1
ATOM 5168 C C . ASN C 1 138 ? 60.926 33.271 138.769 1.00 36.58 118 ASN C C 1
ATOM 5169 O O . ASN C 1 138 ? 61.445 33.565 139.846 1.00 36.68 118 ASN C O 1
ATOM 5174 N N . LYS C 1 139 ? 61.087 33.990 137.666 1.00 35.46 119 LYS C N 1
ATOM 5175 C CA . LYS C 1 139 ? 61.950 35.153 137.624 1.00 36.12 119 LYS C CA 1
ATOM 5176 C C . LYS C 1 139 ? 61.524 36.380 138.419 1.00 39.16 119 LYS C C 1
ATOM 5177 O O . LYS C 1 139 ? 62.328 37.306 138.615 1.00 41.85 119 LYS C O 1
ATOM 5183 N N . HIS C 1 140 ? 60.283 36.408 138.891 1.00 41.16 120 HIS C N 1
ATOM 5184 C CA . HIS C 1 140 ? 59.826 37.559 139.661 1.00 42.23 120 HIS C CA 1
ATOM 5185 C C . HIS C 1 140 ? 60.590 37.698 140.973 1.00 44.39 120 HIS C C 1
ATOM 5186 O O . HIS C 1 140 ? 60.816 38.807 141.456 1.00 45.08 120 HIS C O 1
ATOM 5193 N N . GLU C 1 141 ? 60.978 36.561 141.545 1.00 46.53 121 GLU C N 1
ATOM 5194 C CA . GLU C 1 141 ? 61.704 36.530 142.808 1.00 48.90 121 GLU C CA 1
ATOM 5195 C C . GLU C 1 141 ? 63.049 37.245 142.764 1.00 47.40 121 GLU C C 1
ATOM 5196 O O . GLU C 1 141 ? 63.552 37.691 143.795 1.00 48.36 121 GLU C O 1
ATOM 5202 N N . PHE C 1 142 ? 63.620 37.358 141.569 1.00 44.22 122 PHE C N 1
ATOM 5203 C CA . PHE C 1 142 ? 64.928 37.973 141.380 1.00 41.14 122 PHE C CA 1
ATOM 5204 C C . PHE C 1 142 ? 64.939 39.486 141.199 1.00 40.47 122 PHE C C 1
ATOM 5205 O O . PHE C 1 142 ? 63.918 40.100 140.904 1.00 39.43 122 PHE C O 1
ATOM 5213 N N . LYS C 1 143 ? 66.115 40.077 141.388 1.00 40.67 123 LYS C N 1
ATOM 5214 C CA . LYS C 1 143 ? 66.297 41.508 141.217 1.00 41.23 123 LYS C CA 1
ATOM 5215 C C . LYS C 1 143 ? 66.953 41.722 139.872 1.00 39.61 123 LYS C C 1
ATOM 5216 O O . LYS C 1 143 ? 66.735 42.726 139.204 1.00 40.96 123 LYS C O 1
ATOM 5222 N N . VAL C 1 144 ? 67.765 40.763 139.464 1.00 37.28 124 VAL C N 1
ATOM 5223 C CA . VAL C 1 144 ? 68.434 40.872 138.184 1.00 34.94 124 VAL C CA 1
ATOM 5224 C C . VAL C 1 144 ? 67.507 40.409 137.063 1.00 33.99 124 VAL C C 1
ATOM 5225 O O . VAL C 1 144 ? 66.739 39.469 137.222 1.00 33.51 124 VAL C O 1
ATOM 5229 N N . PRO C 1 145 ? 67.549 41.090 135.916 1.00 33.91 125 PRO C N 1
ATOM 5230 C CA . PRO C 1 145 ? 66.694 40.702 134.792 1.00 33.72 125 PRO C CA 1
ATOM 5231 C C . PRO C 1 145 ? 67.101 39.396 134.104 1.00 33.64 125 PRO C C 1
ATOM 5232 O O . PRO C 1 145 ? 68.261 39.009 134.109 1.00 33.91 125 PRO C O 1
ATOM 5236 N N . PHE C 1 146 ? 66.116 38.726 133.517 1.00 35.05 126 PHE C N 1
ATOM 5237 C CA . PHE C 1 146 ? 66.311 37.473 132.794 1.00 32.98 126 PHE C CA 1
ATOM 5238 C C . PHE C 1 146 ? 65.906 37.648 131.328 1.00 33.29 126 PHE C C 1
ATOM 5239 O O . PHE C 1 146 ? 65.061 38.474 130.986 1.00 33.22 126 PHE C O 1
ATOM 5247 N N . VAL C 1 147 ? 66.519 36.853 130.466 1.00 33.81 127 VAL C N 1
ATOM 5248 C CA . VAL C 1 147 ? 66.209 36.859 129.043 1.00 31.55 127 VAL C CA 1
ATOM 5249 C C . VAL C 1 147 ? 65.930 35.393 128.708 1.00 32.06 127 VAL C C 1
ATOM 5250 O O . VAL C 1 147 ? 66.671 34.502 129.134 1.00 30.09 127 VAL C O 1
ATOM 5254 N N . CYS C 1 148 ? 64.842 35.142 127.983 1.00 32.64 128 CYS C N 1
ATOM 5255 C CA . CYS C 1 148 ? 64.483 33.776 127.615 1.00 33.37 128 CYS C CA 1
ATOM 5256 C C . CYS C 1 148 ? 64.205 33.620 126.142 1.00 33.86 128 CYS C C 1
ATOM 5257 O O . CYS C 1 148 ? 63.957 34.598 125.435 1.00 34.36 128 CYS C O 1
ATOM 5260 N N . GLY C 1 149 ? 64.237 32.369 125.693 1.00 34.21 129 GLY C N 1
ATOM 5261 C CA . GLY C 1 149 ? 63.986 32.073 124.298 1.00 35.48 129 GLY C CA 1
ATOM 5262 C C . GLY C 1 149 ? 62.524 31.789 124.002 1.00 37.08 129 GLY C C 1
ATOM 5263 O O . GLY C 1 149 ? 61.727 31.476 124.897 1.00 38.05 129 GLY C O 1
ATOM 5264 N N . ALA C 1 150 ? 62.172 31.905 122.730 1.00 37.07 130 ALA C N 1
ATOM 5265 C CA . ALA C 1 150 ? 60.813 31.662 122.290 1.00 37.41 130 ALA C CA 1
ATOM 5266 C C . ALA C 1 150 ? 60.849 31.330 120.813 1.00 40.39 130 ALA C C 1
ATOM 5267 O O . ALA C 1 150 ? 61.741 31.776 120.090 1.00 42.31 130 ALA C O 1
ATOM 5269 N N . ARG C 1 151 ? 59.885 30.538 120.364 1.00 41.24 131 ARG C N 1
ATOM 5270 C CA . ARG C 1 151 ? 59.825 30.172 118.968 1.00 42.85 131 ARG C CA 1
ATOM 5271 C C . ARG C 1 151 ? 58.589 30.786 118.353 1.00 42.59 131 ARG C C 1
ATOM 5272 O O . ARG C 1 151 ? 58.385 30.708 117.140 1.00 42.16 131 ARG C O 1
ATOM 5280 N N . ASP C 1 152 ? 57.772 31.415 119.196 1.00 42.67 132 ASP C N 1
ATOM 5281 C CA . ASP C 1 152 ? 56.534 32.048 118.746 1.00 42.39 132 ASP C CA 1
ATOM 5282 C C . ASP C 1 152 ? 55.977 32.945 119.835 1.00 39.74 132 ASP C C 1
ATOM 5283 O O . ASP C 1 152 ? 56.490 32.961 120.958 1.00 38.44 132 ASP C O 1
ATOM 5288 N N . LEU C 1 153 ? 54.903 33.660 119.499 1.00 37.81 133 LEU C N 1
ATOM 5289 C CA . LEU C 1 153 ? 54.262 34.600 120.421 1.00 36.44 133 LEU C CA 1
ATOM 5290 C C . LEU C 1 153 ? 53.759 33.931 121.685 1.00 35.46 133 LEU C C 1
ATOM 5291 O O . LEU C 1 153 ? 53.807 34.520 122.763 1.00 34.08 133 LEU C O 1
ATOM 5296 N N . GLY C 1 154 ? 53.278 32.700 121.538 1.00 35.96 134 GLY C N 1
ATOM 5297 C CA . GLY C 1 154 ? 52.771 31.943 122.667 1.00 35.52 134 GLY C CA 1
ATOM 5298 C C . GLY C 1 154 ? 53.785 31.758 123.781 1.00 37.22 134 GLY C C 1
ATOM 5299 O O . GLY C 1 154 ? 53.497 32.087 124.937 1.00 35.81 134 GLY C O 1
ATOM 5300 N N . GLU C 1 155 ? 54.974 31.236 123.467 1.00 37.40 135 GLU C N 1
ATOM 5301 C CA . GLU C 1 155 ? 55.951 31.057 124.533 1.00 37.47 135 GLU C CA 1
ATOM 5302 C C . GLU C 1 155 ? 56.677 32.340 124.894 1.00 34.83 135 GLU C C 1
ATOM 5303 O O . GLU C 1 155 ? 57.102 32.511 126.034 1.00 33.87 135 GLU C O 1
ATOM 5309 N N . ALA C 1 156 ? 56.813 33.256 123.944 1.00 32.57 136 ALA C N 1
ATOM 5310 C CA . ALA C 1 156 ? 57.453 34.518 124.270 1.00 30.64 136 ALA C CA 1
ATOM 5311 C C . ALA C 1 156 ? 56.604 35.108 125.387 1.00 32.02 136 ALA C C 1
ATOM 5312 O O . ALA C 1 156 ? 57.116 35.569 126.409 1.00 31.15 136 ALA C O 1
ATOM 5314 N N . LEU C 1 157 ? 55.290 35.061 125.188 1.00 33.12 137 LEU C N 1
ATOM 5315 C CA . LEU C 1 157 ? 54.343 35.585 126.161 1.00 32.72 137 LEU C CA 1
ATOM 5316 C C . LEU C 1 157 ? 54.352 34.827 127.482 1.00 33.10 137 LEU C C 1
ATOM 5317 O O . LEU C 1 157 ? 54.233 35.435 128.549 1.00 33.28 137 LEU C O 1
ATOM 5322 N N . ARG C 1 158 ? 54.483 33.503 127.416 1.00 32.78 138 ARG C N 1
ATOM 5323 C CA . ARG C 1 158 ? 54.535 32.699 128.636 1.00 32.82 138 ARG C CA 1
ATOM 5324 C C . ARG C 1 158 ? 55.795 33.053 129.421 1.00 33.54 138 ARG C C 1
ATOM 5325 O O . ARG C 1 158 ? 55.740 33.289 130.628 1.00 33.12 138 ARG C O 1
ATOM 5333 N N . ARG C 1 159 ? 56.928 33.091 128.726 1.00 33.73 139 ARG C N 1
ATOM 5334 C CA . ARG C 1 159 ? 58.198 33.430 129.351 1.00 33.92 139 ARG C CA 1
ATOM 5335 C C . ARG C 1 159 ? 58.080 34.777 130.068 1.00 35.39 139 ARG C C 1
ATOM 5336 O O . ARG C 1 159 ? 58.591 34.956 131.175 1.00 36.68 139 ARG C O 1
ATOM 5344 N N . ILE C 1 160 ? 57.402 35.727 129.434 1.00 34.84 140 ILE C N 1
ATOM 5345 C CA . ILE C 1 160 ? 57.220 37.045 130.032 1.00 34.62 140 ILE C CA 1
ATOM 5346 C C . ILE C 1 160 ? 56.355 36.968 131.289 1.00 35.22 140 ILE C C 1
ATOM 5347 O O . ILE C 1 160 ? 56.594 37.681 132.257 1.00 36.13 140 ILE C O 1
ATOM 5352 N N . ALA C 1 161 ? 55.347 36.101 131.263 1.00 34.90 141 ALA C N 1
ATOM 5353 C CA . ALA C 1 161 ? 54.448 35.928 132.396 1.00 34.18 141 ALA C CA 1
ATOM 5354 C C . ALA C 1 161 ? 55.211 35.403 133.610 1.00 34.62 141 ALA C C 1
ATOM 5355 O O . ALA C 1 161 ? 54.800 35.608 134.751 1.00 34.20 141 ALA C O 1
ATOM 5357 N N . GLU C 1 162 ? 56.325 34.724 133.359 1.00 35.30 142 GLU C N 1
ATOM 5358 C CA . GLU C 1 162 ? 57.145 34.183 134.435 1.00 35.81 142 GLU C CA 1
ATOM 5359 C C . GLU C 1 162 ? 58.134 35.231 134.949 1.00 36.17 142 GLU C C 1
ATOM 5360 O O . GLU C 1 162 ? 58.796 35.021 135.968 1.00 36.34 142 GLU C O 1
ATOM 5366 N N . GLY C 1 163 ? 58.239 36.352 134.236 1.00 36.32 143 GLY C N 1
ATOM 5367 C CA . GLY C 1 163 ? 59.123 37.418 134.669 1.00 36.57 143 GLY C CA 1
ATOM 5368 C C . GLY C 1 163 ? 60.182 37.904 133.700 1.00 37.98 143 GLY C C 1
ATOM 5369 O O . GLY C 1 163 ? 60.829 38.914 133.972 1.00 39.40 143 GLY C O 1
ATOM 5370 N N . ALA C 1 164 ? 60.365 37.210 132.580 1.00 38.00 144 ALA C N 1
ATOM 5371 C CA . ALA C 1 164 ? 61.385 37.590 131.599 1.00 37.76 144 ALA C CA 1
ATOM 5372 C C . ALA C 1 164 ? 61.289 39.046 131.192 1.00 38.21 144 ALA C C 1
ATOM 5373 O O . ALA C 1 164 ? 60.219 39.514 130.817 1.00 40.39 144 ALA C O 1
ATOM 5375 N N . ALA C 1 165 ? 62.409 39.759 131.260 1.00 37.67 145 ALA C N 1
ATOM 5376 C CA . ALA C 1 165 ? 62.432 41.173 130.884 1.00 37.43 145 ALA C CA 1
ATOM 5377 C C . ALA C 1 165 ? 62.851 41.370 129.430 1.00 37.21 145 ALA C C 1
ATOM 5378 O O . ALA C 1 165 ? 62.740 42.465 128.890 1.00 38.84 145 ALA C O 1
ATOM 5380 N N . MET C 1 166 ? 63.333 40.303 128.805 1.00 36.30 146 MET C N 1
ATOM 5381 C CA . MET C 1 166 ? 63.778 40.347 127.422 1.00 35.50 146 MET C CA 1
ATOM 5382 C C . MET C 1 166 ? 63.640 38.957 126.794 1.00 35.29 146 MET C C 1
ATOM 5383 O O . MET C 1 166 ? 63.934 37.933 127.416 1.00 35.54 146 MET C O 1
ATOM 5388 N N . ILE C 1 167 ? 63.184 38.935 125.555 1.00 33.18 147 ILE C N 1
ATOM 5389 C CA . ILE C 1 167 ? 62.978 37.702 124.834 1.00 33.31 147 ILE C CA 1
ATOM 5390 C C . ILE C 1 167 ? 63.933 37.645 123.666 1.00 36.69 147 ILE C C 1
ATOM 5391 O O . ILE C 1 167 ? 64.291 38.674 123.097 1.00 37.31 147 ILE C O 1
ATOM 5396 N N . ARG C 1 168 ? 64.372 36.447 123.318 1.00 39.93 148 ARG C N 1
ATOM 5397 C CA . ARG C 1 168 ? 65.219 36.314 122.157 1.00 43.50 148 ARG C CA 1
ATOM 5398 C C . ARG C 1 168 ? 64.589 35.193 121.356 1.00 44.74 148 ARG C C 1
ATOM 5399 O O . ARG C 1 168 ? 64.296 34.111 121.872 1.00 44.72 148 ARG C O 1
ATOM 5407 N N . THR C 1 169 ? 64.313 35.496 120.099 1.00 45.38 149 THR C N 1
ATOM 5408 C CA . THR C 1 169 ? 63.711 34.536 119.210 1.00 46.89 149 THR C CA 1
ATOM 5409 C C . THR C 1 169 ? 64.869 33.682 118.718 1.00 47.98 149 THR C C 1
ATOM 5410 O O . THR C 1 169 ? 65.727 34.142 117.955 1.00 46.33 149 THR C O 1
ATOM 5414 N N . LYS C 1 170 ? 64.881 32.440 119.196 1.00 49.98 150 LYS C N 1
ATOM 5415 C CA . LYS C 1 170 ? 65.918 31.459 118.897 1.00 53.40 150 LYS C CA 1
ATOM 5416 C C . LYS C 1 170 ? 65.795 30.682 117.588 1.00 54.57 150 LYS C C 1
ATOM 5417 O O . LYS C 1 170 ? 64.719 30.548 117.012 1.00 54.52 150 LYS C O 1
ATOM 5423 N N . GLY C 1 171 ? 66.934 30.159 117.149 1.00 55.73 151 GLY C N 1
ATOM 5424 C CA . GLY C 1 171 ? 67.006 29.359 115.946 1.00 56.09 151 GLY C CA 1
ATOM 5425 C C . GLY C 1 171 ? 67.804 28.139 116.351 1.00 56.92 151 GLY C C 1
ATOM 5426 O O . GLY C 1 171 ? 67.546 27.561 117.396 1.00 56.35 151 GLY C O 1
ATOM 5427 N N . GLU C 1 172 ? 68.776 27.746 115.541 1.00 58.40 152 GLU C N 1
ATOM 5428 C CA . GLU C 1 172 ? 69.597 26.594 115.872 1.00 60.89 152 GLU C CA 1
ATOM 5429 C C . GLU C 1 172 ? 70.951 27.112 116.323 1.00 60.02 152 GLU C C 1
ATOM 5430 O O . GLU C 1 172 ? 71.721 27.644 115.519 1.00 60.78 152 GLU C O 1
ATOM 5436 N N . ALA C 1 173 ? 71.257 26.955 117.602 1.00 57.61 153 ALA C N 1
ATOM 5437 C CA . ALA C 1 173 ? 72.531 27.432 118.109 1.00 55.79 153 ALA C CA 1
ATOM 5438 C C . ALA C 1 173 ? 73.705 26.726 117.446 1.00 55.32 153 ALA C C 1
ATOM 5439 O O . ALA C 1 173 ? 73.661 25.524 117.203 1.00 54.91 153 ALA C O 1
ATOM 5441 N N . GLY C 1 174 ? 74.744 27.496 117.140 1.00 54.14 154 GLY C N 1
ATOM 5442 C CA . GLY C 1 174 ? 75.947 26.949 116.543 1.00 53.09 154 GLY C CA 1
ATOM 5443 C C . GLY C 1 174 ? 75.877 26.096 115.290 1.00 52.35 154 GLY C C 1
ATOM 5444 O O . GLY C 1 174 ? 76.498 25.038 115.234 1.00 52.41 154 GLY C O 1
ATOM 5445 N N . THR C 1 175 ? 75.145 26.542 114.277 1.00 50.20 155 THR C N 1
ATOM 5446 C CA . THR C 1 175 ? 75.070 25.782 113.036 1.00 48.00 155 THR C CA 1
ATOM 5447 C C . THR C 1 175 ? 75.377 26.679 111.836 1.00 46.83 155 THR C C 1
ATOM 5448 O O . THR C 1 175 ? 75.584 26.192 110.725 1.00 46.80 155 THR C O 1
ATOM 5452 N N . GLY C 1 176 ? 75.416 27.988 112.071 1.00 44.83 156 GLY C N 1
ATOM 5453 C CA . GLY C 1 176 ? 75.696 28.931 111.003 1.00 43.31 156 GLY C CA 1
ATOM 5454 C C . GLY C 1 176 ? 74.562 29.069 110.002 1.00 42.68 156 GLY C C 1
ATOM 5455 O O . GLY C 1 176 ? 74.740 29.617 108.905 1.00 44.49 156 GLY C O 1
ATOM 5456 N N . ASN C 1 177 ? 73.383 28.597 110.394 1.00 39.95 157 ASN C N 1
ATOM 5457 C CA . ASN C 1 177 ? 72.211 28.635 109.537 1.00 37.41 157 ASN C CA 1
ATOM 5458 C C . ASN C 1 177 ? 71.095 29.503 110.122 1.00 37.13 157 ASN C C 1
ATOM 5459 O O . ASN C 1 177 ? 70.462 29.111 111.101 1.00 39.54 157 ASN C O 1
ATOM 5464 N N . VAL C 1 178 ? 70.837 30.667 109.528 1.00 36.37 158 VAL C N 1
ATOM 5465 C CA . VAL C 1 178 ? 69.784 31.551 110.036 1.00 35.97 158 VAL C CA 1
ATOM 5466 C C . VAL C 1 178 ? 68.358 31.073 109.796 1.00 36.52 158 VAL C C 1
ATOM 5467 O O . VAL C 1 178 ? 67.413 31.660 110.319 1.00 39.09 158 VAL C O 1
ATOM 5471 N N . VAL C 1 179 ? 68.197 30.016 109.017 1.00 35.18 159 VAL C N 1
ATOM 5472 C CA . VAL C 1 179 ? 66.869 29.519 108.695 1.00 37.07 159 VAL C CA 1
ATOM 5473 C C . VAL C 1 179 ? 65.843 29.435 109.849 1.00 39.14 159 VAL C C 1
ATOM 5474 O O . VAL C 1 179 ? 64.718 29.945 109.723 1.00 38.63 159 VAL C O 1
ATOM 5478 N N . GLU C 1 180 ? 66.199 28.807 110.966 1.00 41.05 160 GLU C N 1
ATOM 5479 C CA . GLU C 1 180 ? 65.241 28.725 112.068 1.00 43.93 160 GLU C CA 1
ATOM 5480 C C . GLU C 1 180 ? 64.981 30.107 112.661 1.00 42.75 160 GLU C C 1
ATOM 5481 O O . GLU C 1 180 ? 63.851 30.441 113.006 1.00 41.58 160 GLU C O 1
ATOM 5487 N N . ALA C 1 181 ? 66.028 30.915 112.772 1.00 41.16 161 ALA C N 1
ATOM 5488 C CA . ALA C 1 181 ? 65.869 32.259 113.301 1.00 39.78 161 ALA C CA 1
ATOM 5489 C C . ALA C 1 181 ? 64.886 33.032 112.429 1.00 39.33 161 ALA C C 1
ATOM 5490 O O . ALA C 1 181 ? 64.010 33.725 112.929 1.00 39.49 161 ALA C O 1
ATOM 5492 N N . VAL C 1 182 ? 65.033 32.914 111.117 1.00 38.49 162 VAL C N 1
ATOM 5493 C CA . VAL C 1 182 ? 64.135 33.614 110.220 1.00 38.82 162 VAL C CA 1
ATOM 5494 C C . VAL C 1 182 ? 62.726 33.116 110.467 1.00 38.96 162 VAL C C 1
ATOM 5495 O O . VAL C 1 182 ? 61.821 33.901 110.737 1.00 38.27 162 VAL C O 1
ATOM 5499 N N . LYS C 1 183 ? 62.558 31.801 110.393 1.00 40.54 163 LYS C N 1
ATOM 5500 C CA . LYS C 1 183 ? 61.259 31.163 110.589 1.00 41.55 163 LYS C CA 1
ATOM 5501 C C . LYS C 1 183 ? 60.508 31.737 111.793 1.00 40.60 163 LYS C C 1
ATOM 5502 O O . LYS C 1 183 ? 59.385 32.232 111.666 1.00 40.25 163 LYS C O 1
ATOM 5508 N N . HIS C 1 184 ? 61.157 31.696 112.950 1.00 39.34 164 HIS C N 1
ATOM 5509 C CA . HIS C 1 184 ? 60.579 32.163 114.202 1.00 39.01 164 HIS C CA 1
ATOM 5510 C C . HIS C 1 184 ? 60.389 33.662 114.330 1.00 38.64 164 HIS C C 1
ATOM 5511 O O . HIS C 1 184 ? 59.436 34.124 114.952 1.00 38.00 164 HIS C O 1
ATOM 5518 N N . MET C 1 185 ? 61.303 34.431 113.768 1.00 39.07 165 MET C N 1
ATOM 5519 C CA . MET C 1 185 ? 61.173 35.871 113.852 1.00 39.91 165 MET C CA 1
ATOM 5520 C C . MET C 1 185 ? 59.954 36.256 113.029 1.00 39.09 165 MET C C 1
ATOM 5521 O O . MET C 1 185 ? 59.156 37.099 113.436 1.00 38.82 165 MET C O 1
ATOM 5526 N N . ARG C 1 186 ? 59.801 35.617 111.874 1.00 38.41 166 ARG C N 1
ATOM 5527 C CA . ARG C 1 186 ? 58.663 35.903 111.011 1.00 38.65 166 ARG C CA 1
ATOM 5528 C C . ARG C 1 186 ? 57.391 35.474 111.712 1.00 38.19 166 ARG C C 1
ATOM 5529 O O . ARG C 1 186 ? 56.394 36.191 111.711 1.00 36.60 166 ARG C O 1
ATOM 5537 N N . ARG C 1 187 ? 57.442 34.292 112.310 1.00 39.22 167 ARG C N 1
ATOM 5538 C CA . ARG C 1 187 ? 56.307 33.750 113.034 1.00 41.31 167 ARG C CA 1
ATOM 5539 C C . ARG C 1 187 ? 55.813 34.718 114.119 1.00 41.24 167 ARG C C 1
ATOM 5540 O O . ARG C 1 187 ? 54.646 35.103 114.136 1.00 41.16 167 ARG C O 1
ATOM 5548 N N . VAL C 1 188 ? 56.705 35.111 115.022 1.00 40.93 168 VAL C N 1
ATOM 5549 C CA . VAL C 1 188 ? 56.339 36.028 116.091 1.00 40.16 168 VAL C CA 1
ATOM 5550 C C . VAL C 1 188 ? 55.736 37.308 115.533 1.00 39.97 168 VAL C C 1
ATOM 5551 O O . VAL C 1 188 ? 54.630 37.691 115.904 1.00 40.13 168 VAL C O 1
ATOM 5555 N N . MET C 1 189 ? 56.468 37.961 114.637 1.00 40.65 169 MET C N 1
ATOM 5556 C CA . MET C 1 189 ? 56.013 39.211 114.039 1.00 41.22 169 MET C CA 1
ATOM 5557 C C . MET C 1 189 ? 54.644 39.080 113.385 1.00 41.18 169 MET C C 1
ATOM 5558 O O . MET C 1 189 ? 53.810 39.972 113.508 1.00 39.54 169 MET C O 1
ATOM 5563 N N . GLU C 1 190 ? 54.428 37.965 112.693 1.00 42.45 170 GLU C N 1
ATOM 5564 C CA . GLU C 1 190 ? 53.169 37.682 112.008 1.00 44.66 170 GLU C CA 1
ATOM 5565 C C . GLU C 1 190 ? 52.025 37.669 113.020 1.00 44.01 170 GLU C C 1
ATOM 5566 O O . GLU C 1 190 ? 51.031 38.391 112.878 1.00 43.15 170 GLU C O 1
ATOM 5572 N N . GLN C 1 191 ? 52.177 36.841 114.048 1.00 42.15 171 GLN C N 1
ATOM 5573 C CA . GLN C 1 191 ? 51.181 36.738 115.096 1.00 40.45 171 GLN C CA 1
ATOM 5574 C C . GLN C 1 191 ? 50.934 38.093 115.743 1.00 40.47 171 GLN C C 1
ATOM 5575 O O . GLN C 1 191 ? 49.790 38.492 115.926 1.00 41.75 171 GLN C O 1
ATOM 5581 N N . ILE C 1 192 ? 51.997 38.808 116.094 1.00 40.14 172 ILE C N 1
ATOM 5582 C CA . ILE C 1 192 ? 51.796 40.103 116.724 1.00 40.34 172 ILE C CA 1
ATOM 5583 C C . ILE C 1 192 ? 50.860 40.905 115.853 1.00 40.40 172 ILE C C 1
ATOM 5584 O O . ILE C 1 192 ? 49.791 41.296 116.295 1.00 38.42 172 ILE C O 1
ATOM 5589 N N . LYS C 1 193 ? 51.260 41.107 114.603 1.00 43.13 173 LYS C N 1
ATOM 5590 C CA . LYS C 1 193 ? 50.470 41.860 113.640 1.00 45.44 173 LYS C CA 1
ATOM 5591 C C . LYS C 1 193 ? 48.993 41.460 113.689 1.00 46.49 173 LYS C C 1
ATOM 5592 O O . LYS C 1 193 ? 48.113 42.322 113.780 1.00 45.91 173 LYS C O 1
ATOM 5598 N N . GLN C 1 194 ? 48.725 40.158 113.644 1.00 47.11 174 GLN C N 1
ATOM 5599 C CA . GLN C 1 194 ? 47.354 39.660 113.689 1.00 47.99 174 GLN C CA 1
ATOM 5600 C C . GLN C 1 194 ? 46.655 40.086 114.967 1.00 47.82 174 GLN C C 1
ATOM 5601 O O . GLN C 1 194 ? 45.603 40.719 114.940 1.00 49.74 174 GLN C O 1
ATOM 5607 N N . VAL C 1 195 ? 47.240 39.727 116.096 1.00 47.51 175 VAL C N 1
ATOM 5608 C CA . VAL C 1 195 ? 46.670 40.075 117.389 1.00 47.08 175 VAL C CA 1
ATOM 5609 C C . VAL C 1 195 ? 46.307 41.554 117.445 1.00 49.90 175 VAL C C 1
ATOM 5610 O O . VAL C 1 195 ? 45.332 41.946 118.083 1.00 49.75 175 VAL C O 1
ATOM 5614 N N . THR C 1 196 ? 47.078 42.363 116.732 1.00 53.22 176 THR C N 1
ATOM 5615 C CA . THR C 1 196 ? 46.901 43.809 116.762 1.00 57.14 176 THR C CA 1
ATOM 5616 C C . THR C 1 196 ? 45.492 44.202 116.331 1.00 58.63 176 THR C C 1
ATOM 5617 O O . THR C 1 196 ? 44.991 45.262 116.705 1.00 58.31 176 THR C O 1
ATOM 5621 N N . LYS C 1 197 ? 44.911 43.377 115.470 1.00 60.36 177 LYS C N 1
ATOM 5622 C CA . LYS C 1 197 ? 43.593 43.634 114.915 1.00 62.48 177 LYS C CA 1
ATOM 5623 C C . LYS C 1 197 ? 42.518 42.652 115.364 1.00 62.69 177 LYS C C 1
ATOM 5624 O O . LYS C 1 197 ? 41.566 42.380 114.628 1.00 63.34 177 LYS C O 1
ATOM 5630 N N . MET C 1 198 ? 42.661 42.110 116.563 1.00 61.59 178 MET C N 1
ATOM 5631 C CA . MET C 1 198 ? 41.659 41.182 117.054 1.00 60.31 178 MET C CA 1
ATOM 5632 C C . MET C 1 198 ? 40.762 41.883 118.062 1.00 60.59 178 MET C C 1
ATOM 5633 O O . MET C 1 198 ? 41.187 42.820 118.746 1.00 59.43 178 MET C O 1
ATOM 5638 N N . GLU C 1 199 ? 39.512 41.434 118.130 1.00 61.36 179 GLU C N 1
ATOM 5639 C CA . GLU C 1 199 ? 38.548 41.976 119.077 1.00 60.44 179 GLU C CA 1
ATOM 5640 C C . GLU C 1 199 ? 38.680 41.155 120.352 1.00 59.43 179 GLU C C 1
ATOM 5641 O O . GLU C 1 199 ? 39.026 39.976 120.304 1.00 60.22 179 GLU C O 1
ATOM 5647 N N . ASP C 1 200 ? 38.408 41.771 121.492 1.00 57.05 180 ASP C N 1
ATOM 5648 C CA . ASP C 1 200 ? 38.548 41.073 122.760 1.00 55.80 180 ASP C CA 1
ATOM 5649 C C . ASP C 1 200 ? 38.136 39.603 122.748 1.00 55.18 180 ASP C C 1
ATOM 5650 O O . ASP C 1 200 ? 38.910 38.742 123.174 1.00 54.98 180 ASP C O 1
ATOM 5655 N N . GLU C 1 201 ? 36.927 39.308 122.271 1.00 54.42 181 GLU C N 1
ATOM 5656 C CA . GLU C 1 201 ? 36.453 37.923 122.251 1.00 52.71 181 GLU C CA 1
ATOM 5657 C C . GLU C 1 201 ? 37.372 37.025 121.428 1.00 51.50 181 GLU C C 1
ATOM 5658 O O . GLU C 1 201 ? 37.476 35.817 121.691 1.00 49.52 181 GLU C O 1
ATOM 5664 N N . GLU C 1 202 ? 38.034 37.625 120.436 1.00 50.62 182 GLU C N 1
ATOM 5665 C CA . GLU C 1 202 ? 38.970 36.902 119.577 1.00 50.49 182 GLU C CA 1
ATOM 5666 C C . GLU C 1 202 ? 40.289 36.713 120.329 1.00 47.59 182 GLU C C 1
ATOM 5667 O O . GLU C 1 202 ? 40.955 35.685 120.198 1.00 45.18 182 GLU C O 1
ATOM 5673 N N . LEU C 1 203 ? 40.643 37.717 121.124 1.00 45.71 183 LEU C N 1
ATOM 5674 C CA . LEU C 1 203 ? 41.854 37.687 121.930 1.00 44.31 183 LEU C CA 1
ATOM 5675 C C . LEU C 1 203 ? 41.797 36.525 122.919 1.00 42.51 183 LEU C C 1
ATOM 5676 O O . LEU C 1 203 ? 42.721 35.719 122.994 1.00 42.53 183 LEU C O 1
ATOM 5681 N N . VAL C 1 204 ? 40.707 36.444 123.676 1.00 41.02 184 VAL C N 1
ATOM 5682 C CA . VAL C 1 204 ? 40.523 35.377 124.653 1.00 39.13 184 VAL C CA 1
ATOM 5683 C C . VAL C 1 204 ? 40.593 34.021 123.967 1.00 39.55 184 VAL C C 1
ATOM 5684 O O . VAL C 1 204 ? 41.176 33.068 124.494 1.00 40.53 184 VAL C O 1
ATOM 5688 N N . ALA C 1 205 ? 40.004 33.935 122.785 1.00 37.32 185 ALA C N 1
ATOM 5689 C CA . ALA C 1 205 ? 40.014 32.692 122.043 1.00 35.96 185 ALA C CA 1
ATOM 5690 C C . ALA C 1 205 ? 41.439 32.364 121.585 1.00 36.33 185 ALA C C 1
ATOM 5691 O O . ALA C 1 205 ? 41.930 31.248 121.766 1.00 35.51 185 ALA C O 1
ATOM 5693 N N . TYR C 1 206 ? 42.103 33.348 120.990 1.00 37.65 186 TYR C N 1
ATOM 5694 C CA . TYR C 1 206 ? 43.461 33.157 120.508 1.00 38.55 186 TYR C CA 1
ATOM 5695 C C . TYR C 1 206 ? 44.365 32.717 121.659 1.00 38.80 186 TYR C C 1
ATOM 5696 O O . TYR C 1 206 ? 45.215 31.834 121.500 1.00 38.59 186 TYR C O 1
ATOM 5705 N N . GLY C 1 207 ? 44.172 33.340 122.819 1.00 37.48 187 GLY C N 1
ATOM 5706 C CA . GLY C 1 207 ? 44.971 32.996 123.975 1.00 38.11 187 GLY C CA 1
ATOM 5707 C C . GLY C 1 207 ? 44.930 31.505 124.246 1.00 40.22 187 GLY C C 1
ATOM 5708 O O . GLY C 1 207 ? 45.953 30.884 124.565 1.00 40.66 187 GLY C O 1
ATOM 5709 N N . LYS C 1 208 ? 43.739 30.922 124.133 1.00 42.27 188 LYS C N 1
ATOM 5710 C CA . LYS C 1 208 ? 43.579 29.493 124.357 1.00 43.41 188 LYS C CA 1
ATOM 5711 C C . LYS C 1 208 ? 44.351 28.739 123.286 1.00 44.43 188 LYS C C 1
ATOM 5712 O O . LYS C 1 208 ? 45.106 27.820 123.584 1.00 43.69 188 LYS C O 1
ATOM 5718 N N . GLU C 1 209 ? 44.164 29.153 122.039 1.00 46.33 189 GLU C N 1
ATOM 5719 C CA . GLU C 1 209 ? 44.825 28.516 120.918 1.00 49.72 189 GLU C CA 1
ATOM 5720 C C . GLU C 1 209 ? 46.349 28.458 121.042 1.00 49.53 189 GLU C C 1
ATOM 5721 O O . GLU C 1 209 ? 46.936 27.373 121.011 1.00 50.57 189 GLU C O 1
ATOM 5727 N N . ILE C 1 210 ? 46.994 29.614 121.182 1.00 47.90 190 ILE C N 1
ATOM 5728 C CA . ILE C 1 210 ? 48.450 29.645 121.290 1.00 46.00 190 ILE C CA 1
ATOM 5729 C C . ILE C 1 210 ? 48.956 29.549 122.730 1.00 45.04 190 ILE C C 1
ATOM 5730 O O . ILE C 1 210 ? 50.141 29.741 122.999 1.00 44.87 190 ILE C O 1
ATOM 5735 N N . GLY C 1 211 ? 48.051 29.252 123.652 1.00 44.01 191 GLY C N 1
ATOM 5736 C CA . GLY C 1 211 ? 48.435 29.103 125.039 1.00 45.03 191 GLY C CA 1
ATOM 5737 C C . GLY C 1 211 ? 49.200 30.258 125.653 1.00 45.60 191 GLY C C 1
ATOM 5738 O O . GLY C 1 211 ? 50.237 30.056 126.284 1.00 46.05 191 GLY C O 1
ATOM 5739 N N . ALA C 1 212 ? 48.685 31.470 125.487 1.00 44.33 192 ALA C N 1
ATOM 5740 C CA . ALA C 1 212 ? 49.321 32.648 126.052 1.00 43.38 192 ALA C CA 1
ATOM 5741 C C . ALA C 1 212 ? 48.315 33.388 126.907 1.00 43.50 192 ALA C C 1
ATOM 5742 O O . ALA C 1 212 ? 47.114 33.349 126.639 1.00 43.08 192 ALA C O 1
ATOM 5744 N N . PRO C 1 213 ? 48.786 34.063 127.961 1.00 43.37 193 PRO C N 1
ATOM 5745 C CA . PRO C 1 213 ? 47.919 34.830 128.865 1.00 43.67 193 PRO C CA 1
ATOM 5746 C C . PRO C 1 213 ? 47.214 36.008 128.172 1.00 43.29 193 PRO C C 1
ATOM 5747 O O . PRO C 1 213 ? 47.860 36.897 127.611 1.00 43.35 193 PRO C O 1
ATOM 5751 N N . VAL C 1 214 ? 45.883 36.001 128.220 1.00 43.02 194 VAL C N 1
ATOM 5752 C CA . VAL C 1 214 ? 45.068 37.033 127.585 1.00 42.83 194 VAL C CA 1
ATOM 5753 C C . VAL C 1 214 ? 45.468 38.444 127.999 1.00 44.27 194 VAL C C 1
ATOM 5754 O O . VAL C 1 214 ? 45.410 39.371 127.195 1.00 44.75 194 VAL C O 1
ATOM 5758 N N . GLU C 1 215 ? 45.866 38.615 129.252 1.00 45.35 195 GLU C N 1
ATOM 5759 C CA . GLU C 1 215 ? 46.278 39.930 129.700 1.00 46.90 195 GLU C CA 1
ATOM 5760 C C . GLU C 1 215 ? 47.438 40.460 128.867 1.00 46.16 195 GLU C C 1
ATOM 5761 O O . GLU C 1 215 ? 47.442 41.623 128.479 1.00 47.49 195 GLU C O 1
ATOM 5767 N N . LEU C 1 216 ? 48.422 39.615 128.585 1.00 44.01 196 LEU C N 1
ATOM 5768 C CA . LEU C 1 216 ? 49.548 40.051 127.786 1.00 42.12 196 LEU C CA 1
ATOM 5769 C C . LEU C 1 216 ? 49.135 40.263 126.328 1.00 42.90 196 LEU C C 1
ATOM 5770 O O . LEU C 1 216 ? 49.692 41.117 125.635 1.00 42.77 196 LEU C O 1
ATOM 5775 N N . LEU C 1 217 ? 48.154 39.500 125.855 1.00 42.65 197 LEU C N 1
ATOM 5776 C CA . LEU C 1 217 ? 47.703 39.669 124.480 1.00 41.65 197 LEU C CA 1
ATOM 5777 C C . LEU C 1 217 ? 47.079 41.040 124.298 1.00 41.63 197 LEU C C 1
ATOM 5778 O O . LEU C 1 217 ? 47.300 41.698 123.283 1.00 42.10 197 LEU C O 1
ATOM 5783 N N . ARG C 1 218 ? 46.304 41.469 125.290 1.00 41.59 198 ARG C N 1
ATOM 5784 C CA . ARG C 1 218 ? 45.644 42.770 125.227 1.00 41.64 198 ARG C CA 1
ATOM 5785 C C . ARG C 1 218 ? 46.708 43.852 125.197 1.00 42.31 198 ARG C C 1
ATOM 5786 O O . ARG C 1 218 ? 46.531 44.899 124.579 1.00 41.81 198 ARG C O 1
ATOM 5794 N N . GLU C 1 219 ? 47.818 43.576 125.873 1.00 43.86 199 GLU C N 1
ATOM 5795 C CA . GLU C 1 219 ? 48.944 44.497 125.946 1.00 44.70 199 GLU C CA 1
ATOM 5796 C C . GLU C 1 219 ? 49.632 44.566 124.578 1.00 42.31 199 GLU C C 1
ATOM 5797 O O . GLU C 1 219 ? 49.961 45.641 124.093 1.00 39.52 199 GLU C O 1
ATOM 5803 N N . VAL C 1 220 ? 49.845 43.409 123.960 1.00 41.85 200 VAL C N 1
ATOM 5804 C CA . VAL C 1 220 ? 50.480 43.366 122.656 1.00 42.53 200 VAL C CA 1
ATOM 5805 C C . VAL C 1 220 ? 49.611 44.117 121.679 1.00 43.81 200 VAL C C 1
ATOM 5806 O O . VAL C 1 220 ? 50.102 44.887 120.859 1.00 44.24 200 VAL C O 1
ATOM 5810 N N . LYS C 1 221 ? 48.307 43.894 121.781 1.00 46.17 201 LYS C N 1
ATOM 5811 C CA . LYS C 1 221 ? 47.351 44.534 120.893 1.00 47.60 201 LYS C CA 1
ATOM 5812 C C . LYS C 1 221 ? 47.456 46.054 120.919 1.00 48.37 201 LYS C C 1
ATOM 5813 O O . LYS C 1 221 ? 47.300 46.702 119.886 1.00 49.49 201 LYS C O 1
ATOM 5819 N N . ARG C 1 222 ? 47.726 46.633 122.082 1.00 48.45 202 ARG C N 1
ATOM 5820 C CA . ARG C 1 222 ? 47.847 48.078 122.142 1.00 50.41 202 ARG C CA 1
ATOM 5821 C C . ARG C 1 222 ? 49.218 48.577 121.704 1.00 51.32 202 ARG C C 1
ATOM 5822 O O . ARG C 1 222 ? 49.312 49.464 120.853 1.00 54.10 202 ARG C O 1
ATOM 5830 N N . LEU C 1 223 ? 50.281 48.010 122.261 1.00 49.80 203 LEU C N 1
ATOM 5831 C CA . LEU C 1 223 ? 51.627 48.433 121.892 1.00 48.78 203 LEU C CA 1
ATOM 5832 C C . LEU C 1 223 ? 51.965 48.153 120.431 1.00 47.94 203 LEU C C 1
ATOM 5833 O O . LEU C 1 223 ? 52.821 48.814 119.851 1.00 48.73 203 LEU C O 1
ATOM 5838 N N . GLY C 1 224 ? 51.293 47.175 119.838 1.00 45.90 204 GLY C N 1
ATOM 5839 C CA . GLY C 1 224 ? 51.575 46.835 118.459 1.00 44.40 204 GLY C CA 1
ATOM 5840 C C . GLY C 1 224 ? 52.891 46.083 118.370 1.00 43.79 204 GLY C C 1
ATOM 5841 O O . GLY C 1 224 ? 53.448 45.913 117.290 1.00 44.23 204 GLY C O 1
ATOM 5842 N N . ARG C 1 225 ? 53.380 45.617 119.515 1.00 42.96 205 ARG C N 1
ATOM 5843 C CA . ARG C 1 225 ? 54.637 44.884 119.581 1.00 42.67 205 ARG C CA 1
ATOM 5844 C C . ARG C 1 225 ? 54.701 44.108 120.897 1.00 42.53 205 ARG C C 1
ATOM 5845 O O . ARG C 1 225 ? 53.805 44.239 121.740 1.00 41.27 205 ARG C O 1
ATOM 5853 N N . LEU C 1 226 ? 55.758 43.308 121.074 1.00 41.44 206 LEU C N 1
ATOM 5854 C CA . LEU C 1 226 ? 55.940 42.561 122.322 1.00 39.58 206 LEU C CA 1
ATOM 5855 C C . LEU C 1 226 ? 56.114 43.568 123.451 1.00 39.82 206 LEU C C 1
ATOM 5856 O O . LEU C 1 226 ? 56.544 44.695 123.229 1.00 39.03 206 LEU C O 1
ATOM 5861 N N . PRO C 1 227 ? 55.773 43.179 124.681 1.00 40.18 207 PRO C N 1
ATOM 5862 C CA . PRO C 1 227 ? 55.940 44.146 125.766 1.00 38.68 207 PRO C CA 1
ATOM 5863 C C . PRO C 1 227 ? 57.357 44.246 126.325 1.00 38.37 207 PRO C C 1
ATOM 5864 O O . PRO C 1 227 ? 57.567 44.875 127.356 1.00 40.85 207 PRO C O 1
ATOM 5868 N N . VAL C 1 228 ? 58.320 43.613 125.658 1.00 36.22 208 VAL C N 1
ATOM 5869 C CA . VAL C 1 228 ? 59.734 43.674 126.046 1.00 35.93 208 VAL C CA 1
ATOM 5870 C C . VAL C 1 228 ? 60.595 43.585 124.783 1.00 37.21 208 VAL C C 1
ATOM 5871 O O . VAL C 1 228 ? 60.106 43.228 123.711 1.00 38.01 208 VAL C O 1
ATOM 5875 N N . VAL C 1 229 ? 61.879 43.902 124.911 1.00 37.53 209 VAL C N 1
ATOM 5876 C CA . VAL C 1 229 ? 62.800 43.859 123.782 1.00 36.26 209 VAL C CA 1
ATOM 5877 C C . VAL C 1 229 ? 62.919 42.457 123.216 1.00 36.82 209 VAL C C 1
ATOM 5878 O O . VAL C 1 229 ? 63.035 41.509 123.976 1.00 38.15 209 VAL C O 1
ATOM 5882 N N . ASN C 1 230 ? 62.905 42.330 121.887 1.00 36.71 210 ASN C N 1
ATOM 5883 C CA . ASN C 1 230 ? 63.017 41.020 121.226 1.00 35.87 210 ASN C CA 1
ATOM 5884 C C . ASN C 1 230 ? 64.229 40.933 120.296 1.00 36.33 210 ASN C C 1
ATOM 5885 O O . ASN C 1 230 ? 64.321 41.636 119.291 1.00 36.58 210 ASN C O 1
ATOM 5890 N N . PHE C 1 231 ? 65.162 40.060 120.638 1.00 35.13 211 PHE C N 1
ATOM 5891 C CA . PHE C 1 231 ? 66.361 39.907 119.839 1.00 36.43 211 PHE C CA 1
ATOM 5892 C C . PHE C 1 231 ? 66.363 38.637 118.993 1.00 36.34 211 PHE C C 1
ATOM 5893 O O . PHE C 1 231 ? 65.755 37.629 119.355 1.00 36.57 211 PHE C O 1
ATOM 5901 N N . ALA C 1 232 ? 67.055 38.701 117.859 1.00 35.13 212 ALA C N 1
ATOM 5902 C CA . ALA C 1 232 ? 67.187 37.554 116.976 1.00 33.93 212 ALA C CA 1
ATOM 5903 C C . ALA C 1 232 ? 68.406 36.788 117.497 1.00 33.66 212 ALA C C 1
ATOM 5904 O O . ALA C 1 232 ? 69.351 37.396 118.002 1.00 32.09 212 ALA C O 1
ATOM 5906 N N . ALA C 1 233 ? 68.386 35.464 117.385 1.00 33.50 213 ALA C N 1
ATOM 5907 C CA . ALA C 1 233 ? 69.497 34.664 117.881 1.00 34.26 213 ALA C CA 1
ATOM 5908 C C . ALA C 1 233 ? 69.551 33.282 117.269 1.00 35.73 213 ALA C C 1
ATOM 5909 O O . ALA C 1 233 ? 68.516 32.690 116.971 1.00 36.38 213 ALA C O 1
ATOM 5911 N N . GLY C 1 234 ? 70.765 32.767 117.094 1.00 37.35 214 GLY C N 1
ATOM 5912 C CA . GLY C 1 234 ? 70.936 31.434 116.550 1.00 37.00 214 GLY C CA 1
ATOM 5913 C C . GLY C 1 234 ? 71.175 31.347 115.057 1.00 37.95 214 GLY C C 1
ATOM 5914 O O . GLY C 1 234 ? 70.254 31.516 114.257 1.00 38.60 214 GLY C O 1
ATOM 5915 N N . GLY C 1 235 ? 72.423 31.087 114.677 1.00 37.66 215 GLY C N 1
ATOM 5916 C CA . GLY C 1 235 ? 72.754 30.943 113.274 1.00 37.11 215 GLY C CA 1
ATOM 5917 C C . GLY C 1 235 ? 73.300 32.153 112.547 1.00 38.37 215 GLY C C 1
ATOM 5918 O O . GLY C 1 235 ? 73.617 32.069 111.365 1.00 40.54 215 GLY C O 1
ATOM 5919 N N . VAL C 1 236 ? 73.406 33.289 113.217 1.00 38.27 216 VAL C N 1
ATOM 5920 C CA . VAL C 1 236 ? 73.936 34.453 112.538 1.00 37.48 216 VAL C CA 1
ATOM 5921 C C . VAL C 1 236 ? 75.434 34.249 112.380 1.00 39.06 216 VAL C C 1
ATOM 5922 O O . VAL C 1 236 ? 76.161 34.105 113.363 1.00 40.13 216 VAL C O 1
ATOM 5926 N N . ALA C 1 237 ? 75.888 34.222 111.132 1.00 39.32 217 ALA C N 1
ATOM 5927 C CA . ALA C 1 237 ? 77.290 33.977 110.846 1.00 40.21 217 ALA C CA 1
ATOM 5928 C C . ALA C 1 237 ? 77.968 34.991 109.938 1.00 40.58 217 ALA C C 1
ATOM 5929 O O . ALA C 1 237 ? 79.174 34.905 109.714 1.00 43.47 217 ALA C O 1
ATOM 5931 N N . THR C 1 238 ? 77.207 35.942 109.412 1.00 40.19 218 THR C N 1
ATOM 5932 C CA . THR C 1 238 ? 77.766 36.954 108.520 1.00 39.81 218 THR C CA 1
ATOM 5933 C C . THR C 1 238 ? 76.985 38.267 108.635 1.00 41.66 218 THR C C 1
ATOM 5934 O O . THR C 1 238 ? 75.792 38.260 108.948 1.00 42.24 218 THR C O 1
ATOM 5938 N N . PRO C 1 239 ? 77.643 39.411 108.360 1.00 41.02 219 PRO C N 1
ATOM 5939 C CA . PRO C 1 239 ? 76.971 40.711 108.444 1.00 38.32 219 PRO C CA 1
ATOM 5940 C C . PRO C 1 239 ? 75.599 40.697 107.764 1.00 37.42 219 PRO C C 1
ATOM 5941 O O . PRO C 1 239 ? 74.627 41.223 108.305 1.00 35.82 219 PRO C O 1
ATOM 5945 N N . ALA C 1 240 ? 75.526 40.089 106.582 1.00 37.52 220 ALA C N 1
ATOM 5946 C CA . ALA C 1 240 ? 74.264 40.019 105.850 1.00 38.84 220 ALA C CA 1
ATOM 5947 C C . ALA C 1 240 ? 73.191 39.361 106.713 1.00 39.14 220 ALA C C 1
ATOM 5948 O O . ALA C 1 240 ? 72.055 39.830 106.767 1.00 38.07 220 ALA C O 1
ATOM 5950 N N . ASP C 1 241 ? 73.554 38.275 107.389 1.00 39.20 221 ASP C N 1
ATOM 5951 C CA . ASP C 1 241 ? 72.613 37.581 108.265 1.00 39.15 221 ASP C CA 1
ATOM 5952 C C . ASP C 1 241 ? 72.057 38.549 109.320 1.00 38.09 221 ASP C C 1
ATOM 5953 O O . ASP C 1 241 ? 70.845 38.629 109.531 1.00 37.91 221 ASP C O 1
ATOM 5958 N N . ALA C 1 242 ? 72.947 39.299 109.966 1.00 37.21 222 ALA C N 1
ATOM 5959 C CA . ALA C 1 242 ? 72.537 40.251 110.997 1.00 35.86 222 ALA C CA 1
ATOM 5960 C C . ALA C 1 242 ? 71.583 41.289 110.445 1.00 36.03 222 ALA C C 1
ATOM 5961 O O . ALA C 1 242 ? 70.577 41.607 111.078 1.00 35.62 222 ALA C O 1
ATOM 5963 N N . ALA C 1 243 ? 71.903 41.820 109.266 1.00 35.85 223 ALA C N 1
ATOM 5964 C CA . ALA C 1 243 ? 71.058 42.824 108.632 1.00 35.28 223 ALA C CA 1
ATOM 5965 C C . ALA C 1 243 ? 69.661 42.258 108.351 1.00 35.38 223 ALA C C 1
ATOM 5966 O O . ALA C 1 243 ? 68.650 42.926 108.560 1.00 33.29 223 ALA C O 1
ATOM 5968 N N . LEU C 1 244 ? 69.618 41.015 107.885 1.00 35.97 224 LEU C N 1
ATOM 5969 C CA . LEU C 1 244 ? 68.362 40.356 107.578 1.00 35.83 224 LEU C CA 1
ATOM 5970 C C . LEU C 1 244 ? 67.493 40.301 108.822 1.00 36.72 224 LEU C C 1
ATOM 5971 O O . LEU C 1 244 ? 66.317 40.665 108.798 1.00 36.75 224 LEU C O 1
ATOM 5976 N N . MET C 1 245 ? 68.073 39.835 109.916 1.00 36.90 225 MET C N 1
ATOM 5977 C CA . MET C 1 245 ? 67.320 39.753 111.153 1.00 37.18 225 MET C CA 1
ATOM 5978 C C . MET C 1 245 ? 66.647 41.081 111.451 1.00 35.79 225 MET C C 1
ATOM 5979 O O . MET C 1 245 ? 65.489 41.119 111.851 1.00 34.37 225 MET C O 1
ATOM 5984 N N . MET C 1 246 ? 67.369 42.172 111.243 1.00 36.06 226 MET C N 1
ATOM 5985 C CA . MET C 1 246 ? 66.802 43.484 111.500 1.00 37.00 226 MET C CA 1
ATOM 5986 C C . MET C 1 246 ? 65.684 43.787 110.510 1.00 37.82 226 MET C C 1
ATOM 5987 O O . MET C 1 246 ? 64.670 44.388 110.875 1.00 38.89 226 MET C O 1
ATOM 5992 N N . MET C 1 247 ? 65.873 43.361 109.261 1.00 37.55 227 MET C N 1
ATOM 5993 C CA . MET C 1 247 ? 64.874 43.567 108.217 1.00 35.92 227 MET C CA 1
ATOM 5994 C C . MET C 1 247 ? 63.600 42.836 108.579 1.00 34.87 227 MET C C 1
ATOM 5995 O O . MET C 1 247 ? 62.520 43.251 108.196 1.00 35.38 227 MET C O 1
ATOM 6000 N N . LEU C 1 248 ? 63.734 41.744 109.319 1.00 34.22 228 LEU C N 1
ATOM 6001 C CA . LEU C 1 248 ? 62.586 40.970 109.744 1.00 32.51 228 LEU C CA 1
ATOM 6002 C C . LEU C 1 248 ? 61.967 41.497 111.045 1.00 33.65 228 LEU C C 1
ATOM 6003 O O . LEU C 1 248 ? 61.025 40.912 111.572 1.00 36.43 228 LEU C O 1
ATOM 6008 N N . GLY C 1 249 ? 62.495 42.595 111.575 1.00 31.06 229 GLY C N 1
ATOM 6009 C CA . GLY C 1 249 ? 61.899 43.162 112.772 1.00 29.44 229 GLY C CA 1
ATOM 6010 C C . GLY C 1 249 ? 62.538 42.962 114.126 1.00 29.71 229 GLY C C 1
ATOM 6011 O O . GLY C 1 249 ? 61.915 43.249 115.144 1.00 29.73 229 GLY C O 1
ATOM 6012 N N . ALA C 1 250 ? 63.774 42.486 114.162 1.00 30.18 230 ALA C N 1
ATOM 6013 C CA . ALA C 1 250 ? 64.442 42.283 115.439 1.00 29.56 230 ALA C CA 1
ATOM 6014 C C . ALA C 1 250 ? 64.929 43.602 116.031 1.00 30.56 230 ALA C C 1
ATOM 6015 O O . ALA C 1 250 ? 65.107 44.579 115.314 1.00 31.10 230 ALA C O 1
ATOM 6017 N N . ASP C 1 251 ? 65.124 43.623 117.346 1.00 31.87 231 ASP C N 1
ATOM 6018 C CA . ASP C 1 251 ? 65.620 44.810 118.025 1.00 34.35 231 ASP C CA 1
ATOM 6019 C C . ASP C 1 251 ? 67.157 44.771 118.074 1.00 35.70 231 ASP C C 1
ATOM 6020 O O . ASP C 1 251 ? 67.800 45.771 118.374 1.00 38.21 231 ASP C O 1
ATOM 6025 N N . GLY C 1 252 ? 67.732 43.610 117.775 1.00 35.06 232 GLY C N 1
ATOM 6026 C CA . GLY C 1 252 ? 69.172 43.436 117.801 1.00 34.40 232 GLY C CA 1
ATOM 6027 C C . GLY C 1 252 ? 69.477 41.953 117.688 1.00 35.46 232 GLY C C 1
ATOM 6028 O O . GLY C 1 252 ? 68.556 41.144 117.620 1.00 35.01 232 GLY C O 1
ATOM 6029 N N . VAL C 1 253 ? 70.749 41.572 117.681 1.00 35.52 233 VAL C N 1
ATOM 6030 C CA . VAL C 1 253 ? 71.075 40.160 117.553 1.00 35.80 233 VAL C CA 1
ATOM 6031 C C . VAL C 1 253 ? 72.093 39.661 118.548 1.00 37.52 233 VAL C C 1
ATOM 6032 O O . VAL C 1 253 ? 72.919 40.421 119.044 1.00 36.89 233 VAL C O 1
ATOM 6036 N N . PHE C 1 254 ? 72.014 38.360 118.817 1.00 38.94 234 PHE C N 1
ATOM 6037 C CA . PHE C 1 254 ? 72.937 37.666 119.700 1.00 38.73 234 PHE C CA 1
ATOM 6038 C C . PHE C 1 254 ? 73.795 36.883 118.731 1.00 40.30 234 PHE C C 1
ATOM 6039 O O . PHE C 1 254 ? 73.267 36.199 117.848 1.00 40.96 234 PHE C O 1
ATOM 6047 N N . VAL C 1 255 ? 75.110 36.983 118.877 1.00 42.10 235 VAL C N 1
ATOM 6048 C CA . VAL C 1 255 ? 76.014 36.243 118.012 1.00 42.41 235 VAL C CA 1
ATOM 6049 C C . VAL C 1 255 ? 77.013 35.535 118.894 1.00 44.71 235 VAL C C 1
ATOM 6050 O O . VAL C 1 255 ? 77.713 36.182 119.669 1.00 46.47 235 VAL C O 1
ATOM 6054 N N . GLY C 1 256 ? 77.069 34.210 118.794 1.00 46.43 236 GLY C N 1
ATOM 6055 C CA . GLY C 1 256 ? 78.002 33.450 119.606 1.00 48.98 236 GLY C CA 1
ATOM 6056 C C . GLY C 1 256 ? 79.130 32.846 118.799 1.00 51.66 236 GLY C C 1
ATOM 6057 O O . GLY C 1 256 ? 80.253 33.373 118.754 1.00 52.18 236 GLY C O 1
ATOM 6058 N N . SER C 1 257 ? 78.813 31.739 118.138 1.00 54.15 237 SER C N 1
ATOM 6059 C CA . SER C 1 257 ? 79.771 30.998 117.316 1.00 56.53 237 SER C CA 1
ATOM 6060 C C . SER C 1 257 ? 80.221 31.727 116.043 1.00 57.06 237 SER C C 1
ATOM 6061 O O . SER C 1 257 ? 81.396 31.690 115.677 1.00 56.16 237 SER C O 1
ATOM 6064 N N . GLY C 1 258 ? 79.280 32.393 115.386 1.00 58.54 238 GLY C N 1
ATOM 6065 C CA . GLY C 1 258 ? 79.575 33.097 114.149 1.00 59.18 238 GLY C CA 1
ATOM 6066 C C . GLY C 1 258 ? 80.747 34.061 114.097 1.00 59.01 238 GLY C C 1
ATOM 6067 O O . GLY C 1 258 ? 81.256 34.333 113.008 1.00 59.67 238 GLY C O 1
ATOM 6068 N N . ILE C 1 259 ? 81.176 34.581 115.247 1.00 57.92 239 ILE C N 1
ATOM 6069 C CA . ILE C 1 259 ? 82.286 35.536 115.281 1.00 56.82 239 ILE C CA 1
ATOM 6070 C C . ILE C 1 259 ? 83.632 34.902 115.588 1.00 57.10 239 ILE C C 1
ATOM 6071 O O . ILE C 1 259 ? 84.586 35.060 114.835 1.00 57.12 239 ILE C O 1
ATOM 6076 N N . PHE C 1 260 ? 83.717 34.182 116.693 1.00 58.49 240 PHE C N 1
ATOM 6077 C CA . PHE C 1 260 ? 84.986 33.585 117.058 1.00 60.65 240 PHE C CA 1
ATOM 6078 C C . PHE C 1 260 ? 85.307 32.288 116.327 1.00 62.92 240 PHE C C 1
ATOM 6079 O O . PHE C 1 260 ? 86.440 31.806 116.381 1.00 63.90 240 PHE C O 1
ATOM 6087 N N . LYS C 1 261 ? 84.321 31.738 115.623 1.00 64.53 241 LYS C N 1
ATOM 6088 C CA . LYS C 1 261 ? 84.535 30.514 114.853 1.00 65.08 241 LYS C CA 1
ATOM 6089 C C . LYS C 1 261 ? 84.916 30.842 113.410 1.00 65.34 241 LYS C C 1
ATOM 6090 O O . LYS C 1 261 ? 84.981 29.959 112.557 1.00 66.32 241 LYS C O 1
ATOM 6096 N N . SER C 1 262 ? 85.161 32.120 113.145 1.00 65.12 242 SER C N 1
ATOM 6097 C CA . SER C 1 262 ? 85.555 32.569 111.820 1.00 65.33 242 SER C CA 1
ATOM 6098 C C . SER C 1 262 ? 87.055 32.882 111.817 1.00 66.13 242 SER C C 1
ATOM 6099 O O . SER C 1 262 ? 87.685 32.943 112.876 1.00 64.90 242 SER C O 1
ATOM 6102 N N . LYS C 1 263 ? 87.615 33.088 110.627 1.00 67.42 243 LYS C N 1
ATOM 6103 C CA . LYS C 1 263 ? 89.035 33.380 110.488 1.00 68.47 243 LYS C CA 1
ATOM 6104 C C . LYS C 1 263 ? 89.490 34.586 111.284 1.00 68.44 243 LYS C C 1
ATOM 6105 O O . LYS C 1 263 ? 90.310 34.456 112.183 1.00 68.62 243 LYS C O 1
ATOM 6111 N N . ASP C 1 264 ? 88.970 35.762 110.961 1.00 68.91 244 ASP C N 1
ATOM 6112 C CA . ASP C 1 264 ? 89.384 36.960 111.679 1.00 69.40 244 ASP C CA 1
ATOM 6113 C C . ASP C 1 264 ? 88.257 37.519 112.543 1.00 69.08 244 ASP C C 1
ATOM 6114 O O . ASP C 1 264 ? 87.506 38.394 112.108 1.00 69.32 244 ASP C O 1
ATOM 6119 N N . PRO C 1 265 ? 88.135 37.023 113.790 1.00 68.22 245 PRO C N 1
ATOM 6120 C CA . PRO C 1 265 ? 87.095 37.464 114.724 1.00 66.86 245 PRO C CA 1
ATOM 6121 C C . PRO C 1 265 ? 86.965 38.961 114.920 1.00 65.25 245 PRO C C 1
ATOM 6122 O O . PRO C 1 265 ? 85.866 39.499 114.817 1.00 64.98 245 PRO C O 1
ATOM 6126 N N . ARG C 1 266 ? 88.067 39.643 115.199 1.00 64.17 246 ARG C N 1
ATOM 6127 C CA . ARG C 1 266 ? 87.971 41.081 115.400 1.00 64.93 246 ARG C CA 1
ATOM 6128 C C . ARG C 1 266 ? 87.373 41.760 114.172 1.00 63.13 246 ARG C C 1
ATOM 6129 O O . ARG C 1 266 ? 86.542 42.663 114.285 1.00 61.64 246 ARG C O 1
ATOM 6137 N N . LYS C 1 267 ? 87.796 41.312 112.997 1.00 62.20 247 LYS C N 1
ATOM 6138 C CA . LYS C 1 267 ? 87.306 41.864 111.743 1.00 61.36 247 LYS C CA 1
ATOM 6139 C C . LYS C 1 267 ? 85.799 41.606 111.635 1.00 59.72 247 LYS C C 1
ATOM 6140 O O . LYS C 1 267 ? 85.011 42.536 111.461 1.00 59.75 247 LYS C O 1
ATOM 6146 N N . MET C 1 268 ? 85.408 40.338 111.754 1.00 56.91 248 MET C N 1
ATOM 6147 C CA . MET C 1 268 ? 84.004 39.937 111.667 1.00 53.33 248 MET C CA 1
ATOM 6148 C C . MET C 1 268 ? 83.148 40.693 112.669 1.00 51.65 248 MET C C 1
ATOM 6149 O O . MET C 1 268 ? 82.082 41.193 112.326 1.00 50.64 248 MET C O 1
ATOM 6154 N N . ALA C 1 269 ? 83.628 40.777 113.904 1.00 50.47 249 ALA C N 1
ATOM 6155 C CA . ALA C 1 269 ? 82.909 41.454 114.977 1.00 49.05 249 ALA C CA 1
ATOM 6156 C C . ALA C 1 269 ? 82.535 42.901 114.677 1.00 48.69 249 ALA C C 1
ATOM 6157 O O . ALA C 1 269 ? 81.396 43.303 114.898 1.00 49.25 249 ALA C O 1
ATOM 6159 N N . LYS C 1 270 ? 83.486 43.689 114.187 1.00 48.77 250 LYS C N 1
ATOM 6160 C CA . LYS C 1 270 ? 83.205 45.088 113.871 1.00 49.06 250 LYS C CA 1
ATOM 6161 C C . LYS C 1 270 ? 82.134 45.207 112.784 1.00 47.55 250 LYS C C 1
ATOM 6162 O O . LYS C 1 270 ? 81.322 46.137 112.784 1.00 47.29 250 LYS C O 1
ATOM 6168 N N . ALA C 1 271 ? 82.140 44.253 111.860 1.00 45.31 251 ALA C N 1
ATOM 6169 C CA . ALA C 1 271 ? 81.182 44.221 110.766 1.00 42.69 251 ALA C CA 1
ATOM 6170 C C . ALA C 1 271 ? 79.757 43.941 111.271 1.00 42.39 251 ALA C C 1
ATOM 6171 O O . ALA C 1 271 ? 78.804 44.588 110.844 1.00 42.00 251 ALA C O 1
ATOM 6173 N N . MET C 1 272 ? 79.622 42.970 112.172 1.00 41.97 252 MET C N 1
ATOM 6174 C CA . MET C 1 272 ? 78.331 42.617 112.739 1.00 40.82 252 MET C CA 1
ATOM 6175 C C . MET C 1 272 ? 77.724 43.855 113.371 1.00 40.54 252 MET C C 1
ATOM 6176 O O . MET C 1 272 ? 76.579 44.209 113.079 1.00 41.11 252 MET C O 1
ATOM 6181 N N . VAL C 1 273 ? 78.492 44.509 114.238 1.00 39.21 253 VAL C N 1
ATOM 6182 C CA . VAL C 1 273 ? 78.022 45.713 114.914 1.00 38.51 253 VAL C CA 1
ATOM 6183 C C . VAL C 1 273 ? 77.513 46.747 113.914 1.00 39.85 253 VAL C C 1
ATOM 6184 O O . VAL C 1 273 ? 76.470 47.369 114.130 1.00 41.84 253 VAL C O 1
ATOM 6188 N N . LEU C 1 274 ? 78.232 46.922 112.812 1.00 38.52 254 LEU C N 1
ATOM 6189 C CA . LEU C 1 274 ? 77.817 47.891 111.809 1.00 38.42 254 LEU C CA 1
ATOM 6190 C C . LEU C 1 274 ? 76.631 47.448 110.955 1.00 37.69 254 LEU C C 1
ATOM 6191 O O . LEU C 1 274 ? 75.882 48.284 110.461 1.00 37.90 254 LEU C O 1
ATOM 6196 N N . ALA C 1 275 ? 76.456 46.145 110.779 1.00 38.50 255 ALA C N 1
ATOM 6197 C CA . ALA C 1 275 ? 75.347 45.639 109.974 1.00 40.03 255 ALA C CA 1
ATOM 6198 C C . ALA C 1 275 ? 74.026 45.833 110.700 1.00 40.03 255 ALA C C 1
ATOM 6199 O O . ALA C 1 275 ? 73.010 46.152 110.082 1.00 41.02 255 ALA C O 1
ATOM 6201 N N . VAL C 1 276 ? 74.033 45.637 112.012 1.00 38.91 256 VAL C N 1
ATOM 6202 C CA . VAL C 1 276 ? 72.817 45.816 112.781 1.00 38.43 256 VAL C CA 1
ATOM 6203 C C . VAL C 1 276 ? 72.394 47.285 112.775 1.00 40.71 256 VAL C C 1
ATOM 6204 O O . VAL C 1 276 ? 71.204 47.593 112.819 1.00 41.64 256 VAL C O 1
ATOM 6208 N N . THR C 1 277 ? 73.367 48.190 112.714 1.00 41.74 257 THR C N 1
ATOM 6209 C CA . THR C 1 277 ? 73.071 49.619 112.698 1.00 43.63 257 THR C CA 1
ATOM 6210 C C . THR C 1 277 ? 72.649 50.108 111.314 1.00 44.36 257 THR C C 1
ATOM 6211 O O . THR C 1 277 ? 71.695 50.875 111.175 1.00 45.87 257 THR C O 1
ATOM 6215 N N . TYR C 1 278 ? 73.358 49.650 110.291 1.00 44.63 258 TYR C N 1
ATOM 6216 C CA . TYR C 1 278 ? 73.087 50.061 108.928 1.00 44.31 258 TYR C CA 1
ATOM 6217 C C . TYR C 1 278 ? 72.476 48.960 108.076 1.00 45.43 258 TYR C C 1
ATOM 6218 O O . TYR C 1 278 ? 72.849 48.783 106.918 1.00 46.60 258 TYR C O 1
ATOM 6227 N N . TRP C 1 279 ? 71.517 48.233 108.642 1.00 45.53 259 TRP C N 1
ATOM 6228 C CA . TRP C 1 279 ? 70.865 47.151 107.916 1.00 44.46 259 TRP C CA 1
ATOM 6229 C C . TRP C 1 279 ? 70.081 47.644 106.707 1.00 44.91 259 TRP C C 1
ATOM 6230 O O . TRP C 1 279 ? 69.852 46.890 105.762 1.00 46.99 259 TRP C O 1
ATOM 6241 N N . ASP C 1 280 ? 69.660 48.903 106.735 1.00 43.90 260 ASP C N 1
ATOM 6242 C CA . ASP C 1 280 ? 68.918 49.462 105.610 1.00 45.86 260 ASP C CA 1
ATOM 6243 C C . ASP C 1 280 ? 69.797 50.325 104.706 1.00 43.59 260 ASP C C 1
ATOM 6244 O O . ASP C 1 280 ? 69.295 51.150 103.958 1.00 42.36 260 ASP C O 1
ATOM 6249 N N . ASN C 1 281 ? 71.109 50.131 104.770 1.00 42.57 261 ASN C N 1
ATOM 6250 C CA . ASN C 1 281 ? 72.027 50.901 103.942 1.00 42.18 261 ASN C CA 1
ATOM 6251 C C . ASN C 1 281 ? 72.919 49.966 103.113 1.00 40.39 261 ASN C C 1
ATOM 6252 O O . ASN C 1 281 ? 74.000 49.561 103.553 1.00 39.02 261 ASN C O 1
ATOM 6257 N N . PRO C 1 282 ? 72.476 49.618 101.893 1.00 38.74 262 PRO C N 1
ATOM 6258 C CA . PRO C 1 282 ? 73.235 48.729 101.014 1.00 37.66 262 PRO C CA 1
ATOM 6259 C C . PRO C 1 282 ? 74.675 49.162 100.794 1.00 37.36 262 PRO C C 1
ATOM 6260 O O . PRO C 1 282 ? 75.580 48.335 100.771 1.00 37.38 262 PRO C O 1
ATOM 6264 N N . ARG C 1 283 ? 74.897 50.457 100.628 1.00 37.62 263 ARG C N 1
ATOM 6265 C CA . ARG C 1 283 ? 76.257 50.931 100.401 1.00 37.17 263 ARG C CA 1
ATOM 6266 C C . ARG C 1 283 ? 77.132 50.481 101.550 1.00 36.29 263 ARG C C 1
ATOM 6267 O O . ARG C 1 283 ? 78.187 49.897 101.344 1.00 35.14 263 ARG C O 1
ATOM 6275 N N . ILE C 1 284 ? 76.674 50.738 102.765 1.00 35.30 264 ILE C N 1
ATOM 6276 C CA . ILE C 1 284 ? 77.432 50.377 103.946 1.00 34.84 264 ILE C CA 1
ATOM 6277 C C . ILE C 1 284 ? 77.508 48.873 104.176 1.00 34.82 264 ILE C C 1
ATOM 6278 O O . ILE C 1 284 ? 78.561 48.357 104.570 1.00 34.01 264 ILE C O 1
ATOM 6283 N N . LEU C 1 285 ? 76.407 48.166 103.936 1.00 33.71 265 LEU C N 1
ATOM 6284 C CA . LEU C 1 285 ? 76.421 46.721 104.106 1.00 33.10 265 LEU C CA 1
ATOM 6285 C C . LEU C 1 285 ? 77.483 46.119 103.194 1.00 33.62 265 LEU C C 1
ATOM 6286 O O . LEU C 1 285 ? 78.185 45.189 103.582 1.00 33.95 265 LEU C O 1
ATOM 6291 N N . LEU C 1 286 ? 77.600 46.652 101.980 1.00 34.37 266 LEU C N 1
ATOM 6292 C CA . LEU C 1 286 ? 78.593 46.159 101.030 1.00 35.95 266 LEU C CA 1
ATOM 6293 C C . LEU C 1 286 ? 80.003 46.489 101.483 1.00 37.39 266 LEU C C 1
ATOM 6294 O O . LEU C 1 286 ? 80.917 45.690 101.317 1.00 35.71 266 LEU C O 1
ATOM 6299 N N . LYS C 1 287 ? 80.172 47.679 102.047 1.00 40.09 267 LYS C N 1
ATOM 6300 C CA . LYS C 1 287 ? 81.473 48.123 102.518 1.00 42.45 267 LYS C CA 1
ATOM 6301 C C . LYS C 1 287 ? 82.002 47.190 103.606 1.00 42.85 267 LYS C C 1
ATOM 6302 O O . LYS C 1 287 ? 83.140 46.732 103.537 1.00 42.80 267 LYS C O 1
ATOM 6308 N N . ILE C 1 288 ? 81.172 46.892 104.603 1.00 43.59 268 ILE C N 1
ATOM 6309 C CA . ILE C 1 288 ? 81.595 46.032 105.706 1.00 45.39 268 ILE C CA 1
ATOM 6310 C C . ILE C 1 288 ? 81.682 44.574 105.302 1.00 46.96 268 ILE C C 1
ATOM 6311 O O . ILE C 1 288 ? 82.160 43.742 106.067 1.00 46.83 268 ILE C O 1
ATOM 6316 N N . SER C 1 289 ? 81.225 44.272 104.092 1.00 49.37 269 SER C N 1
ATOM 6317 C CA . SER C 1 289 ? 81.257 42.906 103.573 1.00 51.88 269 SER C CA 1
ATOM 6318 C C . SER C 1 289 ? 82.437 42.676 102.636 1.00 54.86 269 SER C C 1
ATOM 6319 O O . SER C 1 289 ? 82.800 41.532 102.387 1.00 54.55 269 SER C O 1
ATOM 6322 N N . GLU C 1 290 ? 83.016 43.762 102.114 1.00 59.40 270 GLU C N 1
ATOM 6323 C CA . GLU C 1 290 ? 84.151 43.696 101.184 1.00 61.95 270 GLU C CA 1
ATOM 6324 C C . GLU C 1 290 ? 85.171 42.702 101.678 1.00 64.15 270 GLU C C 1
ATOM 6325 O O . GLU C 1 290 ? 85.771 41.968 100.901 1.00 64.61 270 GLU C O 1
ATOM 6331 N N . ASP C 1 291 ? 85.376 42.694 102.983 1.00 67.25 271 ASP C N 1
ATOM 6332 C CA . ASP C 1 291 ? 86.306 41.761 103.577 1.00 72.32 271 ASP C CA 1
ATOM 6333 C C . ASP C 1 291 ? 85.880 41.481 105.000 1.00 75.08 271 ASP C C 1
ATOM 6334 O O . ASP C 1 291 ? 85.663 42.410 105.783 1.00 76.95 271 ASP C O 1
ATOM 6339 N N . ILE C 1 292 ? 85.762 40.202 105.335 1.00 76.06 272 ILE C N 1
ATOM 6340 C CA . ILE C 1 292 ? 85.346 39.815 106.671 1.00 78.02 272 ILE C CA 1
ATOM 6341 C C . ILE C 1 292 ? 86.038 38.530 107.086 1.00 80.31 272 ILE C C 1
ATOM 6342 O O . ILE C 1 292 ? 85.994 38.125 108.248 1.00 82.23 272 ILE C O 1
ATOM 6347 N N . GLY C 1 293 ? 86.687 37.888 106.131 1.00 81.53 273 GLY C N 1
ATOM 6348 C CA . GLY C 1 293 ? 87.353 36.643 106.440 1.00 83.59 273 GLY C CA 1
ATOM 6349 C C . GLY C 1 293 ? 86.449 35.507 106.019 1.00 85.29 273 GLY C C 1
ATOM 6350 O O . GLY C 1 293 ? 85.558 35.700 105.188 1.00 86.47 273 GLY C O 1
ATOM 6351 N N . GLU C 1 294 ? 86.665 34.330 106.594 1.00 86.03 274 GLU C N 1
ATOM 6352 C CA . GLU C 1 294 ? 85.872 33.153 106.258 1.00 86.70 274 GLU C CA 1
ATOM 6353 C C . GLU C 1 294 ? 84.899 32.809 107.378 1.00 85.37 274 GLU C C 1
ATOM 6354 O O . GLU C 1 294 ? 85.313 32.417 108.470 1.00 84.84 274 GLU C O 1
ATOM 6360 N N . PRO C 1 295 ? 83.587 32.955 107.119 1.00 83.50 275 PRO C N 1
ATOM 6361 C CA . PRO C 1 295 ? 82.559 32.652 108.117 1.00 82.95 275 PRO C CA 1
ATOM 6362 C C . PRO C 1 295 ? 82.678 31.186 108.495 1.00 82.95 275 PRO C C 1
ATOM 6363 O O . PRO C 1 295 ? 83.183 30.389 107.711 1.00 83.01 275 PRO C O 1
ATOM 6367 N N . MET C 1 296 ? 82.223 30.827 109.689 1.00 82.71 276 MET C N 1
ATOM 6368 C CA . MET C 1 296 ? 82.285 29.435 110.115 1.00 82.48 276 MET C CA 1
ATOM 6369 C C . MET C 1 296 ? 81.658 28.580 109.014 1.00 84.50 276 MET C C 1
ATOM 6370 O O . MET C 1 296 ? 80.773 29.049 108.300 1.00 84.88 276 MET C O 1
ATOM 6375 N N . ARG C 1 297 ? 82.115 27.338 108.866 1.00 86.64 277 ARG C N 1
ATOM 6376 C CA . ARG C 1 297 ? 81.575 26.452 107.830 1.00 88.70 277 ARG C CA 1
ATOM 6377 C C . ARG C 1 297 ? 80.095 26.160 108.028 1.00 88.34 277 ARG C C 1
ATOM 6378 O O . ARG C 1 297 ? 79.321 26.119 107.064 1.00 88.24 277 ARG C O 1
ATOM 6386 N N . GLY C 1 298 ? 79.706 25.956 109.280 1.00 87.90 278 GLY C N 1
ATOM 6387 C CA . GLY C 1 298 ? 78.315 25.675 109.579 1.00 88.03 278 GLY C CA 1
ATOM 6388 C C . GLY C 1 298 ? 77.944 24.209 109.447 1.00 88.08 278 GLY C C 1
ATOM 6389 O O . GLY C 1 298 ? 78.643 23.421 108.806 1.00 87.21 278 GLY C O 1
ATOM 6390 N N . LEU C 1 299 ? 76.827 23.847 110.061 1.00 88.86 279 LEU C N 1
ATOM 6391 C CA . LEU C 1 299 ? 76.342 22.479 110.026 1.00 91.66 279 LEU C CA 1
ATOM 6392 C C . LEU C 1 299 ? 74.959 22.506 109.388 1.00 93.04 279 LEU C C 1
ATOM 6393 O O . LEU C 1 299 ? 74.120 23.328 109.758 1.00 93.47 279 LEU C O 1
ATOM 6398 N N . ASP C 1 300 ? 74.726 21.620 108.425 1.00 94.45 280 ASP C N 1
ATOM 6399 C CA . ASP C 1 300 ? 73.431 21.552 107.757 1.00 95.67 280 ASP C CA 1
ATOM 6400 C C . ASP C 1 300 ? 73.091 20.138 107.293 1.00 96.25 280 ASP C C 1
ATOM 6401 O O . ASP C 1 300 ? 72.056 19.603 107.753 1.00 96.71 280 ASP C O 1
ATOM 6406 N N . HIS D 2 20 ? 57.491 -36.344 45.873 1.00 84.09 0 HIS D N 1
ATOM 6407 C CA . HIS D 2 20 ? 57.790 -34.898 45.664 1.00 83.99 0 HIS D CA 1
ATOM 6408 C C . HIS D 2 20 ? 59.199 -34.554 46.133 1.00 81.08 0 HIS D C 1
ATOM 6409 O O . HIS D 2 20 ? 59.823 -35.320 46.868 1.00 80.23 0 HIS D O 1
ATOM 6416 N N . MET D 2 21 ? 59.689 -33.391 45.711 1.00 77.55 1 MET D N 1
ATOM 6417 C CA . MET D 2 21 ? 61.036 -32.941 46.049 1.00 73.68 1 MET D CA 1
ATOM 6418 C C . MET D 2 21 ? 61.202 -32.339 47.434 1.00 71.18 1 MET D C 1
ATOM 6419 O O . MET D 2 21 ? 60.272 -31.756 47.992 1.00 71.22 1 MET D O 1
ATOM 6424 N N . LYS D 2 22 ? 62.410 -32.479 47.976 1.00 67.77 2 LYS D N 1
ATOM 6425 C CA . LYS D 2 22 ? 62.732 -31.950 49.292 1.00 63.65 2 LYS D CA 1
ATOM 6426 C C . LYS D 2 22 ? 63.869 -30.945 49.194 1.00 61.03 2 LYS D C 1
ATOM 6427 O O . LYS D 2 22 ? 64.999 -31.311 48.887 1.00 61.11 2 LYS D O 1
ATOM 6433 N N . ILE D 2 23 ? 63.561 -29.677 49.452 1.00 58.65 3 ILE D N 1
ATOM 6434 C CA . ILE D 2 23 ? 64.558 -28.606 49.403 1.00 54.90 3 ILE D CA 1
ATOM 6435 C C . ILE D 2 23 ? 65.102 -28.275 50.787 1.00 53.33 3 ILE D C 1
ATOM 6436 O O . ILE D 2 23 ? 64.351 -28.148 51.756 1.00 52.50 3 ILE D O 1
ATOM 6441 N N . GLY D 2 24 ? 66.419 -28.133 50.871 1.00 51.64 4 GLY D N 1
ATOM 6442 C CA . GLY D 2 24 ? 67.038 -27.817 52.142 1.00 49.51 4 GLY D CA 1
ATOM 6443 C C . GLY D 2 24 ? 67.420 -26.352 52.301 1.00 48.39 4 GLY D C 1
ATOM 6444 O O . GLY D 2 24 ? 67.739 -25.657 51.331 1.00 47.23 4 GLY D O 1
ATOM 6445 N N . VAL D 2 25 ? 67.356 -25.875 53.540 1.00 46.99 5 VAL D N 1
ATOM 6446 C CA . VAL D 2 25 ? 67.727 -24.506 53.865 1.00 44.57 5 VAL D CA 1
ATOM 6447 C C . VAL D 2 25 ? 68.839 -24.628 54.898 1.00 44.62 5 VAL D C 1
ATOM 6448 O O . VAL D 2 25 ? 68.612 -25.136 56.000 1.00 43.95 5 VAL D O 1
ATOM 6452 N N . LEU D 2 26 ? 70.044 -24.198 54.526 1.00 43.77 6 LEU D N 1
ATOM 6453 C CA . LEU D 2 26 ? 71.186 -24.270 55.425 1.00 44.41 6 LEU D CA 1
ATOM 6454 C C . LEU D 2 26 ? 70.804 -23.454 56.639 1.00 44.65 6 LEU D C 1
ATOM 6455 O O . LEU D 2 26 ? 70.489 -22.273 56.515 1.00 46.49 6 LEU D O 1
ATOM 6460 N N . GLY D 2 27 ? 70.838 -24.072 57.813 1.00 43.48 7 GLY D N 1
ATOM 6461 C CA . GLY D 2 27 ? 70.436 -23.354 59.005 1.00 43.81 7 GLY D CA 1
ATOM 6462 C C . GLY D 2 27 ? 71.424 -23.208 60.140 1.00 44.25 7 GLY D C 1
ATOM 6463 O O . GLY D 2 27 ? 71.063 -23.389 61.300 1.00 44.22 7 GLY D O 1
ATOM 6464 N N . VAL D 2 28 ? 72.669 -22.879 59.831 1.00 45.08 8 VAL D N 1
ATOM 6465 C CA . VAL D 2 28 ? 73.641 -22.695 60.890 1.00 45.38 8 VAL D CA 1
ATOM 6466 C C . VAL D 2 28 ? 73.418 -21.322 61.527 1.00 45.03 8 VAL D C 1
ATOM 6467 O O . VAL D 2 28 ? 73.707 -21.119 62.707 1.00 45.40 8 VAL D O 1
ATOM 6471 N N . GLN D 2 29 ? 72.875 -20.397 60.740 1.00 43.69 9 GLN D N 1
ATOM 6472 C CA . GLN D 2 29 ? 72.604 -19.035 61.197 1.00 43.06 9 GLN D CA 1
ATOM 6473 C C . GLN D 2 29 ? 71.930 -18.308 60.040 1.00 42.45 9 GLN D C 1
ATOM 6474 O O . GLN D 2 29 ? 72.183 -18.649 58.888 1.00 44.72 9 GLN D O 1
ATOM 6480 N N . GLY D 2 30 ? 71.067 -17.335 60.338 1.00 40.22 10 GLY D N 1
ATOM 6481 C CA . GLY D 2 30 ? 70.401 -16.585 59.284 1.00 38.79 10 GLY D CA 1
ATOM 6482 C C . GLY D 2 30 ? 68.882 -16.576 59.312 1.00 38.22 10 GLY D C 1
ATOM 6483 O O . GLY D 2 30 ? 68.274 -17.123 60.218 1.00 40.14 10 GLY D O 1
ATOM 6484 N N . ASP D 2 31 ? 68.265 -15.962 58.308 1.00 37.87 11 ASP D N 1
ATOM 6485 C CA . ASP D 2 31 ? 66.811 -15.879 58.232 1.00 38.50 11 ASP D CA 1
ATOM 6486 C C . ASP D 2 31 ? 66.210 -17.150 57.640 1.00 39.08 11 ASP D C 1
ATOM 6487 O O . ASP D 2 31 ? 65.493 -17.126 56.639 1.00 40.00 11 ASP D O 1
ATOM 6492 N N . VAL D 2 32 ? 66.502 -18.268 58.286 1.00 38.82 12 VAL D N 1
ATOM 6493 C CA . VAL D 2 32 ? 66.005 -19.557 57.847 1.00 37.73 12 VAL D CA 1
ATOM 6494 C C . VAL D 2 32 ? 64.486 -19.635 57.747 1.00 38.32 12 VAL D C 1
ATOM 6495 O O . VAL D 2 32 ? 63.966 -20.235 56.817 1.00 39.43 12 VAL D O 1
ATOM 6499 N N . ARG D 2 33 ? 63.772 -19.032 58.689 1.00 40.89 13 ARG D N 1
ATOM 6500 C CA . ARG D 2 33 ? 62.311 -19.080 58.667 1.00 43.15 13 ARG D CA 1
ATOM 6501 C C . ARG D 2 33 ? 61.728 -18.458 57.406 1.00 44.91 13 ARG D C 1
ATOM 6502 O O . ARG D 2 33 ? 60.885 -19.066 56.742 1.00 43.48 13 ARG D O 1
ATOM 6510 N N . GLU D 2 34 ? 62.179 -17.248 57.082 1.00 46.19 14 GLU D N 1
ATOM 6511 C CA . GLU D 2 34 ? 61.698 -16.540 55.899 1.00 47.93 14 GLU D CA 1
ATOM 6512 C C . GLU D 2 34 ? 61.724 -17.409 54.647 1.00 47.62 14 GLU D C 1
ATOM 6513 O O . GLU D 2 34 ? 60.773 -17.411 53.869 1.00 48.08 14 GLU D O 1
ATOM 6519 N N . HIS D 2 35 ? 62.813 -18.143 54.450 1.00 47.22 15 HIS D N 1
ATOM 6520 C CA . HIS D 2 35 ? 62.938 -19.011 53.286 1.00 46.96 15 HIS D CA 1
ATOM 6521 C C . HIS D 2 35 ? 62.061 -20.240 53.387 1.00 46.72 15 HIS D C 1
ATOM 6522 O O . HIS D 2 35 ? 61.366 -20.602 52.434 1.00 46.30 15 HIS D O 1
ATOM 6529 N N . VAL D 2 36 ? 62.098 -20.885 54.543 1.00 46.02 16 VAL D N 1
ATOM 6530 C CA . VAL D 2 36 ? 61.282 -22.063 54.757 1.00 45.81 16 VAL D CA 1
ATOM 6531 C C . VAL D 2 36 ? 59.819 -21.731 54.492 1.00 47.48 16 VAL D C 1
ATOM 6532 O O . VAL D 2 36 ? 59.093 -22.534 53.915 1.00 47.90 16 VAL D O 1
ATOM 6536 N N . GLU D 2 37 ? 59.387 -20.543 54.903 1.00 49.11 17 GLU D N 1
ATOM 6537 C CA . GLU D 2 37 ? 57.999 -20.155 54.695 1.00 51.16 17 GLU D CA 1
ATOM 6538 C C . GLU D 2 37 ? 57.694 -19.908 53.221 1.00 51.18 17 GLU D C 1
ATOM 6539 O O . GLU D 2 37 ? 56.581 -20.158 52.761 1.00 50.78 17 GLU D O 1
ATOM 6545 N N . ALA D 2 38 ? 58.685 -19.444 52.469 1.00 51.34 18 ALA D N 1
ATOM 6546 C CA . ALA D 2 38 ? 58.476 -19.195 51.050 1.00 51.89 18 ALA D CA 1
ATOM 6547 C C . ALA D 2 38 ? 58.285 -20.526 50.349 1.00 52.62 18 ALA D C 1
ATOM 6548 O O . ALA D 2 38 ? 57.350 -20.696 49.569 1.00 52.64 18 ALA D O 1
ATOM 6550 N N . LEU D 2 39 ? 59.177 -21.470 50.638 1.00 52.93 19 LEU D N 1
ATOM 6551 C CA . LEU D 2 39 ? 59.110 -22.792 50.039 1.00 51.93 19 LEU D CA 1
ATOM 6552 C C . LEU D 2 39 ? 57.794 -23.478 50.349 1.00 53.34 19 LEU D C 1
ATOM 6553 O O . LEU D 2 39 ? 57.252 -24.188 49.506 1.00 54.73 19 LEU D O 1
ATOM 6558 N N . HIS D 2 40 ? 57.278 -23.271 51.555 1.00 54.11 20 HIS D N 1
ATOM 6559 C CA . HIS D 2 40 ? 56.018 -23.888 51.937 1.00 55.26 20 HIS D CA 1
ATOM 6560 C C . HIS D 2 40 ? 54.869 -23.289 51.158 1.00 56.17 20 HIS D C 1
ATOM 6561 O O . HIS D 2 40 ? 53.879 -23.964 50.891 1.00 56.95 20 HIS D O 1
ATOM 6568 N N . LYS D 2 41 ? 54.992 -22.021 50.790 1.00 56.74 21 LYS D N 1
ATOM 6569 C CA . LYS D 2 41 ? 53.941 -21.398 50.005 1.00 57.64 21 LYS D CA 1
ATOM 6570 C C . LYS D 2 41 ? 53.934 -22.070 48.632 1.00 58.14 21 LYS D C 1
ATOM 6571 O O . LYS D 2 41 ? 52.884 -22.218 48.009 1.00 59.11 21 LYS D O 1
ATOM 6577 N N . LEU D 2 42 ? 55.111 -22.483 48.168 1.00 57.74 22 LEU D N 1
ATOM 6578 C CA . LEU D 2 42 ? 55.229 -23.154 46.880 1.00 57.03 22 LEU D CA 1
ATOM 6579 C C . LEU D 2 42 ? 54.932 -24.652 47.021 1.00 57.96 22 LEU D C 1
ATOM 6580 O O . LEU D 2 42 ? 55.141 -25.440 46.094 1.00 57.63 22 LEU D O 1
ATOM 6585 N N . GLY D 2 43 ? 54.452 -25.034 48.200 1.00 57.72 23 GLY D N 1
ATOM 6586 C CA . GLY D 2 43 ? 54.090 -26.416 48.453 1.00 58.56 23 GLY D CA 1
ATOM 6587 C C . GLY D 2 43 ? 55.155 -27.494 48.494 1.00 59.29 23 GLY D C 1
ATOM 6588 O O . GLY D 2 43 ? 54.807 -28.667 48.554 1.00 60.30 23 GLY D O 1
ATOM 6589 N N . VAL D 2 44 ? 56.434 -27.132 48.470 1.00 60.19 24 VAL D N 1
ATOM 6590 C CA . VAL D 2 44 ? 57.489 -28.144 48.517 1.00 60.41 24 VAL D CA 1
ATOM 6591 C C . VAL D 2 44 ? 57.817 -28.499 49.970 1.00 60.53 24 VAL D C 1
ATOM 6592 O O . VAL D 2 44 ? 57.536 -27.721 50.879 1.00 59.13 24 VAL D O 1
ATOM 6596 N N . GLU D 2 45 ? 58.393 -29.678 50.194 1.00 61.63 25 GLU D N 1
ATOM 6597 C CA . GLU D 2 45 ? 58.766 -30.073 51.550 1.00 62.28 25 GLU D CA 1
ATOM 6598 C C . GLU D 2 45 ? 60.149 -29.499 51.844 1.00 59.99 25 GLU D C 1
ATOM 6599 O O . GLU D 2 45 ? 60.982 -29.395 50.940 1.00 59.20 25 GLU D O 1
ATOM 6605 N N . THR D 2 46 ? 60.397 -29.126 53.099 1.00 57.32 26 THR D N 1
ATOM 6606 C CA . THR D 2 46 ? 61.692 -28.543 53.462 1.00 55.28 26 THR D CA 1
ATOM 6607 C C . THR D 2 46 ? 62.419 -29.246 54.596 1.00 52.99 26 THR D C 1
ATOM 6608 O O . THR D 2 46 ? 61.826 -29.994 55.365 1.00 53.87 26 THR D O 1
ATOM 6612 N N . LEU D 2 47 ? 63.718 -28.990 54.689 1.00 50.06 27 LEU D N 1
ATOM 6613 C CA . LEU D 2 47 ? 64.541 -29.552 55.746 1.00 48.60 27 LEU D CA 1
ATOM 6614 C C . LEU D 2 47 ? 65.637 -28.561 56.114 1.00 48.08 27 LEU D C 1
ATOM 6615 O O . LEU D 2 47 ? 66.401 -28.132 55.249 1.00 49.30 27 LEU D O 1
ATOM 6620 N N . ILE D 2 48 ? 65.708 -28.183 57.386 1.00 46.53 28 ILE D N 1
ATOM 6621 C CA . ILE D 2 48 ? 66.747 -27.259 57.821 1.00 45.67 28 ILE D CA 1
ATOM 6622 C C . ILE D 2 48 ? 68.032 -28.060 57.976 1.00 45.13 28 ILE D C 1
ATOM 6623 O O . ILE D 2 48 ? 68.102 -28.993 58.768 1.00 44.94 28 ILE D O 1
ATOM 6628 N N . VAL D 2 49 ? 69.043 -27.685 57.209 1.00 45.07 29 VAL D N 1
ATOM 6629 C CA . VAL D 2 49 ? 70.312 -28.389 57.217 1.00 46.74 29 VAL D CA 1
ATOM 6630 C C . VAL D 2 49 ? 71.350 -27.835 58.188 1.00 48.39 29 VAL D C 1
ATOM 6631 O O . VAL D 2 49 ? 71.943 -26.783 57.939 1.00 47.63 29 VAL D O 1
ATOM 6635 N N . LYS D 2 50 ? 71.575 -28.562 59.283 1.00 50.82 30 LYS D N 1
ATOM 6636 C CA . LYS D 2 50 ? 72.552 -28.167 60.304 1.00 52.69 30 LYS D CA 1
ATOM 6637 C C . LYS D 2 50 ? 73.776 -29.088 60.362 1.00 53.56 30 LYS D C 1
ATOM 6638 O O . LYS D 2 50 ? 74.880 -28.630 60.646 1.00 52.90 30 LYS D O 1
ATOM 6644 N N . LEU D 2 51 ? 73.570 -30.381 60.110 1.00 54.77 31 LEU D N 1
ATOM 6645 C CA . LEU D 2 51 ? 74.646 -31.375 60.147 1.00 55.65 31 LEU D CA 1
ATOM 6646 C C . LEU D 2 51 ? 75.054 -31.851 58.749 1.00 56.79 31 LEU D C 1
ATOM 6647 O O . LEU D 2 51 ? 74.228 -31.907 57.849 1.00 56.89 31 LEU D O 1
ATOM 6652 N N . PRO D 2 52 ? 76.334 -32.226 58.559 1.00 58.83 32 PRO D N 1
ATOM 6653 C CA . PRO D 2 52 ? 76.860 -32.693 57.265 1.00 60.07 32 PRO D CA 1
ATOM 6654 C C . PRO D 2 52 ? 75.993 -33.755 56.592 1.00 61.10 32 PRO D C 1
ATOM 6655 O O . PRO D 2 52 ? 75.634 -33.647 55.420 1.00 61.24 32 PRO D O 1
ATOM 6659 N N . GLU D 2 53 ? 75.680 -34.788 57.357 1.00 62.73 33 GLU D N 1
ATOM 6660 C CA . GLU D 2 53 ? 74.869 -35.902 56.899 1.00 64.18 33 GLU D CA 1
ATOM 6661 C C . GLU D 2 53 ? 73.513 -35.498 56.329 1.00 63.39 33 GLU D C 1
ATOM 6662 O O . GLU D 2 53 ? 72.817 -36.315 55.733 1.00 64.51 33 GLU D O 1
ATOM 6668 N N . GLN D 2 54 ? 73.125 -34.245 56.511 1.00 62.93 34 GLN D N 1
ATOM 6669 C CA . GLN D 2 54 ? 71.836 -33.798 55.998 1.00 62.42 34 GLN D CA 1
ATOM 6670 C C . GLN D 2 54 ? 71.938 -33.233 54.590 1.00 62.80 34 GLN D C 1
ATOM 6671 O O . GLN D 2 54 ? 70.922 -33.039 53.920 1.00 62.13 34 GLN D O 1
ATOM 6677 N N . LEU D 2 55 ? 73.162 -32.962 54.146 1.00 62.96 35 LEU D N 1
ATOM 6678 C CA . LEU D 2 55 ? 73.391 -32.422 52.814 1.00 62.88 35 LEU D CA 1
ATOM 6679 C C . LEU D 2 55 ? 73.081 -33.465 51.751 1.00 63.68 35 LEU D C 1
ATOM 6680 O O . LEU D 2 55 ? 72.807 -33.132 50.596 1.00 64.07 35 LEU D O 1
ATOM 6685 N N . ASP D 2 56 ? 73.114 -34.733 52.147 1.00 64.05 36 ASP D N 1
ATOM 6686 C CA . ASP D 2 56 ? 72.838 -35.816 51.221 1.00 64.62 36 ASP D CA 1
ATOM 6687 C C . ASP D 2 56 ? 71.358 -36.187 51.229 1.00 63.14 36 ASP D C 1
ATOM 6688 O O . ASP D 2 56 ? 70.953 -37.182 50.631 1.00 64.45 36 ASP D O 1
ATOM 6693 N N . MET D 2 57 ? 70.548 -35.379 51.896 1.00 61.23 37 MET D N 1
ATOM 6694 C CA . MET D 2 57 ? 69.122 -35.655 51.993 1.00 59.66 37 MET D CA 1
ATOM 6695 C C . MET D 2 57 ? 68.234 -34.653 51.255 1.00 57.73 37 MET D C 1
ATOM 6696 O O . MET D 2 57 ? 67.012 -34.674 51.421 1.00 56.80 37 MET D O 1
ATOM 6701 N N . VAL D 2 58 ? 68.838 -33.793 50.439 1.00 56.62 38 VAL D N 1
ATOM 6702 C CA . VAL D 2 58 ? 68.086 -32.768 49.720 1.00 55.41 38 VAL D CA 1
ATOM 6703 C C . VAL D 2 58 ? 68.398 -32.654 48.233 1.00 56.16 38 VAL D C 1
ATOM 6704 O O . VAL D 2 58 ? 69.509 -32.951 47.791 1.00 57.82 38 VAL D O 1
ATOM 6708 N N . ASP D 2 59 ? 67.409 -32.205 47.470 1.00 56.08 39 ASP D N 1
ATOM 6709 C CA . ASP D 2 59 ? 67.547 -32.048 46.029 1.00 57.99 39 ASP D CA 1
ATOM 6710 C C . ASP D 2 59 ? 68.047 -30.646 45.712 1.00 58.30 39 ASP D C 1
ATOM 6711 O O . ASP D 2 59 ? 68.630 -30.394 44.652 1.00 58.79 39 ASP D O 1
ATOM 6716 N N . GLY D 2 60 ? 67.806 -29.736 46.650 1.00 58.29 40 GLY D N 1
ATOM 6717 C CA . GLY D 2 60 ? 68.224 -28.353 46.496 1.00 55.46 40 GLY D CA 1
ATOM 6718 C C . GLY D 2 60 ? 68.581 -27.758 47.845 1.00 53.11 40 GLY D C 1
ATOM 6719 O O . GLY D 2 60 ? 68.095 -28.208 48.886 1.00 52.20 40 GLY D O 1
ATOM 6720 N N . LEU D 2 61 ? 69.438 -26.744 47.825 1.00 51.91 41 LEU D N 1
ATOM 6721 C CA . LEU D 2 61 ? 69.881 -26.086 49.047 1.00 50.10 41 LEU D CA 1
ATOM 6722 C C . LEU D 2 61 ? 69.842 -24.570 48.904 1.00 49.20 41 LEU D C 1
ATOM 6723 O O . LEU D 2 61 ? 70.279 -24.026 47.894 1.00 48.22 41 LEU D O 1
ATOM 6728 N N . ILE D 2 62 ? 69.305 -23.893 49.913 1.00 48.91 42 ILE D N 1
ATOM 6729 C CA . ILE D 2 62 ? 69.250 -22.438 49.900 1.00 46.98 42 ILE D CA 1
ATOM 6730 C C . ILE D 2 62 ? 70.220 -21.895 50.940 1.00 47.30 42 ILE D C 1
ATOM 6731 O O . ILE D 2 62 ? 70.162 -22.282 52.103 1.00 48.97 42 ILE D O 1
ATOM 6736 N N . LEU D 2 63 ? 71.135 -21.031 50.519 1.00 46.54 43 LEU D N 1
ATOM 6737 C CA . LEU D 2 63 ? 72.065 -20.416 51.460 1.00 47.91 43 LEU D CA 1
ATOM 6738 C C . LEU D 2 63 ? 71.396 -19.073 51.738 1.00 48.66 43 LEU D C 1
ATOM 6739 O O . LEU D 2 63 ? 71.424 -18.171 50.906 1.00 48.39 43 LEU D O 1
ATOM 6744 N N . PRO D 2 64 ? 70.776 -18.932 52.918 1.00 49.98 44 PRO D N 1
ATOM 6745 C CA . PRO D 2 64 ? 70.061 -17.727 53.348 1.00 50.96 44 PRO D CA 1
ATOM 6746 C C . PRO D 2 64 ? 70.897 -16.511 53.677 1.00 51.70 44 PRO D C 1
ATOM 6747 O O . PRO D 2 64 ? 72.128 -16.544 53.629 1.00 52.42 44 PRO D O 1
ATOM 6751 N N . GLY D 2 65 ? 70.196 -15.433 54.010 1.00 51.91 45 GLY D N 1
ATOM 6752 C CA . GLY D 2 65 ? 70.858 -14.205 54.399 1.00 51.19 45 GLY D CA 1
ATOM 6753 C C . GLY D 2 65 ? 71.291 -14.391 55.837 1.00 50.00 45 GLY D C 1
ATOM 6754 O O . GLY D 2 65 ? 70.799 -15.275 56.534 1.00 50.08 45 GLY D O 1
ATOM 6755 N N . GLY D 2 66 ? 72.214 -13.560 56.285 1.00 49.86 46 GLY D N 1
ATOM 6756 C CA . GLY D 2 66 ? 72.709 -13.675 57.639 1.00 49.88 46 GLY D CA 1
ATOM 6757 C C . GLY D 2 66 ? 74.108 -13.123 57.640 1.00 49.50 46 GLY D C 1
ATOM 6758 O O . GLY D 2 66 ? 74.389 -12.207 56.878 1.00 50.12 46 GLY D O 1
ATOM 6759 N N . GLU D 2 67 ? 74.986 -13.670 58.472 1.00 50.56 47 GLU D N 1
ATOM 6760 C CA . GLU D 2 67 ? 76.359 -13.189 58.525 1.00 52.39 47 GLU D CA 1
ATOM 6761 C C . GLU D 2 67 ? 77.306 -14.200 57.894 1.00 51.30 47 GLU D C 1
ATOM 6762 O O . GLU D 2 67 ? 77.504 -15.292 58.430 1.00 51.20 47 GLU D O 1
ATOM 6768 N N . SER D 2 68 ? 77.891 -13.834 56.756 1.00 49.80 48 SER D N 1
ATOM 6769 C CA . SER D 2 68 ? 78.811 -14.726 56.055 1.00 50.17 48 SER D CA 1
ATOM 6770 C C . SER D 2 68 ? 79.937 -15.255 56.956 1.00 49.52 48 SER D C 1
ATOM 6771 O O . SER D 2 68 ? 80.236 -16.454 56.950 1.00 48.55 48 SER D O 1
ATOM 6774 N N . THR D 2 69 ? 80.548 -14.367 57.738 1.00 48.38 49 THR D N 1
ATOM 6775 C CA . THR D 2 69 ? 81.634 -14.762 58.621 1.00 47.12 49 THR D CA 1
ATOM 6776 C C . THR D 2 69 ? 81.179 -15.829 59.615 1.00 44.99 49 THR D C 1
ATOM 6777 O O . THR D 2 69 ? 81.948 -16.723 59.975 1.00 43.21 49 THR D O 1
ATOM 6781 N N . THR D 2 70 ? 79.928 -15.732 60.054 1.00 45.34 50 THR D N 1
ATOM 6782 C CA . THR D 2 70 ? 79.369 -16.689 61.003 1.00 45.85 50 THR D CA 1
ATOM 6783 C C . THR D 2 70 ? 79.160 -18.028 60.314 1.00 47.25 50 THR D C 1
ATOM 6784 O O . THR D 2 70 ? 79.595 -19.078 60.806 1.00 45.34 50 THR D O 1
ATOM 6788 N N . MET D 2 71 ? 78.488 -17.979 59.168 1.00 48.62 51 MET D N 1
ATOM 6789 C CA . MET D 2 71 ? 78.203 -19.178 58.403 1.00 49.94 51 MET D CA 1
ATOM 6790 C C . MET D 2 71 ? 79.460 -19.989 58.108 1.00 49.90 51 MET D C 1
ATOM 6791 O O . MET D 2 71 ? 79.505 -21.183 58.403 1.00 49.36 51 MET D O 1
ATOM 6796 N N . ILE D 2 72 ? 80.491 -19.344 57.563 1.00 49.85 52 ILE D N 1
ATOM 6797 C CA . ILE D 2 72 ? 81.724 -20.059 57.232 1.00 49.84 52 ILE D CA 1
ATOM 6798 C C . ILE D 2 72 ? 82.400 -20.658 58.453 1.00 49.32 52 ILE D C 1
ATOM 6799 O O . ILE D 2 72 ? 82.909 -21.775 58.389 1.00 49.66 52 ILE D O 1
ATOM 6804 N N . ARG D 2 73 ? 82.400 -19.922 59.562 1.00 48.16 53 ARG D N 1
ATOM 6805 C CA . ARG D 2 73 ? 83.014 -20.413 60.787 1.00 47.58 53 ARG D CA 1
ATOM 6806 C C . ARG D 2 73 ? 82.347 -21.698 61.263 1.00 47.11 53 ARG D C 1
ATOM 6807 O O . ARG D 2 73 ? 83.019 -22.703 61.486 1.00 45.43 53 ARG D O 1
ATOM 6815 N N . ILE D 2 74 ? 81.024 -21.653 61.418 1.00 47.51 54 ILE D N 1
ATOM 6816 C CA . ILE D 2 74 ? 80.260 -22.804 61.875 1.00 47.00 54 ILE D CA 1
ATOM 6817 C C . ILE D 2 74 ? 80.472 -23.944 60.898 1.00 47.46 54 ILE D C 1
ATOM 6818 O O . ILE D 2 74 ? 80.744 -25.077 61.295 1.00 46.79 54 ILE D O 1
ATOM 6823 N N . LEU D 2 75 ? 80.353 -23.625 59.613 1.00 48.55 55 LEU D N 1
ATOM 6824 C CA . LEU D 2 75 ? 80.514 -24.599 58.538 1.00 49.89 55 LEU D CA 1
ATOM 6825 C C . LEU D 2 75 ? 81.819 -25.379 58.648 1.00 51.17 55 LEU D C 1
ATOM 6826 O O . LEU D 2 75 ? 81.839 -26.586 58.435 1.00 52.41 55 LEU D O 1
ATOM 6831 N N . LYS D 2 76 ? 82.908 -24.692 58.975 1.00 52.58 56 LYS D N 1
ATOM 6832 C CA . LYS D 2 76 ? 84.201 -25.346 59.131 1.00 54.52 56 LYS D CA 1
ATOM 6833 C C . LYS D 2 76 ? 84.273 -26.115 60.447 1.00 54.97 56 LYS D C 1
ATOM 6834 O O . LYS D 2 76 ? 84.681 -27.276 60.474 1.00 55.59 56 LYS D O 1
ATOM 6840 N N . GLU D 2 77 ? 83.877 -25.471 61.540 1.00 56.12 57 GLU D N 1
ATOM 6841 C CA . GLU D 2 77 ? 83.909 -26.110 62.853 1.00 58.00 57 GLU D CA 1
ATOM 6842 C C . GLU D 2 77 ? 83.057 -27.382 62.922 1.00 57.65 57 GLU D C 1
ATOM 6843 O O . GLU D 2 77 ? 83.224 -28.200 63.823 1.00 58.35 57 GLU D O 1
ATOM 6849 N N . MET D 2 78 ? 82.154 -27.554 61.965 1.00 57.24 58 MET D N 1
ATOM 6850 C CA . MET D 2 78 ? 81.290 -28.725 61.941 1.00 56.87 58 MET D CA 1
ATOM 6851 C C . MET D 2 78 ? 81.616 -29.649 60.776 1.00 58.64 58 MET D C 1
ATOM 6852 O O . MET D 2 78 ? 80.877 -30.595 60.494 1.00 58.35 58 MET D O 1
ATOM 6857 N N . ASP D 2 79 ? 82.726 -29.374 60.101 1.00 60.73 59 ASP D N 1
ATOM 6858 C CA . ASP D 2 79 ? 83.145 -30.169 58.954 1.00 63.09 59 ASP D CA 1
ATOM 6859 C C . ASP D 2 79 ? 82.012 -30.406 57.959 1.00 64.29 59 ASP D C 1
ATOM 6860 O O . ASP D 2 79 ? 81.597 -31.543 57.728 1.00 65.50 59 ASP D O 1
ATOM 6865 N N . MET D 2 80 ? 81.523 -29.314 57.377 1.00 64.31 60 MET D N 1
ATOM 6866 C CA . MET D 2 80 ? 80.441 -29.347 56.399 1.00 64.30 60 MET D CA 1
ATOM 6867 C C . MET D 2 80 ? 80.864 -28.640 55.118 1.00 64.68 60 MET D C 1
ATOM 6868 O O . MET D 2 80 ? 80.315 -28.890 54.047 1.00 65.05 60 MET D O 1
ATOM 6873 N N . ASP D 2 81 ? 81.836 -27.746 55.241 1.00 65.21 61 ASP D N 1
ATOM 6874 C CA . ASP D 2 81 ? 82.319 -26.970 54.108 1.00 66.48 61 ASP D CA 1
ATOM 6875 C C . ASP D 2 81 ? 82.849 -27.801 52.937 1.00 66.87 61 ASP D C 1
ATOM 6876 O O . ASP D 2 81 ? 82.331 -27.712 51.826 1.00 66.96 61 ASP D O 1
ATOM 6881 N N . GLU D 2 82 ? 83.878 -28.606 53.175 1.00 67.39 62 GLU D N 1
ATOM 6882 C CA . GLU D 2 82 ? 84.440 -29.421 52.110 1.00 67.56 62 GLU D CA 1
ATOM 6883 C C . GLU D 2 82 ? 83.369 -30.282 51.453 1.00 66.47 62 GLU D C 1
ATOM 6884 O O . GLU D 2 82 ? 83.340 -30.419 50.232 1.00 66.26 62 GLU D O 1
ATOM 6890 N N . LYS D 2 83 ? 82.475 -30.844 52.259 1.00 65.90 63 LYS D N 1
ATOM 6891 C CA . LYS D 2 83 ? 81.407 -31.680 51.724 1.00 65.32 63 LYS D CA 1
ATOM 6892 C C . LYS D 2 83 ? 80.350 -30.860 50.997 1.00 65.59 63 LYS D C 1
ATOM 6893 O O . LYS D 2 83 ? 79.689 -31.351 50.085 1.00 65.84 63 LYS D O 1
ATOM 6899 N N . LEU D 2 84 ? 80.176 -29.609 51.404 1.00 65.64 64 LEU D N 1
ATOM 6900 C CA . LEU D 2 84 ? 79.196 -28.754 50.748 1.00 64.80 64 LEU D CA 1
ATOM 6901 C C . LEU D 2 84 ? 79.731 -28.438 49.354 1.00 64.43 64 LEU D C 1
ATOM 6902 O O . LEU D 2 84 ? 78.993 -28.481 48.372 1.00 63.98 64 LEU D O 1
ATOM 6907 N N . VAL D 2 85 ? 81.023 -28.121 49.282 1.00 65.25 65 VAL D N 1
ATOM 6908 C CA . VAL D 2 85 ? 81.674 -27.802 48.018 1.00 65.40 65 VAL D CA 1
ATOM 6909 C C . VAL D 2 85 ? 81.547 -28.978 47.061 1.00 66.83 65 VAL D C 1
ATOM 6910 O O . VAL D 2 85 ? 81.041 -28.819 45.953 1.00 65.96 65 VAL D O 1
ATOM 6914 N N . GLU D 2 86 ? 82.006 -30.155 47.484 1.00 68.68 66 GLU D N 1
ATOM 6915 C CA . GLU D 2 86 ? 81.913 -31.343 46.637 1.00 71.72 66 GLU D CA 1
ATOM 6916 C C . GLU D 2 86 ? 80.496 -31.455 46.097 1.00 70.57 66 GLU D C 1
ATOM 6917 O O . GLU D 2 86 ? 80.256 -31.370 44.892 1.00 70.73 66 GLU D O 1
ATOM 6923 N N . ARG D 2 87 ? 79.569 -31.649 47.023 1.00 69.05 67 ARG D N 1
ATOM 6924 C CA . ARG D 2 87 ? 78.153 -31.792 46.726 1.00 68.20 67 ARG D CA 1
ATOM 6925 C C . ARG D 2 87 ? 77.642 -30.805 45.665 1.00 68.05 67 ARG D C 1
ATOM 6926 O O . ARG D 2 87 ? 76.825 -31.167 44.812 1.00 66.55 67 ARG D O 1
ATOM 6934 N N . ILE D 2 88 ? 78.122 -29.563 45.724 1.00 68.32 68 ILE D N 1
ATOM 6935 C CA . ILE D 2 88 ? 77.717 -28.533 44.769 1.00 67.81 68 ILE D CA 1
ATOM 6936 C C . ILE D 2 88 ? 78.344 -28.789 43.402 1.00 67.81 68 ILE D C 1
ATOM 6937 O O . ILE D 2 88 ? 77.657 -28.739 42.382 1.00 67.63 68 ILE D O 1
ATOM 6942 N N . ASN D 2 89 ? 79.646 -29.062 43.387 1.00 67.95 69 ASN D N 1
ATOM 6943 C CA . ASN D 2 89 ? 80.346 -29.338 42.139 1.00 68.18 69 ASN D CA 1
ATOM 6944 C C . ASN D 2 89 ? 79.731 -30.548 41.434 1.00 68.02 69 ASN D C 1
ATOM 6945 O O . ASN D 2 89 ? 79.797 -30.664 40.215 1.00 69.22 69 ASN D O 1
ATOM 6950 N N . ASN D 2 90 ? 79.132 -31.451 42.201 1.00 67.14 70 ASN D N 1
ATOM 6951 C CA . ASN D 2 90 ? 78.486 -32.616 41.616 1.00 65.94 70 ASN D CA 1
ATOM 6952 C C . ASN D 2 90 ? 77.114 -32.193 41.114 1.00 63.86 70 ASN D C 1
ATOM 6953 O O . ASN D 2 90 ? 76.221 -33.026 40.933 1.00 63.04 70 ASN D O 1
ATOM 6958 N N . GLY D 2 91 ? 76.948 -30.886 40.927 1.00 61.31 71 GLY D N 1
ATOM 6959 C CA . GLY D 2 91 ? 75.703 -30.354 40.404 1.00 60.19 71 GLY D CA 1
ATOM 6960 C C . GLY D 2 91 ? 74.507 -30.082 41.302 1.00 59.78 71 GLY D C 1
ATOM 6961 O O . GLY D 2 91 ? 73.392 -29.919 40.790 1.00 59.12 71 GLY D O 1
ATOM 6962 N N . LEU D 2 92 ? 74.699 -30.023 42.619 1.00 59.38 72 LEU D N 1
ATOM 6963 C CA . LEU D 2 92 ? 73.570 -29.750 43.511 1.00 56.76 72 LEU D CA 1
ATOM 6964 C C . LEU D 2 92 ? 73.066 -28.330 43.323 1.00 55.52 72 LEU D C 1
ATOM 6965 O O . LEU D 2 92 ? 73.831 -27.378 43.444 1.00 55.51 72 LEU D O 1
ATOM 6970 N N . PRO D 2 93 ? 71.766 -28.170 43.026 1.00 54.05 73 PRO D N 1
ATOM 6971 C CA . PRO D 2 93 ? 71.134 -26.857 42.821 1.00 52.88 73 PRO D CA 1
ATOM 6972 C C . PRO D 2 93 ? 71.190 -26.009 44.101 1.00 52.23 73 PRO D C 1
ATOM 6973 O O . PRO D 2 93 ? 70.731 -26.438 45.158 1.00 51.11 73 PRO D O 1
ATOM 6977 N N . VAL D 2 94 ? 71.741 -24.804 43.988 1.00 50.89 74 VAL D N 1
ATOM 6978 C CA . VAL D 2 94 ? 71.887 -23.906 45.124 1.00 50.59 74 VAL D CA 1
ATOM 6979 C C . VAL D 2 94 ? 71.341 -22.503 44.823 1.00 51.85 74 VAL D C 1
ATOM 6980 O O . VAL D 2 94 ? 71.522 -21.984 43.725 1.00 52.22 74 VAL D O 1
ATOM 6984 N N . PHE D 2 95 ? 70.676 -21.901 45.810 1.00 52.58 75 PHE D N 1
ATOM 6985 C CA . PHE D 2 95 ? 70.102 -20.554 45.703 1.00 51.43 75 PHE D CA 1
ATOM 6986 C C . PHE D 2 95 ? 70.671 -19.732 46.864 1.00 51.51 75 PHE D C 1
ATOM 6987 O O . PHE D 2 95 ? 70.452 -20.059 48.025 1.00 51.75 75 PHE D O 1
ATOM 6995 N N . ALA D 2 96 ? 71.409 -18.672 46.550 1.00 52.05 76 ALA D N 1
ATOM 6996 C CA . ALA D 2 96 ? 72.025 -17.843 47.585 1.00 52.69 76 ALA D CA 1
ATOM 6997 C C . ALA D 2 96 ? 71.572 -16.393 47.598 1.00 53.64 76 ALA D C 1
ATOM 6998 O O . ALA D 2 96 ? 71.552 -15.721 46.569 1.00 54.15 76 ALA D O 1
ATOM 7000 N N . THR D 2 97 ? 71.233 -15.906 48.782 1.00 54.75 77 THR D N 1
ATOM 7001 C CA . THR D 2 97 ? 70.787 -14.535 48.924 1.00 55.55 77 THR D CA 1
ATOM 7002 C C . THR D 2 97 ? 71.711 -13.742 49.852 1.00 57.75 77 THR D C 1
ATOM 7003 O O . THR D 2 97 ? 71.893 -14.093 51.016 1.00 58.01 77 THR D O 1
ATOM 7007 N N . CYS D 2 98 ? 72.305 -12.680 49.309 1.00 60.63 78 CYS D N 1
ATOM 7008 C CA . CYS D 2 98 ? 73.222 -11.801 50.045 1.00 63.33 78 CYS D CA 1
ATOM 7009 C C . CYS D 2 98 ? 74.435 -12.535 50.632 1.00 61.53 78 CYS D C 1
ATOM 7010 O O . CYS D 2 98 ? 75.468 -12.679 49.974 1.00 61.97 78 CYS D O 1
ATOM 7013 N N . ALA D 2 99 ? 74.303 -12.990 51.874 1.00 58.84 79 ALA D N 1
ATOM 7014 C CA . ALA D 2 99 ? 75.375 -13.703 52.554 1.00 54.87 79 ALA D CA 1
ATOM 7015 C C . ALA D 2 99 ? 75.797 -14.938 51.767 1.00 53.21 79 ALA D C 1
ATOM 7016 O O . ALA D 2 99 ? 76.983 -15.257 51.695 1.00 52.94 79 ALA D O 1
ATOM 7018 N N . GLY D 2 100 ? 74.820 -15.631 51.189 1.00 51.19 80 GLY D N 1
ATOM 7019 C CA . GLY D 2 100 ? 75.113 -16.817 50.406 1.00 49.97 80 GLY D CA 1
ATOM 7020 C C . GLY D 2 100 ? 76.090 -16.526 49.280 1.00 49.60 80 GLY D C 1
ATOM 7021 O O . GLY D 2 100 ? 77.043 -17.273 49.059 1.00 47.90 80 GLY D O 1
ATOM 7022 N N . VAL D 2 101 ? 75.856 -15.435 48.561 1.00 50.05 81 VAL D N 1
ATOM 7023 C CA . VAL D 2 101 ? 76.736 -15.061 47.471 1.00 50.35 81 VAL D CA 1
ATOM 7024 C C . VAL D 2 101 ? 78.169 -14.931 47.971 1.00 50.82 81 VAL D C 1
ATOM 7025 O O . VAL D 2 101 ? 79.076 -15.519 47.401 1.00 51.46 81 VAL D O 1
ATOM 7029 N N . ILE D 2 102 ? 78.369 -14.164 49.039 1.00 51.41 82 ILE D N 1
ATOM 7030 C CA . ILE D 2 102 ? 79.703 -13.963 49.608 1.00 50.47 82 ILE D CA 1
ATOM 7031 C C . ILE D 2 102 ? 80.332 -15.281 50.025 1.00 50.98 82 ILE D C 1
ATOM 7032 O O . ILE D 2 102 ? 81.542 -15.460 49.970 1.00 51.83 82 ILE D O 1
ATOM 7037 N N . LEU D 2 103 ? 79.487 -16.202 50.451 1.00 51.90 83 LEU D N 1
ATOM 7038 C CA . LEU D 2 103 ? 79.925 -17.510 50.893 1.00 52.80 83 LEU D CA 1
ATOM 7039 C C . LEU D 2 103 ? 80.457 -18.335 49.720 1.00 53.96 83 LEU D C 1
ATOM 7040 O O . LEU D 2 103 ? 81.507 -18.963 49.826 1.00 53.63 83 LEU D O 1
ATOM 7045 N N . LEU D 2 104 ? 79.732 -18.315 48.603 1.00 55.82 84 LEU D N 1
ATOM 7046 C CA . LEU D 2 104 ? 80.106 -19.068 47.403 1.00 56.93 84 LEU D CA 1
ATOM 7047 C C . LEU D 2 104 ? 81.218 -18.436 46.560 1.00 58.38 84 LEU D C 1
ATOM 7048 O O . LEU D 2 104 ? 82.001 -19.147 45.937 1.00 59.36 84 LEU D O 1
ATOM 7053 N N . ALA D 2 105 ? 81.280 -17.108 46.538 1.00 59.76 85 ALA D N 1
ATOM 7054 C CA . ALA D 2 105 ? 82.273 -16.370 45.753 1.00 61.16 85 ALA D CA 1
ATOM 7055 C C . ALA D 2 105 ? 83.680 -16.957 45.758 1.00 62.67 85 ALA D C 1
ATOM 7056 O O . ALA D 2 105 ? 84.122 -17.529 46.758 1.00 63.26 85 ALA D O 1
ATOM 7058 N N . LYS D 2 106 ? 84.381 -16.807 44.632 1.00 63.63 86 LYS D N 1
ATOM 7059 C CA . LYS D 2 106 ? 85.752 -17.300 44.511 1.00 64.34 86 LYS D CA 1
ATOM 7060 C C . LYS D 2 106 ? 86.727 -16.226 44.966 1.00 63.85 86 LYS D C 1
ATOM 7061 O O . LYS D 2 106 ? 87.788 -16.529 45.515 1.00 62.29 86 LYS D O 1
ATOM 7067 N N . ARG D 2 107 ? 86.349 -14.970 44.737 1.00 64.07 87 ARG D N 1
ATOM 7068 C CA . ARG D 2 107 ? 87.185 -13.834 45.099 1.00 64.25 87 ARG D CA 1
ATOM 7069 C C . ARG D 2 107 ? 86.411 -12.794 45.889 1.00 64.05 87 ARG D C 1
ATOM 7070 O O . ARG D 2 107 ? 85.266 -12.487 45.559 1.00 63.14 87 ARG D O 1
ATOM 7078 N N . ILE D 2 108 ? 87.049 -12.254 46.924 1.00 64.14 88 ILE D N 1
ATOM 7079 C CA . ILE D 2 108 ? 86.441 -11.230 47.770 1.00 65.09 88 ILE D CA 1
ATOM 7080 C C . ILE D 2 108 ? 87.468 -10.130 48.024 1.00 65.64 88 ILE D C 1
ATOM 7081 O O . ILE D 2 108 ? 88.529 -10.395 48.595 1.00 66.62 88 ILE D O 1
ATOM 7086 N N . LYS D 2 109 ? 87.159 -8.900 47.620 1.00 66.39 89 LYS D N 1
ATOM 7087 C CA . LYS D 2 109 ? 88.085 -7.786 47.827 1.00 67.63 89 LYS D CA 1
ATOM 7088 C C . LYS D 2 109 ? 88.216 -7.403 49.304 1.00 67.46 89 LYS D C 1
ATOM 7089 O O . LYS D 2 109 ? 89.304 -7.076 49.790 1.00 67.04 89 LYS D O 1
ATOM 7095 N N . GLN D 2 113 ? 89.206 -13.233 54.173 1.00 79.98 93 GLN D N 1
ATOM 7096 C CA . GLN D 2 113 ? 87.998 -13.942 54.589 1.00 81.43 93 GLN D CA 1
ATOM 7097 C C . GLN D 2 113 ? 87.850 -15.315 53.924 1.00 81.52 93 GLN D C 1
ATOM 7098 O O . GLN D 2 113 ? 88.032 -15.452 52.710 1.00 82.21 93 GLN D O 1
ATOM 7104 N N . GLU D 2 114 ? 87.506 -16.323 54.725 1.00 80.48 94 GLU D N 1
ATOM 7105 C CA . GLU D 2 114 ? 87.323 -17.682 54.229 1.00 79.96 94 GLU D CA 1
ATOM 7106 C C . GLU D 2 114 ? 86.041 -17.758 53.406 1.00 80.39 94 GLU D C 1
ATOM 7107 O O . GLU D 2 114 ? 85.142 -16.931 53.583 1.00 81.13 94 GLU D O 1
ATOM 7113 N N . LYS D 2 115 ? 85.956 -18.741 52.509 1.00 79.86 95 LYS D N 1
ATOM 7114 C CA . LYS D 2 115 ? 84.773 -18.918 51.659 1.00 79.29 95 LYS D CA 1
ATOM 7115 C C . LYS D 2 115 ? 84.776 -20.296 51.012 1.00 79.46 95 LYS D C 1
ATOM 7116 O O . LYS D 2 115 ? 85.790 -20.995 51.030 1.00 80.66 95 LYS D O 1
ATOM 7122 N N . LEU D 2 116 ? 83.641 -20.682 50.435 1.00 78.35 96 LEU D N 1
ATOM 7123 C CA . LEU D 2 116 ? 83.523 -21.979 49.775 1.00 76.64 96 LEU D CA 1
ATOM 7124 C C . LEU D 2 116 ? 84.221 -21.972 48.412 1.00 76.41 96 LEU D C 1
ATOM 7125 O O . LEU D 2 116 ? 84.661 -23.014 47.924 1.00 76.91 96 LEU D O 1
ATOM 7130 N N . GLY D 2 117 ? 84.308 -20.788 47.809 1.00 75.44 97 GLY D N 1
ATOM 7131 C CA . GLY D 2 117 ? 84.962 -20.622 46.520 1.00 73.99 97 GLY D CA 1
ATOM 7132 C C . GLY D 2 117 ? 84.528 -21.502 45.361 1.00 72.59 97 GLY D C 1
ATOM 7133 O O . GLY D 2 117 ? 85.317 -22.291 44.847 1.00 72.95 97 GLY D O 1
ATOM 7134 N N . VAL D 2 118 ? 83.283 -21.366 44.928 1.00 71.21 98 VAL D N 1
ATOM 7135 C CA . VAL D 2 118 ? 82.800 -22.163 43.813 1.00 70.25 98 VAL D CA 1
ATOM 7136 C C . VAL D 2 118 ? 82.125 -21.312 42.741 1.00 70.17 98 VAL D C 1
ATOM 7137 O O . VAL D 2 118 ? 82.096 -21.695 41.578 1.00 70.66 98 VAL D O 1
ATOM 7141 N N . LEU D 2 119 ? 81.581 -20.161 43.124 1.00 69.82 99 LEU D N 1
ATOM 7142 C CA . LEU D 2 119 ? 80.924 -19.284 42.161 1.00 69.33 99 LEU D CA 1
ATOM 7143 C C . LEU D 2 119 ? 81.998 -18.397 41.560 1.00 69.81 99 LEU D C 1
ATOM 7144 O O . LEU D 2 119 ? 82.658 -17.645 42.277 1.00 69.12 99 LEU D O 1
ATOM 7149 N N . ASP D 2 120 ? 82.171 -18.493 40.243 1.00 70.60 100 ASP D N 1
ATOM 7150 C CA . ASP D 2 120 ? 83.193 -17.722 39.541 1.00 70.54 100 ASP D CA 1
ATOM 7151 C C . ASP D 2 120 ? 82.859 -16.238 39.400 1.00 68.69 100 ASP D C 1
ATOM 7152 O O . ASP D 2 120 ? 82.510 -15.772 38.320 1.00 69.07 100 ASP D O 1
ATOM 7157 N N . ILE D 2 121 ? 82.974 -15.506 40.507 1.00 66.30 101 ILE D N 1
ATOM 7158 C CA . ILE D 2 121 ? 82.712 -14.067 40.543 1.00 63.28 101 ILE D CA 1
ATOM 7159 C C . ILE D 2 121 ? 83.582 -13.417 41.622 1.00 61.94 101 ILE D C 1
ATOM 7160 O O . ILE D 2 121 ? 84.172 -14.109 42.464 1.00 60.11 101 ILE D O 1
ATOM 7165 N N . THR D 2 122 ? 83.666 -12.088 41.584 1.00 61.50 102 THR D N 1
ATOM 7166 C CA . THR D 2 122 ? 84.431 -11.325 42.571 1.00 61.62 102 THR D CA 1
ATOM 7167 C C . THR D 2 122 ? 83.436 -10.397 43.266 1.00 61.25 102 THR D C 1
ATOM 7168 O O . THR D 2 122 ? 82.724 -9.648 42.603 1.00 61.53 102 THR D O 1
ATOM 7172 N N . VAL D 2 123 ? 83.372 -10.447 44.594 1.00 61.16 103 VAL D N 1
ATOM 7173 C CA . VAL D 2 123 ? 82.432 -9.598 45.322 1.00 61.52 103 VAL D CA 1
ATOM 7174 C C . VAL D 2 123 ? 83.074 -8.613 46.286 1.00 61.64 103 VAL D C 1
ATOM 7175 O O . VAL D 2 123 ? 84.148 -8.856 46.844 1.00 60.95 103 VAL D O 1
ATOM 7179 N N . GLU D 2 124 ? 82.383 -7.498 46.476 1.00 62.33 104 GLU D N 1
ATOM 7180 C CA . GLU D 2 124 ? 82.826 -6.448 47.370 1.00 63.78 104 GLU D CA 1
ATOM 7181 C C . GLU D 2 124 ? 81.781 -6.365 48.479 1.00 63.71 104 GLU D C 1
ATOM 7182 O O . GLU D 2 124 ? 80.614 -6.078 48.208 1.00 63.61 104 GLU D O 1
ATOM 7188 N N . ARG D 2 125 ? 82.196 -6.622 49.718 1.00 62.32 105 ARG D N 1
ATOM 7189 C CA . ARG D 2 125 ? 81.287 -6.591 50.866 1.00 61.21 105 ARG D CA 1
ATOM 7190 C C . ARG D 2 125 ? 80.886 -5.186 51.313 1.00 61.39 105 ARG D C 1
ATOM 7191 O O . ARG D 2 125 ? 81.649 -4.241 51.151 1.00 61.46 105 ARG D O 1
ATOM 7199 N N . ASN D 2 126 ? 79.691 -5.060 51.887 1.00 61.14 106 ASN D N 1
ATOM 7200 C CA . ASN D 2 126 ? 79.201 -3.768 52.369 1.00 61.40 106 ASN D CA 1
ATOM 7201 C C . ASN D 2 126 ? 79.504 -2.687 51.340 1.00 60.99 106 ASN D C 1
ATOM 7202 O O . ASN D 2 126 ? 79.947 -1.589 51.685 1.00 60.80 106 ASN D O 1
ATOM 7207 N N . ALA D 2 127 ? 79.257 -3.005 50.076 1.00 59.78 107 ALA D N 1
ATOM 7208 C CA . ALA D 2 127 ? 79.532 -2.083 48.989 1.00 58.29 107 ALA D CA 1
ATOM 7209 C C . ALA D 2 127 ? 78.722 -0.787 48.970 1.00 57.28 107 ALA D C 1
ATOM 7210 O O . ALA D 2 127 ? 79.162 0.192 48.374 1.00 58.27 107 ALA D O 1
ATOM 7212 N N . TYR D 2 128 ? 77.556 -0.762 49.608 1.00 56.14 108 TYR D N 1
ATOM 7213 C CA . TYR D 2 128 ? 76.737 0.452 49.600 1.00 54.68 108 TYR D CA 1
ATOM 7214 C C . TYR D 2 128 ? 76.867 1.298 50.853 1.00 54.29 108 TYR D C 1
ATOM 7215 O O . TYR D 2 128 ? 76.314 2.392 50.919 1.00 54.54 108 TYR D O 1
ATOM 7224 N N . GLY D 2 129 ? 77.595 0.796 51.845 1.00 53.87 109 GLY D N 1
ATOM 7225 C CA . GLY D 2 129 ? 77.765 1.543 53.077 1.00 53.79 109 GLY D CA 1
ATOM 7226 C C . GLY D 2 129 ? 77.160 0.802 54.252 1.00 54.07 109 GLY D C 1
ATOM 7227 O O . GLY D 2 129 ? 76.892 -0.398 54.151 1.00 55.27 109 GLY D O 1
ATOM 7228 N N . ARG D 2 130 ? 76.946 1.516 55.359 1.00 52.97 110 ARG D N 1
ATOM 7229 C CA . ARG D 2 130 ? 76.369 0.946 56.581 1.00 51.13 110 ARG D CA 1
ATOM 7230 C C . ARG D 2 130 ? 74.883 0.648 56.427 1.00 51.09 110 ARG D C 1
ATOM 7231 O O . ARG D 2 130 ? 74.302 0.886 55.369 1.00 50.72 110 ARG D O 1
ATOM 7239 N N . GLN D 2 131 ? 74.272 0.132 57.490 1.00 50.49 111 GLN D N 1
ATOM 7240 C CA . GLN D 2 131 ? 72.850 -0.211 57.474 1.00 49.39 111 GLN D CA 1
ATOM 7241 C C . GLN D 2 131 ? 71.941 0.953 57.114 1.00 49.71 111 GLN D C 1
ATOM 7242 O O . GLN D 2 131 ? 70.897 0.749 56.519 1.00 50.77 111 GLN D O 1
ATOM 7248 N N . VAL D 2 132 ? 72.326 2.172 57.469 1.00 50.75 112 VAL D N 1
ATOM 7249 C CA . VAL D 2 132 ? 71.489 3.327 57.163 1.00 51.27 112 VAL D CA 1
ATOM 7250 C C . VAL D 2 132 ? 71.380 3.511 55.653 1.00 51.71 112 VAL D C 1
ATOM 7251 O O . VAL D 2 132 ? 70.459 4.159 55.163 1.00 51.06 112 VAL D O 1
ATOM 7255 N N . GLU D 2 133 ? 72.327 2.917 54.927 1.00 53.01 113 GLU D N 1
ATOM 7256 C CA . GLU D 2 133 ? 72.370 2.983 53.467 1.00 53.09 113 GLU D CA 1
ATOM 7257 C C . GLU D 2 133 ? 71.462 1.958 52.800 1.00 50.97 113 GLU D C 1
ATOM 7258 O O . GLU D 2 133 ? 71.201 2.052 51.601 1.00 50.22 113 GLU D O 1
ATOM 7264 N N . SER D 2 134 ? 71.001 0.972 53.567 1.00 49.01 114 SER D N 1
ATOM 7265 C CA . SER D 2 134 ? 70.129 -0.065 53.026 1.00 47.53 114 SER D CA 1
ATOM 7266 C C . SER D 2 134 ? 68.940 0.575 52.332 1.00 47.87 114 SER D C 1
ATOM 7267 O O . SER D 2 134 ? 68.345 1.535 52.840 1.00 48.76 114 SER D O 1
ATOM 7270 N N . PHE D 2 135 ? 68.603 0.026 51.169 1.00 47.40 115 PHE D N 1
ATOM 7271 C CA . PHE D 2 135 ? 67.532 0.555 50.341 1.00 48.38 115 PHE D CA 1
ATOM 7272 C C . PHE D 2 135 ? 66.713 -0.519 49.634 1.00 49.68 115 PHE D C 1
ATOM 7273 O O . PHE D 2 135 ? 67.140 -1.664 49.510 1.00 49.62 115 PHE D O 1
ATOM 7281 N N . GLU D 2 136 ? 65.531 -0.135 49.167 1.00 50.86 116 GLU D N 1
ATOM 7282 C CA . GLU D 2 136 ? 64.675 -1.050 48.433 1.00 53.09 116 GLU D CA 1
ATOM 7283 C C . GLU D 2 136 ? 64.287 -0.349 47.132 1.00 54.48 116 GLU D C 1
ATOM 7284 O O . GLU D 2 136 ? 63.911 0.821 47.137 1.00 55.04 116 GLU D O 1
ATOM 7290 N N . THR D 2 137 ? 64.408 -1.059 46.015 1.00 55.50 117 THR D N 1
ATOM 7291 C CA . THR D 2 137 ? 64.077 -0.506 44.706 1.00 55.83 117 THR D CA 1
ATOM 7292 C C . THR D 2 137 ? 63.519 -1.607 43.828 1.00 56.53 117 THR D C 1
ATOM 7293 O O . THR D 2 137 ? 63.719 -2.782 44.105 1.00 57.62 117 THR D O 1
ATOM 7297 N N . PHE D 2 138 ? 62.805 -1.229 42.777 1.00 57.57 118 PHE D N 1
ATOM 7298 C CA . PHE D 2 138 ? 62.263 -2.223 41.868 1.00 58.72 118 PHE D CA 1
ATOM 7299 C C . PHE D 2 138 ? 63.296 -2.533 40.789 1.00 60.46 118 PHE D C 1
ATOM 7300 O O . PHE D 2 138 ? 63.895 -1.633 40.199 1.00 60.69 118 PHE D O 1
ATOM 7308 N N . VAL D 2 139 ? 63.523 -3.819 40.561 1.00 62.54 119 VAL D N 1
ATOM 7309 C CA . VAL D 2 139 ? 64.488 -4.262 39.567 1.00 65.12 119 VAL D CA 1
ATOM 7310 C C . VAL D 2 139 ? 63.778 -5.114 38.531 1.00 66.60 119 VAL D C 1
ATOM 7311 O O . VAL D 2 139 ? 62.791 -5.777 38.840 1.00 66.69 119 VAL D O 1
ATOM 7315 N N . GLU D 2 140 ? 64.272 -5.088 37.297 1.00 69.79 120 GLU D N 1
ATOM 7316 C CA . GLU D 2 140 ? 63.665 -5.874 36.228 1.00 71.94 120 GLU D CA 1
ATOM 7317 C C . GLU D 2 140 ? 64.399 -7.184 36.005 1.00 71.34 120 GLU D C 1
ATOM 7318 O O . GLU D 2 140 ? 65.588 -7.202 35.665 1.00 70.52 120 GLU D O 1
ATOM 7324 N N . ILE D 2 141 ? 63.679 -8.279 36.223 1.00 71.06 121 ILE D N 1
ATOM 7325 C CA . ILE D 2 141 ? 64.225 -9.614 36.038 1.00 71.12 121 ILE D CA 1
ATOM 7326 C C . ILE D 2 141 ? 63.377 -10.238 34.944 1.00 71.07 121 ILE D C 1
ATOM 7327 O O . ILE D 2 141 ? 62.397 -10.928 35.219 1.00 70.50 121 ILE D O 1
ATOM 7332 N N . PRO D 2 142 ? 63.747 -9.987 33.679 1.00 71.11 122 PRO D N 1
ATOM 7333 C CA . PRO D 2 142 ? 63.026 -10.510 32.522 1.00 70.58 122 PRO D CA 1
ATOM 7334 C C . PRO D 2 142 ? 62.658 -11.977 32.661 1.00 70.64 122 PRO D C 1
ATOM 7335 O O . PRO D 2 142 ? 61.504 -12.358 32.459 1.00 70.89 122 PRO D O 1
ATOM 7339 N N . ALA D 2 143 ? 63.646 -12.791 33.024 1.00 69.79 123 ALA D N 1
ATOM 7340 C CA . ALA D 2 143 ? 63.447 -14.229 33.156 1.00 68.46 123 ALA D CA 1
ATOM 7341 C C . ALA D 2 143 ? 62.252 -14.684 33.992 1.00 68.63 123 ALA D C 1
ATOM 7342 O O . ALA D 2 143 ? 61.843 -15.836 33.882 1.00 67.64 123 ALA D O 1
ATOM 7344 N N . VAL D 2 144 ? 61.681 -13.807 34.814 1.00 69.43 124 VAL D N 1
ATOM 7345 C CA . VAL D 2 144 ? 60.546 -14.221 35.636 1.00 70.71 124 VAL D CA 1
ATOM 7346 C C . VAL D 2 144 ? 59.245 -13.463 35.393 1.00 71.96 124 VAL D C 1
ATOM 7347 O O . VAL D 2 144 ? 58.255 -13.678 36.094 1.00 72.22 124 VAL D O 1
ATOM 7351 N N . GLY D 2 145 ? 59.237 -12.579 34.404 1.00 72.81 125 GLY D N 1
ATOM 7352 C CA . GLY D 2 145 ? 58.019 -11.840 34.127 1.00 74.80 125 GLY D CA 1
ATOM 7353 C C . GLY D 2 145 ? 58.257 -10.392 33.760 1.00 76.01 125 GLY D C 1
ATOM 7354 O O . GLY D 2 145 ? 59.373 -9.881 33.904 1.00 75.66 125 GLY D O 1
ATOM 7355 N N . LYS D 2 146 ? 57.204 -9.730 33.286 1.00 77.02 126 LYS D N 1
ATOM 7356 C CA . LYS D 2 146 ? 57.315 -8.336 32.897 1.00 78.03 126 LYS D CA 1
ATOM 7357 C C . LYS D 2 146 ? 57.265 -7.435 34.123 1.00 78.05 126 LYS D C 1
ATOM 7358 O O . LYS D 2 146 ? 57.936 -6.401 34.162 1.00 79.56 126 LYS D O 1
ATOM 7364 N N . ASP D 2 147 ? 56.480 -7.835 35.124 1.00 77.04 127 ASP D N 1
ATOM 7365 C CA . ASP D 2 147 ? 56.345 -7.062 36.358 1.00 76.13 127 ASP D CA 1
ATOM 7366 C C . ASP D 2 147 ? 57.681 -7.007 37.081 1.00 74.05 127 ASP D C 1
ATOM 7367 O O . ASP D 2 147 ? 58.295 -8.040 37.343 1.00 73.97 127 ASP D O 1
ATOM 7372 N N . PRO D 2 148 ? 58.151 -5.797 37.413 1.00 71.89 128 PRO D N 1
ATOM 7373 C CA . PRO D 2 148 ? 59.432 -5.642 38.110 1.00 69.91 128 PRO D CA 1
ATOM 7374 C C . PRO D 2 148 ? 59.421 -6.357 39.459 1.00 67.62 128 PRO D C 1
ATOM 7375 O O . PRO D 2 148 ? 58.361 -6.616 40.024 1.00 68.33 128 PRO D O 1
ATOM 7379 N N . PHE D 2 149 ? 60.602 -6.675 39.973 1.00 64.31 129 PHE D N 1
ATOM 7380 C CA . PHE D 2 149 ? 60.715 -7.371 41.248 1.00 60.55 129 PHE D CA 1
ATOM 7381 C C . PHE D 2 149 ? 61.136 -6.385 42.332 1.00 59.24 129 PHE D C 1
ATOM 7382 O O . PHE D 2 149 ? 61.967 -5.506 42.095 1.00 59.00 129 PHE D O 1
ATOM 7390 N N . ARG D 2 150 ? 60.563 -6.529 43.522 1.00 57.68 130 ARG D N 1
ATOM 7391 C CA . ARG D 2 150 ? 60.901 -5.642 44.628 1.00 55.30 130 ARG D CA 1
ATOM 7392 C C . ARG D 2 150 ? 62.204 -6.096 45.283 1.00 53.81 130 ARG D C 1
ATOM 7393 O O . ARG D 2 150 ? 62.229 -7.064 46.039 1.00 54.49 130 ARG D O 1
ATOM 7401 N N . ALA D 2 151 ? 63.286 -5.390 44.989 1.00 51.11 131 ALA D N 1
ATOM 7402 C CA . ALA D 2 151 ? 64.593 -5.737 45.529 1.00 50.36 131 ALA D CA 1
ATOM 7403 C C . ALA D 2 151 ? 64.963 -4.984 46.805 1.00 50.04 131 ALA D C 1
ATOM 7404 O O . ALA D 2 151 ? 65.089 -3.762 46.801 1.00 49.38 131 ALA D O 1
ATOM 7406 N N . ILE D 2 152 ? 65.163 -5.725 47.892 1.00 49.54 132 ILE D N 1
ATOM 7407 C CA . ILE D 2 152 ? 65.517 -5.129 49.175 1.00 48.41 132 ILE D CA 1
ATOM 7408 C C . ILE D 2 152 ? 66.976 -5.398 49.538 1.00 48.34 132 ILE D C 1
ATOM 7409 O O . ILE D 2 152 ? 67.299 -6.465 50.041 1.00 48.61 132 ILE D O 1
ATOM 7414 N N . PHE D 2 153 ? 67.848 -4.424 49.289 1.00 49.27 133 PHE D N 1
ATOM 7415 C CA . PHE D 2 153 ? 69.278 -4.557 49.580 1.00 49.01 133 PHE D CA 1
ATOM 7416 C C . PHE D 2 153 ? 69.631 -4.048 50.979 1.00 48.72 133 PHE D C 1
ATOM 7417 O O . PHE D 2 153 ? 69.562 -2.852 51.248 1.00 50.26 133 PHE D O 1
ATOM 7425 N N . ILE D 2 154 ? 70.022 -4.959 51.862 1.00 47.42 134 ILE D N 1
ATOM 7426 C CA . ILE D 2 154 ? 70.378 -4.610 53.239 1.00 46.31 134 ILE D CA 1
ATOM 7427 C C . ILE D 2 154 ? 71.863 -4.861 53.472 1.00 45.76 134 ILE D C 1
ATOM 7428 O O . ILE D 2 154 ? 72.274 -6.010 53.576 1.00 45.88 134 ILE D O 1
ATOM 7433 N N . ARG D 2 155 ? 72.659 -3.798 53.578 1.00 46.25 135 ARG D N 1
ATOM 7434 C CA . ARG D 2 155 ? 74.114 -3.937 53.745 1.00 46.60 135 ARG D CA 1
ATOM 7435 C C . ARG D 2 155 ? 74.570 -4.945 52.700 1.00 47.57 135 ARG D C 1
ATOM 7436 O O . ARG D 2 155 ? 75.373 -5.831 52.975 1.00 47.63 135 ARG D O 1
ATOM 7444 N N . ALA D 2 156 ? 74.040 -4.797 51.492 1.00 49.40 136 ALA D N 1
ATOM 7445 C CA . ALA D 2 156 ? 74.337 -5.709 50.403 1.00 49.62 136 ALA D CA 1
ATOM 7446 C C . ALA D 2 156 ? 75.743 -5.617 49.855 1.00 50.35 136 ALA D C 1
ATOM 7447 O O . ALA D 2 156 ? 76.434 -4.613 50.039 1.00 50.92 136 ALA D O 1
ATOM 7449 N N . PRO D 2 157 ? 76.193 -6.694 49.193 1.00 52.33 137 PRO D N 1
ATOM 7450 C CA . PRO D 2 157 ? 77.520 -6.774 48.584 1.00 53.54 137 PRO D CA 1
ATOM 7451 C C . PRO D 2 157 ? 77.356 -6.432 47.103 1.00 54.35 137 PRO D C 1
ATOM 7452 O O . PRO D 2 157 ? 76.246 -6.458 46.567 1.00 52.47 137 PRO D O 1
ATOM 7456 N N . ARG D 2 158 ? 78.451 -6.097 46.441 1.00 57.66 138 ARG D N 1
ATOM 7457 C CA . ARG D 2 158 ? 78.374 -5.789 45.025 1.00 60.40 138 ARG D CA 1
ATOM 7458 C C . ARG D 2 158 ? 79.182 -6.820 44.266 1.00 60.37 138 ARG D C 1
ATOM 7459 O O . ARG D 2 158 ? 80.238 -7.253 44.735 1.00 59.55 138 ARG D O 1
ATOM 7467 N N . ILE D 2 159 ? 78.668 -7.236 43.113 1.00 60.98 139 ILE D N 1
ATOM 7468 C CA . ILE D 2 159 ? 79.386 -8.187 42.275 1.00 62.37 139 ILE D CA 1
ATOM 7469 C C . ILE D 2 159 ? 80.182 -7.344 41.279 1.00 62.84 139 ILE D C 1
ATOM 7470 O O . ILE D 2 159 ? 79.643 -6.834 40.298 1.00 62.45 139 ILE D O 1
ATOM 7475 N N . VAL D 2 160 ? 81.469 -7.193 41.566 1.00 64.18 140 VAL D N 1
ATOM 7476 C CA . VAL D 2 160 ? 82.374 -6.392 40.758 1.00 66.40 140 VAL D CA 1
ATOM 7477 C C . VAL D 2 160 ? 82.971 -7.087 39.529 1.00 68.65 140 VAL D C 1
ATOM 7478 O O . VAL D 2 160 ? 83.644 -6.444 38.721 1.00 69.53 140 VAL D O 1
ATOM 7482 N N . GLU D 2 161 ? 82.725 -8.383 39.370 1.00 70.28 141 GLU D N 1
ATOM 7483 C CA . GLU D 2 161 ? 83.282 -9.094 38.233 1.00 71.82 141 GLU D CA 1
ATOM 7484 C C . GLU D 2 161 ? 82.658 -10.474 38.083 1.00 71.61 141 GLU D C 1
ATOM 7485 O O . GLU D 2 161 ? 82.701 -11.277 39.014 1.00 71.98 141 GLU D O 1
ATOM 7491 N N . THR D 2 162 ? 82.064 -10.741 36.919 1.00 71.94 142 THR D N 1
ATOM 7492 C CA . THR D 2 162 ? 81.451 -12.045 36.652 1.00 72.97 142 THR D CA 1
ATOM 7493 C C . THR D 2 162 ? 82.341 -12.878 35.726 1.00 73.76 142 THR D C 1
ATOM 7494 O O . THR D 2 162 ? 82.996 -12.348 34.826 1.00 73.15 142 THR D O 1
ATOM 7498 N N . GLY D 2 163 ? 82.354 -14.187 35.954 1.00 74.74 143 GLY D N 1
ATOM 7499 C CA . GLY D 2 163 ? 83.166 -15.078 35.150 1.00 75.62 143 GLY D CA 1
ATOM 7500 C C . GLY D 2 163 ? 82.617 -15.440 33.779 1.00 76.56 143 GLY D C 1
ATOM 7501 O O . GLY D 2 163 ? 81.623 -14.882 33.304 1.00 76.60 143 GLY D O 1
ATOM 7502 N N . LYS D 2 164 ? 83.285 -16.412 33.163 1.00 77.24 144 LYS D N 1
ATOM 7503 C CA . LYS D 2 164 ? 82.981 -16.917 31.827 1.00 77.06 144 LYS D CA 1
ATOM 7504 C C . LYS D 2 164 ? 81.602 -17.549 31.655 1.00 76.08 144 LYS D C 1
ATOM 7505 O O . LYS D 2 164 ? 80.870 -17.216 30.724 1.00 75.05 144 LYS D O 1
ATOM 7511 N N . ASN D 2 165 ? 81.253 -18.471 32.544 1.00 75.22 145 ASN D N 1
ATOM 7512 C CA . ASN D 2 165 ? 79.965 -19.144 32.450 1.00 75.15 145 ASN D CA 1
ATOM 7513 C C . ASN D 2 165 ? 78.879 -18.490 33.294 1.00 73.78 145 ASN D C 1
ATOM 7514 O O . ASN D 2 165 ? 77.732 -18.951 33.316 1.00 73.61 145 ASN D O 1
ATOM 7519 N N . VAL D 2 166 ? 79.243 -17.418 33.986 1.00 72.11 146 VAL D N 1
ATOM 7520 C CA . VAL D 2 166 ? 78.297 -16.712 34.834 1.00 69.97 146 VAL D CA 1
ATOM 7521 C C . VAL D 2 166 ? 77.293 -15.940 33.997 1.00 69.01 146 VAL D C 1
ATOM 7522 O O . VAL D 2 166 ? 77.648 -14.972 33.335 1.00 69.06 146 VAL D O 1
ATOM 7526 N N . GLU D 2 167 ? 76.041 -16.374 34.027 1.00 67.51 147 GLU D N 1
ATOM 7527 C CA . GLU D 2 167 ? 74.988 -15.699 33.287 1.00 67.05 147 GLU D CA 1
ATOM 7528 C C . GLU D 2 167 ? 74.350 -14.610 34.163 1.00 66.06 147 GLU D C 1
ATOM 7529 O O . GLU D 2 167 ? 74.068 -14.832 35.341 1.00 68.07 147 GLU D O 1
ATOM 7535 N N . ILE D 2 168 ? 74.130 -13.432 33.586 1.00 62.98 148 ILE D N 1
ATOM 7536 C CA . ILE D 2 168 ? 73.543 -12.306 34.307 1.00 60.42 148 ILE D CA 1
ATOM 7537 C C . ILE D 2 168 ? 72.034 -12.190 34.068 1.00 61.03 148 ILE D C 1
ATOM 7538 O O . ILE D 2 168 ? 71.605 -11.791 32.993 1.00 62.03 148 ILE D O 1
ATOM 7543 N N . LEU D 2 169 ? 71.233 -12.520 35.078 1.00 60.55 149 LEU D N 1
ATOM 7544 C CA . LEU D 2 169 ? 69.780 -12.482 34.947 1.00 60.40 149 LEU D CA 1
ATOM 7545 C C . LEU D 2 169 ? 69.091 -11.155 35.269 1.00 60.59 149 LEU D C 1
ATOM 7546 O O . LEU D 2 169 ? 67.898 -10.993 34.987 1.00 61.68 149 LEU D O 1
ATOM 7551 N N . ALA D 2 170 ? 69.826 -10.211 35.855 1.00 59.72 150 ALA D N 1
ATOM 7552 C CA . ALA D 2 170 ? 69.258 -8.903 36.205 1.00 60.21 150 ALA D CA 1
ATOM 7553 C C . ALA D 2 170 ? 70.310 -8.001 36.820 1.00 61.32 150 ALA D C 1
ATOM 7554 O O . ALA D 2 170 ? 71.219 -8.474 37.501 1.00 62.43 150 ALA D O 1
ATOM 7556 N N . THR D 2 171 ? 70.201 -6.699 36.575 1.00 62.59 151 THR D N 1
ATOM 7557 C CA . THR D 2 171 ? 71.168 -5.767 37.140 1.00 62.96 151 THR D CA 1
ATOM 7558 C C . THR D 2 171 ? 70.508 -4.483 37.605 1.00 62.82 151 THR D C 1
ATOM 7559 O O . THR D 2 171 ? 69.400 -4.149 37.184 1.00 62.55 151 THR D O 1
ATOM 7563 N N . TYR D 2 172 ? 71.209 -3.784 38.491 1.00 63.15 152 TYR D N 1
ATOM 7564 C CA . TYR D 2 172 ? 70.756 -2.521 39.048 1.00 64.68 152 TYR D CA 1
ATOM 7565 C C . TYR D 2 172 ? 71.945 -1.565 39.055 1.00 67.21 152 TYR D C 1
ATOM 7566 O O . TYR D 2 172 ? 73.000 -1.881 39.613 1.00 67.58 152 TYR D O 1
ATOM 7575 N N . ASP D 2 173 ? 71.764 -0.406 38.421 1.00 69.07 153 ASP D N 1
ATOM 7576 C CA . ASP D 2 173 ? 72.794 0.628 38.318 1.00 70.51 153 ASP D CA 1
ATOM 7577 C C . ASP D 2 173 ? 74.200 0.119 37.945 1.00 70.98 153 ASP D C 1
ATOM 7578 O O . ASP D 2 173 ? 75.176 0.356 38.673 1.00 69.55 153 ASP D O 1
ATOM 7583 N N . TYR D 2 174 ? 74.287 -0.573 36.807 1.00 71.62 154 TYR D N 1
ATOM 7584 C CA . TYR D 2 174 ? 75.549 -1.106 36.283 1.00 72.24 154 TYR D CA 1
ATOM 7585 C C . TYR D 2 174 ? 76.097 -2.334 37.001 1.00 70.84 154 TYR D C 1
ATOM 7586 O O . TYR D 2 174 ? 77.144 -2.858 36.621 1.00 70.84 154 TYR D O 1
ATOM 7595 N N . ASP D 2 175 ? 75.401 -2.801 38.030 1.00 68.30 155 ASP D N 1
ATOM 7596 C CA . ASP D 2 175 ? 75.883 -3.955 38.768 1.00 64.92 155 ASP D CA 1
ATOM 7597 C C . ASP D 2 175 ? 74.978 -5.173 38.675 1.00 62.09 155 ASP D C 1
ATOM 7598 O O . ASP D 2 175 ? 73.754 -5.057 38.741 1.00 62.06 155 ASP D O 1
ATOM 7603 N N . PRO D 2 176 ? 75.576 -6.363 38.497 1.00 58.83 156 PRO D N 1
ATOM 7604 C CA . PRO D 2 176 ? 74.803 -7.600 38.406 1.00 56.79 156 PRO D CA 1
ATOM 7605 C C . PRO D 2 176 ? 74.258 -7.851 39.802 1.00 55.80 156 PRO D C 1
ATOM 7606 O O . PRO D 2 176 ? 75.020 -7.892 40.778 1.00 55.20 156 PRO D O 1
ATOM 7610 N N . VAL D 2 177 ? 72.948 -8.004 39.912 1.00 53.38 157 VAL D N 1
ATOM 7611 C CA . VAL D 2 177 ? 72.356 -8.255 41.215 1.00 51.89 157 VAL D CA 1
ATOM 7612 C C . VAL D 2 177 ? 71.753 -9.651 41.281 1.00 51.38 157 VAL D C 1
ATOM 7613 O O . VAL D 2 177 ? 71.344 -10.099 42.342 1.00 50.78 157 VAL D O 1
ATOM 7617 N N . LEU D 2 178 ? 71.707 -10.332 40.140 1.00 52.06 158 LEU D N 1
ATOM 7618 C CA . LEU D 2 178 ? 71.172 -11.689 40.053 1.00 52.21 158 LEU D CA 1
ATOM 7619 C C . LEU D 2 178 ? 71.906 -12.462 38.964 1.00 53.36 158 LEU D C 1
ATOM 7620 O O . LEU D 2 178 ? 71.708 -12.218 37.777 1.00 53.62 158 LEU D O 1
ATOM 7625 N N . VAL D 2 179 ? 72.758 -13.394 39.377 1.00 53.82 159 VAL D N 1
ATOM 7626 C CA . VAL D 2 179 ? 73.530 -14.192 38.431 1.00 54.64 159 VAL D CA 1
ATOM 7627 C C . VAL D 2 179 ? 73.191 -15.677 38.496 1.00 56.98 159 VAL D C 1
ATOM 7628 O O . VAL D 2 179 ? 72.560 -16.149 39.446 1.00 56.37 159 VAL D O 1
ATOM 7632 N N . LYS D 2 180 ? 73.625 -16.401 37.467 1.00 60.04 160 LYS D N 1
ATOM 7633 C CA . LYS D 2 180 ? 73.394 -17.837 37.356 1.00 62.28 160 LYS D CA 1
ATOM 7634 C C . LYS D 2 180 ? 74.562 -18.543 36.662 1.00 63.14 160 LYS D C 1
ATOM 7635 O O . LYS D 2 180 ? 74.860 -18.277 35.499 1.00 63.99 160 LYS D O 1
ATOM 7641 N N . GLU D 2 181 ? 75.229 -19.436 37.383 1.00 63.90 161 GLU D N 1
ATOM 7642 C CA . GLU D 2 181 ? 76.347 -20.174 36.816 1.00 64.76 161 GLU D CA 1
ATOM 7643 C C . GLU D 2 181 ? 76.158 -21.646 37.112 1.00 64.75 161 GLU D C 1
ATOM 7644 O O . GLU D 2 181 ? 76.418 -22.102 38.217 1.00 65.40 161 GLU D O 1
ATOM 7650 N N . GLY D 2 182 ? 75.704 -22.395 36.122 1.00 65.69 162 GLY D N 1
ATOM 7651 C CA . GLY D 2 182 ? 75.490 -23.807 36.342 1.00 66.32 162 GLY D CA 1
ATOM 7652 C C . GLY D 2 182 ? 74.216 -23.955 37.128 1.00 67.71 162 GLY D C 1
ATOM 7653 O O . GLY D 2 182 ? 73.229 -23.276 36.824 1.00 68.07 162 GLY D O 1
ATOM 7654 N N . ASN D 2 183 ? 74.224 -24.820 38.139 1.00 68.59 163 ASN D N 1
ATOM 7655 C CA . ASN D 2 183 ? 73.024 -25.012 38.936 1.00 69.85 163 ASN D CA 1
ATOM 7656 C C . ASN D 2 183 ? 72.984 -24.127 40.168 1.00 68.53 163 ASN D C 1
ATOM 7657 O O . ASN D 2 183 ? 72.287 -24.423 41.135 1.00 69.33 163 ASN D O 1
ATOM 7662 N N . ILE D 2 184 ? 73.733 -23.030 40.118 1.00 66.19 164 ILE D N 1
ATOM 7663 C CA . ILE D 2 184 ? 73.767 -22.070 41.212 1.00 63.88 164 ILE D CA 1
ATOM 7664 C C . ILE D 2 184 ? 73.035 -20.796 40.797 1.00 62.94 164 ILE D C 1
ATOM 7665 O O . ILE D 2 184 ? 73.225 -20.300 39.690 1.00 63.08 164 ILE D O 1
ATOM 7670 N N . LEU D 2 185 ? 72.196 -20.280 41.689 1.00 61.19 165 LEU D N 1
ATOM 7671 C CA . LEU D 2 185 ? 71.451 -19.047 41.450 1.00 58.22 165 LEU D CA 1
ATOM 7672 C C . LEU D 2 185 ? 71.765 -18.131 42.635 1.00 57.18 165 LEU D C 1
ATOM 7673 O O . LEU D 2 185 ? 71.443 -18.444 43.780 1.00 55.85 165 LEU D O 1
ATOM 7678 N N . ALA D 2 186 ? 72.407 -17.004 42.364 1.00 55.63 166 ALA D N 1
ATOM 7679 C CA . ALA D 2 186 ? 72.775 -16.096 43.436 1.00 54.46 166 ALA D CA 1
ATOM 7680 C C . ALA D 2 186 ? 72.354 -14.652 43.181 1.00 54.59 166 ALA D C 1
ATOM 7681 O O . ALA D 2 186 ? 72.514 -14.143 42.067 1.00 55.89 166 ALA D O 1
ATOM 7683 N N . CYS D 2 187 ? 71.807 -13.996 44.207 1.00 53.10 167 CYS D N 1
ATOM 7684 C CA . CYS D 2 187 ? 71.408 -12.592 44.090 1.00 51.41 167 CYS D CA 1
ATOM 7685 C C . CYS D 2 187 ? 71.886 -11.837 45.322 1.00 49.92 167 CYS D C 1
ATOM 7686 O O . CYS D 2 187 ? 72.089 -12.430 46.372 1.00 49.51 167 CYS D O 1
ATOM 7689 N N . THR D 2 188 ? 72.080 -10.532 45.187 1.00 50.53 168 THR D N 1
ATOM 7690 C CA . THR D 2 188 ? 72.567 -9.721 46.291 1.00 50.05 168 THR D CA 1
ATOM 7691 C C . THR D 2 188 ? 71.466 -9.103 47.131 1.00 50.59 168 THR D C 1
ATOM 7692 O O . THR D 2 188 ? 71.749 -8.354 48.053 1.00 52.14 168 THR D O 1
ATOM 7696 N N . PHE D 2 189 ? 70.212 -9.398 46.818 1.00 50.99 169 PHE D N 1
ATOM 7697 C CA . PHE D 2 189 ? 69.117 -8.839 47.601 1.00 52.09 169 PHE D CA 1
ATOM 7698 C C . PHE D 2 189 ? 68.326 -9.928 48.339 1.00 51.56 169 PHE D C 1
ATOM 7699 O O . PHE D 2 189 ? 68.712 -11.099 48.309 1.00 51.18 169 PHE D O 1
ATOM 7707 N N . HIS D 2 190 ? 67.237 -9.546 49.008 1.00 50.23 170 HIS D N 1
ATOM 7708 C CA . HIS D 2 190 ? 66.444 -10.496 49.790 1.00 49.96 170 HIS D CA 1
ATOM 7709 C C . HIS D 2 190 ? 65.017 -10.704 49.331 1.00 49.89 170 HIS D C 1
ATOM 7710 O O . HIS D 2 190 ? 64.089 -10.073 49.834 1.00 50.20 170 HIS D O 1
ATOM 7717 N N . PRO D 2 191 ? 64.816 -11.616 48.378 1.00 49.75 171 PRO D N 1
ATOM 7718 C CA . PRO D 2 191 ? 63.466 -11.884 47.874 1.00 48.72 171 PRO D CA 1
ATOM 7719 C C . PRO D 2 191 ? 62.542 -12.480 48.939 1.00 47.89 171 PRO D C 1
ATOM 7720 O O . PRO D 2 191 ? 61.325 -12.293 48.900 1.00 47.08 171 PRO D O 1
ATOM 7724 N N . GLU D 2 192 ? 63.134 -13.186 49.897 1.00 46.59 172 GLU D N 1
ATOM 7725 C CA . GLU D 2 192 ? 62.373 -13.814 50.966 1.00 45.70 172 GLU D CA 1
ATOM 7726 C C . GLU D 2 192 ? 61.705 -12.811 51.903 1.00 45.27 172 GLU D C 1
ATOM 7727 O O . GLU D 2 192 ? 60.810 -13.181 52.662 1.00 45.14 172 GLU D O 1
ATOM 7733 N N . LEU D 2 193 ? 62.135 -11.552 51.864 1.00 46.48 173 LEU D N 1
ATOM 7734 C CA . LEU D 2 193 ? 61.534 -10.528 52.720 1.00 48.08 173 LEU D CA 1
ATOM 7735 C C . LEU D 2 193 ? 60.290 -9.935 52.080 1.00 49.86 173 LEU D C 1
ATOM 7736 O O . LEU D 2 193 ? 59.575 -9.162 52.715 1.00 49.01 173 LEU D O 1
ATOM 7741 N N . THR D 2 194 ? 60.048 -10.288 50.819 1.00 52.22 174 THR D N 1
ATOM 7742 C CA . THR D 2 194 ? 58.883 -9.805 50.079 1.00 55.13 174 THR D CA 1
ATOM 7743 C C . THR D 2 194 ? 57.906 -10.952 49.895 1.00 56.55 174 THR D C 1
ATOM 7744 O O . THR D 2 194 ? 58.175 -12.077 50.321 1.00 57.49 174 THR D O 1
ATOM 7748 N N . ASP D 2 195 ? 56.773 -10.672 49.261 1.00 58.43 175 ASP D N 1
ATOM 7749 C CA . ASP D 2 195 ? 55.792 -11.718 49.016 1.00 61.64 175 ASP D CA 1
ATOM 7750 C C . ASP D 2 195 ? 55.869 -12.220 47.587 1.00 61.20 175 ASP D C 1
ATOM 7751 O O . ASP D 2 195 ? 54.963 -12.897 47.109 1.00 61.49 175 ASP D O 1
ATOM 7756 N N . ASP D 2 196 ? 56.964 -11.895 46.911 1.00 60.32 176 ASP D N 1
ATOM 7757 C CA . ASP D 2 196 ? 57.143 -12.315 45.534 1.00 60.01 176 ASP D CA 1
ATOM 7758 C C . ASP D 2 196 ? 57.821 -13.681 45.511 1.00 60.07 176 ASP D C 1
ATOM 7759 O O . ASP D 2 196 ? 59.024 -13.790 45.759 1.00 62.45 176 ASP D O 1
ATOM 7764 N N . LEU D 2 197 ? 57.061 -14.728 45.203 1.00 57.61 177 LEU D N 1
ATOM 7765 C CA . LEU D 2 197 ? 57.622 -16.074 45.162 1.00 55.57 177 LEU D CA 1
ATOM 7766 C C . LEU D 2 197 ? 58.286 -16.406 43.831 1.00 56.02 177 LEU D C 1
ATOM 7767 O O . LEU D 2 197 ? 58.858 -17.482 43.675 1.00 55.72 177 LEU D O 1
ATOM 7772 N N . ARG D 2 198 ? 58.213 -15.481 42.879 1.00 56.59 178 ARG D N 1
ATOM 7773 C CA . ARG D 2 198 ? 58.795 -15.681 41.553 1.00 56.36 178 ARG D CA 1
ATOM 7774 C C . ARG D 2 198 ? 60.237 -16.169 41.496 1.00 56.31 178 ARG D C 1
ATOM 7775 O O . ARG D 2 198 ? 60.531 -17.113 40.766 1.00 57.29 178 ARG D O 1
ATOM 7783 N N . LEU D 2 199 ? 61.146 -15.532 42.230 1.00 56.12 179 LEU D N 1
ATOM 7784 C CA . LEU D 2 199 ? 62.533 -15.984 42.190 1.00 56.55 179 LEU D CA 1
ATOM 7785 C C . LEU D 2 199 ? 62.698 -17.361 42.827 1.00 57.13 179 LEU D C 1
ATOM 7786 O O . LEU D 2 199 ? 63.641 -18.082 42.515 1.00 57.24 179 LEU D O 1
ATOM 7791 N N . HIS D 2 200 ? 61.786 -17.731 43.718 1.00 57.82 180 HIS D N 1
ATOM 7792 C CA . HIS D 2 200 ? 61.871 -19.043 44.335 1.00 59.33 180 HIS D CA 1
ATOM 7793 C C . HIS D 2 200 ? 61.377 -20.132 43.385 1.00 60.56 180 HIS D C 1
ATOM 7794 O O . HIS D 2 200 ? 61.907 -21.242 43.388 1.00 60.85 180 HIS D O 1
ATOM 7801 N N . ARG D 2 201 ? 60.367 -19.827 42.572 1.00 61.41 181 ARG D N 1
ATOM 7802 C CA . ARG D 2 201 ? 59.876 -20.813 41.613 1.00 60.73 181 ARG D CA 1
ATOM 7803 C C . ARG D 2 201 ? 61.014 -21.087 40.653 1.00 59.54 181 ARG D C 1
ATOM 7804 O O . ARG D 2 201 ? 61.415 -22.227 40.454 1.00 60.05 181 ARG D O 1
ATOM 7812 N N . TYR D 2 202 ? 61.539 -20.018 40.073 1.00 59.13 182 TYR D N 1
ATOM 7813 C CA . TYR D 2 202 ? 62.635 -20.119 39.126 1.00 60.19 182 TYR D CA 1
ATOM 7814 C C . TYR D 2 202 ? 63.744 -21.036 39.648 1.00 60.92 182 TYR D C 1
ATOM 7815 O O . TYR D 2 202 ? 64.454 -21.675 38.866 1.00 61.61 182 TYR D O 1
ATOM 7824 N N . PHE D 2 203 ? 63.899 -21.104 40.965 1.00 60.75 183 PHE D N 1
ATOM 7825 C CA . PHE D 2 203 ? 64.930 -21.956 41.537 1.00 60.54 183 PHE D CA 1
ATOM 7826 C C . PHE D 2 203 ? 64.475 -23.400 41.489 1.00 60.98 183 PHE D C 1
ATOM 7827 O O . PHE D 2 203 ? 65.232 -24.272 41.076 1.00 61.70 183 PHE D O 1
ATOM 7835 N N . LEU D 2 204 ? 63.242 -23.653 41.918 1.00 61.71 184 LEU D N 1
ATOM 7836 C CA . LEU D 2 204 ? 62.700 -25.006 41.910 1.00 63.00 184 LEU D CA 1
ATOM 7837 C C . LEU D 2 204 ? 62.675 -25.554 40.489 1.00 65.79 184 LEU D C 1
ATOM 7838 O O . LEU D 2 204 ? 62.804 -26.759 40.271 1.00 65.98 184 LEU D O 1
ATOM 7843 N N . GLU D 2 205 ? 62.512 -24.653 39.526 1.00 68.60 185 GLU D N 1
ATOM 7844 C CA . GLU D 2 205 ? 62.482 -25.015 38.118 1.00 70.62 185 GLU D CA 1
ATOM 7845 C C . GLU D 2 205 ? 63.852 -25.579 37.738 1.00 70.65 185 GLU D C 1
ATOM 7846 O O . GLU D 2 205 ? 63.994 -26.277 36.735 1.00 70.59 185 GLU D O 1
ATOM 7852 N N . MET D 2 206 ? 64.855 -25.267 38.556 1.00 70.17 186 MET D N 1
ATOM 7853 C CA . MET D 2 206 ? 66.222 -25.732 38.336 1.00 70.17 186 MET D CA 1
ATOM 7854 C C . MET D 2 206 ? 66.464 -27.101 38.967 1.00 70.36 186 MET D C 1
ATOM 7855 O O . MET D 2 206 ? 67.586 -27.608 38.961 1.00 69.68 186 MET D O 1
ATOM 7860 N N . VAL D 2 207 ? 65.408 -27.693 39.511 1.00 70.41 187 VAL D N 1
ATOM 7861 C CA . VAL D 2 207 ? 65.515 -28.994 40.151 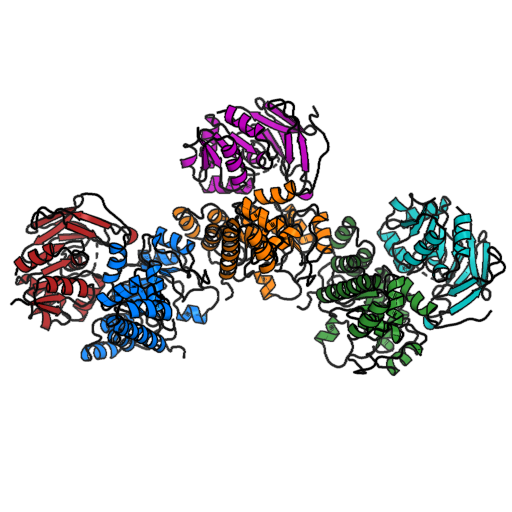1.00 70.99 187 VAL D CA 1
ATOM 7862 C C . VAL D 2 207 ? 64.658 -30.036 39.405 1.00 72.78 187 VAL D C 1
ATOM 7863 O O . VAL D 2 207 ? 63.832 -29.639 38.548 1.00 72.82 187 VAL D O 1
ATOM 7867 N N . MET E 2 21 ? 60.697 39.241 48.543 1.00 68.06 1 MET E N 1
ATOM 7868 C CA . MET E 2 21 ? 61.735 39.763 49.492 1.00 68.62 1 MET E CA 1
ATOM 7869 C C . MET E 2 21 ? 61.834 38.925 50.756 1.00 67.96 1 MET E C 1
ATOM 7870 O O . MET E 2 21 ? 60.859 38.784 51.498 1.00 68.51 1 MET E O 1
ATOM 7875 N N . LYS E 2 22 ? 63.032 38.410 51.013 1.00 66.17 2 LYS E N 1
ATOM 7876 C CA . LYS E 2 22 ? 63.295 37.553 52.163 1.00 64.00 2 LYS E CA 1
ATOM 7877 C C . LYS E 2 22 ? 64.424 38.105 53.028 1.00 62.24 2 LYS E C 1
ATOM 7878 O O . LYS E 2 22 ? 65.577 38.149 52.593 1.00 62.24 2 LYS E O 1
ATOM 7884 N N . ILE E 2 23 ? 64.089 38.520 54.251 1.00 59.98 3 ILE E N 1
ATOM 7885 C CA . ILE E 2 23 ? 65.075 39.063 55.184 1.00 56.19 3 ILE E CA 1
ATOM 7886 C C . ILE E 2 23 ? 65.578 38.012 56.166 1.00 54.35 3 ILE E C 1
ATOM 7887 O O . ILE E 2 23 ? 64.796 37.256 56.746 1.00 53.24 3 ILE E O 1
ATOM 7892 N N . GLY E 2 24 ? 66.891 37.977 56.358 1.00 51.85 4 GLY E N 1
ATOM 7893 C CA . GLY E 2 24 ? 67.460 37.010 57.267 1.00 49.26 4 GLY E CA 1
ATOM 7894 C C . GLY E 2 24 ? 67.816 37.582 58.620 1.00 47.99 4 GLY E C 1
ATOM 7895 O O . GLY E 2 24 ? 68.133 38.767 58.744 1.00 49.12 4 GLY E O 1
ATOM 7896 N N . VAL E 2 25 ? 67.732 36.738 59.642 1.00 45.56 5 VAL E N 1
ATOM 7897 C CA . VAL E 2 25 ? 68.094 37.131 60.993 1.00 44.17 5 VAL E CA 1
ATOM 7898 C C . VAL E 2 25 ? 69.192 36.157 61.412 1.00 44.11 5 VAL E C 1
ATOM 7899 O O . VAL E 2 25 ? 68.945 34.949 61.496 1.00 41.89 5 VAL E O 1
ATOM 7903 N N . LEU E 2 26 ? 70.401 36.675 61.638 1.00 43.58 6 LEU E N 1
ATOM 7904 C CA . LEU E 2 26 ? 71.520 35.833 62.042 1.00 44.52 6 LEU E CA 1
ATOM 7905 C C . LEU E 2 26 ? 71.102 35.182 63.338 1.00 45.37 6 LEU E C 1
ATOM 7906 O O . LEU E 2 26 ? 70.790 35.883 64.298 1.00 46.81 6 LEU E O 1
ATOM 7911 N N . GLY E 2 27 ? 71.107 33.853 63.380 1.00 45.97 7 GLY E N 1
ATOM 7912 C CA . GLY E 2 27 ? 70.673 33.170 64.587 1.00 46.21 7 GLY E CA 1
ATOM 7913 C C . GLY E 2 27 ? 71.630 32.234 65.297 1.00 46.11 7 GLY E C 1
ATOM 7914 O O . GLY E 2 27 ? 71.237 31.143 65.713 1.00 46.23 7 GLY E O 1
ATOM 7915 N N . VAL E 2 28 ? 72.883 32.637 65.450 1.00 45.71 8 VAL E N 1
ATOM 7916 C CA . VAL E 2 28 ? 73.822 31.783 66.157 1.00 45.18 8 VAL E CA 1
ATOM 7917 C C . VAL E 2 28 ? 73.580 31.909 67.664 1.00 45.18 8 VAL E C 1
ATOM 7918 O O . VAL E 2 28 ? 73.851 30.979 68.432 1.00 45.53 8 VAL E O 1
ATOM 7922 N N . GLN E 2 29 ? 73.042 33.058 68.071 1.00 43.46 9 GLN E N 1
ATOM 7923 C CA . GLN E 2 29 ? 72.754 33.341 69.472 1.00 42.35 9 GLN E CA 1
ATOM 7924 C C . GLN E 2 29 ? 72.108 34.721 69.521 1.00 42.32 9 GLN E C 1
ATOM 7925 O O . GLN E 2 29 ? 72.409 35.563 68.674 1.00 44.84 9 GLN E O 1
ATOM 7931 N N . GLY E 2 30 ? 71.214 34.951 70.485 1.00 40.33 10 GLY E N 1
ATOM 7932 C CA . GLY E 2 30 ? 70.585 36.258 70.599 1.00 39.14 10 GLY E CA 1
ATOM 7933 C C . GLY E 2 30 ? 69.073 36.274 70.588 1.00 38.62 10 GLY E C 1
ATOM 7934 O O . GLY E 2 30 ? 68.450 35.226 70.524 1.00 40.24 10 GLY E O 1
ATOM 7935 N N . ASP E 2 31 ? 68.481 37.464 70.639 1.00 38.55 11 ASP E N 1
ATOM 7936 C CA . ASP E 2 31 ? 67.024 37.599 70.650 1.00 39.03 11 ASP E CA 1
ATOM 7937 C C . ASP E 2 31 ? 66.445 37.493 69.249 1.00 38.73 11 ASP E C 1
ATOM 7938 O O . ASP E 2 31 ? 65.751 38.386 68.770 1.00 39.34 11 ASP E O 1
ATOM 7943 N N . VAL E 2 32 ? 66.731 36.373 68.598 1.00 37.81 12 VAL E N 1
ATOM 7944 C CA . VAL E 2 32 ? 66.254 36.132 67.253 1.00 36.58 12 VAL E CA 1
ATOM 7945 C C . VAL E 2 32 ? 64.738 36.219 67.110 1.00 37.60 12 VAL E C 1
ATOM 7946 O O . VAL E 2 32 ? 64.246 36.758 66.131 1.00 39.12 12 VAL E O 1
ATOM 7950 N N . ARG E 2 33 ? 63.994 35.705 68.080 1.00 40.01 13 ARG E N 1
ATOM 7951 C CA . ARG E 2 33 ? 62.533 35.733 67.998 1.00 41.59 13 ARG E CA 1
ATOM 7952 C C . ARG E 2 33 ? 61.981 37.144 67.908 1.00 42.87 13 ARG E C 1
ATOM 7953 O O . ARG E 2 33 ? 61.169 37.439 67.035 1.00 43.20 13 ARG E O 1
ATOM 7961 N N . GLU E 2 34 ? 62.421 38.010 68.814 1.00 44.04 14 GLU E N 1
ATOM 7962 C CA . GLU E 2 34 ? 61.965 39.393 68.840 1.00 46.25 14 GLU E CA 1
ATOM 7963 C C . GLU E 2 34 ? 62.034 40.050 67.463 1.00 46.52 14 GLU E C 1
ATOM 7964 O O . GLU E 2 34 ? 61.094 40.735 67.056 1.00 46.65 14 GLU E O 1
ATOM 7970 N N . HIS E 2 35 ? 63.139 39.842 66.750 1.00 46.56 15 HIS E N 1
ATOM 7971 C CA . HIS E 2 35 ? 63.304 40.434 65.423 1.00 46.34 15 HIS E CA 1
ATOM 7972 C C . HIS E 2 35 ? 62.437 39.766 64.383 1.00 45.89 15 HIS E C 1
ATOM 7973 O O . HIS E 2 35 ? 61.785 40.437 63.582 1.00 46.58 15 HIS E O 1
ATOM 7980 N N . VAL E 2 36 ? 62.435 38.440 64.397 1.00 44.71 16 VAL E N 1
ATOM 7981 C CA . VAL E 2 36 ? 61.618 37.688 63.466 1.00 43.93 16 VAL E CA 1
ATOM 7982 C C . VAL E 2 36 ? 60.159 38.114 63.600 1.00 45.31 16 VAL E C 1
ATOM 7983 O O . VAL E 2 36 ? 59.450 38.247 62.609 1.00 43.75 16 VAL E O 1
ATOM 7987 N N . GLU E 2 37 ? 59.715 38.346 64.828 1.00 48.10 17 GLU E N 1
ATOM 7988 C CA . GLU E 2 37 ? 58.338 38.747 65.041 1.00 51.23 17 GLU E CA 1
ATOM 7989 C C . GLU E 2 37 ? 58.065 40.152 64.530 1.00 51.80 17 GLU E C 1
ATOM 7990 O O . GLU E 2 37 ? 56.957 40.445 64.083 1.00 53.91 17 GLU E O 1
ATOM 7996 N N . ALA E 2 38 ? 59.073 41.016 64.567 1.00 50.92 18 ALA E N 1
ATOM 7997 C CA . ALA E 2 38 ? 58.903 42.384 64.079 1.00 50.05 18 ALA E CA 1
ATOM 7998 C C . ALA E 2 38 ? 58.740 42.347 62.575 1.00 50.41 18 ALA E C 1
ATOM 7999 O O . ALA E 2 38 ? 57.836 42.971 62.027 1.00 49.29 18 ALA E O 1
ATOM 8001 N N . LEU E 2 39 ? 59.626 41.609 61.911 1.00 51.66 19 LEU E N 1
ATOM 8002 C CA . LEU E 2 39 ? 59.582 41.481 60.461 1.00 52.54 19 LEU E CA 1
ATOM 8003 C C . LEU E 2 39 ? 58.259 40.898 59.987 1.00 53.56 19 LEU E C 1
ATOM 8004 O O . LEU E 2 39 ? 57.747 41.283 58.936 1.00 53.68 19 LEU E O 1
ATOM 8009 N N . HIS E 2 40 ? 57.708 39.966 60.758 1.00 54.39 20 HIS E N 1
ATOM 8010 C CA . HIS E 2 40 ? 56.443 39.350 60.393 1.00 54.73 20 HIS E CA 1
ATOM 8011 C C . HIS E 2 40 ? 55.314 40.349 60.508 1.00 54.53 20 HIS E C 1
ATOM 8012 O O . HIS E 2 40 ? 54.342 40.281 59.767 1.00 54.59 20 HIS E O 1
ATOM 8019 N N . LYS E 2 41 ? 55.434 41.285 61.434 1.00 54.78 21 LYS E N 1
ATOM 8020 C CA . LYS E 2 41 ? 54.400 42.294 61.564 1.00 56.14 21 LYS E CA 1
ATOM 8021 C C . LYS E 2 41 ? 54.434 43.161 60.302 1.00 57.26 21 LYS E C 1
ATOM 8022 O O . LYS E 2 41 ? 53.400 43.646 59.842 1.00 58.26 21 LYS E O 1
ATOM 8028 N N . LEU E 2 42 ? 55.627 43.347 59.741 1.00 57.66 22 LEU E N 1
ATOM 8029 C CA . LEU E 2 42 ? 55.786 44.135 58.522 1.00 56.78 22 LEU E CA 1
ATOM 8030 C C . LEU E 2 42 ? 55.503 43.279 57.281 1.00 57.77 22 LEU E C 1
ATOM 8031 O O . LEU E 2 42 ? 55.767 43.685 56.149 1.00 57.39 22 LEU E O 1
ATOM 8036 N N . GLY E 2 43 ? 54.984 42.079 57.511 1.00 58.37 23 GLY E N 1
ATOM 8037 C CA . GLY E 2 43 ? 54.635 41.188 56.420 1.00 58.77 23 GLY E CA 1
ATOM 8038 C C . GLY E 2 43 ? 55.712 40.599 55.529 1.00 59.53 23 GLY E C 1
ATOM 8039 O O . GLY E 2 43 ? 55.384 39.967 54.532 1.00 61.12 23 GLY E O 1
ATOM 8040 N N . VAL E 2 44 ? 56.985 40.779 55.857 1.00 60.24 24 VAL E N 1
ATOM 8041 C CA . VAL E 2 44 ? 58.045 40.212 55.021 1.00 60.04 24 VAL E CA 1
ATOM 8042 C C . VAL E 2 44 ? 58.339 38.765 55.431 1.00 59.95 24 VAL E C 1
ATOM 8043 O O . VAL E 2 44 ? 58.031 38.355 56.546 1.00 59.84 24 VAL E O 1
ATOM 8047 N N . GLU E 2 45 ? 58.919 37.982 54.532 1.00 60.91 25 GLU E N 1
ATOM 8048 C CA . GLU E 2 45 ? 59.248 36.602 54.869 1.00 62.93 25 GLU E CA 1
ATOM 8049 C C . GLU E 2 45 ? 60.621 36.606 55.542 1.00 61.26 25 GLU E C 1
ATOM 8050 O O . GLU E 2 45 ? 61.471 37.437 55.212 1.00 60.25 25 GLU E O 1
ATOM 8056 N N . THR E 2 46 ? 60.841 35.687 56.480 1.00 59.23 26 THR E N 1
ATOM 8057 C CA . THR E 2 46 ? 62.118 35.632 57.189 1.00 56.90 26 THR E CA 1
ATOM 8058 C C . THR E 2 46 ? 62.813 34.283 57.144 1.00 55.10 26 THR E C 1
ATOM 8059 O O . THR E 2 46 ? 62.202 33.263 56.847 1.00 55.81 26 THR E O 1
ATOM 8063 N N . LEU E 2 47 ? 64.102 34.293 57.459 1.00 52.54 27 LEU E N 1
ATOM 8064 C CA . LEU E 2 47 ? 64.899 33.082 57.493 1.00 50.99 27 LEU E CA 1
ATOM 8065 C C . LEU E 2 47 ? 65.977 33.233 58.551 1.00 50.18 27 LEU E C 1
ATOM 8066 O O . LEU E 2 47 ? 66.758 34.183 58.514 1.00 52.04 27 LEU E O 1
ATOM 8071 N N . ILE E 2 48 ? 66.019 32.305 59.502 1.00 47.45 28 ILE E N 1
ATOM 8072 C CA . ILE E 2 48 ? 67.045 32.349 60.535 1.00 45.05 28 ILE E CA 1
ATOM 8073 C C . ILE E 2 48 ? 68.326 31.791 59.931 1.00 45.31 28 ILE E C 1
ATOM 8074 O O . ILE E 2 48 ? 68.378 30.637 59.508 1.00 44.73 28 ILE E O 1
ATOM 8079 N N . VAL E 2 49 ? 69.357 32.624 59.898 1.00 46.21 29 VAL E N 1
ATOM 8080 C CA . VAL E 2 49 ? 70.637 32.250 59.311 1.00 47.39 29 VAL E CA 1
ATOM 8081 C C . VAL E 2 49 ? 71.645 31.655 60.291 1.00 48.88 29 VAL E C 1
ATOM 8082 O O . VAL E 2 49 ? 72.239 32.371 61.096 1.00 49.46 29 VAL E O 1
ATOM 8086 N N . LYS E 2 50 ? 71.845 30.343 60.200 1.00 50.81 30 LYS E N 1
ATOM 8087 C CA . LYS E 2 50 ? 72.785 29.630 61.066 1.00 52.88 30 LYS E CA 1
ATOM 8088 C C . LYS E 2 50 ? 74.006 29.103 60.318 1.00 53.85 30 LYS E C 1
ATOM 8089 O O . LYS E 2 50 ? 75.100 29.039 60.875 1.00 53.80 30 LYS E O 1
ATOM 8095 N N . LEU E 2 51 ? 73.812 28.705 59.063 1.00 55.72 31 LEU E N 1
ATOM 8096 C CA . LEU E 2 51 ? 74.895 28.159 58.242 1.00 56.44 31 LEU E CA 1
ATOM 8097 C C . LEU E 2 51 ? 75.346 29.138 57.154 1.00 56.99 31 LEU E C 1
ATOM 8098 O O . LEU E 2 51 ? 74.554 29.933 56.666 1.00 57.12 31 LEU E O 1
ATOM 8103 N N . PRO E 2 52 ? 76.629 29.080 56.752 1.00 58.70 32 PRO E N 1
ATOM 8104 C CA . PRO E 2 52 ? 77.195 29.967 55.723 1.00 60.15 32 PRO E CA 1
ATOM 8105 C C . PRO E 2 52 ? 76.358 30.044 54.453 1.00 61.50 32 PRO E C 1
ATOM 8106 O O . PRO E 2 52 ? 76.026 31.126 53.967 1.00 62.17 32 PRO E O 1
ATOM 8110 N N . GLU E 2 53 ? 76.037 28.874 53.922 1.00 63.07 33 GLU E N 1
ATOM 8111 C CA . GLU E 2 53 ? 75.245 28.742 52.712 1.00 65.64 33 GLU E CA 1
ATOM 8112 C C . GLU E 2 53 ? 73.899 29.462 52.756 1.00 65.69 33 GLU E C 1
ATOM 8113 O O . GLU E 2 53 ? 73.227 29.584 51.734 1.00 67.91 33 GLU E O 1
ATOM 8119 N N . GLN E 2 54 ? 73.493 29.932 53.928 1.00 64.43 34 GLN E N 1
ATOM 8120 C CA . GLN E 2 54 ? 72.216 30.624 54.040 1.00 62.89 34 GLN E CA 1
ATOM 8121 C C . GLN E 2 54 ? 72.356 32.127 53.840 1.00 62.95 34 GLN E C 1
ATOM 8122 O O . GLN E 2 54 ? 71.359 32.831 53.661 1.00 62.59 34 GLN E O 1
ATOM 8128 N N . LEU E 2 55 ? 73.592 32.613 53.873 1.00 62.99 35 LEU E N 1
ATOM 8129 C CA . LEU E 2 55 ? 73.855 34.032 53.700 1.00 63.41 35 LEU E CA 1
ATOM 8130 C C . LEU E 2 55 ? 73.573 34.461 52.272 1.00 64.99 35 LEU E C 1
ATOM 8131 O O . LEU E 2 55 ? 73.314 35.635 52.001 1.00 65.38 35 LEU E O 1
ATOM 8136 N N . ASP E 2 56 ? 73.607 33.499 51.358 1.00 66.13 36 ASP E N 1
ATOM 8137 C CA . ASP E 2 56 ? 73.357 33.788 49.957 1.00 66.08 36 ASP E CA 1
ATOM 8138 C C . ASP E 2 56 ? 71.881 33.630 49.621 1.00 65.83 36 ASP E C 1
ATOM 8139 O O . ASP E 2 56 ? 71.499 33.679 48.453 1.00 67.79 36 ASP E O 1
ATOM 8144 N N . MET E 2 57 ? 71.050 33.457 50.643 1.00 63.76 37 MET E N 1
ATOM 8145 C CA . MET E 2 57 ? 69.619 33.259 50.433 1.00 62.21 37 MET E CA 1
ATOM 8146 C C . MET E 2 57 ? 68.742 34.407 50.931 1.00 60.82 37 MET E C 1
ATOM 8147 O O . MET E 2 57 ? 67.511 34.275 50.994 1.00 59.74 37 MET E O 1
ATOM 8152 N N . VAL E 2 58 ? 69.367 35.530 51.269 1.00 59.07 38 VAL E N 1
ATOM 8153 C CA . VAL E 2 58 ? 68.631 36.674 51.788 1.00 57.65 38 VAL E CA 1
ATOM 8154 C C . VAL E 2 58 ? 68.982 38.017 51.160 1.00 58.05 38 VAL E C 1
ATOM 8155 O O . VAL E 2 58 ? 70.107 38.240 50.706 1.00 58.57 38 VAL E O 1
ATOM 8159 N N . ASP E 2 59 ? 68.006 38.917 51.156 1.00 58.12 39 ASP E N 1
ATOM 8160 C CA . ASP E 2 59 ? 68.179 40.250 50.590 1.00 59.78 39 ASP E CA 1
ATOM 8161 C C . ASP E 2 59 ? 68.680 41.212 51.661 1.00 59.69 39 ASP E C 1
ATOM 8162 O O . ASP E 2 59 ? 69.285 42.245 51.365 1.00 60.35 39 ASP E O 1
ATOM 8167 N N . GLY E 2 60 ? 68.412 40.852 52.913 1.00 59.89 40 GLY E N 1
ATOM 8168 C CA . GLY E 2 60 ? 68.829 41.659 54.042 1.00 56.94 40 GLY E CA 1
ATOM 8169 C C . GLY E 2 60 ? 69.146 40.759 55.218 1.00 55.49 40 GLY E C 1
ATOM 8170 O O . GLY E 2 60 ? 68.640 39.638 55.308 1.00 55.39 40 GLY E O 1
ATOM 8171 N N . LEU E 2 61 ? 69.988 41.251 56.120 1.00 53.90 41 LEU E N 1
ATOM 8172 C CA . LEU E 2 61 ? 70.390 40.499 57.304 1.00 50.35 41 LEU E CA 1
ATOM 8173 C C . LEU E 2 61 ? 70.342 41.369 58.555 1.00 48.83 41 LEU E C 1
ATOM 8174 O O . LEU E 2 61 ? 70.791 42.509 58.547 1.00 49.97 41 LEU E O 1
ATOM 8179 N N . ILE E 2 62 ? 69.789 40.831 59.631 1.00 47.12 42 ILE E N 1
ATOM 8180 C CA . ILE E 2 62 ? 69.722 41.566 60.886 1.00 45.02 42 ILE E CA 1
ATOM 8181 C C . ILE E 2 62 ? 70.666 40.900 61.874 1.00 45.19 42 ILE E C 1
ATOM 8182 O O . ILE E 2 62 ? 70.599 39.687 62.070 1.00 45.59 42 ILE E O 1
ATOM 8187 N N . LEU E 2 63 ? 71.573 41.678 62.457 1.00 45.12 43 LEU E N 1
ATOM 8188 C CA . LEU E 2 63 ? 72.487 41.150 63.467 1.00 46.40 43 LEU E CA 1
ATOM 8189 C C . LEU E 2 63 ? 71.805 41.586 64.762 1.00 47.49 43 LEU E C 1
ATOM 8190 O O . LEU E 2 63 ? 71.859 42.753 65.142 1.00 47.20 43 LEU E O 1
ATOM 8195 N N . PRO E 2 64 ? 71.146 40.644 65.452 1.00 48.94 44 PRO E N 1
ATOM 8196 C CA . PRO E 2 64 ? 70.413 40.877 66.696 1.00 49.39 44 PRO E CA 1
ATOM 8197 C C . PRO E 2 64 ? 71.232 41.159 67.932 1.00 50.01 44 PRO E C 1
ATOM 8198 O O . PRO E 2 64 ? 72.462 41.134 67.910 1.00 50.53 44 PRO E O 1
ATOM 8202 N N . GLY E 2 65 ? 70.517 41.427 69.016 1.00 50.24 45 GLY E N 1
ATOM 8203 C CA . GLY E 2 65 ? 71.162 41.668 70.287 1.00 51.00 45 GLY E CA 1
ATOM 8204 C C . GLY E 2 65 ? 71.564 40.311 70.837 1.00 50.04 45 GLY E C 1
ATOM 8205 O O . GLY E 2 65 ? 71.080 39.278 70.378 1.00 50.43 45 GLY E O 1
ATOM 8206 N N . GLY E 2 66 ? 72.448 40.312 71.824 1.00 48.86 46 GLY E N 1
ATOM 8207 C CA . GLY E 2 66 ? 72.916 39.069 72.398 1.00 47.71 46 GLY E CA 1
ATOM 8208 C C . GLY E 2 66 ? 74.320 39.318 72.892 1.00 46.90 46 GLY E C 1
ATOM 8209 O O . GLY E 2 66 ? 74.631 40.428 73.302 1.00 46.96 46 GLY E O 1
ATOM 8210 N N . GLU E 2 67 ? 75.173 38.306 72.851 1.00 47.98 47 GLU E N 1
ATOM 8211 C CA . GLU E 2 67 ? 76.541 38.478 73.307 1.00 50.43 47 GLU E CA 1
ATOM 8212 C C . GLU E 2 67 ? 77.510 38.512 72.130 1.00 49.49 47 GLU E C 1
ATOM 8213 O O . GLU E 2 67 ? 77.698 37.504 71.446 1.00 48.77 47 GLU E O 1
ATOM 8219 N N . SER E 2 68 ? 78.125 39.671 71.899 1.00 48.74 48 SER E N 1
ATOM 8220 C CA . SER E 2 68 ? 79.069 39.822 70.797 1.00 48.57 48 SER E CA 1
ATOM 8221 C C . SER E 2 68 ? 80.174 38.757 70.803 1.00 47.90 48 SER E C 1
ATOM 8222 O O . SER E 2 68 ? 80.483 38.169 69.765 1.00 46.62 48 SER E O 1
ATOM 8225 N N . THR E 2 69 ? 80.755 38.499 71.970 1.00 47.68 49 THR E N 1
ATOM 8226 C CA . THR E 2 69 ? 81.827 37.514 72.073 1.00 46.94 49 THR E CA 1
ATOM 8227 C C . THR E 2 69 ? 81.344 36.132 71.631 1.00 45.92 49 THR E C 1
ATOM 8228 O O . THR E 2 69 ? 82.103 35.357 71.047 1.00 44.71 49 THR E O 1
ATOM 8232 N N . THR E 2 70 ? 80.083 35.823 71.919 1.00 45.89 50 THR E N 1
ATOM 8233 C CA . THR E 2 70 ? 79.503 34.537 71.543 1.00 45.92 50 THR E CA 1
ATOM 8234 C C . THR E 2 70 ? 79.319 34.483 70.040 1.00 46.71 50 THR E C 1
ATOM 8235 O O . THR E 2 70 ? 79.737 33.528 69.381 1.00 45.93 50 THR E O 1
ATOM 8239 N N . MET E 2 71 ? 78.686 35.521 69.503 1.00 48.18 51 MET E N 1
ATOM 8240 C CA . MET E 2 71 ? 78.429 35.602 68.078 1.00 48.88 51 MET E CA 1
ATOM 8241 C C . MET E 2 71 ? 79.706 35.436 67.249 1.00 49.06 51 MET E C 1
ATOM 8242 O O . MET E 2 71 ? 79.759 34.592 66.350 1.00 49.15 51 MET E O 1
ATOM 8247 N N . ILE E 2 72 ? 80.745 36.204 67.568 1.00 48.81 52 ILE E N 1
ATOM 8248 C CA . ILE E 2 72 ? 81.984 36.117 66.800 1.00 49.22 52 ILE E CA 1
ATOM 8249 C C . ILE E 2 72 ? 82.636 34.744 66.879 1.00 48.38 52 ILE E C 1
ATOM 8250 O O . ILE E 2 72 ? 83.152 34.246 65.872 1.00 48.64 52 ILE E O 1
ATOM 8255 N N . ARG E 2 73 ? 82.608 34.135 68.063 1.00 46.83 53 ARG E N 1
ATOM 8256 C CA . ARG E 2 73 ? 83.193 32.810 68.253 1.00 46.18 53 ARG E CA 1
ATOM 8257 C C . ARG E 2 73 ? 82.515 31.775 67.363 1.00 46.40 53 ARG E C 1
ATOM 8258 O O . ARG E 2 73 ? 83.190 31.062 66.617 1.00 45.07 53 ARG E O 1
ATOM 8266 N N . ILE E 2 74 ? 81.184 31.695 67.450 1.00 47.09 54 ILE E N 1
ATOM 8267 C CA . ILE E 2 74 ? 80.405 30.749 66.655 1.00 46.85 54 ILE E CA 1
ATOM 8268 C C . ILE E 2 74 ? 80.654 31.034 65.185 1.00 47.93 54 ILE E C 1
ATOM 8269 O O . ILE E 2 74 ? 80.954 30.128 64.408 1.00 47.79 54 ILE E O 1
ATOM 8274 N N . LEU E 2 75 ? 80.540 32.309 64.823 1.00 49.03 55 LEU E N 1
ATOM 8275 C CA . LEU E 2 75 ? 80.750 32.772 63.453 1.00 49.72 55 LEU E CA 1
ATOM 8276 C C . LEU E 2 75 ? 82.064 32.273 62.854 1.00 50.48 55 LEU E C 1
ATOM 8277 O O . LEU E 2 75 ? 82.097 31.869 61.698 1.00 51.03 55 LEU E O 1
ATOM 8282 N N . LYS E 2 76 ? 83.142 32.309 63.633 1.00 51.86 56 LYS E N 1
ATOM 8283 C CA . LYS E 2 76 ? 84.437 31.823 63.164 1.00 53.36 56 LYS E CA 1
ATOM 8284 C C . LYS E 2 76 ? 84.482 30.299 63.148 1.00 53.85 56 LYS E C 1
ATOM 8285 O O . LYS E 2 76 ? 84.915 29.701 62.164 1.00 54.94 56 LYS E O 1
ATOM 8291 N N . GLU E 2 77 ? 84.034 29.672 64.233 1.00 54.84 57 GLU E N 1
ATOM 8292 C CA . GLU E 2 77 ? 84.041 28.215 64.325 1.00 57.11 57 GLU E CA 1
ATOM 8293 C C . GLU E 2 77 ? 83.205 27.544 63.232 1.00 56.54 57 GLU E C 1
ATOM 8294 O O . GLU E 2 77 ? 83.367 26.361 62.948 1.00 57.11 57 GLU E O 1
ATOM 8300 N N . MET E 2 78 ? 82.320 28.302 62.605 1.00 55.96 58 MET E N 1
ATOM 8301 C CA . MET E 2 78 ? 81.477 27.754 61.560 1.00 55.63 58 MET E CA 1
ATOM 8302 C C . MET E 2 78 ? 81.837 28.310 60.188 1.00 57.94 58 MET E C 1
ATOM 8303 O O . MET E 2 78 ? 81.108 28.105 59.217 1.00 59.20 58 MET E O 1
ATOM 8308 N N . ASP E 2 79 ? 82.961 29.012 60.112 1.00 59.62 59 ASP E N 1
ATOM 8309 C CA . ASP E 2 79 ? 83.418 29.614 58.864 1.00 61.77 59 ASP E CA 1
ATOM 8310 C C . ASP E 2 79 ? 82.318 30.387 58.149 1.00 62.05 59 ASP E C 1
ATOM 8311 O O . ASP E 2 79 ? 81.927 30.044 57.035 1.00 62.94 59 ASP E O 1
ATOM 8316 N N . MET E 2 80 ? 81.827 31.431 58.809 1.00 62.17 60 MET E N 1
ATOM 8317 C CA . MET E 2 80 ? 80.778 32.287 58.272 1.00 62.45 60 MET E CA 1
ATOM 8318 C C . MET E 2 80 ? 81.233 33.739 58.267 1.00 63.32 60 MET E C 1
ATOM 8319 O O . MET E 2 80 ? 80.715 34.555 57.508 1.00 63.90 60 MET E O 1
ATOM 8324 N N . ASP E 2 81 ? 82.198 34.058 59.125 1.00 64.57 61 ASP E N 1
ATOM 8325 C CA . ASP E 2 81 ? 82.705 35.422 59.249 1.00 66.40 61 ASP E CA 1
ATOM 8326 C C . ASP E 2 81 ? 83.270 36.026 57.958 1.00 67.26 61 ASP E C 1
ATOM 8327 O O . ASP E 2 81 ? 82.777 37.050 57.480 1.00 67.71 61 ASP E O 1
ATOM 8332 N N . GLU E 2 82 ? 84.298 35.402 57.394 1.00 67.38 62 GLU E N 1
ATOM 8333 C CA . GLU E 2 82 ? 84.894 35.910 56.168 1.00 66.86 62 GLU E CA 1
ATOM 8334 C C . GLU E 2 82 ? 83.849 36.078 55.074 1.00 65.81 62 GLU E C 1
ATOM 8335 O O . GLU E 2 82 ? 83.855 37.069 54.352 1.00 65.34 62 GLU E O 1
ATOM 8341 N N . LYS E 2 83 ? 82.937 35.121 54.962 1.00 64.79 63 LYS E N 1
ATOM 8342 C CA . LYS E 2 83 ? 81.892 35.205 53.953 1.00 64.00 63 LYS E CA 1
ATOM 8343 C C . LYS E 2 83 ? 80.849 36.265 54.300 1.00 63.53 63 LYS E C 1
ATOM 8344 O O . LYS E 2 83 ? 80.214 36.833 53.418 1.00 63.25 63 LYS E O 1
ATOM 8350 N N . LEU E 2 84 ? 80.657 36.527 55.585 1.00 63.19 64 LEU E N 1
ATOM 8351 C CA . LEU E 2 84 ? 79.683 37.527 55.984 1.00 63.15 64 LEU E CA 1
ATOM 8352 C C . LEU E 2 84 ? 80.252 38.880 55.583 1.00 63.70 64 LEU E C 1
ATOM 8353 O O . LEU E 2 84 ? 79.543 39.730 55.049 1.00 64.43 64 LEU E O 1
ATOM 8358 N N . VAL E 2 85 ? 81.542 39.070 55.847 1.00 64.82 65 VAL E N 1
ATOM 8359 C CA . VAL E 2 85 ? 82.220 40.317 55.515 1.00 65.38 65 VAL E CA 1
ATOM 8360 C C . VAL E 2 85 ? 82.121 40.583 54.021 1.00 66.89 65 VAL E C 1
ATOM 8361 O O . VAL E 2 85 ? 81.637 41.639 53.615 1.00 66.75 65 VAL E O 1
ATOM 8365 N N . GLU E 2 86 ? 82.578 39.632 53.206 1.00 68.71 66 GLU E N 1
ATOM 8366 C CA . GLU E 2 86 ? 82.518 39.789 51.753 1.00 71.10 66 GLU E CA 1
ATOM 8367 C C . GLU E 2 86 ? 81.116 40.230 51.366 1.00 69.73 66 GLU E C 1
ATOM 8368 O O . GLU E 2 86 ? 80.905 41.321 50.836 1.00 69.91 66 GLU E O 1
ATOM 8374 N N . ARG E 2 87 ? 80.165 39.352 51.651 1.00 68.04 67 ARG E N 1
ATOM 8375 C CA . ARG E 2 87 ? 78.760 39.562 51.353 1.00 66.85 67 ARG E CA 1
ATOM 8376 C C . ARG E 2 87 ? 78.272 40.981 51.678 1.00 66.35 67 ARG E C 1
ATOM 8377 O O . ARG E 2 87 ? 77.483 41.565 50.926 1.00 64.43 67 ARG E O 1
ATOM 8385 N N . ILE E 2 88 ? 78.747 41.530 52.794 1.00 66.94 68 ILE E N 1
ATOM 8386 C CA . ILE E 2 88 ? 78.362 42.876 53.217 1.00 66.89 68 ILE E CA 1
ATOM 8387 C C . ILE E 2 88 ? 79.023 43.925 52.339 1.00 67.57 68 ILE E C 1
ATOM 8388 O O . ILE E 2 88 ? 78.361 44.855 51.883 1.00 68.46 68 ILE E O 1
ATOM 8393 N N . ASN E 2 89 ? 80.326 43.775 52.109 1.00 67.73 69 ASN E N 1
ATOM 8394 C CA . ASN E 2 89 ? 81.060 44.714 51.268 1.00 67.64 69 ASN E CA 1
ATOM 8395 C C . ASN E 2 89 ? 80.482 44.741 49.858 1.00 67.43 69 ASN E C 1
ATOM 8396 O O . ASN E 2 89 ? 80.598 45.739 49.158 1.00 68.38 69 ASN E O 1
ATOM 8401 N N . ASN E 2 90 ? 79.858 43.645 49.440 1.00 66.91 70 ASN E N 1
ATOM 8402 C CA . ASN E 2 90 ? 79.237 43.596 48.124 1.00 65.95 70 ASN E CA 1
ATOM 8403 C C . ASN E 2 90 ? 77.875 44.269 48.209 1.00 64.88 70 ASN E C 1
ATOM 8404 O O . ASN E 2 90 ? 77.003 44.038 47.370 1.00 65.21 70 ASN E O 1
ATOM 8409 N N . GLY E 2 91 ? 77.696 45.077 49.251 1.00 63.20 71 GLY E N 1
ATOM 8410 C CA . GLY E 2 91 ? 76.461 45.818 49.437 1.00 61.45 71 GLY E CA 1
ATOM 8411 C C . GLY E 2 91 ? 75.253 45.188 50.110 1.00 60.70 71 GLY E C 1
ATOM 8412 O O . GLY E 2 91 ? 74.155 45.733 49.996 1.00 61.21 71 GLY E O 1
ATOM 8413 N N . LEU E 2 92 ? 75.416 44.069 50.810 1.00 59.00 72 LEU E N 1
ATOM 8414 C CA . LEU E 2 92 ? 74.262 43.452 51.470 1.00 56.51 72 LEU E CA 1
ATOM 8415 C C . LEU E 2 92 ? 73.747 44.329 52.600 1.00 54.20 72 LEU E C 1
ATOM 8416 O O . LEU E 2 92 ? 74.499 44.676 53.504 1.00 53.48 72 LEU E O 1
ATOM 8421 N N . PRO E 2 93 ? 72.456 44.698 52.560 1.00 52.10 73 PRO E N 1
ATOM 8422 C CA . PRO E 2 93 ? 71.826 45.541 53.588 1.00 51.46 73 PRO E CA 1
ATOM 8423 C C . PRO E 2 93 ? 71.840 44.837 54.957 1.00 51.27 73 PRO E C 1
ATOM 8424 O O . PRO E 2 93 ? 71.380 43.703 55.083 1.00 50.59 73 PRO E O 1
ATOM 8428 N N . VAL E 2 94 ? 72.360 45.520 55.974 1.00 50.82 74 VAL E N 1
ATOM 8429 C CA . VAL E 2 94 ? 72.474 44.962 57.317 1.00 49.96 74 VAL E CA 1
ATOM 8430 C C . VAL E 2 94 ? 71.938 45.920 58.383 1.00 50.18 74 VAL E C 1
ATOM 8431 O O . VAL E 2 94 ? 72.152 47.124 58.307 1.00 51.53 74 VAL E O 1
ATOM 8435 N N . PHE E 2 95 ? 71.243 45.371 59.374 1.00 50.00 75 PHE E N 1
ATOM 8436 C CA . PHE E 2 95 ? 70.667 46.143 60.480 1.00 49.73 75 PHE E CA 1
ATOM 8437 C C . PHE E 2 95 ? 71.187 45.528 61.777 1.00 50.40 75 PHE E C 1
ATOM 8438 O O . PHE E 2 95 ? 70.919 44.364 62.060 1.00 51.83 75 PHE E O 1
ATOM 8446 N N . ALA E 2 96 ? 71.925 46.303 62.563 1.00 50.69 76 ALA E N 1
ATOM 8447 C CA . ALA E 2 96 ? 72.504 45.790 63.800 1.00 51.00 76 ALA E CA 1
ATOM 8448 C C . ALA E 2 96 ? 72.053 46.505 65.062 1.00 52.52 76 ALA E C 1
ATOM 8449 O O . ALA E 2 96 ? 72.070 47.734 65.149 1.00 53.32 76 ALA E O 1
ATOM 8451 N N . THR E 2 97 ? 71.674 45.720 66.058 1.00 53.38 77 THR E N 1
ATOM 8452 C CA . THR E 2 97 ? 71.226 46.277 67.317 1.00 53.88 77 THR E CA 1
ATOM 8453 C C . THR E 2 97 ? 72.131 45.847 68.480 1.00 55.78 77 THR E C 1
ATOM 8454 O O . THR E 2 97 ? 72.292 44.655 68.751 1.00 55.13 77 THR E O 1
ATOM 8458 N N . CYS E 2 98 ? 72.729 46.834 69.148 1.00 58.35 78 CYS E N 1
ATOM 8459 C CA . CYS E 2 98 ? 73.624 46.609 70.287 1.00 61.86 78 CYS E CA 1
ATOM 8460 C C . CYS E 2 98 ? 74.826 45.703 69.951 1.00 60.20 78 CYS E C 1
ATOM 8461 O O . CYS E 2 98 ? 75.879 46.177 69.514 1.00 60.31 78 CYS E O 1
ATOM 8464 N N . ALA E 2 99 ? 74.662 44.401 70.164 1.00 57.84 79 ALA E N 1
ATOM 8465 C CA . ALA E 2 99 ? 75.720 43.440 69.896 1.00 54.58 79 ALA E CA 1
ATOM 8466 C C . ALA E 2 99 ? 76.168 43.515 68.445 1.00 53.04 79 ALA E C 1
ATOM 8467 O O . ALA E 2 99 ? 77.354 43.401 68.153 1.00 52.73 79 ALA E O 1
ATOM 8469 N N . GLY E 2 100 ? 75.212 43.695 67.539 1.00 51.90 80 GLY E N 1
ATOM 8470 C CA . GLY E 2 100 ? 75.541 43.782 66.129 1.00 50.49 80 GLY E CA 1
ATOM 8471 C C . GLY E 2 100 ? 76.548 44.886 65.858 1.00 50.42 80 GLY E C 1
ATOM 8472 O O . GLY E 2 100 ? 77.526 44.697 65.125 1.00 50.17 80 GLY E O 1
ATOM 8473 N N . VAL E 2 101 ? 76.317 46.052 66.448 1.00 49.51 81 VAL E N 1
ATOM 8474 C CA . VAL E 2 101 ? 77.224 47.164 66.257 1.00 50.10 81 VAL E CA 1
ATOM 8475 C C . VAL E 2 101 ? 78.641 46.769 66.639 1.00 50.32 81 VAL E C 1
ATOM 8476 O O . VAL E 2 101 ? 79.563 46.949 65.859 1.00 51.29 81 VAL E O 1
ATOM 8480 N N . ILE E 2 102 ? 78.811 46.224 67.838 1.00 50.57 82 ILE E N 1
ATOM 8481 C CA . ILE E 2 102 ? 80.129 45.804 68.315 1.00 49.02 82 ILE E CA 1
ATOM 8482 C C . ILE E 2 102 ? 80.753 44.782 67.384 1.00 49.08 82 ILE E C 1
ATOM 8483 O O . ILE E 2 102 ? 81.968 44.722 67.234 1.00 49.47 82 ILE E O 1
ATOM 8488 N N . LEU E 2 103 ? 79.902 43.977 66.767 1.00 49.75 83 LEU E N 1
ATOM 8489 C CA . LEU E 2 103 ? 80.333 42.935 65.852 1.00 50.67 83 LEU E CA 1
ATOM 8490 C C . LEU E 2 103 ? 80.895 43.541 64.560 1.00 51.47 83 LEU E C 1
ATOM 8491 O O . LEU E 2 103 ? 81.947 43.128 64.073 1.00 50.57 83 LEU E O 1
ATOM 8496 N N . LEU E 2 104 ? 80.196 44.535 64.024 1.00 52.50 84 LEU E N 1
ATOM 8497 C CA . LEU E 2 104 ? 80.609 45.196 62.789 1.00 53.96 84 LEU E CA 1
ATOM 8498 C C . LEU E 2 104 ? 81.745 46.210 62.943 1.00 55.48 84 LEU E C 1
ATOM 8499 O O . LEU E 2 104 ? 82.552 46.384 62.033 1.00 56.16 84 LEU E O 1
ATOM 8504 N N . ALA E 2 105 ? 81.796 46.883 64.087 1.00 57.45 85 ALA E N 1
ATOM 8505 C CA . ALA E 2 105 ? 82.809 47.907 64.360 1.00 59.96 85 ALA E CA 1
ATOM 8506 C C . ALA E 2 105 ? 84.223 47.587 63.876 1.00 61.27 85 ALA E C 1
ATOM 8507 O O . ALA E 2 105 ? 84.642 46.429 63.863 1.00 62.77 85 ALA E O 1
ATOM 8509 N N . LYS E 2 106 ? 84.955 48.626 63.479 1.00 62.18 86 LYS E N 1
ATOM 8510 C CA . LYS E 2 106 ? 86.329 48.460 63.015 1.00 62.66 86 LYS E CA 1
ATOM 8511 C C . LYS E 2 106 ? 87.283 48.576 64.191 1.00 61.63 86 LYS E C 1
ATOM 8512 O O . LYS E 2 106 ? 88.330 47.941 64.216 1.00 61.40 86 LYS E O 1
ATOM 8518 N N . ARG E 2 107 ? 86.907 49.397 65.163 1.00 61.37 87 ARG E N 1
ATOM 8519 C CA . ARG E 2 107 ? 87.727 49.618 66.343 1.00 61.86 87 ARG E CA 1
ATOM 8520 C C . ARG E 2 107 ? 86.924 49.457 67.633 1.00 62.67 87 ARG E C 1
ATOM 8521 O O . ARG E 2 107 ? 85.784 49.923 67.738 1.00 62.72 87 ARG E O 1
ATOM 8529 N N . ILE E 2 108 ? 87.529 48.801 68.616 1.00 62.67 88 ILE E N 1
ATOM 8530 C CA . ILE E 2 108 ? 86.894 48.589 69.912 1.00 62.15 88 ILE E CA 1
ATOM 8531 C C . ILE E 2 108 ? 87.925 48.900 70.997 1.00 61.26 88 ILE E C 1
ATOM 8532 O O . ILE E 2 108 ? 88.949 48.236 71.074 1.00 62.43 88 ILE E O 1
ATOM 8537 N N . LYS E 2 109 ? 87.678 49.906 71.825 1.00 59.54 89 LYS E N 1
ATOM 8538 C CA . LYS E 2 109 ? 88.631 50.241 72.880 1.00 59.36 89 LYS E CA 1
ATOM 8539 C C . LYS E 2 109 ? 88.409 49.449 74.177 1.00 59.02 89 LYS E C 1
ATOM 8540 O O . LYS E 2 109 ? 89.348 48.881 74.758 1.00 57.94 89 LYS E O 1
ATOM 8546 N N . GLN E 2 113 ? 89.443 42.154 71.087 1.00 74.61 93 GLN E N 1
ATOM 8547 C CA . GLN E 2 113 ? 88.221 41.417 70.762 1.00 76.56 93 GLN E CA 1
ATOM 8548 C C . GLN E 2 113 ? 87.980 41.246 69.250 1.00 77.14 93 GLN E C 1
ATOM 8549 O O . GLN E 2 113 ? 87.868 42.231 68.514 1.00 77.82 93 GLN E O 1
ATOM 8555 N N . GLU E 2 114 ? 87.887 39.997 68.798 1.00 76.90 94 GLU E N 1
ATOM 8556 C CA . GLU E 2 114 ? 87.659 39.699 67.388 1.00 77.19 94 GLU E CA 1
ATOM 8557 C C . GLU E 2 114 ? 86.371 40.357 66.920 1.00 77.20 94 GLU E C 1
ATOM 8558 O O . GLU E 2 114 ? 85.415 40.455 67.683 1.00 77.83 94 GLU E O 1
ATOM 8564 N N . LYS E 2 115 ? 86.346 40.800 65.668 1.00 77.37 95 LYS E N 1
ATOM 8565 C CA . LYS E 2 115 ? 85.173 41.465 65.096 1.00 77.89 95 LYS E CA 1
ATOM 8566 C C . LYS E 2 115 ? 85.193 41.354 63.580 1.00 77.68 95 LYS E C 1
ATOM 8567 O O . LYS E 2 115 ? 86.206 40.981 62.997 1.00 79.50 95 LYS E O 1
ATOM 8573 N N . LEU E 2 116 ? 84.079 41.693 62.941 1.00 76.58 96 LEU E N 1
ATOM 8574 C CA . LEU E 2 116 ? 83.986 41.632 61.485 1.00 74.85 96 LEU E CA 1
ATOM 8575 C C . LEU E 2 116 ? 84.721 42.810 60.839 1.00 74.19 96 LEU E C 1
ATOM 8576 O O . LEU E 2 116 ? 85.179 42.720 59.701 1.00 74.58 96 LEU E O 1
ATOM 8581 N N . GLY E 2 117 ? 84.819 43.910 61.579 1.00 73.48 97 GLY E N 1
ATOM 8582 C CA . GLY E 2 117 ? 85.505 45.101 61.103 1.00 72.12 97 GLY E CA 1
ATOM 8583 C C . GLY E 2 117 ? 85.096 45.683 59.762 1.00 71.01 97 GLY E C 1
ATOM 8584 O O . GLY E 2 117 ? 85.898 45.725 58.834 1.00 71.16 97 GLY E O 1
ATOM 8585 N N . VAL E 2 118 ? 83.861 46.153 59.650 1.00 70.09 98 VAL E N 1
ATOM 8586 C CA . VAL E 2 118 ? 83.413 46.733 58.397 1.00 69.53 98 VAL E CA 1
ATOM 8587 C C . VAL E 2 118 ? 82.760 48.097 58.590 1.00 69.66 98 VAL E C 1
ATOM 8588 O O . VAL E 2 118 ? 82.762 48.920 57.678 1.00 70.64 98 VAL E O 1
ATOM 8592 N N . LEU E 2 119 ? 82.202 48.343 59.770 1.00 69.01 99 LEU E N 1
ATOM 8593 C CA . LEU E 2 119 ? 81.570 49.629 60.042 1.00 67.98 99 LEU E CA 1
ATOM 8594 C C . LEU E 2 119 ? 82.649 50.579 60.535 1.00 67.64 99 LEU E C 1
ATOM 8595 O O . LEU E 2 119 ? 83.280 50.331 61.562 1.00 67.34 99 LEU E O 1
ATOM 8600 N N . ASP E 2 120 ? 82.862 51.665 59.800 1.00 67.99 100 ASP E N 1
ATOM 8601 C CA . ASP E 2 120 ? 83.897 52.628 60.149 1.00 68.26 100 ASP E CA 1
ATOM 8602 C C . ASP E 2 120 ? 83.565 53.483 61.367 1.00 66.76 100 ASP E C 1
ATOM 8603 O O . ASP E 2 120 ? 83.256 54.668 61.234 1.00 67.16 100 ASP E O 1
ATOM 8608 N N . ILE E 2 121 ? 83.629 52.869 62.550 1.00 64.20 101 ILE E N 1
ATOM 8609 C CA . ILE E 2 121 ? 83.364 53.557 63.819 1.00 61.14 101 ILE E CA 1
ATOM 8610 C C . ILE E 2 121 ? 84.202 52.935 64.936 1.00 58.98 101 ILE E C 1
ATOM 8611 O O . ILE E 2 121 ? 84.769 51.854 64.767 1.00 57.73 101 ILE E O 1
ATOM 8616 N N . THR E 2 122 ? 84.287 53.625 66.069 1.00 58.60 102 THR E N 1
ATOM 8617 C CA . THR E 2 122 ? 85.024 53.118 67.228 1.00 59.30 102 THR E CA 1
ATOM 8618 C C . THR E 2 122 ? 84.015 52.991 68.372 1.00 59.43 102 THR E C 1
ATOM 8619 O O . THR E 2 122 ? 83.336 53.970 68.711 1.00 59.00 102 THR E O 1
ATOM 8623 N N . VAL E 2 123 ? 83.906 51.803 68.966 1.00 58.80 103 VAL E N 1
ATOM 8624 C CA . VAL E 2 123 ? 82.947 51.615 70.051 1.00 59.30 103 VAL E CA 1
ATOM 8625 C C . VAL E 2 123 ? 83.561 51.253 71.387 1.00 58.60 103 VAL E C 1
ATOM 8626 O O . VAL E 2 123 ? 84.626 50.639 71.458 1.00 57.21 103 VAL E O 1
ATOM 8630 N N . GLU E 2 124 ? 82.858 51.640 72.445 1.00 59.44 104 GLU E N 1
ATOM 8631 C CA . GLU E 2 124 ? 83.268 51.369 73.814 1.00 60.59 104 GLU E CA 1
ATOM 8632 C C . GLU E 2 124 ? 82.194 50.466 74.413 1.00 59.16 104 GLU E C 1
ATOM 8633 O O . GLU E 2 124 ? 81.041 50.861 74.510 1.00 59.45 104 GLU E O 1
ATOM 8639 N N . ARG E 2 125 ? 82.571 49.252 74.800 1.00 58.13 105 ARG E N 1
ATOM 8640 C CA . ARG E 2 125 ? 81.623 48.295 75.373 1.00 57.23 105 ARG E CA 1
ATOM 8641 C C . ARG E 2 125 ? 81.202 48.618 76.807 1.00 56.94 105 ARG E C 1
ATOM 8642 O O . ARG E 2 125 ? 81.948 49.240 77.555 1.00 57.58 105 ARG E O 1
ATOM 8650 N N . ASN E 2 126 ? 80.004 48.188 77.188 1.00 57.35 106 ASN E N 1
ATOM 8651 C CA . ASN E 2 126 ? 79.498 48.420 78.542 1.00 58.52 106 ASN E CA 1
ATOM 8652 C C . ASN E 2 126 ? 79.827 49.837 78.985 1.00 57.95 106 ASN E C 1
ATOM 8653 O O . ASN E 2 126 ? 80.253 50.057 80.123 1.00 57.33 106 ASN E O 1
ATOM 8658 N N . ALA E 2 127 ? 79.616 50.790 78.084 1.00 56.73 107 ALA E N 1
ATOM 8659 C CA . ALA E 2 127 ? 79.905 52.189 78.353 1.00 54.84 107 ALA E CA 1
ATOM 8660 C C . ALA E 2 127 ? 79.078 52.861 79.449 1.00 55.02 107 ALA E C 1
ATOM 8661 O O . ALA E 2 127 ? 79.511 53.862 80.009 1.00 55.49 107 ALA E O 1
ATOM 8663 N N . TYR E 2 128 ? 77.901 52.336 79.768 1.00 54.40 108 TYR E N 1
ATOM 8664 C CA . TYR E 2 128 ? 77.087 52.965 80.802 1.00 52.95 108 TYR E CA 1
ATOM 8665 C C . TYR E 2 128 ? 77.179 52.290 82.161 1.00 53.33 108 TYR E C 1
ATOM 8666 O O . TYR E 2 128 ? 76.619 52.788 83.135 1.00 54.97 108 TYR E O 1
ATOM 8675 N N . GLY E 2 129 ? 77.875 51.159 82.230 1.00 52.25 109 GLY E N 1
ATOM 8676 C CA . GLY E 2 129 ? 77.991 50.447 83.488 1.00 51.25 109 GLY E CA 1
ATOM 8677 C C . GLY E 2 129 ? 77.371 49.062 83.408 1.00 51.57 109 GLY E C 1
ATOM 8678 O O . GLY E 2 129 ? 77.132 48.543 82.309 1.00 52.41 109 GLY E O 1
ATOM 8679 N N . ARG E 2 130 ? 77.112 48.465 84.570 1.00 50.56 110 ARG E N 1
ATOM 8680 C CA . ARG E 2 130 ? 76.524 47.130 84.661 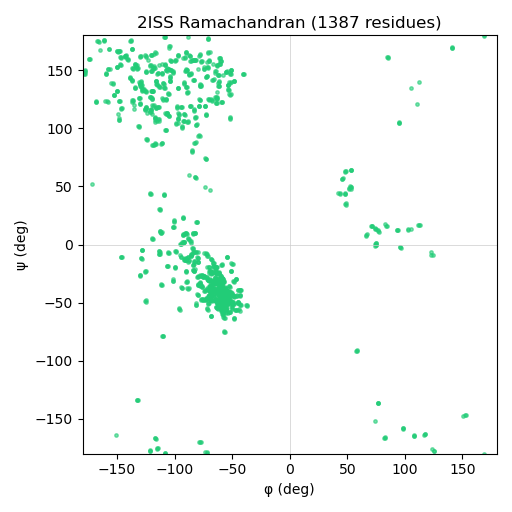1.00 49.43 110 ARG E CA 1
ATOM 8681 C C . ARG E 2 130 ? 75.041 47.139 84.301 1.00 49.39 110 ARG E C 1
ATOM 8682 O O . ARG E 2 130 ? 74.483 48.187 83.973 1.00 48.66 110 ARG E O 1
ATOM 8690 N N . GLN E 2 131 ? 74.404 45.971 84.374 1.00 49.25 111 GLN E N 1
ATOM 8691 C CA . GLN E 2 131 ? 72.983 45.849 84.042 1.00 49.03 111 GLN E CA 1
ATOM 8692 C C . GLN E 2 131 ? 72.076 46.764 84.855 1.00 49.71 111 GLN E C 1
ATOM 8693 O O . GLN E 2 131 ? 71.055 47.228 84.365 1.00 50.85 111 GLN E O 1
ATOM 8699 N N . VAL E 2 132 ? 72.442 47.031 86.096 1.00 51.32 112 VAL E N 1
ATOM 8700 C CA . VAL E 2 132 ? 71.615 47.885 86.931 1.00 51.40 112 VAL E CA 1
ATOM 8701 C C . VAL E 2 132 ? 71.549 49.287 86.342 1.00 52.26 112 VAL E C 1
ATOM 8702 O O . VAL E 2 132 ? 70.643 50.059 86.652 1.00 53.25 112 VAL E O 1
ATOM 8706 N N . GLU E 2 133 ? 72.513 49.600 85.480 1.00 52.67 113 GLU E N 1
ATOM 8707 C CA . GLU E 2 133 ? 72.591 50.906 84.822 1.00 52.48 113 GLU E CA 1
ATOM 8708 C C . GLU E 2 133 ? 71.701 51.003 83.590 1.00 49.87 113 GLU E C 1
ATOM 8709 O O . GLU E 2 133 ? 71.462 52.101 83.084 1.00 48.68 113 GLU E O 1
ATOM 8715 N N . SER E 2 134 ? 71.226 49.858 83.101 1.00 47.31 114 SER E N 1
ATOM 8716 C CA . SER E 2 134 ? 70.374 49.841 81.922 1.00 44.53 114 SER E CA 1
ATOM 8717 C C . SER E 2 134 ? 69.201 50.785 82.117 1.00 44.87 114 SER E C 1
ATOM 8718 O O . SER E 2 134 ? 68.593 50.834 83.191 1.00 45.18 114 SER E O 1
ATOM 8721 N N . PHE E 2 135 ? 68.895 51.533 81.061 1.00 44.59 115 PHE E N 1
ATOM 8722 C CA . PHE E 2 135 ? 67.846 52.537 81.092 1.00 44.00 115 PHE E CA 1
ATOM 8723 C C . PHE E 2 135 ? 67.052 52.641 79.794 1.00 44.24 115 PHE E C 1
ATOM 8724 O O . PHE E 2 135 ? 67.483 52.187 78.740 1.00 43.77 115 PHE E O 1
ATOM 8732 N N . GLU E 2 136 ? 65.881 53.247 79.882 1.00 45.77 116 GLU E N 1
ATOM 8733 C CA . GLU E 2 136 ? 65.059 53.457 78.706 1.00 49.13 116 GLU E CA 1
ATOM 8734 C C . GLU E 2 136 ? 64.713 54.954 78.668 1.00 50.50 116 GLU E C 1
ATOM 8735 O O . GLU E 2 136 ? 64.352 55.551 79.686 1.00 50.43 116 GLU E O 1
ATOM 8741 N N . THR E 2 137 ? 64.857 55.565 77.498 1.00 51.59 117 THR E N 1
ATOM 8742 C CA . THR E 2 137 ? 64.556 56.980 77.338 1.00 52.65 117 THR E CA 1
ATOM 8743 C C . THR E 2 137 ? 64.020 57.216 75.938 1.00 52.33 117 THR E C 1
ATOM 8744 O O . THR E 2 137 ? 64.205 56.383 75.053 1.00 51.73 117 THR E O 1
ATOM 8748 N N . PHE E 2 138 ? 63.343 58.340 75.737 1.00 53.60 118 PHE E N 1
ATOM 8749 C CA . PHE E 2 138 ? 62.827 58.652 74.414 1.00 55.53 118 PHE E CA 1
ATOM 8750 C C . PHE E 2 138 ? 63.884 59.423 73.632 1.00 56.35 118 PHE E C 1
ATOM 8751 O O . PHE E 2 138 ? 64.473 60.382 74.133 1.00 56.29 118 PHE E O 1
ATOM 8759 N N . VAL E 2 139 ? 64.135 58.974 72.411 1.00 57.98 119 VAL E N 1
ATOM 8760 C CA . VAL E 2 139 ? 65.122 59.602 71.549 1.00 60.77 119 VAL E CA 1
ATOM 8761 C C . VAL E 2 139 ? 64.444 60.101 70.280 1.00 63.30 119 VAL E C 1
ATOM 8762 O O . VAL E 2 139 ? 63.450 59.527 69.835 1.00 64.25 119 VAL E O 1
ATOM 8766 N N . GLU E 2 140 ? 64.968 61.178 69.704 1.00 66.28 120 GLU E N 1
ATOM 8767 C CA . GLU E 2 140 ? 64.393 61.728 68.489 1.00 67.98 120 GLU E CA 1
ATOM 8768 C C . GLU E 2 140 ? 65.145 61.251 67.263 1.00 67.13 120 GLU E C 1
ATOM 8769 O O . GLU E 2 140 ? 66.344 61.477 67.122 1.00 66.33 120 GLU E O 1
ATOM 8775 N N . ILE E 2 141 ? 64.430 60.556 66.392 1.00 67.02 121 ILE E N 1
ATOM 8776 C CA . ILE E 2 141 ? 65.003 60.057 65.157 1.00 67.24 121 ILE E CA 1
ATOM 8777 C C . ILE E 2 141 ? 64.182 60.715 64.053 1.00 67.80 121 ILE E C 1
ATOM 8778 O O . ILE E 2 141 ? 63.203 60.142 63.563 1.00 68.47 121 ILE E O 1
ATOM 8783 N N . PRO E 2 142 ? 64.569 61.939 63.654 1.00 67.72 122 PRO E N 1
ATOM 8784 C CA . PRO E 2 142 ? 63.882 62.703 62.613 1.00 67.30 122 PRO E CA 1
ATOM 8785 C C . PRO E 2 142 ? 63.533 61.869 61.389 1.00 67.27 122 PRO E C 1
ATOM 8786 O O . PRO E 2 142 ? 62.400 61.881 60.925 1.00 67.94 122 PRO E O 1
ATOM 8790 N N . ALA E 2 143 ? 64.512 61.134 60.883 1.00 66.90 123 ALA E N 1
ATOM 8791 C CA . ALA E 2 143 ? 64.314 60.316 59.699 1.00 66.84 123 ALA E CA 1
ATOM 8792 C C . ALA E 2 143 ? 63.103 59.370 59.704 1.00 67.58 123 ALA E C 1
ATOM 8793 O O . ALA E 2 143 ? 62.714 58.884 58.645 1.00 68.38 123 ALA E O 1
ATOM 8795 N N . VAL E 2 144 ? 62.498 59.098 60.859 1.00 67.71 124 VAL E N 1
ATOM 8796 C CA . VAL E 2 144 ? 61.346 58.197 60.872 1.00 67.82 124 VAL E CA 1
ATOM 8797 C C . VAL E 2 144 ? 60.046 58.799 61.390 1.00 69.11 124 VAL E C 1
ATOM 8798 O O . VAL E 2 144 ? 59.047 58.093 61.529 1.00 69.31 124 VAL E O 1
ATOM 8802 N N . GLY E 2 145 ? 60.053 60.098 61.674 1.00 69.70 125 GLY E N 1
ATOM 8803 C CA . GLY E 2 145 ? 58.845 60.742 62.157 1.00 71.40 125 GLY E CA 1
ATOM 8804 C C . GLY E 2 145 ? 59.075 61.774 63.244 1.00 72.67 125 GLY E C 1
ATOM 8805 O O . GLY E 2 145 ? 60.178 61.883 63.792 1.00 72.81 125 GLY E O 1
ATOM 8806 N N . LYS E 2 146 ? 58.029 62.532 63.565 1.00 73.74 126 LYS E N 1
ATOM 8807 C CA . LYS E 2 146 ? 58.138 63.553 64.591 1.00 74.60 126 LYS E CA 1
ATOM 8808 C C . LYS E 2 146 ? 58.047 62.934 65.977 1.00 74.71 126 LYS E C 1
ATOM 8809 O O . LYS E 2 146 ? 58.696 63.409 66.907 1.00 76.15 126 LYS E O 1
ATOM 8815 N N . ASP E 2 147 ? 57.250 61.873 66.110 1.00 74.30 127 ASP E N 1
ATOM 8816 C CA . ASP E 2 147 ? 57.077 61.182 67.390 1.00 73.05 127 ASP E CA 1
ATOM 8817 C C . ASP E 2 147 ? 58.391 60.548 67.815 1.00 70.99 127 ASP E C 1
ATOM 8818 O O . ASP E 2 147 ? 59.000 59.792 67.055 1.00 70.37 127 ASP E O 1
ATOM 8823 N N . PRO E 2 148 ? 58.846 60.845 69.040 1.00 68.80 128 PRO E N 1
ATOM 8824 C CA . PRO E 2 148 ? 60.107 60.288 69.543 1.00 67.38 128 PRO E CA 1
ATOM 8825 C C . PRO E 2 148 ? 60.066 58.764 69.585 1.00 65.39 128 PRO E C 1
ATOM 8826 O O . PRO E 2 148 ? 58.992 58.166 69.620 1.00 65.93 128 PRO E O 1
ATOM 8830 N N . PHE E 2 149 ? 61.236 58.139 69.586 1.00 61.80 129 PHE E N 1
ATOM 8831 C CA . PHE E 2 149 ? 61.321 56.681 69.609 1.00 58.59 129 PHE E CA 1
ATOM 8832 C C . PHE E 2 149 ? 61.711 56.215 71.004 1.00 57.72 129 PHE E C 1
ATOM 8833 O O . PHE E 2 149 ? 62.543 56.839 71.668 1.00 57.54 129 PHE E O 1
ATOM 8841 N N . ARG E 2 150 ? 61.107 55.120 71.451 1.00 56.64 130 ARG E N 1
ATOM 8842 C CA . ARG E 2 150 ? 61.406 54.585 72.771 1.00 53.59 130 ARG E CA 1
ATOM 8843 C C . ARG E 2 150 ? 62.687 53.760 72.724 1.00 51.92 130 ARG E C 1
ATOM 8844 O O . ARG E 2 150 ? 62.686 52.618 72.268 1.00 51.27 130 ARG E O 1
ATOM 8852 N N . ALA E 2 151 ? 63.778 54.344 73.207 1.00 50.23 131 ALA E N 1
ATOM 8853 C CA . ALA E 2 151 ? 65.078 53.680 73.198 1.00 48.40 131 ALA E CA 1
ATOM 8854 C C . ALA E 2 151 ? 65.404 52.935 74.487 1.00 47.24 131 ALA E C 1
ATOM 8855 O O . ALA E 2 151 ? 65.513 53.536 75.550 1.00 46.11 131 ALA E O 1
ATOM 8857 N N . ILE E 2 152 ? 65.585 51.624 74.377 1.00 46.56 132 ILE E N 1
ATOM 8858 C CA . ILE E 2 152 ? 65.901 50.792 75.533 1.00 45.72 132 ILE E CA 1
ATOM 8859 C C . ILE E 2 152 ? 67.353 50.314 75.510 1.00 46.21 132 ILE E C 1
ATOM 8860 O O . ILE E 2 152 ? 67.675 49.337 74.834 1.00 46.89 132 ILE E O 1
ATOM 8865 N N . PHE E 2 153 ? 68.223 50.994 76.257 1.00 46.03 133 PHE E N 1
ATOM 8866 C CA . PHE E 2 153 ? 69.648 50.649 76.301 1.00 45.57 133 PHE E CA 1
ATOM 8867 C C . PHE E 2 153 ? 69.972 49.677 77.434 1.00 44.73 133 PHE E C 1
ATOM 8868 O O . PHE E 2 153 ? 69.899 50.035 78.605 1.00 45.54 133 PHE E O 1
ATOM 8876 N N . ILE E 2 154 ? 70.356 48.456 77.077 1.00 43.58 134 ILE E N 1
ATOM 8877 C CA . ILE E 2 154 ? 70.667 47.419 78.064 1.00 42.05 134 ILE E CA 1
ATOM 8878 C C . ILE E 2 154 ? 72.135 47.060 77.984 1.00 41.69 134 ILE E C 1
ATOM 8879 O O . ILE E 2 154 ? 72.544 46.393 77.046 1.00 41.71 134 ILE E O 1
ATOM 8884 N N . ARG E 2 155 ? 72.919 47.473 78.978 1.00 43.06 135 ARG E N 1
ATOM 8885 C CA . ARG E 2 155 ? 74.364 47.226 78.967 1.00 42.84 135 ARG E CA 1
ATOM 8886 C C . ARG E 2 155 ? 74.848 47.635 77.584 1.00 43.03 135 ARG E C 1
ATOM 8887 O O . ARG E 2 155 ? 75.637 46.940 76.957 1.00 41.52 135 ARG E O 1
ATOM 8895 N N . ALA E 2 156 ? 74.360 48.780 77.122 1.00 45.03 136 ALA E N 1
ATOM 8896 C CA . ALA E 2 156 ? 74.692 49.287 75.799 1.00 46.33 136 ALA E CA 1
ATOM 8897 C C . ALA E 2 156 ? 76.112 49.776 75.626 1.00 47.63 136 ALA E C 1
ATOM 8898 O O . ALA E 2 156 ? 76.802 50.097 76.598 1.00 47.76 136 ALA E O 1
ATOM 8900 N N . PRO E 2 157 ? 76.576 49.812 74.365 1.00 48.82 137 PRO E N 1
ATOM 8901 C CA . PRO E 2 157 ? 77.922 50.272 74.026 1.00 49.36 137 PRO E CA 1
ATOM 8902 C C . PRO E 2 157 ? 77.797 51.722 73.604 1.00 50.38 137 PRO E C 1
ATOM 8903 O O . PRO E 2 157 ? 76.702 52.195 73.314 1.00 49.59 137 PRO E O 1
ATOM 8907 N N . ARG E 2 158 ? 78.906 52.439 73.592 1.00 53.77 138 ARG E N 1
ATOM 8908 C CA . ARG E 2 158 ? 78.873 53.825 73.160 1.00 57.19 138 ARG E CA 1
ATOM 8909 C C . ARG E 2 158 ? 79.711 53.971 71.897 1.00 57.94 138 ARG E C 1
ATOM 8910 O O . ARG E 2 158 ? 80.761 53.334 71.762 1.00 58.52 138 ARG E O 1
ATOM 8918 N N . ILE E 2 159 ? 79.229 54.778 70.957 1.00 59.28 139 ILE E N 1
ATOM 8919 C CA . ILE E 2 159 ? 79.972 55.022 69.730 1.00 60.75 139 ILE E CA 1
ATOM 8920 C C . ILE E 2 159 ? 80.790 56.286 69.991 1.00 61.04 139 ILE E C 1
ATOM 8921 O O . ILE E 2 159 ? 80.278 57.408 69.956 1.00 59.59 139 ILE E O 1
ATOM 8926 N N . VAL E 2 160 ? 82.070 56.077 70.271 1.00 62.67 140 VAL E N 1
ATOM 8927 C CA . VAL E 2 160 ? 82.989 57.157 70.591 1.00 65.14 140 VAL E CA 1
ATOM 8928 C C . VAL E 2 160 ? 83.619 57.879 69.395 1.00 67.11 140 VAL E C 1
ATOM 8929 O O . VAL E 2 160 ? 84.298 58.894 69.562 1.00 67.62 140 VAL E O 1
ATOM 8933 N N . GLU E 2 161 ? 83.389 57.379 68.190 1.00 69.02 141 GLU E N 1
ATOM 8934 C CA . GLU E 2 161 ? 83.971 58.015 67.023 1.00 70.26 141 GLU E CA 1
ATOM 8935 C C . GLU E 2 161 ? 83.353 57.477 65.731 1.00 70.55 141 GLU E C 1
ATOM 8936 O O . GLU E 2 161 ? 83.363 56.266 65.493 1.00 70.38 141 GLU E O 1
ATOM 8942 N N . THR E 2 162 ? 82.793 58.372 64.915 1.00 71.13 142 THR E N 1
ATOM 8943 C CA . THR E 2 162 ? 82.194 57.978 63.636 1.00 72.24 142 THR E CA 1
ATOM 8944 C C . THR E 2 162 ? 83.107 58.358 62.469 1.00 73.00 142 THR E C 1
ATOM 8945 O O . THR E 2 162 ? 83.768 59.400 62.487 1.00 73.27 142 THR E O 1
ATOM 8949 N N . GLY E 2 163 ? 83.133 57.504 61.452 1.00 73.48 143 GLY E N 1
ATOM 8950 C CA . GLY E 2 163 ? 83.972 57.750 60.295 1.00 74.38 143 GLY E CA 1
ATOM 8951 C C . GLY E 2 163 ? 83.466 58.779 59.298 1.00 75.68 143 GLY E C 1
ATOM 8952 O O . GLY E 2 163 ? 82.489 59.496 59.540 1.00 76.13 143 GLY E O 1
ATOM 8953 N N . LYS E 2 164 ? 84.144 58.816 58.156 1.00 76.61 144 LYS E N 1
ATOM 8954 C CA . LYS E 2 164 ? 83.881 59.744 57.057 1.00 76.62 144 LYS E CA 1
ATOM 8955 C C . LYS E 2 164 ? 82.518 59.615 56.391 1.00 75.21 144 LYS E C 1
ATOM 8956 O O . LYS E 2 164 ? 81.826 60.608 56.190 1.00 73.85 144 LYS E O 1
ATOM 8962 N N . ASN E 2 165 ? 82.139 58.395 56.036 1.00 74.49 145 ASN E N 1
ATOM 8963 C CA . ASN E 2 165 ? 80.861 58.172 55.373 1.00 73.84 145 ASN E CA 1
ATOM 8964 C C . ASN E 2 165 ? 79.754 57.777 56.337 1.00 72.62 145 ASN E C 1
ATOM 8965 O O . ASN E 2 165 ? 78.616 57.545 55.927 1.00 73.62 145 ASN E O 1
ATOM 8970 N N . VAL E 2 166 ? 80.087 57.696 57.618 1.00 70.39 146 VAL E N 1
ATOM 8971 C CA . VAL E 2 166 ? 79.112 57.314 58.624 1.00 67.58 146 VAL E CA 1
ATOM 8972 C C . VAL E 2 166 ? 78.130 58.441 58.862 1.00 67.07 146 VAL E C 1
ATOM 8973 O O . VAL E 2 166 ? 78.499 59.493 59.377 1.00 67.47 146 VAL E O 1
ATOM 8977 N N . GLU E 2 167 ? 76.879 58.222 58.483 1.00 65.42 147 GLU E N 1
ATOM 8978 C CA . GLU E 2 167 ? 75.849 59.222 58.688 1.00 65.04 147 GLU E CA 1
ATOM 8979 C C . GLU E 2 167 ? 75.186 59.001 60.062 1.00 63.84 147 GLU E C 1
ATOM 8980 O O . GLU E 2 167 ? 74.883 57.864 60.447 1.00 63.43 147 GLU E O 1
ATOM 8986 N N . ILE E 2 168 ? 74.977 60.092 60.800 1.00 61.13 148 ILE E N 1
ATOM 8987 C CA . ILE E 2 168 ? 74.360 60.036 62.124 1.00 57.45 148 ILE E CA 1
ATOM 8988 C C . ILE E 2 168 ? 72.853 60.335 62.070 1.00 57.36 148 ILE E C 1
ATOM 8989 O O . ILE E 2 168 ? 72.453 61.471 61.855 1.00 57.60 148 ILE E O 1
ATOM 8994 N N . LEU E 2 169 ? 72.024 59.313 62.278 1.00 56.75 149 LEU E N 1
ATOM 8995 C CA . LEU E 2 169 ? 70.573 59.473 62.218 1.00 56.14 149 LEU E CA 1
ATOM 8996 C C . LEU E 2 169 ? 69.867 59.855 63.523 1.00 56.34 149 LEU E C 1
ATOM 8997 O O . LEU E 2 169 ? 68.683 60.215 63.510 1.00 56.13 149 LEU E O 1
ATOM 9002 N N . ALA E 2 170 ? 70.578 59.783 64.643 1.00 56.64 150 ALA E N 1
ATOM 9003 C CA . ALA E 2 170 ? 70.001 60.136 65.946 1.00 57.50 150 ALA E CA 1
ATOM 9004 C C . ALA E 2 170 ? 71.036 60.029 67.063 1.00 58.41 150 ALA E C 1
ATOM 9005 O O . ALA E 2 170 ? 71.934 59.185 67.013 1.00 59.19 150 ALA E O 1
ATOM 9007 N N . THR E 2 171 ? 70.924 60.892 68.067 1.00 58.82 151 THR E N 1
ATOM 9008 C CA . THR E 2 171 ? 71.870 60.852 69.170 1.00 59.89 151 THR E CA 1
ATOM 9009 C C . THR E 2 171 ? 71.191 61.105 70.508 1.00 60.41 151 THR E C 1
ATOM 9010 O O . THR E 2 171 ? 70.099 61.681 70.579 1.00 59.72 151 THR E O 1
ATOM 9014 N N . TYR E 2 172 ? 71.859 60.654 71.563 1.00 60.51 152 TYR E N 1
ATOM 9015 C CA . TYR E 2 172 ? 71.380 60.800 72.924 1.00 61.69 152 TYR E CA 1
ATOM 9016 C C . TYR E 2 172 ? 72.565 61.235 73.783 1.00 63.56 152 TYR E C 1
ATOM 9017 O O . TYR E 2 172 ? 73.604 60.567 73.808 1.00 63.89 152 TYR E O 1
ATOM 9026 N N . ASP E 2 173 ? 72.401 62.366 74.467 1.00 65.30 153 ASP E N 1
ATOM 9027 C CA . ASP E 2 173 ? 73.427 62.938 75.338 1.00 67.76 153 ASP E CA 1
ATOM 9028 C C . ASP E 2 173 ? 74.843 62.977 74.736 1.00 68.71 153 ASP E C 1
ATOM 9029 O O . ASP E 2 173 ? 75.792 62.428 75.308 1.00 69.29 153 ASP E O 1
ATOM 9034 N N . TYR E 2 174 ? 74.970 63.635 73.583 1.00 68.90 154 TYR E N 1
ATOM 9035 C CA . TYR E 2 174 ? 76.246 63.795 72.889 1.00 67.75 154 TYR E CA 1
ATOM 9036 C C . TYR E 2 174 ? 76.776 62.555 72.183 1.00 66.29 154 TYR E C 1
ATOM 9037 O O . TYR E 2 174 ? 77.827 62.605 71.550 1.00 67.04 154 TYR E O 1
ATOM 9046 N N . ASP E 2 175 ? 76.061 61.444 72.273 1.00 64.01 155 ASP E N 1
ATOM 9047 C CA . ASP E 2 175 ? 76.528 60.229 71.632 1.00 61.14 155 ASP E CA 1
ATOM 9048 C C . ASP E 2 175 ? 75.635 59.733 70.506 1.00 58.36 155 ASP E C 1
ATOM 9049 O O . ASP E 2 175 ? 74.409 59.763 70.611 1.00 57.23 155 ASP E O 1
ATOM 9054 N N . PRO E 2 176 ? 76.246 59.286 69.395 1.00 56.21 156 PRO E N 1
ATOM 9055 C CA . PRO E 2 176 ? 75.481 58.773 68.258 1.00 54.44 156 PRO E CA 1
ATOM 9056 C C . PRO E 2 176 ? 74.893 57.446 68.714 1.00 52.98 156 PRO E C 1
ATOM 9057 O O . PRO E 2 176 ? 75.624 56.560 69.166 1.00 52.91 156 PRO E O 1
ATOM 9061 N N . VAL E 2 177 ? 73.581 57.309 68.617 1.00 50.22 157 VAL E N 1
ATOM 9062 C CA . VAL E 2 177 ? 72.959 56.067 69.024 1.00 48.93 157 VAL E CA 1
ATOM 9063 C C . VAL E 2 177 ? 72.363 55.337 67.834 1.00 48.73 157 VAL E C 1
ATOM 9064 O O . VAL E 2 177 ? 71.930 54.197 67.964 1.00 49.94 157 VAL E O 1
ATOM 9068 N N . LEU E 2 178 ? 72.350 55.994 66.677 1.00 49.01 158 LEU E N 1
ATOM 9069 C CA . LEU E 2 178 ? 71.829 55.402 65.444 1.00 49.32 158 LEU E CA 1
ATOM 9070 C C . LEU E 2 178 ? 72.601 55.957 64.252 1.00 50.11 158 LEU E C 1
ATOM 9071 O O . LEU E 2 178 ? 72.449 57.122 63.890 1.00 49.96 158 LEU E O 1
ATOM 9076 N N . VAL E 2 179 ? 73.433 55.116 63.646 1.00 51.06 159 VAL E N 1
ATOM 9077 C CA . VAL E 2 179 ? 74.245 55.534 62.512 1.00 51.36 159 VAL E CA 1
ATOM 9078 C C . VAL E 2 179 ? 73.930 54.754 61.245 1.00 54.26 159 VAL E C 1
ATOM 9079 O O . VAL E 2 179 ? 73.310 53.690 61.298 1.00 53.66 159 VAL E O 1
ATOM 9083 N N . LYS E 2 180 ? 74.379 55.291 60.111 1.00 57.99 160 LYS E N 1
ATOM 9084 C CA . LYS E 2 180 ? 74.163 54.678 58.803 1.00 60.25 160 LYS E CA 1
ATOM 9085 C C . LYS E 2 180 ? 75.350 54.911 57.875 1.00 61.40 160 LYS E C 1
ATOM 9086 O O . LYS E 2 180 ? 75.677 56.049 57.551 1.00 63.47 160 LYS E O 1
ATOM 9092 N N . GLU E 2 181 ? 76.001 53.834 57.457 1.00 62.10 161 GLU E N 1
ATOM 9093 C CA . GLU E 2 181 ? 77.139 53.945 56.555 1.00 63.20 161 GLU E CA 1
ATOM 9094 C C . GLU E 2 181 ? 76.951 52.963 55.415 1.00 63.16 161 GLU E C 1
ATOM 9095 O O . GLU E 2 181 ? 77.193 51.767 55.565 1.00 63.17 161 GLU E O 1
ATOM 9101 N N . GLY E 2 182 ? 76.524 53.468 54.268 1.00 63.39 162 GLY E N 1
ATOM 9102 C CA . GLY E 2 182 ? 76.308 52.588 53.140 1.00 64.72 162 GLY E CA 1
ATOM 9103 C C . GLY E 2 182 ? 75.012 51.848 53.369 1.00 66.29 162 GLY E C 1
ATOM 9104 O O . GLY E 2 182 ? 74.023 52.454 53.788 1.00 66.32 162 GLY E O 1
ATOM 9105 N N . ASN E 2 183 ? 75.001 50.544 53.110 1.00 67.75 163 ASN E N 1
ATOM 9106 C CA . ASN E 2 183 ? 73.791 49.773 53.317 1.00 68.48 163 ASN E CA 1
ATOM 9107 C C . ASN E 2 183 ? 73.717 49.136 54.700 1.00 67.08 163 ASN E C 1
ATOM 9108 O O . ASN E 2 183 ? 73.010 48.156 54.907 1.00 67.38 163 ASN E O 1
ATOM 9113 N N . ILE E 2 184 ? 74.448 49.712 55.647 1.00 65.30 164 ILE E N 1
ATOM 9114 C CA . ILE E 2 184 ? 74.452 49.225 57.019 1.00 62.33 164 ILE E CA 1
ATOM 9115 C C . ILE E 2 184 ? 73.722 50.225 57.910 1.00 61.43 164 ILE E C 1
ATOM 9116 O O . ILE E 2 184 ? 73.927 51.433 57.801 1.00 61.99 164 ILE E O 1
ATOM 9121 N N . LEU E 2 185 ? 72.864 49.714 58.785 1.00 59.31 165 LEU E N 1
ATOM 9122 C CA . LEU E 2 185 ? 72.115 50.545 59.725 1.00 56.74 165 LEU E CA 1
ATOM 9123 C C . LEU E 2 185 ? 72.391 49.968 61.114 1.00 54.85 165 LEU E C 1
ATOM 9124 O O . LEU E 2 185 ? 72.035 48.828 61.401 1.00 54.50 165 LEU E O 1
ATOM 9129 N N . ALA E 2 186 ? 73.028 50.750 61.972 1.00 52.71 166 ALA E N 1
ATOM 9130 C CA . ALA E 2 186 ? 73.364 50.261 63.298 1.00 52.46 166 ALA E CA 1
ATOM 9131 C C . ALA E 2 186 ? 72.943 51.201 64.420 1.00 51.91 166 ALA E C 1
ATOM 9132 O O . ALA E 2 186 ? 73.124 52.418 64.318 1.00 51.75 166 ALA E O 1
ATOM 9134 N N . CYS E 2 187 ? 72.370 50.636 65.485 1.00 50.51 167 CYS E N 1
ATOM 9135 C CA . CYS E 2 187 ? 71.966 51.431 66.646 1.00 49.56 167 CYS E CA 1
ATOM 9136 C C . CYS E 2 187 ? 72.411 50.724 67.919 1.00 48.73 167 CYS E C 1
ATOM 9137 O O . CYS E 2 187 ? 72.587 49.512 67.933 1.00 49.44 167 CYS E O 1
ATOM 9140 N N . THR E 2 188 ? 72.602 51.483 68.987 1.00 48.49 168 THR E N 1
ATOM 9141 C CA . THR E 2 188 ? 73.055 50.909 70.237 1.00 48.48 168 THR E CA 1
ATOM 9142 C C . THR E 2 188 ? 71.931 50.497 71.176 1.00 49.70 168 THR E C 1
ATOM 9143 O O . THR E 2 188 ? 72.194 50.051 72.286 1.00 51.29 168 THR E O 1
ATOM 9147 N N . PHE E 2 189 ? 70.683 50.654 70.751 1.00 50.37 169 PHE E N 1
ATOM 9148 C CA . PHE E 2 189 ? 69.560 50.264 71.599 1.00 50.43 169 PHE E CA 1
ATOM 9149 C C . PHE E 2 189 ? 68.758 49.097 71.001 1.00 49.73 169 PHE E C 1
ATOM 9150 O O . PHE E 2 189 ? 69.150 48.525 69.981 1.00 48.84 169 PHE E O 1
ATOM 9158 N N . HIS E 2 190 ? 67.651 48.729 71.641 1.00 48.84 170 HIS E N 1
ATOM 9159 C CA . HIS E 2 190 ? 66.846 47.600 71.180 1.00 47.82 170 HIS E CA 1
ATOM 9160 C C . HIS E 2 190 ? 65.432 47.938 70.743 1.00 47.48 170 HIS E C 1
ATOM 9161 O O . HIS E 2 190 ? 64.484 47.854 71.517 1.00 48.36 170 HIS E O 1
ATOM 9168 N N . PRO E 2 191 ? 65.267 48.307 69.476 1.00 46.32 171 PRO E N 1
ATOM 9169 C CA . PRO E 2 191 ? 63.930 48.644 68.982 1.00 45.17 171 PRO E CA 1
ATOM 9170 C C . PRO E 2 191 ? 62.979 47.444 68.985 1.00 43.72 171 PRO E C 1
ATOM 9171 O O . PRO E 2 191 ? 61.771 47.601 69.127 1.00 42.09 171 PRO E O 1
ATOM 9175 N N . GLU E 2 192 ? 63.541 46.247 68.841 1.00 44.11 172 GLU E N 1
ATOM 9176 C CA . GLU E 2 192 ? 62.756 45.019 68.804 1.00 43.86 172 GLU E CA 1
ATOM 9177 C C . GLU E 2 192 ? 62.062 44.708 70.131 1.00 43.65 172 GLU E C 1
ATOM 9178 O O . GLU E 2 192 ? 61.158 43.878 70.179 1.00 43.31 172 GLU E O 1
ATOM 9184 N N . LEU E 2 193 ? 62.482 45.357 71.211 1.00 44.38 173 LEU E N 1
ATOM 9185 C CA . LEU E 2 193 ? 61.853 45.122 72.507 1.00 45.42 173 LEU E CA 1
ATOM 9186 C C . LEU E 2 193 ? 60.623 46.000 72.674 1.00 47.75 173 LEU E C 1
ATOM 9187 O O . LEU E 2 193 ? 59.878 45.848 73.634 1.00 49.06 173 LEU E O 1
ATOM 9192 N N . THR E 2 194 ? 60.424 46.928 71.743 1.00 49.79 174 THR E N 1
ATOM 9193 C CA . THR E 2 194 ? 59.279 47.834 71.780 1.00 52.32 174 THR E CA 1
ATOM 9194 C C . THR E 2 194 ? 58.314 47.450 70.672 1.00 54.05 174 THR E C 1
ATOM 9195 O O . THR E 2 194 ? 58.581 46.527 69.901 1.00 54.18 174 THR E O 1
ATOM 9199 N N . ASP E 2 195 ? 57.196 48.158 70.585 1.00 56.99 175 ASP E N 1
ATOM 9200 C CA . ASP E 2 195 ? 56.234 47.871 69.538 1.00 60.42 175 ASP E CA 1
ATOM 9201 C C . ASP E 2 195 ? 56.350 48.862 68.402 1.00 60.81 175 ASP E C 1
ATOM 9202 O O . ASP E 2 195 ? 55.461 48.953 67.559 1.00 62.97 175 ASP E O 1
ATOM 9207 N N . ASP E 2 196 ? 57.457 49.594 68.373 1.00 59.05 176 ASP E N 1
ATOM 9208 C CA . ASP E 2 196 ? 57.666 50.585 67.334 1.00 58.26 176 ASP E CA 1
ATOM 9209 C C . ASP E 2 196 ? 58.348 49.919 66.142 1.00 58.16 176 ASP E C 1
ATOM 9210 O O . ASP E 2 196 ? 59.537 49.613 66.189 1.00 59.62 176 ASP E O 1
ATOM 9215 N N . LEU E 2 197 ? 57.603 49.699 65.067 1.00 56.95 177 LEU E N 1
ATOM 9216 C CA . LEU E 2 197 ? 58.178 49.062 63.892 1.00 56.48 177 LEU E CA 1
ATOM 9217 C C . LEU E 2 197 ? 58.886 50.044 62.963 1.00 56.42 177 LEU E C 1
ATOM 9218 O O . LEU E 2 197 ? 59.476 49.635 61.959 1.00 56.69 177 LEU E O 1
ATOM 9223 N N . ARG E 2 198 ? 58.835 51.330 63.304 1.00 55.48 178 ARG E N 1
ATOM 9224 C CA . ARG E 2 198 ? 59.454 52.371 62.486 1.00 54.79 178 ARG E CA 1
ATOM 9225 C C . ARG E 2 198 ? 60.899 52.157 62.059 1.00 55.16 178 ARG E C 1
ATOM 9226 O O . ARG E 2 198 ? 61.219 52.329 60.889 1.00 56.65 178 ARG E O 1
ATOM 9234 N N . LEU E 2 199 ? 61.785 51.809 62.984 1.00 55.80 179 LEU E N 1
ATOM 9235 C CA . LEU E 2 199 ? 63.173 51.597 62.590 1.00 56.17 179 LEU E CA 1
ATOM 9236 C C . LEU E 2 199 ? 63.327 50.361 61.708 1.00 56.96 179 LEU E C 1
ATOM 9237 O O . LEU E 2 199 ? 64.284 50.253 60.949 1.00 57.62 179 LEU E O 1
ATOM 9242 N N . HIS E 2 200 ? 62.391 49.425 61.801 1.00 57.15 180 HIS E N 1
ATOM 9243 C CA . HIS E 2 200 ? 62.479 48.238 60.969 1.00 57.62 180 HIS E CA 1
ATOM 9244 C C . HIS E 2 200 ? 62.011 48.540 59.545 1.00 58.59 180 HIS E C 1
ATOM 9245 O O . HIS E 2 200 ? 62.543 47.981 58.580 1.00 58.66 180 HIS E O 1
ATOM 9252 N N . ARG E 2 201 ? 61.017 49.417 59.401 1.00 59.25 181 ARG E N 1
ATOM 9253 C CA . ARG E 2 201 ? 60.554 49.776 58.065 1.00 59.55 181 ARG E CA 1
ATOM 9254 C C . ARG E 2 201 ? 61.721 50.445 57.372 1.00 58.86 181 ARG E C 1
ATOM 9255 O O . ARG E 2 201 ? 62.133 50.032 56.289 1.00 59.33 181 ARG E O 1
ATOM 9263 N N . TYR E 2 202 ? 62.258 51.475 58.021 1.00 58.46 182 TYR E N 1
ATOM 9264 C CA . TYR E 2 202 ? 63.385 52.230 57.496 1.00 58.26 182 TYR E CA 1
ATOM 9265 C C . TYR E 2 202 ? 64.493 51.310 56.976 1.00 59.07 182 TYR E C 1
ATOM 9266 O O . TYR E 2 202 ? 65.230 51.670 56.055 1.00 59.83 182 TYR E O 1
ATOM 9275 N N . PHE E 2 203 ? 64.619 50.126 57.566 1.00 59.59 183 PHE E N 1
ATOM 9276 C CA . PHE E 2 203 ? 65.630 49.180 57.123 1.00 59.46 183 PHE E CA 1
ATOM 9277 C C . PHE E 2 203 ? 65.179 48.511 55.828 1.00 60.59 183 PHE E C 1
ATOM 9278 O O . PHE E 2 203 ? 65.954 48.402 54.879 1.00 60.22 183 PHE E O 1
ATOM 9286 N N . LEU E 2 204 ? 63.929 48.053 55.795 1.00 61.76 184 LEU E N 1
ATOM 9287 C CA . LEU E 2 204 ? 63.394 47.402 54.605 1.00 62.82 184 LEU E CA 1
ATOM 9288 C C . LEU E 2 204 ? 63.411 48.367 53.434 1.00 64.81 184 LEU E C 1
ATOM 9289 O O . LEU E 2 204 ? 63.547 47.961 52.280 1.00 64.82 184 LEU E O 1
ATOM 9294 N N . GLU E 2 205 ? 63.269 49.651 53.744 1.00 67.66 185 GLU E N 1
ATOM 9295 C CA . GLU E 2 205 ? 63.276 50.702 52.735 1.00 69.75 185 GLU E CA 1
ATOM 9296 C C . GLU E 2 205 ? 64.658 50.731 52.079 1.00 69.51 185 GLU E C 1
ATOM 9297 O O . GLU E 2 205 ? 64.825 51.266 50.981 1.00 69.34 185 GLU E O 1
ATOM 9303 N N . MET E 2 206 ? 65.640 50.146 52.765 1.00 69.56 186 MET E N 1
ATOM 9304 C CA . MET E 2 206 ? 67.019 50.079 52.279 1.00 69.10 186 MET E CA 1
ATOM 9305 C C . MET E 2 206 ? 67.258 48.845 51.411 1.00 68.99 186 MET E C 1
ATOM 9306 O O . MET E 2 206 ? 68.384 48.577 50.998 1.00 68.52 186 MET E O 1
ATOM 9311 N N . VAL E 2 207 ? 66.198 48.095 51.139 1.00 69.55 187 VAL E N 1
ATOM 9312 C CA . VAL E 2 207 ? 66.305 46.896 50.328 1.00 70.72 187 VAL E CA 1
ATOM 9313 C C . VAL E 2 207 ? 65.477 47.053 49.044 1.00 73.04 187 VAL E C 1
ATOM 9314 O O . VAL E 2 207 ? 64.652 47.998 48.965 1.00 73.89 187 VAL E O 1
ATOM 9318 N N . MET F 2 21 ? 60.331 73.250 113.008 1.00 80.88 1 MET F N 1
ATOM 9319 C CA . MET F 2 21 ? 61.324 72.651 113.950 1.00 80.88 1 MET F CA 1
ATOM 9320 C C . MET F 2 21 ? 61.503 71.158 113.718 1.00 78.72 1 MET F C 1
ATOM 9321 O O . MET F 2 21 ? 60.552 70.452 113.386 1.00 79.57 1 MET F O 1
ATOM 9326 N N . LYS F 2 22 ? 62.730 70.682 113.905 1.00 74.29 2 LYS F N 1
ATOM 9327 C CA . LYS F 2 22 ? 63.036 69.273 113.715 1.00 69.61 2 LYS F CA 1
ATOM 9328 C C . LYS F 2 22 ? 64.158 68.841 114.649 1.00 67.09 2 LYS F C 1
ATOM 9329 O O . LYS F 2 22 ? 65.297 69.282 114.500 1.00 66.16 2 LYS F O 1
ATOM 9335 N N . ILE F 2 23 ? 63.826 67.982 115.612 1.00 64.27 3 ILE F N 1
ATOM 9336 C CA . ILE F 2 23 ? 64.804 67.476 116.574 1.00 60.45 3 ILE F CA 1
ATOM 9337 C C . ILE F 2 23 ? 65.337 66.110 116.170 1.00 58.44 3 ILE F C 1
ATOM 9338 O O . ILE F 2 23 ? 64.575 65.223 115.787 1.00 57.56 3 ILE F O 1
ATOM 9343 N N . GLY F 2 24 ? 66.652 65.948 116.266 1.00 56.04 4 GLY F N 1
ATOM 9344 C CA . GLY F 2 24 ? 67.262 64.688 115.900 1.00 54.24 4 GLY F CA 1
ATOM 9345 C C . GLY F 2 24 ? 67.628 63.816 117.083 1.00 54.05 4 GLY F C 1
ATOM 9346 O O . GLY F 2 24 ? 67.951 64.319 118.161 1.00 55.27 4 GLY F O 1
ATOM 9347 N N . VAL F 2 25 ? 67.550 62.502 116.882 1.00 52.09 5 VAL F N 1
ATOM 9348 C CA . VAL F 2 25 ? 67.907 61.529 117.906 1.00 49.86 5 VAL F CA 1
ATOM 9349 C C . VAL F 2 25 ? 69.021 60.693 117.300 1.00 49.44 5 VAL F C 1
ATOM 9350 O O . VAL F 2 25 ? 68.800 59.995 116.310 1.00 50.21 5 VAL F O 1
ATOM 9354 N N . LEU F 2 26 ? 70.220 60.794 117.868 1.00 47.85 6 LEU F N 1
ATOM 9355 C CA . LEU F 2 26 ? 71.358 60.036 117.368 1.00 48.07 6 LEU F CA 1
ATOM 9356 C C . LEU F 2 26 ? 70.964 58.573 117.456 1.00 48.22 6 LEU F C 1
ATOM 9357 O O . LEU F 2 26 ? 70.640 58.086 118.537 1.00 48.71 6 LEU F O 1
ATOM 9362 N N . GLY F 2 27 ? 70.999 57.867 116.328 1.00 48.34 7 GLY F N 1
ATOM 9363 C CA . GLY F 2 27 ? 70.588 56.477 116.341 1.00 47.87 7 GLY F CA 1
ATOM 9364 C C . GLY F 2 27 ? 71.575 55.412 115.914 1.00 47.36 7 GLY F C 1
ATOM 9365 O O . GLY F 2 27 ? 71.216 54.492 115.185 1.00 48.09 7 GLY F O 1
ATOM 9366 N N . VAL F 2 28 ? 72.817 55.512 116.355 1.00 47.12 8 VAL F N 1
ATOM 9367 C CA . VAL F 2 28 ? 73.777 54.489 115.991 1.00 46.72 8 VAL F CA 1
ATOM 9368 C C . VAL F 2 28 ? 73.526 53.247 116.857 1.00 46.26 8 VAL F C 1
ATOM 9369 O O . VAL F 2 28 ? 73.805 52.121 116.446 1.00 45.98 8 VAL F O 1
ATOM 9373 N N . GLN F 2 29 ? 72.971 53.466 118.047 1.00 45.26 9 GLN F N 1
ATOM 9374 C CA . GLN F 2 29 ? 72.683 52.390 118.992 1.00 45.07 9 GLN F CA 1
ATOM 9375 C C . GLN F 2 29 ? 72.008 53.040 120.195 1.00 44.85 9 GLN F C 1
ATOM 9376 O O . GLN F 2 29 ? 72.277 54.201 120.490 1.00 46.60 9 GLN F O 1
ATOM 9382 N N . GLY F 2 30 ? 71.128 52.312 120.877 1.00 43.43 10 GLY F N 1
ATOM 9383 C CA . GLY F 2 30 ? 70.468 52.880 122.043 1.00 43.22 10 GLY F CA 1
ATOM 9384 C C . GLY F 2 30 ? 68.952 52.855 122.020 1.00 43.04 10 GLY F C 1
ATOM 9385 O O . GLY F 2 30 ? 68.352 52.347 121.076 1.00 44.41 10 GLY F O 1
ATOM 9386 N N . ASP F 2 31 ? 68.331 53.410 123.060 1.00 42.56 11 ASP F N 1
ATOM 9387 C CA . ASP F 2 31 ? 66.871 53.430 123.163 1.00 42.08 11 ASP F CA 1
ATOM 9388 C C . ASP F 2 31 ? 66.286 54.579 122.359 1.00 41.30 11 ASP F C 1
ATOM 9389 O O . ASP F 2 31 ? 65.575 55.442 122.881 1.00 40.51 11 ASP F O 1
ATOM 9394 N N . VAL F 2 32 ? 66.590 54.573 121.069 1.00 39.94 12 VAL F N 1
ATOM 9395 C CA . VAL F 2 32 ? 66.113 55.607 120.177 1.00 39.28 12 VAL F CA 1
ATOM 9396 C C . VAL F 2 32 ? 64.588 55.749 120.155 1.00 40.54 12 VAL F C 1
ATOM 9397 O O . VAL F 2 32 ? 64.069 56.858 120.115 1.00 40.62 12 VAL F O 1
ATOM 9401 N N . ARG F 2 33 ? 63.867 54.637 120.190 1.00 42.73 13 ARG F N 1
ATOM 9402 C CA . ARG F 2 33 ? 62.413 54.695 120.146 1.00 43.86 13 ARG F CA 1
ATOM 9403 C C . ARG F 2 33 ? 61.832 55.480 121.305 1.00 45.50 13 ARG F C 1
ATOM 9404 O O . ARG F 2 33 ? 61.006 56.369 121.110 1.00 45.10 13 ARG F O 1
ATOM 9412 N N . GLU F 2 34 ? 62.259 55.145 122.515 1.00 47.48 14 GLU F N 1
ATOM 9413 C CA . GLU F 2 34 ? 61.771 55.819 123.714 1.00 50.02 14 GLU F CA 1
ATOM 9414 C C . GLU F 2 34 ? 61.806 57.338 123.584 1.00 50.07 14 GLU F C 1
ATOM 9415 O O . GLU F 2 34 ? 60.848 58.020 123.938 1.00 50.19 14 GLU F O 1
ATOM 9421 N N . HIS F 2 35 ? 62.911 57.868 123.073 1.00 50.14 15 HIS F N 1
ATOM 9422 C CA . HIS F 2 35 ? 63.049 59.311 122.907 1.00 49.78 15 HIS F CA 1
ATOM 9423 C C . HIS F 2 35 ? 62.193 59.847 121.782 1.00 49.32 15 HIS F C 1
ATOM 9424 O O . HIS F 2 35 ? 61.512 60.859 121.933 1.00 49.56 15 HIS F O 1
ATOM 9431 N N . VAL F 2 36 ? 62.232 59.168 120.647 1.00 48.87 16 VAL F N 1
ATOM 9432 C CA . VAL F 2 36 ? 61.430 59.584 119.515 1.00 48.81 16 VAL F CA 1
ATOM 9433 C C . VAL F 2 36 ? 59.963 59.649 119.922 1.00 50.14 16 VAL F C 1
ATOM 9434 O O . VAL F 2 36 ? 59.243 60.549 119.505 1.00 50.24 16 VAL F O 1
ATOM 9438 N N . GLU F 2 37 ? 59.522 58.704 120.743 1.00 51.79 17 GLU F N 1
ATOM 9439 C CA . GLU F 2 37 ? 58.131 58.696 121.166 1.00 54.57 17 GLU F CA 1
ATOM 9440 C C . GLU F 2 37 ? 57.823 59.837 122.118 1.00 54.85 17 GLU F C 1
ATOM 9441 O O . GLU F 2 37 ? 56.704 60.347 122.129 1.00 55.87 17 GLU F O 1
ATOM 9447 N N . ALA F 2 38 ? 58.812 60.255 122.903 1.00 53.89 18 ALA F N 1
ATOM 9448 C CA . ALA F 2 38 ? 58.605 61.365 123.829 1.00 54.02 18 ALA F CA 1
ATOM 9449 C C . ALA F 2 38 ? 58.435 62.654 123.029 1.00 54.69 18 ALA F C 1
ATOM 9450 O O . ALA F 2 38 ? 57.510 63.428 123.271 1.00 55.08 18 ALA F O 1
ATOM 9452 N N . LEU F 2 39 ? 59.335 62.873 122.073 1.00 54.11 19 LEU F N 1
ATOM 9453 C CA . LEU F 2 39 ? 59.281 64.059 121.231 1.00 54.75 19 LEU F CA 1
ATOM 9454 C C . LEU F 2 39 ? 57.970 64.147 120.460 1.00 56.34 19 LEU F C 1
ATOM 9455 O O . LEU F 2 39 ? 57.445 65.232 120.244 1.00 56.53 19 LEU F O 1
ATOM 9460 N N . HIS F 2 40 ? 57.445 63.004 120.038 1.00 58.45 20 HIS F N 1
ATOM 9461 C CA . HIS F 2 40 ? 56.195 62.988 119.297 1.00 59.51 20 HIS F CA 1
ATOM 9462 C C . HIS F 2 40 ? 55.039 63.368 120.192 1.00 59.76 20 HIS F C 1
ATOM 9463 O O . HIS F 2 40 ? 54.054 63.930 119.727 1.00 60.41 20 HIS F O 1
ATOM 9470 N N . LYS F 2 41 ? 55.151 63.061 121.478 1.00 59.70 21 LYS F N 1
ATOM 9471 C CA . LYS F 2 41 ? 54.095 63.429 122.406 1.00 60.42 21 LYS F CA 1
ATOM 9472 C C . LYS F 2 41 ? 54.098 64.953 122.516 1.00 60.95 21 LYS F C 1
ATOM 9473 O O . LYS F 2 41 ? 53.051 65.577 122.687 1.00 61.92 21 LYS F O 1
ATOM 9479 N N . LEU F 2 42 ? 55.281 65.549 122.408 1.00 60.39 22 LEU F N 1
ATOM 9480 C CA . LEU F 2 42 ? 55.408 67.000 122.470 1.00 60.00 22 LEU F CA 1
ATOM 9481 C C . LEU F 2 42 ? 55.142 67.621 121.096 1.00 61.17 22 LEU F C 1
ATOM 9482 O O . LEU F 2 42 ? 55.391 68.804 120.872 1.00 61.17 22 LEU F O 1
ATOM 9487 N N . GLY F 2 43 ? 54.651 66.800 120.174 1.00 61.79 23 GLY F N 1
ATOM 9488 C CA . GLY F 2 43 ? 54.314 67.270 118.842 1.00 62.49 23 GLY F CA 1
ATOM 9489 C C . GLY F 2 43 ? 55.394 67.757 117.896 1.00 63.20 23 GLY F C 1
ATOM 9490 O O . GLY F 2 43 ? 55.062 68.266 116.831 1.00 63.46 23 GLY F O 1
ATOM 9491 N N . VAL F 2 44 ? 56.669 67.613 118.246 1.00 64.00 24 VAL F N 1
ATOM 9492 C CA . VAL F 2 44 ? 57.736 68.069 117.353 1.00 63.96 24 VAL F CA 1
ATOM 9493 C C . VAL F 2 44 ? 58.062 66.984 116.324 1.00 64.29 24 VAL F C 1
ATOM 9494 O O . VAL F 2 44 ? 57.758 65.811 116.532 1.00 63.83 24 VAL F O 1
ATOM 9498 N N . GLU F 2 45 ? 58.661 67.372 115.204 1.00 65.52 25 GLU F N 1
ATOM 9499 C CA . GLU F 2 45 ? 59.032 66.395 114.185 1.00 66.10 25 GLU F CA 1
ATOM 9500 C C . GLU F 2 45 ? 60.410 65.845 114.544 1.00 63.90 25 GLU F C 1
ATOM 9501 O O . GLU F 2 45 ? 61.247 66.567 115.096 1.00 61.82 25 GLU F O 1
ATOM 9507 N N . THR F 2 46 ? 60.648 64.574 114.232 1.00 62.17 26 THR F N 1
ATOM 9508 C CA . THR F 2 46 ? 61.928 63.951 114.560 1.00 60.54 26 THR F CA 1
ATOM 9509 C C . THR F 2 46 ? 62.657 63.320 113.383 1.00 58.38 26 THR F C 1
ATOM 9510 O O . THR F 2 46 ? 62.072 63.046 112.342 1.00 58.54 26 THR F O 1
ATOM 9514 N N . LEU F 2 47 ? 63.948 63.083 113.576 1.00 55.98 27 LEU F N 1
ATOM 9515 C CA . LEU F 2 47 ? 64.786 62.453 112.568 1.00 54.95 27 LEU F CA 1
ATOM 9516 C C . LEU F 2 47 ? 65.874 61.630 113.253 1.00 53.92 27 LEU F C 1
ATOM 9517 O O . LEU F 2 47 ? 66.642 62.151 114.060 1.00 53.93 27 LEU F O 1
ATOM 9522 N N . ILE F 2 48 ? 65.933 60.342 112.939 1.00 51.55 28 ILE F N 1
ATOM 9523 C CA . ILE F 2 48 ? 66.954 59.493 113.523 1.00 49.10 28 ILE F CA 1
ATOM 9524 C C . ILE F 2 48 ? 68.247 59.756 112.770 1.00 49.42 28 ILE F C 1
ATOM 9525 O O . ILE F 2 48 ? 68.328 59.539 111.562 1.00 50.33 28 ILE F O 1
ATOM 9530 N N . VAL F 2 49 ? 69.254 60.228 113.493 1.00 48.47 29 VAL F N 1
ATOM 9531 C CA . VAL F 2 49 ? 70.537 60.562 112.895 1.00 49.79 29 VAL F CA 1
ATOM 9532 C C . VAL F 2 49 ? 71.565 59.427 112.888 1.00 51.10 29 VAL F C 1
ATOM 9533 O O . VAL F 2 49 ? 72.142 59.092 113.925 1.00 51.69 29 VAL F O 1
ATOM 9537 N N . LYS F 2 50 ? 71.799 58.853 111.709 1.00 52.43 30 LYS F N 1
ATOM 9538 C CA . LYS F 2 50 ? 72.763 57.760 111.546 1.00 54.51 30 LYS F CA 1
ATOM 9539 C C . LYS F 2 50 ? 74.000 58.157 110.738 1.00 54.96 30 LYS F C 1
ATOM 9540 O O . LYS F 2 50 ? 75.096 57.664 110.995 1.00 54.51 30 LYS F O 1
ATOM 9546 N N . LEU F 2 51 ? 73.812 59.030 109.750 1.00 57.17 31 LEU F N 1
ATOM 9547 C CA . LEU F 2 51 ? 74.902 59.483 108.884 1.00 58.76 31 LEU F CA 1
ATOM 9548 C C . LEU F 2 51 ? 75.322 60.929 109.187 1.00 59.82 31 LEU F C 1
ATOM 9549 O O . LEU F 2 51 ? 74.507 61.740 109.612 1.00 59.79 31 LEU F O 1
ATOM 9554 N N . PRO F 2 52 ? 76.603 61.268 108.962 1.00 61.28 32 PRO F N 1
ATOM 9555 C CA . PRO F 2 52 ? 77.140 62.612 109.217 1.00 63.02 32 PRO F CA 1
ATOM 9556 C C . PRO F 2 52 ? 76.288 63.733 108.624 1.00 65.07 32 PRO F C 1
ATOM 9557 O O . PRO F 2 52 ? 75.929 64.693 109.308 1.00 65.33 32 PRO F O 1
ATOM 9561 N N . GLU F 2 53 ? 75.988 63.597 107.337 1.00 66.55 33 GLU F N 1
ATOM 9562 C CA . GLU F 2 53 ? 75.190 64.562 106.592 1.00 68.24 33 GLU F CA 1
ATOM 9563 C C . GLU F 2 53 ? 73.830 64.865 107.206 1.00 68.46 33 GLU F C 1
ATOM 9564 O O . GLU F 2 53 ? 73.148 65.790 106.775 1.00 70.46 33 GLU F O 1
ATOM 9570 N N . GLN F 2 54 ? 73.425 64.091 108.204 1.00 68.05 34 GLN F N 1
ATOM 9571 C CA . GLN F 2 54 ? 72.132 64.317 108.840 1.00 66.96 34 GLN F CA 1
ATOM 9572 C C . GLN F 2 54 ? 72.231 65.247 110.038 1.00 66.33 34 GLN F C 1
ATOM 9573 O O . GLN F 2 54 ? 71.217 65.730 110.541 1.00 65.70 34 GLN F O 1
ATOM 9579 N N . LEU F 2 55 ? 73.455 65.490 110.495 1.00 66.08 35 LEU F N 1
ATOM 9580 C CA . LEU F 2 55 ? 73.682 66.362 111.637 1.00 66.58 35 LEU F CA 1
ATOM 9581 C C . LEU F 2 55 ? 73.379 67.806 111.273 1.00 67.22 35 LEU F C 1
ATOM 9582 O O . LEU F 2 55 ? 73.077 68.629 112.137 1.00 67.56 35 LEU F O 1
ATOM 9587 N N . ASP F 2 56 ? 73.443 68.108 109.985 1.00 67.64 36 ASP F N 1
ATOM 9588 C CA . ASP F 2 56 ? 73.178 69.460 109.528 1.00 69.42 36 ASP F CA 1
ATOM 9589 C C . ASP F 2 56 ? 71.702 69.645 109.190 1.00 69.18 36 ASP F C 1
ATOM 9590 O O . ASP F 2 56 ? 71.313 70.669 108.628 1.00 70.55 36 ASP F O 1
ATOM 9595 N N . MET F 2 57 ? 70.881 68.662 109.544 1.00 67.53 37 MET F N 1
ATOM 9596 C CA . MET F 2 57 ? 69.456 68.718 109.236 1.00 66.33 37 MET F CA 1
ATOM 9597 C C . MET F 2 57 ? 68.553 68.850 110.459 1.00 64.86 37 MET F C 1
ATOM 9598 O O . MET F 2 57 ? 67.327 68.706 110.352 1.00 64.34 37 MET F O 1
ATOM 9603 N N . VAL F 2 58 ? 69.152 69.137 111.612 1.00 63.34 38 VAL F N 1
ATOM 9604 C CA . VAL F 2 58 ? 68.394 69.257 112.853 1.00 62.02 38 VAL F CA 1
ATOM 9605 C C . VAL F 2 58 ? 68.714 70.489 113.700 1.00 62.73 38 VAL F C 1
ATOM 9606 O O . VAL F 2 58 ? 69.833 71.012 113.686 1.00 62.65 38 VAL F O 1
ATOM 9610 N N . ASP F 2 59 ? 67.715 70.935 114.452 1.00 63.26 39 ASP F N 1
ATOM 9611 C CA . ASP F 2 59 ? 67.852 72.097 115.322 1.00 63.90 39 ASP F CA 1
ATOM 9612 C C . ASP F 2 59 ? 68.333 71.657 116.703 1.00 63.34 39 ASP F C 1
ATOM 9613 O O . ASP F 2 59 ? 68.916 72.438 117.457 1.00 63.81 39 ASP F O 1
ATOM 9618 N N . GLY F 2 60 ? 68.071 70.392 117.020 1.00 63.52 40 GLY F N 1
ATOM 9619 C CA . GLY F 2 60 ? 68.470 69.824 118.294 1.00 61.79 40 GLY F CA 1
ATOM 9620 C C . GLY F 2 60 ? 68.818 68.355 118.129 1.00 60.76 40 GLY F C 1
ATOM 9621 O O . GLY F 2 60 ? 68.334 67.688 117.213 1.00 60.61 40 GLY F O 1
ATOM 9622 N N . LEU F 2 61 ? 69.661 67.850 119.023 1.00 59.00 41 LEU F N 1
ATOM 9623 C CA . LEU F 2 61 ? 70.091 66.458 118.977 1.00 55.82 41 LEU F CA 1
ATOM 9624 C C . LEU F 2 61 ? 70.036 65.819 120.357 1.00 54.91 41 LEU F C 1
ATOM 9625 O O . LEU F 2 61 ? 70.476 66.409 121.342 1.00 55.21 41 LEU F O 1
ATOM 9630 N N . ILE F 2 62 ? 69.493 64.611 120.425 1.00 52.64 42 ILE F N 1
ATOM 9631 C CA . ILE F 2 62 ? 69.420 63.892 121.689 1.00 50.44 42 ILE F CA 1
ATOM 9632 C C . ILE F 2 62 ? 70.385 62.713 121.636 1.00 49.87 42 ILE F C 1
ATOM 9633 O O . ILE F 2 62 ? 70.341 61.922 120.700 1.00 49.23 42 ILE F O 1
ATOM 9638 N N . LEU F 2 63 ? 71.282 62.625 122.612 1.00 49.57 43 LEU F N 1
ATOM 9639 C CA . LEU F 2 63 ? 72.209 61.501 122.685 1.00 50.38 43 LEU F CA 1
ATOM 9640 C C . LEU F 2 63 ? 71.522 60.599 123.707 1.00 50.98 43 LEU F C 1
ATOM 9641 O O . LEU F 2 63 ? 71.544 60.866 124.904 1.00 51.16 43 LEU F O 1
ATOM 9646 N N . PRO F 2 64 ? 70.894 59.515 123.236 1.00 52.08 44 PRO F N 1
ATOM 9647 C CA . PRO F 2 64 ? 70.163 58.548 124.051 1.00 52.32 44 PRO F CA 1
ATOM 9648 C C . PRO F 2 64 ? 70.986 57.638 124.935 1.00 53.29 44 PRO F C 1
ATOM 9649 O O . PRO F 2 64 ? 72.216 57.672 124.925 1.00 54.39 44 PRO F O 1
ATOM 9653 N N . GLY F 2 65 ? 70.274 56.823 125.704 1.00 53.73 45 GLY F N 1
ATOM 9654 C CA . GLY F 2 65 ? 70.922 55.862 126.569 1.00 53.83 45 GLY F CA 1
ATOM 9655 C C . GLY F 2 65 ? 71.350 54.706 125.685 1.00 53.25 45 GLY F C 1
ATOM 9656 O O . GLY F 2 65 ? 70.875 54.557 124.559 1.00 53.47 45 GLY F O 1
ATOM 9657 N N . GLY F 2 66 ? 72.249 53.879 126.192 1.00 52.50 46 GLY F N 1
ATOM 9658 C CA . GLY F 2 66 ? 72.738 52.761 125.415 1.00 50.93 46 GLY F CA 1
ATOM 9659 C C . GLY F 2 66 ? 74.133 52.481 125.907 1.00 50.37 46 GLY F C 1
ATOM 9660 O O . GLY F 2 66 ? 74.409 52.688 127.082 1.00 50.75 46 GLY F O 1
ATOM 9661 N N . GLU F 2 67 ? 75.018 52.035 125.025 1.00 51.06 47 GLU F N 1
ATOM 9662 C CA . GLU F 2 67 ? 76.384 51.740 125.434 1.00 53.03 47 GLU F CA 1
ATOM 9663 C C . GLU F 2 67 ? 77.340 52.783 124.880 1.00 52.06 47 GLU F C 1
ATOM 9664 O O . GLU F 2 67 ? 77.541 52.865 123.669 1.00 51.56 47 GLU F O 1
ATOM 9670 N N . SER F 2 68 ? 77.929 53.576 125.769 1.00 51.43 48 SER F N 1
ATOM 9671 C CA . SER F 2 68 ? 78.865 54.622 125.360 1.00 51.00 48 SER F CA 1
ATOM 9672 C C . SER F 2 68 ? 79.998 54.099 124.471 1.00 49.71 48 SER F C 1
ATOM 9673 O O . SER F 2 68 ? 80.323 54.707 123.453 1.00 48.87 48 SER F O 1
ATOM 9676 N N . THR F 2 69 ? 80.589 52.972 124.854 1.00 48.17 49 THR F N 1
ATOM 9677 C CA . THR F 2 69 ? 81.673 52.398 124.082 1.00 47.98 49 THR F CA 1
ATOM 9678 C C . THR F 2 69 ? 81.227 52.069 122.667 1.00 46.66 49 THR F C 1
ATOM 9679 O O . THR F 2 69 ? 82.014 52.179 121.727 1.00 46.71 49 THR F O 1
ATOM 9683 N N . THR F 2 70 ? 79.971 51.657 122.514 1.00 46.60 50 THR F N 1
ATOM 9684 C CA . THR F 2 70 ? 79.424 51.321 121.197 1.00 46.61 50 THR F CA 1
ATOM 9685 C C . THR F 2 70 ? 79.230 52.582 120.374 1.00 48.01 50 THR F C 1
ATOM 9686 O O . THR F 2 70 ? 79.667 52.664 119.222 1.00 46.95 50 THR F O 1
ATOM 9690 N N . MET F 2 71 ? 78.570 53.563 120.982 1.00 49.11 51 MET F N 1
ATOM 9691 C CA . MET F 2 71 ? 78.302 54.832 120.326 1.00 49.83 51 MET F CA 1
ATOM 9692 C C . MET F 2 71 ? 79.574 55.485 119.790 1.00 50.71 51 MET F C 1
ATOM 9693 O O . MET F 2 71 ? 79.636 55.842 118.613 1.00 51.24 51 MET F O 1
ATOM 9698 N N . ILE F 2 72 ? 80.598 55.613 120.629 1.00 50.77 52 ILE F N 1
ATOM 9699 C CA . ILE F 2 72 ? 81.835 56.251 120.186 1.00 51.32 52 ILE F CA 1
ATOM 9700 C C . ILE F 2 72 ? 82.511 55.490 119.050 1.00 50.42 52 ILE F C 1
ATOM 9701 O O . ILE F 2 72 ? 83.025 56.100 118.111 1.00 50.77 52 ILE F O 1
ATOM 9706 N N . ARG F 2 73 ? 82.500 54.162 119.129 1.00 49.17 53 ARG F N 1
ATOM 9707 C CA . ARG F 2 73 ? 83.121 53.339 118.100 1.00 48.13 53 ARG F CA 1
ATOM 9708 C C . ARG F 2 73 ? 82.475 53.570 116.756 1.00 48.00 53 ARG F C 1
ATOM 9709 O O . ARG F 2 73 ? 83.161 53.854 115.782 1.00 47.19 53 ARG F O 1
ATOM 9717 N N . ILE F 2 74 ? 81.153 53.435 116.710 1.00 48.82 54 ILE F N 1
ATOM 9718 C CA . ILE F 2 74 ? 80.396 53.634 115.478 1.00 48.55 54 ILE F CA 1
ATOM 9719 C C . ILE F 2 74 ? 80.631 55.050 114.986 1.00 49.02 54 ILE F C 1
ATOM 9720 O O . ILE F 2 74 ? 80.941 55.268 113.814 1.00 49.44 54 ILE F O 1
ATOM 9725 N N . LEU F 2 75 ? 80.498 56.003 115.903 1.00 49.12 55 LEU F N 1
ATOM 9726 C CA . LEU F 2 75 ? 80.681 57.419 115.608 1.00 49.90 55 LEU F CA 1
ATOM 9727 C C . LEU F 2 75 ? 81.997 57.701 114.889 1.00 50.72 55 LEU F C 1
ATOM 9728 O O . LEU F 2 75 ? 82.034 58.486 113.947 1.00 51.35 55 LEU F O 1
ATOM 9733 N N . LYS F 2 76 ? 83.075 57.067 115.333 1.00 52.25 56 LYS F N 1
ATOM 9734 C CA . LYS F 2 76 ? 84.376 57.247 114.700 1.00 53.82 56 LYS F CA 1
ATOM 9735 C C . LYS F 2 76 ? 84.454 56.497 113.378 1.00 54.17 56 LYS F C 1
ATOM 9736 O O . LYS F 2 76 ? 84.885 57.055 112.376 1.00 55.57 56 LYS F O 1
ATOM 9742 N N . GLU F 2 77 ? 84.043 55.232 113.375 1.00 55.61 57 GLU F N 1
ATOM 9743 C CA . GLU F 2 77 ? 84.079 54.416 112.163 1.00 58.09 57 GLU F CA 1
ATOM 9744 C C . GLU F 2 77 ? 83.248 55.002 111.014 1.00 58.76 57 GLU F C 1
ATOM 9745 O O . GLU F 2 77 ? 83.425 54.638 109.851 1.00 58.70 57 GLU F O 1
ATOM 9751 N N . MET F 2 78 ? 82.349 55.923 111.335 1.00 58.79 58 MET F N 1
ATOM 9752 C CA . MET F 2 78 ? 81.510 56.535 110.318 1.00 58.60 58 MET F CA 1
ATOM 9753 C C . MET F 2 78 ? 81.845 58.003 110.111 1.00 61.30 58 MET F C 1
ATOM 9754 O O . MET F 2 78 ? 81.120 58.722 109.424 1.00 62.19 58 MET F O 1
ATOM 9759 N N . ASP F 2 79 ? 82.945 58.446 110.710 1.00 63.67 59 ASP F N 1
ATOM 9760 C CA . ASP F 2 79 ? 83.382 59.835 110.605 1.00 65.25 59 ASP F CA 1
ATOM 9761 C C . ASP F 2 79 ? 82.257 60.823 110.892 1.00 65.64 59 ASP F C 1
ATOM 9762 O O . ASP F 2 79 ? 81.861 61.602 110.026 1.00 66.59 59 ASP F O 1
ATOM 9767 N N . MET F 2 80 ? 81.754 60.780 112.121 1.00 65.51 60 MET F N 1
ATOM 9768 C CA . MET F 2 80 ? 80.677 61.655 112.563 1.00 65.89 60 MET F CA 1
ATOM 9769 C C . MET F 2 80 ? 81.094 62.398 113.820 1.00 66.77 60 MET F C 1
ATOM 9770 O O . MET F 2 80 ? 80.543 63.450 114.139 1.00 67.36 60 MET F O 1
ATOM 9775 N N . ASP F 2 81 ? 82.061 61.835 114.538 1.00 67.09 61 ASP F N 1
ATOM 9776 C CA . ASP F 2 81 ? 82.535 62.420 115.788 1.00 68.37 61 ASP F CA 1
ATOM 9777 C C . ASP F 2 81 ? 83.076 63.845 115.670 1.00 69.06 61 ASP F C 1
ATOM 9778 O O . ASP F 2 81 ? 82.558 64.763 116.308 1.00 68.61 61 ASP F O 1
ATOM 9783 N N . GLU F 2 82 ? 84.112 64.036 114.859 1.00 69.74 62 GLU F N 1
ATOM 9784 C CA . GLU F 2 82 ? 84.691 65.360 114.694 1.00 69.94 62 GLU F CA 1
ATOM 9785 C C . GLU F 2 82 ? 83.640 66.373 114.270 1.00 69.26 62 GLU F C 1
ATOM 9786 O O . GLU F 2 82 ? 83.623 67.500 114.769 1.00 69.16 62 GLU F O 1
ATOM 9792 N N . LYS F 2 83 ? 82.751 65.968 113.368 1.00 68.28 63 LYS F N 1
ATOM 9793 C CA . LYS F 2 83 ? 81.696 66.859 112.907 1.00 67.72 63 LYS F CA 1
ATOM 9794 C C . LYS F 2 83 ? 80.628 67.086 113.974 1.00 68.60 63 LYS F C 1
ATOM 9795 O O . LYS F 2 83 ? 79.975 68.131 113.994 1.00 70.03 63 LYS F O 1
ATOM 9801 N N . LEU F 2 84 ? 80.437 66.109 114.856 1.00 68.37 64 LEU F N 1
ATOM 9802 C CA . LEU F 2 84 ? 79.445 66.250 115.918 1.00 67.72 64 LEU F CA 1
ATOM 9803 C C . LEU F 2 84 ? 79.979 67.290 116.898 1.00 67.69 64 LEU F C 1
ATOM 9804 O O . LEU F 2 84 ? 79.245 68.163 117.356 1.00 67.29 64 LEU F O 1
ATOM 9809 N N . VAL F 2 85 ? 81.267 67.183 117.208 1.00 68.07 65 VAL F N 1
ATOM 9810 C CA . VAL F 2 85 ? 81.920 68.110 118.120 1.00 68.41 65 VAL F CA 1
ATOM 9811 C C . VAL F 2 85 ? 81.804 69.530 117.588 1.00 69.93 65 VAL F C 1
ATOM 9812 O O . VAL F 2 85 ? 81.292 70.408 118.281 1.00 69.68 65 VAL F O 1
ATOM 9816 N N . GLU F 2 86 ? 82.281 69.756 116.365 1.00 71.11 66 GLU F N 1
ATOM 9817 C CA . GLU F 2 86 ? 82.205 71.085 115.763 1.00 73.46 66 GLU F CA 1
ATOM 9818 C C . GLU F 2 86 ? 80.794 71.621 115.923 1.00 72.64 66 GLU F C 1
ATOM 9819 O O . GLU F 2 86 ? 80.560 72.630 116.586 1.00 72.85 66 GLU F O 1
ATOM 9825 N N . ARG F 2 87 ? 79.861 70.916 115.295 1.00 71.37 67 ARG F N 1
ATOM 9826 C CA . ARG F 2 87 ? 78.446 71.260 115.301 1.00 70.13 67 ARG F CA 1
ATOM 9827 C C . ARG F 2 87 ? 77.922 71.686 116.677 1.00 69.72 67 ARG F C 1
ATOM 9828 O O . ARG F 2 87 ? 77.104 72.605 116.780 1.00 68.13 67 ARG F O 1
ATOM 9836 N N . ILE F 2 88 ? 78.394 71.014 117.726 1.00 70.11 68 ILE F N 1
ATOM 9837 C CA . ILE F 2 88 ? 77.976 71.326 119.092 1.00 70.39 68 ILE F CA 1
ATOM 9838 C C . ILE F 2 88 ? 78.605 72.628 119.566 1.00 71.00 68 ILE F C 1
ATOM 9839 O O . ILE F 2 88 ? 77.916 73.486 120.115 1.00 71.51 68 ILE F O 1
ATOM 9844 N N . ASN F 2 89 ? 79.911 72.769 119.356 1.00 71.11 69 ASN F N 1
ATOM 9845 C CA . ASN F 2 89 ? 80.616 73.981 119.753 1.00 71.04 69 ASN F CA 1
ATOM 9846 C C . ASN F 2 89 ? 80.024 75.203 119.056 1.00 70.84 69 ASN F C 1
ATOM 9847 O O . ASN F 2 89 ? 80.101 76.316 119.573 1.00 71.51 69 ASN F O 1
ATOM 9852 N N . ASN F 2 90 ? 79.431 74.996 117.883 1.00 69.57 70 ASN F N 1
ATOM 9853 C CA . ASN F 2 90 ? 78.806 76.093 117.158 1.00 68.53 70 ASN F CA 1
ATOM 9854 C C . ASN F 2 90 ? 77.428 76.330 117.764 1.00 67.03 70 ASN F C 1
ATOM 9855 O O . ASN F 2 90 ? 76.543 76.910 117.128 1.00 66.95 70 ASN F O 1
ATOM 9860 N N . GLY F 2 91 ? 77.251 75.844 118.989 1.00 65.33 71 GLY F N 1
ATOM 9861 C CA . GLY F 2 91 ? 76.001 76.031 119.704 1.00 65.25 71 GLY F CA 1
ATOM 9862 C C . GLY F 2 91 ? 74.807 75.120 119.468 1.00 65.17 71 GLY F C 1
ATOM 9863 O O . GLY F 2 91 ? 73.692 75.492 119.839 1.00 65.27 71 GLY F O 1
ATOM 9864 N N . LEU F 2 92 ? 74.999 73.944 118.872 1.00 64.09 72 LEU F N 1
ATOM 9865 C CA . LEU F 2 92 ? 73.860 73.048 118.644 1.00 62.04 72 LEU F CA 1
ATOM 9866 C C . LEU F 2 92 ? 73.330 72.512 119.962 1.00 60.16 72 LEU F C 1
ATOM 9867 O O . LEU F 2 92 ? 74.081 71.936 120.743 1.00 60.35 72 LEU F O 1
ATOM 9872 N N . PRO F 2 93 ? 72.025 72.696 120.226 1.00 58.77 73 PRO F N 1
ATOM 9873 C CA . PRO F 2 93 ? 71.380 72.228 121.462 1.00 58.03 73 PRO F CA 1
ATOM 9874 C C . PRO F 2 93 ? 71.424 70.702 121.554 1.00 57.63 73 PRO F C 1
ATOM 9875 O O . PRO F 2 93 ? 70.975 70.011 120.641 1.00 57.32 73 PRO F O 1
ATOM 9879 N N . VAL F 2 94 ? 71.957 70.188 122.659 1.00 56.69 74 VAL F N 1
ATOM 9880 C CA . VAL F 2 94 ? 72.089 68.748 122.863 1.00 56.89 74 VAL F CA 1
ATOM 9881 C C . VAL F 2 94 ? 71.528 68.299 124.218 1.00 57.73 74 VAL F C 1
ATOM 9882 O O . VAL F 2 94 ? 71.708 68.981 125.223 1.00 59.30 74 VAL F O 1
ATOM 9886 N N . PHE F 2 95 ? 70.852 67.150 124.230 1.00 57.49 75 PHE F N 1
ATOM 9887 C CA . PHE F 2 95 ? 70.261 66.570 125.444 1.00 56.49 75 PHE F CA 1
ATOM 9888 C C . PHE F 2 95 ? 70.812 65.153 125.580 1.00 56.72 75 PHE F C 1
ATOM 9889 O O . PHE F 2 95 ? 70.581 64.312 124.716 1.00 57.41 75 PHE F O 1
ATOM 9897 N N . ALA F 2 96 ? 71.540 64.889 126.660 1.00 56.59 76 ALA F N 1
ATOM 9898 C CA . ALA F 2 96 ? 72.140 63.575 126.860 1.00 57.30 76 ALA F CA 1
ATOM 9899 C C . ALA F 2 96 ? 71.670 62.838 128.104 1.00 58.74 76 ALA F C 1
ATOM 9900 O O . ALA F 2 96 ? 71.646 63.392 129.204 1.00 59.96 76 ALA F O 1
ATOM 9902 N N . THR F 2 97 ? 71.316 61.571 127.924 1.00 59.25 77 THR F N 1
ATOM 9903 C CA . THR F 2 97 ? 70.857 60.754 129.033 1.00 59.91 77 THR F CA 1
ATOM 9904 C C . THR F 2 97 ? 71.770 59.541 129.268 1.00 61.81 77 THR F C 1
ATOM 9905 O O . THR F 2 97 ? 71.949 58.699 128.388 1.00 61.81 77 THR F O 1
ATOM 9909 N N . CYS F 2 98 ? 72.355 59.479 130.464 1.00 63.56 78 CYS F N 1
ATOM 9910 C CA . CYS F 2 98 ? 73.253 58.395 130.863 1.00 65.44 78 CYS F CA 1
ATOM 9911 C C . CYS F 2 98 ? 74.469 58.245 129.943 1.00 63.52 78 CYS F C 1
ATOM 9912 O O . CYS F 2 98 ? 75.508 58.870 130.164 1.00 64.14 78 CYS F O 1
ATOM 9915 N N . ALA F 2 99 ? 74.336 57.411 128.916 1.00 61.15 79 ALA F N 1
ATOM 9916 C CA . ALA F 2 99 ? 75.420 57.173 127.968 1.00 58.08 79 ALA F CA 1
ATOM 9917 C C . ALA F 2 99 ? 75.859 58.466 127.303 1.00 56.74 79 ALA F C 1
ATOM 9918 O O . ALA F 2 99 ? 77.048 58.675 127.081 1.00 55.81 79 ALA F O 1
ATOM 9920 N N . GLY F 2 100 ? 74.893 59.324 126.982 1.00 56.00 80 GLY F N 1
ATOM 9921 C CA . GLY F 2 100 ? 75.201 60.595 126.349 1.00 55.45 80 GLY F CA 1
ATOM 9922 C C . GLY F 2 100 ? 76.178 61.416 127.172 1.00 55.88 80 GLY F C 1
ATOM 9923 O O . GLY F 2 100 ? 77.137 61.976 126.636 1.00 54.95 80 GLY F O 1
ATOM 9924 N N . VAL F 2 101 ? 75.938 61.492 128.478 1.00 55.96 81 VAL F N 1
ATOM 9925 C CA . VAL F 2 101 ? 76.820 62.239 129.364 1.00 55.39 81 VAL F CA 1
ATOM 9926 C C . VAL F 2 101 ? 78.253 61.726 129.242 1.00 55.45 81 VAL F C 1
ATOM 9927 O O . VAL F 2 101 ? 79.173 62.506 129.024 1.00 56.46 81 VAL F O 1
ATOM 9931 N N . ILE F 2 102 ? 78.436 60.414 129.374 1.00 54.61 82 ILE F N 1
ATOM 9932 C CA . ILE F 2 102 ? 79.764 59.804 129.276 1.00 53.85 82 ILE F CA 1
ATOM 9933 C C . ILE F 2 102 ? 80.408 60.104 127.933 1.00 53.47 82 ILE F C 1
ATOM 9934 O O . ILE F 2 102 ? 81.624 60.236 127.819 1.00 53.74 82 ILE F O 1
ATOM 9939 N N . LEU F 2 103 ? 79.569 60.212 126.917 1.00 53.02 83 LEU F N 1
ATOM 9940 C CA . LEU F 2 103 ? 80.020 60.482 125.569 1.00 53.92 83 LEU F CA 1
ATOM 9941 C C . LEU F 2 103 ? 80.568 61.903 125.453 1.00 55.05 83 LEU F C 1
ATOM 9942 O O . LEU F 2 103 ? 81.630 62.119 124.867 1.00 55.00 83 LEU F O 1
ATOM 9947 N N . LEU F 2 104 ? 79.846 62.860 126.029 1.00 56.04 84 LEU F N 1
ATOM 9948 C CA . LEU F 2 104 ? 80.230 64.270 125.983 1.00 57.95 84 LEU F CA 1
ATOM 9949 C C . LEU F 2 104 ? 81.342 64.676 126.956 1.00 60.09 84 LEU F C 1
ATOM 9950 O O . LEU F 2 104 ? 82.136 65.567 126.656 1.00 60.14 84 LEU F O 1
ATOM 9955 N N . ALA F 2 105 ? 81.387 64.029 128.118 1.00 61.78 85 ALA F N 1
ATOM 9956 C CA . ALA F 2 105 ? 82.377 64.323 129.160 1.00 62.88 85 ALA F CA 1
ATOM 9957 C C . ALA F 2 105 ? 83.790 64.604 128.669 1.00 64.30 85 ALA F C 1
ATOM 9958 O O . ALA F 2 105 ? 84.238 64.029 127.676 1.00 65.17 85 ALA F O 1
ATOM 9960 N N . LYS F 2 106 ? 84.492 65.488 129.375 1.00 65.59 86 LYS F N 1
ATOM 9961 C CA . LYS F 2 106 ? 85.868 65.829 129.019 1.00 66.70 86 LYS F CA 1
ATOM 9962 C C . LYS F 2 106 ? 86.826 64.889 129.729 1.00 66.56 86 LYS F C 1
ATOM 9963 O O . LYS F 2 106 ? 87.897 64.563 129.211 1.00 66.37 86 LYS F O 1
ATOM 9969 N N . ARG F 2 107 ? 86.426 64.453 130.919 1.00 65.87 87 ARG F N 1
ATOM 9970 C CA . ARG F 2 107 ? 87.249 63.566 131.724 1.00 66.39 87 ARG F CA 1
ATOM 9971 C C . ARG F 2 107 ? 86.460 62.362 132.213 1.00 66.78 87 ARG F C 1
ATOM 9972 O O . ARG F 2 107 ? 85.304 62.485 132.620 1.00 66.40 87 ARG F O 1
ATOM 9980 N N . ILE F 2 108 ? 87.098 61.197 132.174 1.00 66.80 88 ILE F N 1
ATOM 9981 C CA . ILE F 2 108 ? 86.475 59.959 132.623 1.00 67.83 88 ILE F CA 1
ATOM 9982 C C . ILE F 2 108 ? 87.484 59.158 133.441 1.00 68.60 88 ILE F C 1
ATOM 9983 O O . ILE F 2 108 ? 88.555 58.812 132.941 1.00 68.70 88 ILE F O 1
ATOM 9988 N N . LYS F 2 109 ? 87.137 58.842 134.684 1.00 69.49 89 LYS F N 1
ATOM 9989 C CA . LYS F 2 109 ? 88.019 58.061 135.551 1.00 70.73 89 LYS F CA 1
ATOM 9990 C C . LYS F 2 109 ? 88.053 56.579 135.135 1.00 69.62 89 LYS F C 1
ATOM 9991 O O . LYS F 2 109 ? 89.048 56.073 134.601 1.00 69.24 89 LYS F O 1
ATOM 9997 N N . GLN F 2 113 ? 89.244 55.807 127.868 1.00 82.49 93 GLN F N 1
ATOM 9998 C CA . GLN F 2 113 ? 88.115 55.652 126.949 1.00 83.21 93 GLN F CA 1
ATOM 9999 C C . GLN F 2 113 ? 87.917 56.847 126.007 1.00 82.96 93 GLN F C 1
ATOM 10000 O O . GLN F 2 113 ? 88.044 58.004 126.415 1.00 83.17 93 GLN F O 1
ATOM 10006 N N . GLU F 2 114 ? 87.585 56.558 124.750 1.00 82.08 94 GLU F N 1
ATOM 10007 C CA . GLU F 2 114 ? 87.376 57.599 123.753 1.00 81.14 94 GLU F CA 1
ATOM 10008 C C . GLU F 2 114 ? 86.076 58.334 124.034 1.00 81.13 94 GLU F C 1
ATOM 10009 O O . GLU F 2 114 ? 85.104 57.728 124.490 1.00 81.32 94 GLU F O 1
ATOM 10015 N N . LYS F 2 115 ? 86.064 59.640 123.764 1.00 80.81 95 LYS F N 1
ATOM 10016 C CA . LYS F 2 115 ? 84.885 60.477 124.008 1.00 80.03 95 LYS F CA 1
ATOM 10017 C C . LYS F 2 115 ? 84.910 61.731 123.141 1.00 79.24 95 LYS F C 1
ATOM 10018 O O . LYS F 2 115 ? 85.931 62.062 122.540 1.00 79.83 95 LYS F O 1
ATOM 10024 N N . LEU F 2 116 ? 83.785 62.433 123.091 1.00 78.37 96 LEU F N 1
ATOM 10025 C CA . LEU F 2 116 ? 83.680 63.657 122.304 1.00 77.55 96 LEU F CA 1
ATOM 10026 C C . LEU F 2 116 ? 84.383 64.826 123.002 1.00 77.77 96 LEU F C 1
ATOM 10027 O O . LEU F 2 116 ? 84.830 65.776 122.357 1.00 77.66 96 LEU F O 1
ATOM 10032 N N . GLY F 2 117 ? 84.466 64.745 124.327 1.00 77.98 97 GLY F N 1
ATOM 10033 C CA . GLY F 2 117 ? 85.125 65.773 125.117 1.00 76.86 97 GLY F CA 1
ATOM 10034 C C . GLY F 2 117 ? 84.698 67.219 124.928 1.00 75.41 97 GLY F C 1
ATOM 10035 O O . GLY F 2 117 ? 85.492 68.052 124.500 1.00 75.53 97 GLY F O 1
ATOM 10036 N N . VAL F 2 118 ? 83.454 67.535 125.260 1.00 74.52 98 VAL F N 1
ATOM 10037 C CA . VAL F 2 118 ? 82.980 68.903 125.123 1.00 73.69 98 VAL F CA 1
ATOM 10038 C C . VAL F 2 118 ? 82.299 69.417 126.392 1.00 73.91 98 VAL F C 1
ATOM 10039 O O . VAL F 2 118 ? 82.290 70.621 126.648 1.00 74.08 98 VAL F O 1
ATOM 10043 N N . LEU F 2 119 ? 81.733 68.512 127.187 1.00 73.86 99 LEU F N 1
ATOM 10044 C CA . LEU F 2 119 ? 81.071 68.905 128.428 1.00 72.93 99 LEU F CA 1
ATOM 10045 C C . LEU F 2 119 ? 82.136 68.971 129.510 1.00 73.02 99 LEU F C 1
ATOM 10046 O O . LEU F 2 119 ? 82.781 67.967 129.813 1.00 71.91 99 LEU F O 1
ATOM 10051 N N . ASP F 2 120 ? 82.317 70.157 130.084 1.00 73.72 100 ASP F N 1
ATOM 10052 C CA . ASP F 2 120 ? 83.328 70.365 131.114 1.00 73.58 100 ASP F CA 1
ATOM 10053 C C . ASP F 2 120 ? 82.977 69.745 132.466 1.00 71.85 100 ASP F C 1
ATOM 10054 O O . ASP F 2 120 ? 82.626 70.450 133.410 1.00 72.33 100 ASP F O 1
ATOM 10059 N N . ILE F 2 121 ? 83.077 68.419 132.543 1.00 69.71 101 ILE F N 1
ATOM 10060 C CA . ILE F 2 121 ? 82.803 67.665 133.769 1.00 66.57 101 ILE F CA 1
ATOM 10061 C C . ILE F 2 121 ? 83.663 66.396 133.806 1.00 64.80 101 ILE F C 1
ATOM 10062 O O . ILE F 2 121 ? 84.259 66.004 132.799 1.00 63.11 101 ILE F O 1
ATOM 10067 N N . THR F 2 122 ? 83.732 65.767 134.973 1.00 64.34 102 THR F N 1
ATOM 10068 C CA . THR F 2 122 ? 84.485 64.524 135.137 1.00 64.83 102 THR F CA 1
ATOM 10069 C C . THR F 2 122 ? 83.480 63.461 135.581 1.00 64.91 102 THR F C 1
ATOM 10070 O O . THR F 2 122 ? 82.777 63.655 136.574 1.00 65.18 102 THR F O 1
ATOM 10074 N N . VAL F 2 123 ? 83.401 62.348 134.852 1.00 64.01 103 VAL F N 1
ATOM 10075 C CA . VAL F 2 123 ? 82.451 61.301 135.217 1.00 63.91 103 VAL F CA 1
ATOM 10076 C C . VAL F 2 123 ? 83.083 59.970 135.594 1.00 63.71 103 VAL F C 1
ATOM 10077 O O . VAL F 2 123 ? 84.168 59.613 135.123 1.00 62.99 103 VAL F O 1
ATOM 10081 N N . GLU F 2 124 ? 82.373 59.245 136.452 1.00 64.02 104 GLU F N 1
ATOM 10082 C CA . GLU F 2 124 ? 82.792 57.933 136.926 1.00 65.12 104 GLU F CA 1
ATOM 10083 C C . GLU F 2 124 ? 81.742 56.933 136.431 1.00 64.01 104 GLU F C 1
ATOM 10084 O O . GLU F 2 124 ? 80.572 57.022 136.803 1.00 62.44 104 GLU F O 1
ATOM 10090 N N . ARG F 2 125 ? 82.159 55.993 135.586 1.00 63.01 105 ARG F N 1
ATOM 10091 C CA . ARG F 2 125 ? 81.245 54.997 135.029 1.00 62.19 105 ARG F CA 1
ATOM 10092 C C . ARG F 2 125 ? 80.836 53.911 136.019 1.00 62.53 105 ARG F C 1
ATOM 10093 O O . ARG F 2 125 ? 81.593 53.574 136.926 1.00 62.52 105 ARG F O 1
ATOM 10101 N N . ASN F 2 126 ? 79.641 53.356 135.831 1.00 62.99 106 ASN F N 1
ATOM 10102 C CA . ASN F 2 126 ? 79.135 52.295 136.704 1.00 63.31 106 ASN F CA 1
ATOM 10103 C C . ASN F 2 126 ? 79.425 52.639 138.157 1.00 62.58 106 ASN F C 1
ATOM 10104 O O . ASN F 2 126 ? 79.861 51.786 138.932 1.00 62.52 106 ASN F O 1
ATOM 10109 N N . ALA F 2 127 ? 79.174 53.890 138.518 1.00 61.17 107 ALA F N 1
ATOM 10110 C CA . ALA F 2 127 ? 79.444 54.369 139.863 1.00 60.39 107 ALA F CA 1
ATOM 10111 C C . ALA F 2 127 ? 78.619 53.742 140.990 1.00 60.37 107 ALA F C 1
ATOM 10112 O O . ALA F 2 127 ? 79.050 53.757 142.146 1.00 60.97 107 ALA F O 1
ATOM 10114 N N . TYR F 2 128 ? 77.450 53.189 140.675 1.00 58.36 108 TYR F N 1
ATOM 10115 C CA . TYR F 2 128 ? 76.616 52.596 141.718 1.00 56.36 108 TYR F CA 1
ATOM 10116 C C . TYR F 2 128 ? 76.735 51.087 141.830 1.00 56.85 108 TYR F C 1
ATOM 10117 O O . TYR F 2 128 ? 76.173 50.491 142.750 1.00 58.27 108 TYR F O 1
ATOM 10126 N N . GLY F 2 129 ? 77.462 50.469 140.901 1.00 56.02 109 GLY F N 1
ATOM 10127 C CA . GLY F 2 129 ? 77.623 49.022 140.928 1.00 54.53 109 GLY F CA 1
ATOM 10128 C C . GLY F 2 129 ? 77.033 48.376 139.691 1.00 54.52 109 GLY F C 1
ATOM 10129 O O . GLY F 2 129 ? 76.790 49.057 138.687 1.00 55.58 109 GLY F O 1
ATOM 10130 N N . ARG F 2 130 ? 76.803 47.067 139.759 1.00 53.10 110 ARG F N 1
ATOM 10131 C CA . ARG F 2 130 ? 76.232 46.309 138.642 1.00 52.62 110 ARG F CA 1
ATOM 10132 C C . ARG F 2 130 ? 74.748 46.613 138.431 1.00 52.62 110 ARG F C 1
ATOM 10133 O O . ARG F 2 130 ? 74.169 47.434 139.142 1.00 53.41 110 ARG F O 1
ATOM 10141 N N . GLN F 2 131 ? 74.137 45.941 137.457 1.00 51.54 111 GLN F N 1
ATOM 10142 C CA . GLN F 2 131 ? 72.720 46.141 137.150 1.00 50.96 111 GLN F CA 1
ATOM 10143 C C . GLN F 2 131 ? 71.793 45.886 138.328 1.00 51.35 111 GLN F C 1
ATOM 10144 O O . GLN F 2 131 ? 70.750 46.523 138.444 1.00 52.12 111 GLN F O 1
ATOM 10150 N N . VAL F 2 132 ? 72.162 44.960 139.202 1.00 51.73 112 VAL F N 1
ATOM 10151 C CA . VAL F 2 132 ? 71.316 44.659 140.350 1.00 52.30 112 VAL F CA 1
ATOM 10152 C C . VAL F 2 132 ? 71.207 45.882 141.262 1.00 53.46 112 VAL F C 1
ATOM 10153 O O . VAL F 2 132 ? 70.269 46.000 142.057 1.00 53.95 112 VAL F O 1
ATOM 10157 N N . GLU F 2 133 ? 72.164 46.795 141.122 1.00 54.06 113 GLU F N 1
ATOM 10158 C CA . GLU F 2 133 ? 72.202 48.019 141.918 1.00 54.18 113 GLU F CA 1
ATOM 10159 C C . GLU F 2 133 ? 71.305 49.114 141.363 1.00 52.15 113 GLU F C 1
ATOM 10160 O O . GLU F 2 133 ? 71.035 50.098 142.054 1.00 51.86 113 GLU F O 1
ATOM 10166 N N . SER F 2 134 ? 70.856 48.951 140.119 1.00 50.10 114 SER F N 1
ATOM 10167 C CA . SER F 2 134 ? 70.003 49.951 139.486 1.00 48.46 114 SER F CA 1
ATOM 10168 C C . SER F 2 134 ? 68.808 50.237 140.372 1.00 48.47 114 SER F C 1
ATOM 10169 O O . SER F 2 134 ? 68.193 49.321 140.929 1.00 49.75 114 SER F O 1
ATOM 10172 N N . PHE F 2 135 ? 68.488 51.522 140.489 1.00 48.01 115 PHE F N 1
ATOM 10173 C CA . PHE F 2 135 ? 67.409 51.983 141.348 1.00 48.41 115 PHE F CA 1
ATOM 10174 C C . PHE F 2 135 ? 66.607 53.141 140.760 1.00 49.01 115 PHE F C 1
ATOM 10175 O O . PHE F 2 135 ? 67.046 53.818 139.830 1.00 47.86 115 PHE F O 1
ATOM 10183 N N . GLU F 2 136 ? 65.425 53.365 141.319 1.00 51.05 116 GLU F N 1
ATOM 10184 C CA . GLU F 2 136 ? 64.579 54.466 140.890 1.00 53.80 116 GLU F CA 1
ATOM 10185 C C . GLU F 2 136 ? 64.189 55.242 142.145 1.00 55.56 116 GLU F C 1
ATOM 10186 O O . GLU F 2 136 ? 63.813 54.651 143.160 1.00 56.33 116 GLU F O 1
ATOM 10192 N N . THR F 2 137 ? 64.311 56.564 142.085 1.00 57.10 117 THR F N 1
ATOM 10193 C CA . THR F 2 137 ? 63.974 57.417 143.221 1.00 58.64 117 THR F CA 1
ATOM 10194 C C . THR F 2 137 ? 63.431 58.732 142.701 1.00 60.21 117 THR F C 1
ATOM 10195 O O . THR F 2 137 ? 63.632 59.074 141.538 1.00 60.46 117 THR F O 1
ATOM 10199 N N . PHE F 2 138 ? 62.732 59.466 143.556 1.00 62.13 118 PHE F N 1
ATOM 10200 C CA . PHE F 2 138 ? 62.201 60.756 143.146 1.00 63.31 118 PHE F CA 1
ATOM 10201 C C . PHE F 2 138 ? 63.238 61.830 143.432 1.00 64.36 118 PHE F C 1
ATOM 10202 O O . PHE F 2 138 ? 63.821 61.877 144.517 1.00 64.37 118 PHE F O 1
ATOM 10210 N N . VAL F 2 139 ? 63.483 62.672 142.434 1.00 65.72 119 VAL F N 1
ATOM 10211 C CA . VAL F 2 139 ? 64.456 63.747 142.554 1.00 68.11 119 VAL F CA 1
ATOM 10212 C C . VAL F 2 139 ? 63.760 65.075 142.327 1.00 70.32 119 VAL F C 1
ATOM 10213 O O . VAL F 2 139 ? 62.778 65.147 141.586 1.00 70.36 119 VAL F O 1
ATOM 10217 N N . GLU F 2 140 ? 64.259 66.125 142.975 1.00 73.37 120 GLU F N 1
ATOM 10218 C CA . GLU F 2 140 ? 63.663 67.446 142.829 1.00 75.36 120 GLU F CA 1
ATOM 10219 C C . GLU F 2 140 ? 64.420 68.285 141.815 1.00 74.62 120 GLU F C 1
ATOM 10220 O O . GLU F 2 140 ? 65.613 68.560 141.975 1.00 74.63 120 GLU F O 1
ATOM 10226 N N . ILE F 2 141 ? 63.715 68.664 140.756 1.00 74.41 121 ILE F N 1
ATOM 10227 C CA . ILE F 2 141 ? 64.282 69.489 139.704 1.00 74.35 121 ILE F CA 1
ATOM 10228 C C . ILE F 2 141 ? 63.443 70.755 139.704 1.00 74.57 121 ILE F C 1
ATOM 10229 O O . ILE F 2 141 ? 62.471 70.871 138.954 1.00 73.82 121 ILE F O 1
ATOM 10234 N N . PRO F 2 142 ? 63.808 71.721 140.562 1.00 74.57 122 PRO F N 1
ATOM 10235 C CA . PRO F 2 142 ? 63.096 72.992 140.685 1.00 73.72 122 PRO F CA 1
ATOM 10236 C C . PRO F 2 142 ? 62.747 73.608 139.343 1.00 73.40 122 PRO F C 1
ATOM 10237 O O . PRO F 2 142 ? 61.599 73.973 139.096 1.00 73.78 122 PRO F O 1
ATOM 10241 N N . ALA F 2 143 ? 63.744 73.700 138.474 1.00 72.40 123 ALA F N 1
ATOM 10242 C CA . ALA F 2 143 ? 63.563 74.302 137.163 1.00 72.13 123 ALA F CA 1
ATOM 10243 C C . ALA F 2 143 ? 62.367 73.813 136.330 1.00 72.35 123 ALA F C 1
ATOM 10244 O O . ALA F 2 143 ? 61.972 74.480 135.373 1.00 71.78 123 ALA F O 1
ATOM 10246 N N . VAL F 2 144 ? 61.777 72.673 136.675 1.00 73.13 124 VAL F N 1
ATOM 10247 C CA . VAL F 2 144 ? 60.646 72.183 135.885 1.00 74.60 124 VAL F CA 1
ATOM 10248 C C . VAL F 2 144 ? 59.333 72.025 136.644 1.00 75.84 124 VAL F C 1
ATOM 10249 O O . VAL F 2 144 ? 58.345 71.536 136.090 1.00 75.57 124 VAL F O 1
ATOM 10253 N N . GLY F 2 145 ? 59.315 72.433 137.908 1.00 76.36 125 GLY F N 1
ATOM 10254 C CA . GLY F 2 145 ? 58.094 72.313 138.683 1.00 77.55 125 GLY F CA 1
ATOM 10255 C C . GLY F 2 145 ? 58.321 71.901 140.121 1.00 79.06 125 GLY F C 1
ATOM 10256 O O . GLY F 2 145 ? 59.429 71.514 140.505 1.00 79.10 125 GLY F O 1
ATOM 10257 N N . LYS F 2 146 ? 57.264 71.987 140.924 1.00 79.99 126 LYS F N 1
ATOM 10258 C CA . LYS F 2 146 ? 57.358 71.620 142.328 1.00 80.87 126 LYS F CA 1
ATOM 10259 C C . LYS F 2 146 ? 57.295 70.099 142.492 1.00 80.77 126 LYS F C 1
ATOM 10260 O O . LYS F 2 146 ? 57.955 69.535 143.369 1.00 80.67 126 LYS F O 1
ATOM 10266 N N . ASP F 2 147 ? 56.507 69.442 141.642 1.00 79.75 127 ASP F N 1
ATOM 10267 C CA . ASP F 2 147 ? 56.356 67.988 141.687 1.00 78.06 127 ASP F CA 1
ATOM 10268 C C . ASP F 2 147 ? 57.688 67.326 141.383 1.00 75.99 127 ASP F C 1
ATOM 10269 O O . ASP F 2 147 ? 58.312 67.609 140.361 1.00 75.72 127 ASP F O 1
ATOM 10274 N N . PRO F 2 148 ? 58.145 66.429 142.266 1.00 74.49 128 PRO F N 1
ATOM 10275 C CA . PRO F 2 148 ? 59.421 65.738 142.061 1.00 72.68 128 PRO F CA 1
ATOM 10276 C C . PRO F 2 148 ? 59.414 64.935 140.763 1.00 70.67 128 PRO F C 1
ATOM 10277 O O . PRO F 2 148 ? 58.355 64.587 140.244 1.00 70.86 128 PRO F O 1
ATOM 10281 N N . PHE F 2 149 ? 60.599 64.641 140.243 1.00 67.79 129 PHE F N 1
ATOM 10282 C CA . PHE F 2 149 ? 60.721 63.887 139.000 1.00 64.22 129 PHE F CA 1
ATOM 10283 C C . PHE F 2 149 ? 61.125 62.449 139.318 1.00 62.30 129 PHE F C 1
ATOM 10284 O O . PHE F 2 149 ? 61.938 62.205 140.214 1.00 61.16 129 PHE F O 1
ATOM 10292 N N . ARG F 2 150 ? 60.553 61.498 138.587 1.00 59.85 130 ARG F N 1
ATOM 10293 C CA . ARG F 2 150 ? 60.871 60.094 138.801 1.00 57.07 130 ARG F CA 1
ATOM 10294 C C . ARG F 2 150 ? 62.174 59.750 138.092 1.00 55.90 130 ARG F C 1
ATOM 10295 O O . ARG F 2 150 ? 62.208 59.584 136.873 1.00 56.59 130 ARG F O 1
ATOM 10303 N N . ALA F 2 151 ? 63.251 59.643 138.860 1.00 54.13 131 ALA F N 1
ATOM 10304 C CA . ALA F 2 151 ? 64.562 59.340 138.297 1.00 52.93 131 ALA F CA 1
ATOM 10305 C C . ALA F 2 151 ? 64.922 57.850 138.304 1.00 52.50 131 ALA F C 1
ATOM 10306 O O . ALA F 2 151 ? 65.031 57.228 139.362 1.00 52.38 131 ALA F O 1
ATOM 10308 N N . ILE F 2 152 ? 65.127 57.287 137.117 1.00 51.67 132 ILE F N 1
ATOM 10309 C CA . ILE F 2 152 ? 65.471 55.878 136.988 1.00 50.11 132 ILE F CA 1
ATOM 10310 C C . ILE F 2 152 ? 66.934 55.685 136.592 1.00 50.02 132 ILE F C 1
ATOM 10311 O O . ILE F 2 152 ? 67.273 55.784 135.415 1.00 50.53 132 ILE F O 1
ATOM 10316 N N . PHE F 2 153 ? 67.790 55.406 137.577 1.00 49.74 133 PHE F N 1
ATOM 10317 C CA . PHE F 2 153 ? 69.224 55.199 137.335 1.00 49.89 133 PHE F CA 1
ATOM 10318 C C . PHE F 2 153 ? 69.572 53.724 137.079 1.00 49.70 133 PHE F C 1
ATOM 10319 O O . PHE F 2 153 ? 69.491 52.890 137.982 1.00 50.25 133 PHE F O 1
ATOM 10327 N N . ILE F 2 154 ? 69.971 53.416 135.846 1.00 49.05 134 ILE F N 1
ATOM 10328 C CA . ILE F 2 154 ? 70.321 52.050 135.446 1.00 46.72 134 ILE F CA 1
ATOM 10329 C C . ILE F 2 154 ? 71.809 51.962 135.124 1.00 45.41 134 ILE F C 1
ATOM 10330 O O . ILE F 2 154 ? 72.235 52.443 134.077 1.00 42.35 134 ILE F O 1
ATOM 10335 N N . ARG F 2 155 ? 72.588 51.333 136.009 1.00 46.16 135 ARG F N 1
ATOM 10336 C CA . ARG F 2 155 ? 74.042 51.236 135.831 1.00 47.11 135 ARG F CA 1
ATOM 10337 C C . ARG F 2 155 ? 74.513 52.637 135.485 1.00 48.81 135 ARG F C 1
ATOM 10338 O O . ARG F 2 155 ? 75.325 52.830 134.583 1.00 48.50 135 ARG F O 1
ATOM 10346 N N . ALA F 2 156 ? 73.985 53.613 136.214 1.00 51.22 136 ALA F N 1
ATOM 10347 C CA . ALA F 2 156 ? 74.298 55.015 135.975 1.00 52.85 136 ALA F CA 1
ATOM 10348 C C . ALA F 2 156 ? 75.710 55.440 136.337 1.00 53.45 136 ALA F C 1
ATOM 10349 O O . ALA F 2 156 ? 76.399 54.784 137.121 1.00 53.52 136 ALA F O 1
ATOM 10351 N N . PRO F 2 157 ? 76.167 56.546 135.735 1.00 54.71 137 PRO F N 1
ATOM 10352 C CA . PRO F 2 157 ? 77.498 57.090 135.987 1.00 55.54 137 PRO F CA 1
ATOM 10353 C C . PRO F 2 157 ? 77.333 58.195 137.025 1.00 57.96 137 PRO F C 1
ATOM 10354 O O . PRO F 2 157 ? 76.222 58.677 137.258 1.00 58.50 137 PRO F O 1
ATOM 10358 N N . ARG F 2 158 ? 78.426 58.590 137.661 1.00 61.38 138 ARG F N 1
ATOM 10359 C CA . ARG F 2 158 ? 78.354 59.667 138.636 1.00 63.66 138 ARG F CA 1
ATOM 10360 C C . ARG F 2 158 ? 79.177 60.844 138.138 1.00 64.01 138 ARG F C 1
ATOM 10361 O O . ARG F 2 158 ? 80.241 60.655 137.545 1.00 63.93 138 ARG F O 1
ATOM 10369 N N . ILE F 2 159 ? 78.667 62.054 138.347 1.00 64.77 139 ILE F N 1
ATOM 10370 C CA . ILE F 2 159 ? 79.396 63.252 137.953 1.00 65.50 139 ILE F CA 1
ATOM 10371 C C . ILE F 2 159 ? 80.184 63.682 139.188 1.00 66.29 139 ILE F C 1
ATOM 10372 O O . ILE F 2 159 ? 79.640 64.285 140.115 1.00 66.05 139 ILE F O 1
ATOM 10377 N N . VAL F 2 160 ? 81.470 63.346 139.186 1.00 67.12 140 VAL F N 1
ATOM 10378 C CA . VAL F 2 160 ? 82.367 63.631 140.296 1.00 68.69 140 VAL F CA 1
ATOM 10379 C C . VAL F 2 160 ? 82.972 65.036 140.324 1.00 70.15 140 VAL F C 1
ATOM 10380 O O . VAL F 2 160 ? 83.635 65.405 141.296 1.00 70.17 140 VAL F O 1
ATOM 10384 N N . GLU F 2 161 ? 82.738 65.823 139.279 1.00 71.73 141 GLU F N 1
ATOM 10385 C CA . GLU F 2 161 ? 83.304 67.162 139.231 1.00 73.96 141 GLU F CA 1
ATOM 10386 C C . GLU F 2 161 ? 82.696 67.994 138.103 1.00 74.00 141 GLU F C 1
ATOM 10387 O O . GLU F 2 161 ? 82.743 67.596 136.940 1.00 74.08 141 GLU F O 1
ATOM 10393 N N . THR F 2 162 ? 82.111 69.140 138.452 1.00 74.35 142 THR F N 1
ATOM 10394 C CA . THR F 2 162 ? 81.517 70.032 137.456 1.00 75.02 142 THR F CA 1
ATOM 10395 C C . THR F 2 162 ? 82.413 71.244 137.214 1.00 76.09 142 THR F C 1
ATOM 10396 O O . THR F 2 162 ? 83.052 71.758 138.134 1.00 75.58 142 THR F O 1
ATOM 10400 N N . GLY F 2 163 ? 82.442 71.698 135.966 1.00 77.00 143 GLY F N 1
ATOM 10401 C CA . GLY F 2 163 ? 83.267 72.832 135.602 1.00 77.93 143 GLY F CA 1
ATOM 10402 C C . GLY F 2 163 ? 82.739 74.204 135.975 1.00 79.23 143 GLY F C 1
ATOM 10403 O O . GLY F 2 163 ? 81.749 74.343 136.697 1.00 78.58 143 GLY F O 1
ATOM 10404 N N . LYS F 2 164 ? 83.419 75.216 135.443 1.00 79.84 144 LYS F N 1
ATOM 10405 C CA . LYS F 2 164 ? 83.130 76.626 135.682 1.00 79.88 144 LYS F CA 1
ATOM 10406 C C . LYS F 2 164 ? 81.762 77.107 135.210 1.00 79.42 144 LYS F C 1
ATOM 10407 O O . LYS F 2 164 ? 81.033 77.753 135.963 1.00 79.71 144 LYS F O 1
ATOM 10413 N N . ASN F 2 165 ? 81.416 76.806 133.964 1.00 78.18 145 ASN F N 1
ATOM 10414 C CA . ASN F 2 165 ? 80.137 77.241 133.416 1.00 77.72 145 ASN F CA 1
ATOM 10415 C C . ASN F 2 165 ? 79.041 76.196 133.545 1.00 77.10 145 ASN F C 1
ATOM 10416 O O . ASN F 2 165 ? 77.902 76.423 133.119 1.00 76.53 145 ASN F O 1
ATOM 10421 N N . VAL F 2 166 ? 79.388 75.054 134.131 1.00 75.50 146 VAL F N 1
ATOM 10422 C CA . VAL F 2 166 ? 78.433 73.970 134.311 1.00 73.16 146 VAL F CA 1
ATOM 10423 C C . VAL F 2 166 ? 77.425 74.306 135.393 1.00 72.04 146 VAL F C 1
ATOM 10424 O O . VAL F 2 166 ? 77.771 74.381 136.568 1.00 71.99 146 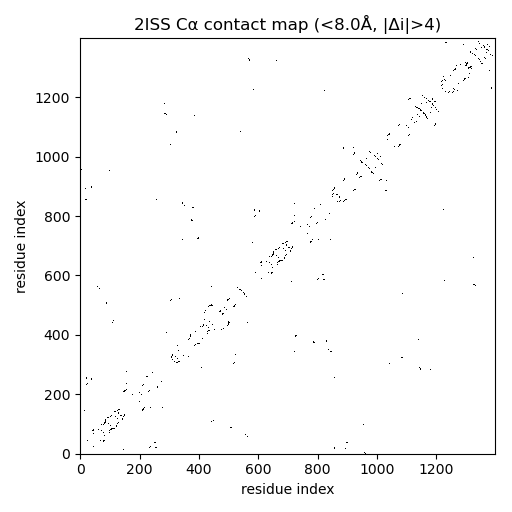VAL F O 1
ATOM 10428 N N . GLU F 2 167 ? 76.178 74.513 134.987 1.00 70.57 147 GLU F N 1
ATOM 10429 C CA . GLU F 2 167 ? 75.111 74.819 135.925 1.00 70.25 147 GLU F CA 1
ATOM 10430 C C . GLU F 2 167 ? 74.457 73.518 136.416 1.00 69.16 147 GLU F C 1
ATOM 10431 O O . GLU F 2 167 ? 74.177 72.611 135.631 1.00 69.41 147 GLU F O 1
ATOM 10437 N N . ILE F 2 168 ? 74.225 73.433 137.720 1.00 67.03 148 ILE F N 1
ATOM 10438 C CA . ILE F 2 168 ? 73.624 72.251 138.329 1.00 64.28 148 ILE F CA 1
ATOM 10439 C C . ILE F 2 168 ? 72.118 72.423 138.540 1.00 63.94 148 ILE F C 1
ATOM 10440 O O . ILE F 2 168 ? 71.697 73.161 139.419 1.00 65.35 148 ILE F O 1
ATOM 10445 N N . LEU F 2 169 ? 71.313 71.726 137.743 1.00 63.16 149 LEU F N 1
ATOM 10446 C CA . LEU F 2 169 ? 69.853 71.833 137.832 1.00 62.96 149 LEU F CA 1
ATOM 10447 C C . LEU F 2 169 ? 69.142 70.886 138.807 1.00 63.21 149 LEU F C 1
ATOM 10448 O O . LEU F 2 169 ? 67.945 71.050 139.072 1.00 62.30 149 LEU F O 1
ATOM 10453 N N . ALA F 2 170 ? 69.868 69.902 139.336 1.00 63.46 150 ALA F N 1
ATOM 10454 C CA . ALA F 2 170 ? 69.292 68.945 140.283 1.00 64.04 150 ALA F CA 1
ATOM 10455 C C . ALA F 2 170 ? 70.342 67.947 140.764 1.00 64.62 150 ALA F C 1
ATOM 10456 O O . ALA F 2 170 ? 71.264 67.598 140.025 1.00 65.31 150 ALA F O 1
ATOM 10458 N N . THR F 2 171 ? 70.210 67.494 142.007 1.00 65.27 151 THR F N 1
ATOM 10459 C CA . THR F 2 171 ? 71.165 66.533 142.540 1.00 65.75 151 THR F CA 1
ATOM 10460 C C . THR F 2 171 ? 70.483 65.499 143.413 1.00 65.97 151 THR F C 1
ATOM 10461 O O . THR F 2 171 ? 69.369 65.704 143.901 1.00 66.03 151 THR F O 1
ATOM 10465 N N . TYR F 2 172 ? 71.175 64.381 143.590 1.00 66.15 152 TYR F N 1
ATOM 10466 C CA . TYR F 2 172 ? 70.701 63.274 144.402 1.00 67.21 152 TYR F CA 1
ATOM 10467 C C . TYR F 2 172 ? 71.881 62.778 145.231 1.00 68.33 152 TYR F C 1
ATOM 10468 O O . TYR F 2 172 ? 72.936 62.448 144.691 1.00 68.73 152 TYR F O 1
ATOM 10477 N N . ASP F 2 173 ? 71.692 62.745 146.546 1.00 69.97 153 ASP F N 1
ATOM 10478 C CA . ASP F 2 173 ? 72.713 62.301 147.495 1.00 71.33 153 ASP F CA 1
ATOM 10479 C C . ASP F 2 173 ? 74.120 62.868 147.259 1.00 71.61 153 ASP F C 1
ATOM 10480 O O . ASP F 2 173 ? 75.090 62.115 147.113 1.00 70.15 153 ASP F O 1
ATOM 10485 N N . TYR F 2 174 ? 74.216 64.196 147.232 1.00 72.76 154 TYR F N 1
ATOM 10486 C CA . TYR F 2 174 ? 75.486 64.900 147.048 1.00 74.08 154 TYR F CA 1
ATOM 10487 C C . TYR F 2 174 ? 76.047 64.893 145.631 1.00 73.25 154 TYR F C 1
ATOM 10488 O O . TYR F 2 174 ? 77.104 65.472 145.381 1.00 74.08 154 TYR F O 1
ATOM 10497 N N . ASP F 2 175 ? 75.351 64.253 144.701 1.00 71.03 155 ASP F N 1
ATOM 10498 C CA . ASP F 2 175 ? 75.851 64.192 143.338 1.00 67.48 155 ASP F CA 1
ATOM 10499 C C . ASP F 2 175 ? 74.961 64.893 142.326 1.00 64.63 155 ASP F C 1
ATOM 10500 O O . ASP F 2 175 ? 73.734 64.796 142.384 1.00 63.94 155 ASP F O 1
ATOM 10505 N N . PRO F 2 176 ? 75.577 65.633 141.391 1.00 61.82 156 PRO F N 1
ATOM 10506 C CA . PRO F 2 176 ? 74.813 66.339 140.364 1.00 59.70 156 PRO F CA 1
ATOM 10507 C C . PRO F 2 176 ? 74.265 65.259 139.439 1.00 59.12 156 PRO F C 1
ATOM 10508 O O . PRO F 2 176 ? 75.021 64.426 138.922 1.00 58.94 156 PRO F O 1
ATOM 10512 N N . VAL F 2 177 ? 72.957 65.253 139.241 1.00 56.88 157 VAL F N 1
ATOM 10513 C CA . VAL F 2 177 ? 72.367 64.259 138.364 1.00 55.07 157 VAL F CA 1
ATOM 10514 C C . VAL F 2 177 ? 71.787 64.903 137.113 1.00 54.77 157 VAL F C 1
ATOM 10515 O O . VAL F 2 177 ? 71.390 64.208 136.185 1.00 54.34 157 VAL F O 1
ATOM 10519 N N . LEU F 2 178 ? 71.749 66.235 137.097 1.00 55.04 158 LEU F N 1
ATOM 10520 C CA . LEU F 2 178 ? 71.232 66.998 135.959 1.00 55.21 158 LEU F CA 1
ATOM 10521 C C . LEU F 2 178 ? 71.979 68.320 135.850 1.00 56.18 158 LEU F C 1
ATOM 10522 O O . LEU F 2 178 ? 71.784 69.219 136.660 1.00 57.60 158 LEU F O 1
ATOM 10527 N N . VAL F 2 179 ? 72.841 68.433 134.847 1.00 56.82 159 VAL F N 1
ATOM 10528 C CA . VAL F 2 179 ? 73.626 69.643 134.651 1.00 57.60 159 VAL F CA 1
ATOM 10529 C C . VAL F 2 179 ? 73.308 70.338 133.334 1.00 60.93 159 VAL F C 1
ATOM 10530 O O . VAL F 2 179 ? 72.681 69.757 132.443 1.00 60.68 159 VAL F O 1
ATOM 10534 N N . LYS F 2 180 ? 73.753 71.588 133.224 1.00 64.00 160 LYS F N 1
ATOM 10535 C CA . LYS F 2 180 ? 73.538 72.401 132.033 1.00 65.98 160 LYS F CA 1
ATOM 10536 C C . LYS F 2 180 ? 74.711 73.343 131.781 1.00 67.55 160 LYS F C 1
ATOM 10537 O O . LYS F 2 180 ? 75.000 74.213 132.600 1.00 68.75 160 LYS F O 1
ATOM 10543 N N . GLU F 2 181 ? 75.388 73.163 130.652 1.00 69.07 161 GLU F N 1
ATOM 10544 C CA . GLU F 2 181 ? 76.518 74.013 130.301 1.00 69.77 161 GLU F CA 1
ATOM 10545 C C . GLU F 2 181 ? 76.348 74.500 128.875 1.00 69.78 161 GLU F C 1
ATOM 10546 O O . GLU F 2 181 ? 76.622 73.772 127.926 1.00 69.30 161 GLU F O 1
ATOM 10552 N N . GLY F 2 182 ? 75.905 75.739 128.723 1.00 70.46 162 GLY F N 1
ATOM 10553 C CA . GLY F 2 182 ? 75.702 76.267 127.392 1.00 71.39 162 GLY F CA 1
ATOM 10554 C C . GLY F 2 182 ? 74.423 75.667 126.858 1.00 72.65 162 GLY F C 1
ATOM 10555 O O . GLY F 2 182 ? 73.428 75.586 127.582 1.00 72.50 162 GLY F O 1
ATOM 10556 N N . ASN F 2 183 ? 74.438 75.235 125.602 1.00 73.10 163 ASN F N 1
ATOM 10557 C CA . ASN F 2 183 ? 73.245 74.641 125.019 1.00 74.47 163 ASN F CA 1
ATOM 10558 C C . ASN F 2 183 ? 73.195 73.123 125.159 1.00 72.80 163 ASN F C 1
ATOM 10559 O O . ASN F 2 183 ? 72.514 72.438 124.396 1.00 72.87 163 ASN F O 1
ATOM 10564 N N . ILE F 2 184 ? 73.916 72.609 126.149 1.00 70.16 164 ILE F N 1
ATOM 10565 C CA . ILE F 2 184 ? 73.946 71.181 126.430 1.00 67.15 164 ILE F CA 1
ATOM 10566 C C . ILE F 2 184 ? 73.198 70.902 127.732 1.00 66.44 164 ILE F C 1
ATOM 10567 O O . ILE F 2 184 ? 73.378 71.600 128.725 1.00 67.31 164 ILE F O 1
ATOM 10572 N N . LEU F 2 185 ? 72.352 69.882 127.716 1.00 64.70 165 LEU F N 1
ATOM 10573 C CA . LEU F 2 185 ? 71.595 69.481 128.894 1.00 62.61 165 LEU F CA 1
ATOM 10574 C C . LEU F 2 185 ? 71.888 67.993 129.102 1.00 61.89 165 LEU F C 1
ATOM 10575 O O . LEU F 2 185 ? 71.544 67.159 128.264 1.00 61.87 165 LEU F O 1
ATOM 10580 N N . ALA F 2 186 ? 72.527 67.659 130.215 1.00 59.76 166 ALA F N 1
ATOM 10581 C CA . ALA F 2 186 ? 72.878 66.272 130.471 1.00 58.74 166 ALA F CA 1
ATOM 10582 C C . ALA F 2 186 ? 72.444 65.766 131.843 1.00 58.60 166 ALA F C 1
ATOM 10583 O O . ALA F 2 186 ? 72.614 66.461 132.844 1.00 59.19 166 ALA F O 1
ATOM 10585 N N . CYS F 2 187 ? 71.877 64.560 131.885 1.00 57.22 167 CYS F N 1
ATOM 10586 C CA . CYS F 2 187 ? 71.465 63.958 133.154 1.00 56.03 167 CYS F CA 1
ATOM 10587 C C . CYS F 2 187 ? 71.933 62.507 133.190 1.00 54.38 167 CYS F C 1
ATOM 10588 O O . CYS F 2 187 ? 72.143 61.893 132.150 1.00 52.92 167 CYS F O 1
ATOM 10591 N N . THR F 2 188 ? 72.113 61.971 134.390 1.00 53.78 168 THR F N 1
ATOM 10592 C CA . THR F 2 188 ? 72.588 60.607 134.538 1.00 53.75 168 THR F CA 1
ATOM 10593 C C . THR F 2 188 ? 71.479 59.571 134.637 1.00 54.29 168 THR F C 1
ATOM 10594 O O . THR F 2 188 ? 71.762 58.388 134.813 1.00 55.84 168 THR F O 1
ATOM 10598 N N . PHE F 2 189 ? 70.226 59.999 134.532 1.00 54.40 169 PHE F N 1
ATOM 10599 C CA . PHE F 2 189 ? 69.119 59.055 134.612 1.00 55.21 169 PHE F CA 1
ATOM 10600 C C . PHE F 2 189 ? 68.341 58.973 133.301 1.00 54.59 169 PHE F C 1
ATOM 10601 O O . PHE F 2 189 ? 68.733 59.592 132.312 1.00 54.33 169 PHE F O 1
ATOM 10609 N N . HIS F 2 190 ? 67.251 58.204 133.286 1.00 53.91 170 HIS F N 1
ATOM 10610 C CA . HIS F 2 190 ? 66.463 58.022 132.066 1.00 52.81 170 HIS F CA 1
ATOM 10611 C C . HIS F 2 190 ? 65.036 58.543 132.108 1.00 52.33 170 HIS F C 1
ATOM 10612 O O . HIS F 2 190 ? 64.096 57.809 132.410 1.00 53.59 170 HIS F O 1
ATOM 10619 N N . PRO F 2 191 ? 64.853 59.827 131.788 1.00 51.18 171 PRO F N 1
ATOM 10620 C CA . PRO F 2 191 ? 63.507 60.407 131.798 1.00 50.43 171 PRO F CA 1
ATOM 10621 C C . PRO F 2 191 ? 62.587 59.786 130.749 1.00 50.30 171 PRO F C 1
ATOM 10622 O O . PRO F 2 191 ? 61.376 59.725 130.940 1.00 50.59 171 PRO F O 1
ATOM 10626 N N . GLU F 2 192 ? 63.175 59.316 129.649 1.00 50.84 172 GLU F N 1
ATOM 10627 C CA . GLU F 2 192 ? 62.419 58.704 128.556 1.00 50.21 172 GLU F CA 1
ATOM 10628 C C . GLU F 2 192 ? 61.738 57.387 128.945 1.00 49.79 172 GLU F C 1
ATOM 10629 O O . GLU F 2 192 ? 60.854 56.911 128.231 1.00 49.05 172 GLU F O 1
ATOM 10635 N N . LEU F 2 193 ? 62.147 56.795 130.066 1.00 50.30 173 LEU F N 1
ATOM 10636 C CA . LEU F 2 193 ? 61.536 55.543 130.510 1.00 51.60 173 LEU F CA 1
ATOM 10637 C C . LEU F 2 193 ? 60.286 55.810 131.333 1.00 52.70 173 LEU F C 1
ATOM 10638 O O . LEU F 2 193 ? 59.554 54.883 131.675 1.00 52.32 173 LEU F O 1
ATOM 10643 N N . THR F 2 194 ? 60.060 57.079 131.659 1.00 54.47 174 THR F N 1
ATOM 10644 C CA . THR F 2 194 ? 58.895 57.492 132.436 1.00 57.30 174 THR F CA 1
ATOM 10645 C C . THR F 2 194 ? 57.938 58.240 131.526 1.00 59.48 174 THR F C 1
ATOM 10646 O O . THR F 2 194 ? 58.225 58.437 130.345 1.00 59.93 174 THR F O 1
ATOM 10650 N N . ASP F 2 195 ? 56.800 58.658 132.071 1.00 61.53 175 ASP F N 1
ATOM 10651 C CA . ASP F 2 195 ? 55.830 59.401 131.279 1.00 64.31 175 ASP F CA 1
ATOM 10652 C C . ASP F 2 195 ? 55.911 60.887 131.560 1.00 64.10 175 ASP F C 1
ATOM 10653 O O . ASP F 2 195 ? 55.012 61.644 131.207 1.00 64.78 175 ASP F O 1
ATOM 10658 N N . ASP F 2 196 ? 57.002 61.299 132.190 1.00 63.24 176 ASP F N 1
ATOM 10659 C CA . ASP F 2 196 ? 57.198 62.699 132.522 1.00 62.48 176 ASP F CA 1
ATOM 10660 C C . ASP F 2 196 ? 57.893 63.404 131.358 1.00 61.82 176 ASP F C 1
ATOM 10661 O O . ASP F 2 196 ? 59.095 63.242 131.150 1.00 62.30 176 ASP F O 1
ATOM 10666 N N . LEU F 2 197 ? 57.144 64.197 130.605 1.00 60.49 177 LEU F N 1
ATOM 10667 C CA . LEU F 2 197 ? 57.720 64.908 129.471 1.00 60.35 177 LEU F CA 1
ATOM 10668 C C . LEU F 2 197 ? 58.398 66.220 129.862 1.00 60.67 177 LEU F C 1
ATOM 10669 O O . LEU F 2 197 ? 58.991 66.888 129.016 1.00 60.09 177 LEU F O 1
ATOM 10674 N N . ARG F 2 198 ? 58.317 66.575 131.143 1.00 59.93 178 ARG F N 1
ATOM 10675 C CA . ARG F 2 198 ? 58.906 67.815 131.642 1.00 59.27 178 ARG F CA 1
ATOM 10676 C C . ARG F 2 198 ? 60.352 68.095 131.257 1.00 59.19 178 ARG F C 1
ATOM 10677 O O . ARG F 2 198 ? 60.659 69.193 130.800 1.00 59.36 178 ARG F O 1
ATOM 10685 N N . LEU F 2 199 ? 61.250 67.135 131.446 1.00 59.49 179 LEU F N 1
ATOM 10686 C CA . LEU F 2 199 ? 62.639 67.386 131.091 1.00 60.16 179 LEU F CA 1
ATOM 10687 C C . LEU F 2 199 ? 62.820 67.528 129.587 1.00 61.55 179 LEU F C 1
ATOM 10688 O O . LEU F 2 199 ? 63.776 68.155 129.128 1.00 62.27 179 LEU F O 1
ATOM 10693 N N . HIS F 2 200 ? 61.906 66.953 128.812 1.00 62.36 180 HIS F N 1
ATOM 10694 C CA . HIS F 2 200 ? 62.008 67.073 127.366 1.00 63.82 180 HIS F CA 1
ATOM 10695 C C . HIS F 2 200 ? 61.532 68.449 126.894 1.00 65.35 180 HIS F C 1
ATOM 10696 O O . HIS F 2 200 ? 62.077 69.003 125.941 1.00 66.04 180 HIS F O 1
ATOM 10703 N N . ARG F 2 201 ? 60.520 69.007 127.553 1.00 66.22 181 ARG F N 1
ATOM 10704 C CA . ARG F 2 201 ? 60.046 70.335 127.174 1.00 65.13 181 ARG F CA 1
ATOM 10705 C C . ARG F 2 201 ? 61.193 71.290 127.434 1.00 63.78 181 ARG F C 1
ATOM 10706 O O . ARG F 2 201 ? 61.613 72.029 126.550 1.00 63.58 181 ARG F O 1
ATOM 10714 N N . TYR F 2 202 ? 61.701 71.253 128.660 1.00 62.35 182 TYR F N 1
ATOM 10715 C CA . TYR F 2 202 ? 62.803 72.109 129.063 1.00 63.37 182 TYR F CA 1
ATOM 10716 C C . TYR F 2 202 ? 63.924 72.106 128.030 1.00 64.26 182 TYR F C 1
ATOM 10717 O O . TYR F 2 202 ? 64.649 73.093 127.898 1.00 64.57 182 TYR F O 1
ATOM 10726 N N . PHE F 2 203 ? 64.079 70.997 127.310 1.00 64.37 183 PHE F N 1
ATOM 10727 C CA . PHE F 2 203 ? 65.119 70.918 126.292 1.00 64.59 183 PHE F CA 1
ATOM 10728 C C . PHE F 2 203 ? 64.684 71.687 125.053 1.00 65.37 183 PHE F C 1
ATOM 10729 O O . PHE F 2 203 ? 65.460 72.465 124.501 1.00 65.97 183 PHE F O 1
ATOM 10737 N N . LEU F 2 204 ? 63.447 71.467 124.616 1.00 66.53 184 LEU F N 1
ATOM 10738 C CA . LEU F 2 204 ? 62.921 72.158 123.441 1.00 68.87 184 LEU F CA 1
ATOM 10739 C C . LEU F 2 204 ? 62.907 73.665 123.681 1.00 71.50 184 LEU F C 1
ATOM 10740 O O . LEU F 2 204 ? 63.043 74.463 122.748 1.00 71.50 184 LEU F O 1
ATOM 10745 N N . GLU F 2 205 ? 62.738 74.042 124.943 1.00 73.16 185 GLU F N 1
ATOM 10746 C CA . GLU F 2 205 ? 62.718 75.441 125.336 1.00 74.82 185 GLU F CA 1
ATOM 10747 C C . GLU F 2 205 ? 64.094 76.045 125.050 1.00 74.35 185 GLU F C 1
ATOM 10748 O O . GLU F 2 205 ? 64.241 77.263 124.956 1.00 74.21 185 GLU F O 1
ATOM 10754 N N . MET F 2 206 ? 65.094 75.178 124.909 1.00 73.81 186 MET F N 1
ATOM 10755 C CA . MET F 2 206 ? 66.470 75.586 124.633 1.00 74.09 186 MET F CA 1
ATOM 10756 C C . MET F 2 206 ? 66.731 75.719 123.133 1.00 74.05 186 MET F C 1
ATOM 10757 O O . MET F 2 206 ? 67.864 75.961 122.705 1.00 73.74 186 MET F O 1
ATOM 10762 N N . VAL F 2 207 ? 65.679 75.563 122.338 1.00 73.71 187 VAL F N 1
ATOM 10763 C CA . VAL F 2 207 ? 65.808 75.656 120.893 1.00 74.58 187 VAL F CA 1
ATOM 10764 C C . VAL F 2 207 ? 64.973 76.825 120.366 1.00 75.21 187 VAL F C 1
ATOM 10765 O O . VAL F 2 207 ? 64.148 77.362 121.139 1.00 75.83 187 VAL F O 1
#

Radius of gyration: 42.64 Å; Cα contacts (8 Å, |Δi|>4): 3463; chains: 6; bounding box: 54×113×117 Å

Solvent-accessible surface area: 50847 Å² total; per-residue (Å²): 162,140,137,70,107,82,17,32,108,30,0,12,43,0,6,0,6,12,1,15,20,4,0,0,0,5,0,37,31,25,128,36,0,105,36,0,35,84,0,1,0,0,0,0,0,0,10,85,23,7,10,19,34,38,118,88,130,48,28,9,23,38,36,8,51,4,65,40,0,87,64,0,14,142,21,13,39,0,0,0,0,1,14,0,0,22,6,0,44,0,1,0,49,0,0,35,76,16,9,0,0,0,0,0,2,0,54,29,7,12,57,0,8,92,167,79,46,2,79,1,111,126,5,99,0,0,2,0,1,5,0,132,31,0,1,16,0,0,93,25,11,51,43,3,0,0,0,0,9,0,37,20,64,26,10,8,25,40,24,75,42,1,32,124,15,0,139,93,0,35,83,0,5,138,92,0,50,185,37,107,71,122,75,4,81,60,19,5,185,139,27,38,9,47,40,112,34,0,84,55,0,68,160,58,38,70,8,18,10,2,5,0,0,6,17,9,5,4,31,2,64,25,0,1,64,0,21,97,29,37,9,32,0,0,13,2,14,6,2,0,30,94,11,143,66,28,104,87,0,0,42,6,0,5,15,0,2,4,1,74,79,25,103,152,2,28,112,113,15,43,127,86,23,38,98,32,29,224,36,116,174,161,97,48,11,99,84,142,64,109,82,16,32,108,35,1,12,46,0,6,0,6,13,1,16,20,3,1,0,0,6,0,36,29,26,128,35,0,104,37,0,35,85,0,0,0,0,0,0,1,1,8,86,24,7,10,20,34,36,118,89,131,49,27,10,23,40,36,9,51,4,65,42,0,87,64,0,14,141,22,15,38,0,0,0,0,1,13,0,1,21,5,0,43,0,1,0,48,0,0,32,75,16,10,0,0,0,0,0,3,0,52,29,7,12,56,0,8,95,166,80,45,2,78,1,111,125,6,99,0,0,1,0,2,4,0,132,30,0,0,17,0,0,93,25,10,52,44,4,0,0,0,0,8,1,36,20,65,27,10,5,1,8,0,21,42,1,1,99,15,0,71,93,0,35,62,0,6,138,93,0,48,188,36,107,73,120,75,3,82,60,20,5,185,137,25,38,9,46,40,110,33,0,83,56,0,70,159,59,38,75,7,18,10,3,5,0,0,6,15,8,6,0,11,1,2,0,0,0,1,0,21,46,21,38,9,34,0,0,14,2,13,6,2,0,29,94,11,144,66,29,105,88,0,0,45,5,0,5,14,0,2,4,1,76,78,26,44,132,2,0,15,114,15,10,58,86,23,35,99,19,19,192,18,114,123,174,150,77,121,81,17,34,109,30,0,13,44,0,6,0,6,12,1,16,21,4,1,0,0,5,0,37,30,26,127,34,0,104,37,0,34,84,0,0,0,0,0,0,1,1,8,86,23,6,9,18,35,35,116,90,134,48,77,78,22,140,48,9,52,60,74,40,0,118,65,0,15,142,21,15,37,0,0,0,0,0,14,0,36,21,12,43,98,54,6,0,94,81,0,34,158,25,10,0,0,0,0,0,2,0,54,30,6,50,76,54,47,143,186,119,49,1,79,1,110,125,5,99,0,0,2,0,2,5,0,132,32,0,0,17,0,0,93,25,11,49,43,4,0,0,0,0,8,0,37,20,62,26,10,5,1,7,0,21,42,0,1,99,16,0,70,93,0,36,62,0,6,140,94,0,48,185,37,106,70,121,75,3,80,60,20,5,185,138,24,38,9,46,40,110,34,0,84,56,0,68,158,59,39,71,6,18,9,2,6,0,0,6,17,9,7,0,10,1,2,0,0,0,1,0,21,45,18,36,9,31,0,0,14,2,13,6,3,0,29,93,11,143,64,28,104,90,0,0,44,7,0,5,14,0,2,4,1,75,80,28,45,131,2,0,16,114,15,9,60,84,24,36,99,20,19,191,18,114,122,195,54,60,0,0,0,0,8,2,3,3,0,19,64,19,0,20,70,6,0,101,124,40,64,17,78,27,38,76,0,39,30,32,115,33,0,78,98,5,62,0,0,0,0,0,0,13,14,4,16,1,0,6,43,0,0,71,46,19,114,0,18,136,65,0,35,109,53,9,104,124,34,6,14,0,0,0,0,12,2,0,0,12,2,0,0,87,89,39,163,97,72,68,14,26,17,0,35,0,17,0,44,44,45,19,52,30,61,3,29,56,2,9,8,4,106,4,122,2,104,54,27,34,188,85,56,0,85,0,0,1,5,26,1,0,63,2,57,74,40,17,201,117,14,91,77,22,6,63,24,70,208,25,18,1,0,0,48,34,58,64,12,0,0,0,1,0,2,1,13,21,15,122,34,29,42,1,1,117,44,0,27,148,27,72,118,61,0,0,0,0,8,2,3,4,0,19,65,20,0,21,71,7,0,102,124,38,67,16,106,27,39,76,0,44,32,32,117,32,0,81,97,6,63,0,0,0,0,0,0,13,15,3,15,1,0,5,38,0,0,72,44,20,115,0,18,137,64,0,35,107,52,9,104,123,33,7,16,0,0,0,0,12,1,0,0,11,2,0,0,85,88,42,164,91,75,71,13,25,17,0,34,0,18,0,44,41,44,18,50,30,56,3,25,57,2,10,8,5,101,0,94,2,104,53,26,35,187,84,53,0,84,0,0,1,6,28,0,0,62,2,56,72,40,17,205,119,13,90,78,22,7,25,24,52,129,24,17,1,0,0,46,32,59,64,13,0,0,0,1,0,2,1,14,22,16,124,33,27,45,1,1,116,41,0,26,150,28,74,122,61,0,0,0,0,8,1,4,3,0,18,62,19,0,20,71,7,0,102,123,39,66,20,102,27,39,76,0,40,30,32,118,33,0,79,98,7,62,0,0,0,0,0,0,12,15,4,17,1,0,5,37,1,0,73,47,20,115,0,17,136,63,0,35,109,52,10,105,125,33,6,15,0,0,0,0,12,2,0,0,12,0,0,0,86,89,36,153,91,71,70,13,26,17,0,34,0,18,0,43,44,45,19,51,30,60,2,27,55,3,9,10,4,98,5,120,2,103,53,25,33,190,86,50,1,87,0,0,1,6,27,1,1,64,2,59,72,40,18,203,119,13,91,81,21,7,65,42,96,209,24,17,1,1,0,48,34,59,63,12,0,0,0,1,0,1,1,14,20,16,123,32,27,42,2,1,118,43,0,27,148,28,71

B-factor: mean 52.59, std 14.4, range [15.34, 107.92]

Organism: Thermotoga maritima (strain ATCC 43589 / DSM 3109 / JCM 10099 / NBRC 100826 / MSB8) (NCBI:txid243274)

CATH classification: 3.20.20.70

Foldseek 3Di:
DDDDDFLDLCVQLVVQLVCFLFEEEEDQALVRLVLLVVLPHQEYEYDNDFLQVCVVPDDFFAWHDLVSQVRNPVSDDHAYETEGAFAPPVSVVVVVVSPHQEYENEPSGHHPDPPHGAQCSPGSHAYEYEDQAQLVQQVVVVSPHSYYEHEAAGNFLACVSLLNRLLRHLVVLQVLLPDDLVVLVVVCVVSVHDSVQSVVSNVVSHHPGAYEGEHNNQALLSQLVSVVSPHRGYYYYCNQPLFDHNSLRSSSNSVSSNVSVPVVSNVVSRVDRGGTHPGHD/DDPDDDDDDFLDLCVQLVVQLVCFLFEEEEDQALVRLVLLVVLPHQEYEYDNDFLQVCVVPDDFFAWHDLVSQVRNPVSDDHAYETEGAFAPPVSVVVVVVSPHQEYENEPSGHHPDPPHGAQCSPGSHAYEYEDQAQLVQQVVVVSPHSYYEHEAAGNFLACVSLLNRLLRHLVVLQVLLPDDLVVLVVVCVVSVHDSVQSVVSNVVSHHPGAYEGEHNNQALLSQLVSVVSPHRGYYYYCNQPLFDHNSLRSSSNSVSSNVSVPVVSNVVSRVDRGGTHPGHD/DDDDFLDLCVQLVVQLVCFLFEEEEDQALVRLVLLVVLPHQEYEYDNDFLQVCVVPDDFFAWHDLVSQVRNPVSDDHAYETEGAFAPPVVVVVVVVSPHQEYEHEPSGHHPDPPHGAQCVPGSHAYEYEDQAQLVQQVVVVSPHSYYEHEAATNFLACVSLLNRLLRHLVVLQVLLPDDLVVLVVVCVVSVHDSVQSVVSNVVSHHPGAYEGEHNNQALLSQLVSVVSPHRGYYYYCNQPLFDHNSLRSSSNSVSSNVSVPVVSNVVSRVDRGGTHPGHD/DFEEEEAPPFAPSVLVCVLVVVVVHHYDHDQAQVCLVVHQAYEDHDGALQSVVVSCVVRVNLVVNLVSVVVQRAYEYEQSRCVQQDLAECHDHSRDFDFYKYFLVQHAQVSWDWDWWDQVVQDRGTAIFTAGSWMFTPGHDDQKAQRTDDPPTRQWIDHGSYTYGRTDSSVDNDSRVVVVNVVSD/DEEEEAPPFAPSVLVCVLVVVVVHHYDHDQAQVCLVVHQAYEDHDGALQSVVVSCVVRVNLVVNLVSVVVQRAYEYEQSRCVQQDLAECHDHSRHFDFYKYFLVQHAQVSWDWDWWDQVVQDRGTAIFTAGSWMFTPGHDDQKAQRTDDPPTRQWIDHGSYTYGRTDSSVDNDSRVVVVNVVSD/DEEEEAPPFAPSVLVCVLVVVVVHHYDHDQAQVCLVVHQAYEDHDGALQSVVVSCVVRVNLVVNLVSVVVPRAYEYEQSRCVQQDLAECHDHSRDFDFYKYFLVQHAQVSWDWDWWDQVVQDRGTAIFTAGSWMFTPGHDDQKAQRTDDPPTRQWIDHRSYTYGRTDSSVDNDSRVVVVNVVSD

Secondary structure (DSSP, 8-state):
---EEES-HHHHHHHHHTTTT-EEEEESSHHHHHHHHHHT-SEEEE-SS-HHHHHHH-S---PPPHHHHHHHHHH-SS-EEEEEETT-HHHHHHHHHHT-SEEEEETTS--S-SS----GGG-SS-EEEEESSHHHHHHHHHTT-SEEEE---TTSS-THHHHHHHHHHHHHHHHHTT--HHHHHHHHHHHT--HHHHHHHHHHTS-SSEEEEES---SHHHHHHHHHTT-S-EEESHHHHTSS-HHHHHHHHHHHHHSTT-HHHHHHHHS----------/---B---EEES-HHHHHHHHHTTTT-EEEEESSHHHHHHHHHHT-SEEEE-SS-HHHHHHH-S---PPPHHHHHHHHHH-SS-EEEEEETT-HHHHHHHHHHT-SEEEEETTS--S-SS----GGG-SS-EEEEESSHHHHHHHHHTT-SEEEE---TTSS-THHHHHHHHHHHHHHHHHTT--HHHHHHHHHHTT--HHHHHHHHHHTS-SSEEEEES---SHHHHHHHHHTT-S-EEESHHHHTSS-HHHHHHHHHHHHHSTT-HHHHHHTTS----------/--EEES-HHHHHHHHHTTTT-EEEEESSHHHHHHHHHHT-SEEEE-SS-HHHHHHH-S---PPPHHHHHHHHHH-SS-EEEEEETT-HHHHHHHHHHT-SEEEEETTS--S-SS----GGG-SS-EEEEESSHHHHHHHHHTT-SEEEE---TTSS-THHHHHHHHHHHHHHHHHTT--HHHHHHHHHHTT--HHHHHHHHHHTS-SSEEEEES---SHHHHHHHHHTT-S-EEESHHHHTSS-HHHHHHHHHHHHHSTT-HHHHHHTTS----------/--EEEEE-SSS-HHHHHHHHHHTT-EEEEE-SGGGGGG-SEEEE-SS-HHHHHHHHHHTT-HHHHHHHHHTT--EEEETHHHHHHEEEE-------EEEEEETTTT-SGGG-EEEEE--GGG-SSPEEEEESS--EEEEE-SS-EEEEEETTEEEEEEETTEEEESS-GGGSS--HHHHHHHTT-/-EEEEE-SSS-HHHHHHHHHHTT-EEEEE-SGGGGGG-SEEEE-SS-HHHHHHHHHHTT-HHHHHHHHHTT--EEEETHHHHHHEEEE-------EEEEEETTTT-SGGG-EEEEE--GGG-SS-EEEEESS--EEEEE-SS-EEEEEETTEEEEEEETTEEEESS-GGGSS--HHHHHHHTT-/-EEEEE-SSS-HHHHHHHHHHTT-EEEEE-SGGGGGG-SEEEE-SS-HHHHHHHHHHTT-HHHHHHHHHTT--EEEETHHHHHHEEEE-------EEEEEETTTT-SGGG-EEEEE--GGG-SSPEEEEESS--EEEEE-SS-EEEEEETTEEEEEEETTEEEESS-GGGSS--HHHHHHHTT-

InterPro domains:
  IPR001852 Pyridoxal 5'-phosphate synthase subunit PdxS/SNZ [MF_01824] (5-293)
  IPR001852 Pyridoxal 5'-phosphate synthase subunit PdxS/SNZ [PIRSF029271] (3-293)
  IPR001852 Pyridoxal 5'-phosphate synthase subunit PdxS/SNZ [PS01235] (206-224)
  IPR001852 Pyridoxal 5'-phosphate synthase subunit PdxS/SNZ [PS51129] (10-293)
  IPR001852 Pyridoxal 5'-phosphate synthase subunit PdxS/SNZ [PTHR31829] (4-290)
  IPR001852 Pyridoxal 5'-phosphate synthase subunit PdxS/SNZ [TIGR00343] (10-293)
  IPR001852 Pyridoxal 5'-phosphate synthase subunit PdxS/SNZ [cd04727] (12-292)
  IPR011060 Ribulose-phosphate binding barrel [SSF51366] (19-267)
  IPR013785 Aldolase-type TIM barrel [G3DSA:3.20.20.70] (1-293)
  IPR033755 PdxS/SNZ N-terminal domain [PF01680] (9-213)

Sequence (1399 aa):
HMEIKKGTWIIKKGFAEMFKGGVIMDVTSAEQAKIAEEAGAVAVMALERVPADIRKEGGVARMASIAKIREIMEAVSIPVMAKVRIGHIAEAKILEELGVDFIDESEVLTPADDRFHINKHEFKVPFVCGARDLGEALRRIAEGAAMIRTKGEAGTGNVVEAVKHMRRVMEQIKQVTKMEDEELVAYGKEIGAPVELLREVKRLGRLPVVNFAAGGVATPADAALMMMLGADGVFVGSGIFKSKDPRKMAKAMVLAVTYWDNPRILLKISEDIGEPMRGLDPRGSHMEIKKGTWIIKKGFAEMFKGGVIMDVTSAEQAKIAEEAGAVAVMALERVPADIRKEGGVARMASIAKIREIMEAVSIPVMAKVRIGHIAEAKILEELGVDFIDESEVLTPADDRFHINKHEFKVPFVCGARDLGEALRRIAEGAAMIRTKGEAGTGNVVEAVKHMRRVMEQIKQVTKMEDEELVAYGKEIGAPVELLREVKRLGRLPVVNFAAGGVATPADAALMMMLGADGVFVGSGIFKSKDPRKMAKAMVLAVTYWDNPRILLKISEDIGEPMRGLDMEIKKGTWIIKKGFAEMFKGGVIMDVTSAEQAKIAEEAGAVAVMALERVPADIRKEGGVARMASIAKIREIMEAVSIPVMAKVRIGHIAEAKILEELGVDFIDESEVLTPADDRFHINKHEFKVPFVCGARDLGEALRRIAEGAAMIRTKGEAGTGNVVEAVKHMRRVMEQIKQVTKMEDEELVAYGKEIGAPVELLREVKRLGRLPVVNFAAGGVATPADAALMMMLGADGVFVGSGIFKSKDPRKMAKAMVLAVTYWDNPRILLKISEDIGEPMRGLDHMKIGVLGVQGDVREHVEALHKLGVETLIVKLPEQLDMVDGLILPGGESTTMIRILKEMDMDEKLVERINNGLPVFATCAGVILLAKRIKQEKLGVLDITVERNAYGRQVESFETFVEIPAVGKDPFRAIFIRAPRIVETGKNVEILATYDYDPVLVKEGNILACTFHPELTDDLRLHRYFLEMVMKIGVLGVQGDVREHVEALHKLGVETLIVKLPEQLDMVDGLILPGGESTTMIRILKEMDMDEKLVERINNGLPVFATCAGVILLAKRIKQEKLGVLDITVERNAYGRQVESFETFVEIPAVGKDPFRAIFIRAPRIVETGKNVEILATYDYDPVLVKEGNILACTFHPELTDDLRLHRYFLEMVMKIGVLGVQGDVREHVEALHKLGVETLIVKLPEQLDMVDGLILPGGESTTMIRILKEMDMDEKLVERINNGLPVFATCAGVILLAKRIKQEKLGVLDITVERNAYGRQVESFETFVEIPAVGKDPFRAIFIRAPRIVETGKNVEILATYDYDPVLVKEGNILACTFHPELTDDLRLHRYFLEMV